Protein AF-P20796-F1 (afdb_monomer_lite)

Foldseek 3Di:
DDDDDDDDDDDDDDDDDDDDDDDDDDDDDDDDDDDDDPDPPCPDDPPPDPPDDDDDPQWADDPQWFFFAQQFQLDAWDFADDDFTFIWGKIKHPDPPDQLVVQDDDPPDALVNSVVSSLVVCLVPMWIWIFTAGQLLHTQTTGQLLRDPFAFAFDADPLRAFDADLAQGTHTPSDHAPPSVLQNSWHFNDKDAAPPRPQKIKTKTAGPCLQCVVVHDCLLFHFQDDFDPDLPFDALCPLFLFDFWAFQPVQLVLFFDFDPFFDPPVFFWAFPATHWTKQFWAQPDDDQFTPGGSLLRFRIAADPPVHGSFDDLVPSPVSGDAFSAFLVRCLVSLSRFMKMWMKGANRLYNCGIHTAHIGTQRQVLAVLFDFPLLQQQQEELLFNLQLSLLRSLRFRHHAAALLQALQQWRGRSSRLHSPQRQWAHDDPDSRSGRFGHHHPTGGGQGDQLRQQQADFWDHFDQKIKGQGALSVSRDDLNAARFRQWMKMWGADSNRNDTDIHIYGVLLLALFDFQVQELAAAQALSAAFLQSSWRKTFNWQHWDAQQNFIKTWAFIWGFAQQQLFGFQSNCRLQFVQSSCVRSSNFQDRFHFQAQFGTWQASSQGNSPSCPCVLCPSVQQLTHRADQQLFFDPDPSLCSHFPVRDDADLGMDTSTSGRHHFASLVSCVVAGNTHHRGGNPRPHRPYIHSYRQFTKMFGFDSCLVNVDDRHFFFDCSNDHDSGVSSSVPDDRDDDGDPVGDSNSSNPRTSHMYGAWSYYALLLLLVQQLAAFQLQRFGLQQFDAPPDDDDPQGFGHWFHLFVAADWEQQCLAFQSPPPAPPQAPDAGNTDRFHFQWFAPDPVGRHFDFSVLLFDDRPNHTDDQPPSNQWMAGNVGPIDGRGTGTHHGFQALQGGDPPCSRSRNDGSNNSRSSVLCSQLNWAWAKWQALLPPVRFADCVPQDGRPPRNFQSPVQPLGRHRGNTGRQSSCVSLQCADPSQHVDGLRIHGGLFQPWKGKIWIFTSLFQFGSSLWAHKERLHSQKIWTDRQQKIKMQRADRPHDPQFRRIFIAGEDASLLRNAQQNSQQWSHWYQFLVSWIKTWGFSVRRDDADPDDDPDRLTAGRTSSQTSIRMRIFGRADRHSRSSYRTHTDRCSPVSVVCSSVVNSSHSLSSCVSSVNNDPPDDDDPDATWMWTFQDDDPQARRRNQLCDSPHHHSSNSVSVVSSVCSVPCVSNNYYHTDTDHDPDGFRHWGDYPVGIHTSSPDSDQDPVLPQKAWDDQVQAPCVVQQVDFVPVQADPVQQWGPLVCVVRTMGDPPPDDSVQKTWHFSDADRVQSKTKTFIWGQDPSPRDTDTSQVRDPSGRIDIHGPDPDDPPVVVVVVVVVVVVVVVVCVVCCVVVVPPDPDDPDPVVVVVVPPVVPVVVVVVPVVPVVVVVVVVDDDDDDDDDDDDDDDDDDDDDDDDDDDDDD

InterPro domains:
  IPR004940 Adhesin P1, C-terminal domain [PF03257] (1157-1262)
  IPR022116 Adhesin P1, N-terminal [PF12378] (72-541)
  IPR022400 Adhesin P1 [TIGR03839] (16-1419)

Structure (mmCIF, N/CA/C/O backbone):
data_AF-P20796-F1
#
_entry.id   AF-P20796-F1
#
loop_
_atom_site.group_PDB
_atom_site.id
_atom_site.type_symbol
_atom_site.label_atom_id
_atom_site.label_alt_id
_atom_site.label_comp_id
_atom_site.label_asym_id
_atom_site.label_entity_id
_atom_site.label_seq_id
_atom_site.pdbx_PDB_ins_code
_atom_site.Cartn_x
_atom_site.Cartn_y
_atom_site.Cartn_z
_atom_site.occupancy
_atom_site.B_iso_or_equiv
_atom_site.auth_seq_id
_atom_site.auth_comp_id
_atom_site.auth_asym_id
_atom_site.auth_atom_id
_atom_site.pdbx_PDB_model_num
ATOM 1 N N . MET A 1 1 ? -48.457 -40.250 18.198 1.00 36.84 1 MET A N 1
ATOM 2 C CA . MET A 1 1 ? -49.070 -41.141 19.216 1.00 36.84 1 MET A CA 1
ATOM 3 C C . MET A 1 1 ? -48.870 -40.547 20.614 1.00 36.84 1 MET A C 1
ATOM 5 O O . MET A 1 1 ? -48.178 -39.550 20.732 1.00 36.84 1 MET A O 1
ATOM 9 N N . HIS A 1 2 ? -49.569 -41.077 21.618 1.00 36.22 2 HIS A N 1
ATOM 10 C CA . HIS A 1 2 ? -49.937 -40.462 22.905 1.00 36.22 2 HIS A CA 1
ATOM 11 C C . HIS A 1 2 ? -48.891 -39.654 23.724 1.00 36.22 2 HIS A C 1
ATOM 13 O O . HIS A 1 2 ? -47.850 -40.146 24.142 1.00 36.22 2 HIS A O 1
ATOM 19 N N . GLN A 1 3 ? -49.311 -38.425 24.053 1.00 28.95 3 GLN A N 1
ATOM 20 C CA . GLN A 1 3 ? -49.059 -37.640 25.280 1.00 28.95 3 GLN A CA 1
ATOM 21 C C . GLN A 1 3 ? -49.528 -38.371 26.585 1.00 28.95 3 GLN A C 1
ATOM 23 O O . GLN A 1 3 ? -50.272 -39.341 26.456 1.00 28.95 3 GLN A O 1
ATOM 28 N N . PRO A 1 4 ? -49.384 -37.818 27.824 1.00 44.59 4 PRO A N 1
ATOM 29 C CA . PRO A 1 4 ? -48.260 -37.063 28.429 1.00 44.59 4 PRO A CA 1
ATOM 30 C C . PRO A 1 4 ? -48.070 -37.271 29.981 1.00 44.59 4 PRO A C 1
ATOM 32 O O . PRO A 1 4 ? -48.894 -37.880 30.648 1.00 44.59 4 PRO A O 1
ATOM 35 N N . LYS A 1 5 ? -47.097 -36.545 30.577 1.00 33.44 5 LYS A N 1
ATOM 36 C CA . LYS A 1 5 ? -47.108 -35.895 31.932 1.00 33.44 5 LYS A CA 1
ATOM 37 C C . LYS A 1 5 ? -47.132 -36.711 33.261 1.00 33.44 5 LYS A C 1
ATOM 39 O O . LYS A 1 5 ? -48.111 -37.366 33.581 1.00 33.44 5 LYS A O 1
ATOM 44 N N . LYS A 1 6 ? -46.210 -36.275 34.158 1.00 34.31 6 LYS A N 1
ATOM 45 C CA . LYS A 1 6 ? -46.299 -36.136 35.652 1.00 34.31 6 LYS A CA 1
ATOM 46 C C . LYS A 1 6 ? -46.285 -37.446 36.483 1.00 34.31 6 LYS A C 1
ATOM 48 O O . LYS A 1 6 ? -47.126 -38.293 36.266 1.00 34.31 6 LYS A O 1
ATOM 53 N N . ARG A 1 7 ? -45.475 -37.652 37.542 1.00 34.88 7 ARG A N 1
ATOM 54 C CA . ARG A 1 7 ? -44.992 -36.749 38.622 1.00 34.88 7 ARG A CA 1
ATOM 55 C C . ARG A 1 7 ? -43.980 -37.479 39.560 1.00 34.88 7 ARG A C 1
ATOM 57 O O . ARG A 1 7 ? -44.174 -38.649 39.841 1.00 34.88 7 ARG A O 1
ATOM 64 N N . LEU A 1 8 ? -43.040 -36.717 40.141 1.00 32.25 8 LEU A N 1
ATOM 65 C CA . LEU A 1 8 ? -42.461 -36.816 41.510 1.00 32.25 8 LEU A CA 1
ATOM 66 C C . LEU A 1 8 ? -41.880 -38.148 42.088 1.00 32.25 8 LEU A C 1
ATOM 68 O O . LEU A 1 8 ? -42.613 -38.971 42.617 1.00 32.25 8 LEU A O 1
ATOM 72 N N . ALA A 1 9 ? -40.547 -38.127 42.285 1.00 35.44 9 ALA A N 1
ATOM 73 C CA . ALA A 1 9 ? -39.865 -38.075 43.605 1.00 35.44 9 ALA A CA 1
ATOM 74 C C . ALA A 1 9 ? -39.160 -39.310 44.246 1.00 35.44 9 ALA A C 1
ATOM 76 O O . ALA A 1 9 ? -39.772 -40.317 44.566 1.00 35.44 9 ALA A O 1
ATOM 77 N N . LYS A 1 10 ? -37.911 -39.018 44.676 1.00 34.09 10 LYS A N 1
ATOM 78 C CA . LYS A 1 10 ? -37.124 -39.517 45.839 1.00 34.09 10 LYS A CA 1
ATOM 79 C C . LYS A 1 10 ? -36.328 -40.848 45.777 1.00 34.09 10 LYS A C 1
ATOM 81 O O . LYS A 1 10 ? -36.879 -41.932 45.842 1.00 34.09 10 LYS A O 1
ATOM 86 N N . LYS A 1 11 ? -35.009 -40.652 45.978 1.00 35.62 11 LYS A N 1
ATOM 87 C CA . LYS A 1 11 ? -34.066 -41.389 46.859 1.00 35.62 11 LYS A CA 1
ATOM 88 C C . LYS A 1 11 ? -33.468 -42.753 46.432 1.00 35.62 11 LYS A C 1
ATOM 90 O O . LYS A 1 11 ? -33.973 -43.807 46.778 1.00 35.62 11 LYS A O 1
ATOM 95 N N . SER A 1 12 ? -32.253 -42.653 45.874 1.00 32.19 12 SER A N 1
ATOM 96 C CA . SER A 1 12 ? -30.978 -43.192 46.416 1.00 32.19 12 SER A CA 1
ATOM 97 C C . SER A 1 12 ? -30.829 -44.674 46.814 1.00 32.19 12 SER A C 1
ATOM 99 O O . SER A 1 12 ? -31.348 -45.066 47.854 1.00 32.19 12 SER A O 1
ATOM 101 N N . TRP A 1 13 ? -29.890 -45.376 46.159 1.00 30.27 13 TRP A N 1
ATOM 102 C CA . TRP A 1 13 ? -28.717 -46.040 46.779 1.00 30.27 13 TRP A CA 1
ATOM 103 C C . TRP A 1 13 ? -27.720 -46.519 45.697 1.00 30.27 13 TRP A C 1
ATOM 105 O O . TRP A 1 13 ? -28.053 -46.506 44.515 1.00 30.27 13 TRP A O 1
ATOM 115 N N . ALA A 1 14 ? -26.485 -46.862 46.084 1.00 35.25 14 ALA A N 1
ATOM 116 C CA . ALA A 1 14 ? -25.376 -47.221 45.184 1.00 35.25 14 ALA A CA 1
ATOM 117 C C . ALA A 1 14 ? -24.550 -48.387 45.756 1.00 35.25 14 ALA A C 1
ATOM 119 O O . ALA A 1 14 ? -24.444 -48.466 46.975 1.00 35.25 14 ALA A O 1
ATOM 120 N N . PHE A 1 15 ? -23.913 -49.218 44.913 1.00 33.97 15 PHE A N 1
ATOM 121 C CA . PHE A 1 15 ? -22.855 -50.161 45.331 1.00 33.97 15 PHE A CA 1
ATOM 122 C C . PHE A 1 15 ? -21.840 -50.505 44.204 1.00 33.97 15 PHE A C 1
ATOM 124 O O . PHE A 1 15 ? -22.149 -51.237 43.275 1.00 33.97 15 PHE A O 1
ATOM 131 N N . LEU A 1 16 ? -20.650 -49.896 44.319 1.00 33.75 16 LEU A N 1
ATOM 132 C CA . LEU A 1 16 ? -19.265 -50.430 44.276 1.00 33.75 16 LEU A CA 1
ATOM 133 C C . LEU A 1 16 ? -18.707 -51.493 43.272 1.00 33.75 16 LEU A C 1
ATOM 135 O O . LEU A 1 16 ? -19.287 -52.543 43.029 1.00 33.75 16 LEU A O 1
ATOM 139 N N . THR A 1 17 ? -17.401 -51.273 42.982 1.00 37.00 17 THR A N 1
ATOM 140 C CA . THR A 1 17 ? -16.238 -52.212 42.814 1.00 37.00 17 THR A CA 1
ATOM 141 C C . THR A 1 17 ? -16.002 -53.008 41.507 1.00 37.00 17 THR A C 1
ATOM 143 O O . THR A 1 17 ? -16.960 -53.478 40.915 1.00 37.00 17 THR A O 1
ATOM 146 N N . ALA A 1 18 ? -14.757 -53.291 41.045 1.00 35.66 18 ALA A N 1
ATOM 147 C CA . ALA A 1 18 ? -13.395 -52.709 41.255 1.00 35.66 18 ALA A CA 1
ATOM 148 C C . ALA A 1 18 ? -12.291 -53.429 40.402 1.00 35.66 18 ALA A C 1
ATOM 150 O O . ALA A 1 18 ? -12.564 -54.487 39.848 1.00 35.66 18 ALA A O 1
ATOM 151 N N . ALA A 1 19 ? -11.043 -52.900 40.451 1.00 36.72 19 ALA A N 1
ATOM 152 C CA . ALA A 1 19 ? -9.713 -53.539 40.217 1.00 36.72 19 ALA A CA 1
ATOM 153 C C . ALA A 1 19 ? -9.114 -53.622 38.778 1.00 36.72 19 ALA A C 1
ATOM 155 O O . ALA A 1 19 ? -9.866 -53.761 37.824 1.00 36.72 19 ALA A O 1
ATOM 156 N N . LEU A 1 20 ? -7.775 -53.630 38.541 1.00 33.31 20 LEU A N 1
ATOM 157 C CA . LEU A 1 20 ? -6.590 -52.967 39.175 1.00 33.31 20 LEU A CA 1
ATOM 158 C C . LEU A 1 20 ? -5.295 -53.172 38.304 1.00 33.31 20 LEU A C 1
ATOM 160 O O . LEU A 1 20 ? -5.307 -54.029 37.428 1.00 33.31 20 LEU A O 1
ATOM 164 N N . THR A 1 21 ? -4.171 -52.502 38.658 1.00 35.19 21 THR A N 1
ATOM 165 C CA . THR A 1 21 ? -2.713 -52.723 38.320 1.00 35.19 21 THR A CA 1
ATOM 166 C C . THR A 1 21 ? -2.026 -51.908 37.189 1.00 35.19 21 THR A C 1
ATOM 168 O O . THR A 1 21 ? -2.702 -51.496 36.257 1.00 35.19 21 THR A O 1
ATOM 171 N N . LEU A 1 22 ? -0.678 -51.723 37.157 1.00 32.84 22 LEU A N 1
ATOM 172 C CA . LEU A 1 22 ? 0.261 -51.009 38.086 1.00 32.84 22 LEU A CA 1
ATOM 173 C C . LEU A 1 22 ? 1.675 -50.761 37.438 1.00 32.84 22 LEU A C 1
ATOM 175 O O . LEU A 1 22 ? 2.063 -51.537 36.573 1.00 32.84 22 LEU A O 1
ATOM 179 N N . GLY A 1 23 ? 2.468 -49.766 37.908 1.00 36.38 23 GLY A N 1
ATOM 180 C CA . GLY A 1 23 ? 3.908 -49.503 37.563 1.00 36.38 23 GLY A CA 1
ATOM 181 C C . GLY A 1 23 ? 4.197 -48.015 37.216 1.00 36.38 23 GLY A C 1
ATOM 182 O O . GLY A 1 23 ? 3.682 -47.572 36.199 1.00 36.38 23 GLY A O 1
ATOM 183 N N . VAL A 1 24 ? 4.826 -47.098 37.993 1.00 34.38 24 VAL A N 1
ATOM 184 C CA . VAL A 1 24 ? 6.061 -47.013 38.851 1.00 34.38 24 VAL A CA 1
ATOM 185 C C . VAL A 1 24 ? 7.362 -46.977 37.998 1.00 34.38 24 VAL A C 1
ATOM 187 O O . VAL A 1 24 ? 7.542 -47.888 37.203 1.00 34.38 24 VAL A O 1
ATOM 190 N N . ILE A 1 25 ? 8.221 -45.926 37.961 1.00 36.22 25 ILE A N 1
ATOM 191 C CA . ILE A 1 25 ? 9.329 -45.471 38.878 1.00 36.22 25 ILE A CA 1
ATOM 192 C C . ILE A 1 25 ? 9.830 -44.076 38.346 1.00 36.22 25 ILE A C 1
ATOM 194 O O . ILE A 1 25 ? 10.172 -44.011 37.172 1.00 36.22 25 ILE A O 1
ATOM 198 N N . THR A 1 26 ? 9.638 -42.887 38.962 1.00 35.03 26 THR A N 1
ATOM 199 C CA . THR A 1 26 ? 10.316 -42.118 40.069 1.00 35.03 26 THR A CA 1
ATOM 200 C C . THR A 1 26 ? 11.606 -41.298 39.793 1.00 35.03 26 THR A C 1
ATOM 202 O O . THR A 1 26 ? 12.640 -41.872 39.469 1.00 35.03 26 THR A O 1
ATOM 205 N N . GLY A 1 27 ? 11.571 -40.003 40.183 1.00 36.06 27 GLY A N 1
ATOM 206 C CA . GLY A 1 27 ? 12.699 -39.188 40.712 1.00 36.06 27 GLY A CA 1
ATOM 207 C C . GLY A 1 27 ? 13.233 -38.052 39.809 1.00 36.06 27 GLY A C 1
ATOM 208 O O . GLY A 1 27 ? 13.180 -38.197 38.598 1.00 36.06 27 GLY A O 1
ATOM 209 N N . VAL A 1 28 ? 13.784 -36.905 40.253 1.00 35.56 28 VAL A N 1
ATOM 210 C CA . VAL A 1 28 ? 13.846 -36.106 41.518 1.00 35.56 28 VAL A CA 1
ATOM 211 C C . VAL A 1 28 ? 14.228 -34.663 41.063 1.00 35.56 28 VAL A C 1
ATOM 213 O O . VAL A 1 28 ? 14.957 -34.552 40.085 1.00 35.56 28 VAL A O 1
ATOM 216 N N . GLY A 1 29 ? 13.859 -33.510 41.646 1.00 32.22 29 GLY A N 1
ATOM 217 C CA . GLY A 1 29 ? 12.992 -33.123 42.777 1.00 32.22 29 GLY A CA 1
ATOM 218 C C . GLY A 1 29 ? 13.287 -31.658 43.211 1.00 32.22 29 GLY A C 1
ATOM 219 O O . GLY A 1 29 ? 14.388 -31.173 42.970 1.00 32.22 29 GLY A O 1
ATOM 220 N N . GLY A 1 30 ? 12.340 -30.936 43.834 1.00 34.69 30 GLY A N 1
ATOM 221 C CA . GLY A 1 30 ? 12.496 -29.517 44.231 1.00 34.69 30 GLY A CA 1
ATOM 222 C C . GLY A 1 30 ? 11.278 -28.973 44.998 1.00 34.69 30 GLY A C 1
ATOM 223 O O . GLY A 1 30 ? 10.150 -29.095 44.531 1.00 34.69 30 GLY A O 1
ATOM 224 N N . TYR A 1 31 ? 11.489 -28.439 46.205 1.00 31.78 31 TYR A N 1
ATOM 225 C CA . TYR A 1 31 ? 10.433 -28.119 47.182 1.00 31.78 31 TYR A CA 1
ATOM 226 C C . TYR A 1 31 ? 9.669 -26.817 46.884 1.00 31.78 31 TYR A C 1
ATOM 228 O O . TYR A 1 31 ? 10.302 -25.792 46.667 1.00 31.78 31 TYR A O 1
ATOM 236 N N . PHE A 1 32 ? 8.341 -26.825 47.068 1.00 35.47 32 PHE A N 1
ATOM 237 C CA . PHE A 1 32 ? 7.657 -25.970 48.060 1.00 35.47 32 PHE A CA 1
ATOM 238 C C . PHE A 1 32 ? 6.245 -26.509 48.366 1.00 35.47 32 PHE A C 1
ATOM 240 O O . PHE A 1 32 ? 5.527 -26.961 47.476 1.00 35.47 32 PHE A O 1
ATOM 247 N N . LEU A 1 33 ? 5.852 -26.498 49.645 1.00 28.03 33 LEU A N 1
ATOM 248 C CA . LEU A 1 33 ? 4.521 -26.924 50.095 1.00 28.03 33 LEU A CA 1
ATOM 249 C C . LEU A 1 33 ? 3.514 -25.766 49.979 1.00 28.03 33 LEU A C 1
ATOM 251 O O . LEU A 1 33 ? 3.863 -24.651 50.350 1.00 28.03 33 LEU A O 1
ATOM 255 N N . PHE A 1 34 ? 2.258 -26.034 49.595 1.00 28.58 34 PHE A N 1
ATOM 256 C CA . PHE A 1 34 ? 1.134 -26.089 50.554 1.00 28.58 34 PHE A CA 1
ATOM 257 C C . PHE A 1 34 ? -0.215 -26.479 49.899 1.00 28.58 34 PHE A C 1
ATOM 259 O O . PHE A 1 34 ? -0.772 -25.768 49.074 1.00 28.58 34 PHE A O 1
ATOM 266 N N . ASN A 1 35 ? -0.763 -27.601 50.378 1.00 29.97 35 ASN A N 1
ATOM 267 C CA . ASN A 1 35 ? -2.184 -27.838 50.677 1.00 29.97 35 ASN A CA 1
ATOM 268 C C . ASN A 1 35 ? -3.275 -27.591 49.597 1.00 29.97 35 ASN A C 1
ATOM 270 O O . ASN A 1 35 ? -3.845 -26.505 49.488 1.00 29.97 35 ASN A O 1
ATOM 274 N N . GLN A 1 36 ? -3.713 -28.668 48.923 1.00 27.98 36 GLN A N 1
ATOM 275 C CA . GLN A 1 36 ? -5.020 -28.692 48.250 1.00 27.98 36 GLN A CA 1
ATOM 276 C C . GLN A 1 36 ? -6.169 -28.716 49.271 1.00 27.98 36 GLN A C 1
ATOM 278 O O . GLN A 1 36 ? -6.597 -29.786 49.706 1.00 27.98 36 GLN A O 1
ATOM 283 N N . ASN A 1 37 ? -6.770 -27.559 49.545 1.00 30.38 37 ASN A N 1
ATOM 284 C CA . ASN A 1 37 ? -8.101 -27.515 50.145 1.00 30.38 37 ASN A CA 1
ATOM 285 C C . ASN A 1 37 ? -9.180 -27.510 49.051 1.00 30.38 37 ASN A C 1
ATOM 287 O O . ASN A 1 37 ? -9.618 -26.467 48.569 1.00 30.38 37 ASN A O 1
ATOM 291 N N . LYS A 1 38 ? -9.648 -28.710 48.682 1.00 26.58 38 LYS A N 1
ATOM 292 C CA . LYS A 1 38 ? -10.889 -28.914 47.915 1.00 26.58 38 LYS A CA 1
ATOM 293 C C . LYS A 1 38 ? -12.107 -28.530 48.772 1.00 26.58 38 LYS A C 1
ATOM 295 O O . LYS A 1 38 ? -12.856 -29.394 49.225 1.00 26.58 38 LYS A O 1
ATOM 300 N N . GLN A 1 39 ? -12.345 -27.235 48.969 1.00 29.20 39 GLN A N 1
ATOM 301 C CA . GLN A 1 39 ? -13.642 -26.765 49.450 1.00 29.20 39 GLN A CA 1
ATOM 302 C C . GLN A 1 39 ? -14.571 -26.457 48.277 1.00 29.20 39 GLN A C 1
ATOM 304 O O . GLN A 1 39 ? -14.434 -25.463 47.572 1.00 29.20 39 GLN A O 1
ATOM 309 N N . ARG A 1 40 ? -15.582 -27.318 48.119 1.00 24.17 40 ARG A N 1
ATOM 310 C CA . ARG A 1 40 ? -16.849 -26.938 47.491 1.00 24.17 40 ARG A CA 1
ATOM 311 C C . ARG A 1 40 ? -17.513 -25.868 48.368 1.00 24.17 40 ARG A C 1
ATOM 313 O O . ARG A 1 40 ? -18.250 -26.225 49.284 1.00 24.17 40 ARG A O 1
ATOM 320 N N . SER A 1 41 ? -17.316 -24.585 48.080 1.00 28.22 41 SER A N 1
ATOM 321 C CA . SER A 1 41 ? -18.220 -23.542 48.572 1.00 28.22 41 SER A CA 1
ATOM 322 C C . SER A 1 41 ? -19.423 -23.442 47.633 1.00 28.22 41 SER A C 1
ATOM 324 O O . SER A 1 41 ? -19.487 -22.640 46.707 1.00 28.22 41 SER A O 1
ATOM 326 N N . SER A 1 42 ? -20.420 -24.292 47.876 1.00 23.89 42 SER A N 1
ATOM 327 C CA . SER A 1 42 ? -21.757 -24.075 47.333 1.00 23.89 42 SER A CA 1
ATOM 328 C C . SER A 1 42 ? -22.382 -22.858 48.022 1.00 23.89 42 SER A C 1
ATOM 330 O O . SER A 1 42 ? -23.099 -23.016 49.011 1.00 23.89 42 SER A O 1
ATOM 332 N N . VAL A 1 43 ? -22.116 -21.650 47.519 1.00 30.00 43 VAL A N 1
ATOM 333 C CA . VAL A 1 43 ? -22.916 -20.473 47.877 1.00 30.00 43 VAL A CA 1
ATOM 334 C C . VAL A 1 43 ? -24.116 -20.440 46.942 1.00 30.00 43 VAL A C 1
ATOM 336 O O . VAL A 1 43 ? -24.018 -20.233 45.736 1.00 30.00 43 VAL A O 1
ATOM 339 N N . SER A 1 44 ? -25.254 -20.772 47.531 1.00 26.73 44 SER A N 1
ATOM 340 C CA . SER A 1 44 ? -26.544 -20.961 46.891 1.00 26.73 44 SER A CA 1
ATOM 341 C C . SER A 1 44 ? -27.055 -19.731 46.145 1.00 26.73 44 SER A C 1
ATOM 343 O O . SER A 1 44 ? -27.173 -18.659 46.732 1.00 26.73 44 SER A O 1
ATOM 345 N N . ASN A 1 45 ? -27.519 -19.967 44.916 1.00 25.28 45 ASN A N 1
ATOM 346 C CA . ASN A 1 45 ? -28.785 -19.475 44.366 1.00 25.28 45 ASN A CA 1
ATOM 347 C C . ASN A 1 45 ? -29.469 -18.332 45.144 1.00 25.28 45 ASN A C 1
ATOM 349 O O . ASN A 1 45 ? -30.248 -18.594 46.061 1.00 25.28 45 ASN A O 1
ATOM 353 N N . PHE A 1 46 ? -29.347 -17.107 44.638 1.00 28.34 46 PHE A N 1
ATOM 354 C CA . PHE A 1 46 ? -30.467 -16.167 44.646 1.00 28.34 46 PHE A CA 1
ATOM 355 C C . PHE A 1 46 ? -30.815 -15.782 43.209 1.00 28.34 46 PHE A C 1
ATOM 357 O O . PHE A 1 46 ? -30.520 -14.696 42.724 1.00 28.34 46 PHE A O 1
ATOM 364 N N . ALA A 1 47 ? -31.474 -16.718 42.520 1.00 25.36 47 ALA A N 1
ATOM 365 C CA . ALA A 1 47 ? -32.224 -16.396 41.317 1.00 25.36 47 ALA A CA 1
ATOM 366 C C . ALA A 1 47 ? -33.381 -15.472 41.721 1.00 25.36 47 ALA A C 1
ATOM 368 O O . ALA A 1 47 ? -34.367 -15.925 42.312 1.00 25.36 47 ALA A O 1
ATOM 369 N N . TYR A 1 48 ? -33.249 -14.178 41.437 1.00 32.59 48 TYR A N 1
ATOM 370 C CA . TYR A 1 48 ? -34.293 -13.204 41.721 1.00 32.59 48 TYR A CA 1
ATOM 371 C C . TYR A 1 48 ? -35.434 -13.388 40.713 1.00 32.59 48 TYR A C 1
ATOM 373 O O . TYR A 1 48 ? -35.423 -12.831 39.621 1.00 32.59 48 TYR A O 1
ATOM 381 N N . GLN A 1 49 ? -36.422 -14.218 41.058 1.00 24.47 49 GLN A N 1
ATOM 382 C CA . GLN A 1 49 ? -37.696 -14.237 40.340 1.00 24.47 49 GLN A CA 1
ATOM 383 C C . GLN A 1 49 ? -38.528 -13.021 40.775 1.00 24.47 49 GLN A C 1
ATOM 385 O O . GLN A 1 49 ? -38.980 -13.010 41.926 1.00 24.47 49 GLN A O 1
ATOM 390 N N . PRO A 1 50 ? -38.827 -12.048 39.891 1.00 31.64 50 PRO A N 1
ATOM 391 C CA . PRO A 1 50 ? -39.870 -11.069 40.160 1.00 31.64 50 PRO A CA 1
ATOM 392 C C . PRO A 1 50 ? -41.221 -11.791 40.162 1.00 31.64 50 PRO A C 1
ATOM 394 O O . PRO A 1 50 ? -41.844 -12.054 39.134 1.00 31.64 50 PRO A O 1
ATOM 397 N N . LYS A 1 51 ? -41.677 -12.160 41.357 1.00 24.95 51 LYS A N 1
ATOM 398 C CA . LYS A 1 51 ? -42.960 -12.825 41.580 1.00 24.95 51 LYS A CA 1
ATOM 399 C C . LYS A 1 51 ? -44.117 -11.816 41.591 1.00 24.95 51 LYS A C 1
ATOM 401 O O . LYS A 1 51 ? -44.856 -11.766 42.566 1.00 24.95 51 LYS A O 1
ATOM 406 N N . GLN A 1 52 ? -44.312 -11.053 40.513 1.00 27.28 52 GLN A N 1
ATOM 407 C CA . GLN A 1 52 ? -45.575 -10.352 40.231 1.00 27.28 52 GLN A CA 1
ATOM 408 C C . GLN A 1 52 ? -45.851 -10.286 38.721 1.00 27.28 52 GLN A C 1
ATOM 410 O O . GLN A 1 52 ? -45.122 -9.623 38.003 1.00 27.28 52 GLN A O 1
ATOM 415 N N . LEU A 1 53 ? -46.940 -10.951 38.301 1.00 25.92 53 LEU A N 1
ATOM 416 C CA . LEU A 1 53 ? -47.638 -10.870 37.000 1.00 25.92 53 LEU A CA 1
ATOM 417 C C . LEU A 1 53 ? -46.814 -11.133 35.714 1.00 25.92 53 LEU A C 1
ATOM 419 O O . LEU A 1 53 ? -45.710 -10.656 35.499 1.00 25.92 53 LEU A O 1
ATOM 423 N N . SER A 1 54 ? -47.372 -11.951 34.819 1.00 24.70 54 SER A N 1
ATOM 424 C CA . SER A 1 54 ? -46.654 -12.509 33.666 1.00 24.70 54 SER A CA 1
ATOM 425 C C . SER A 1 54 ? -46.475 -11.517 32.509 1.00 24.70 54 SER A C 1
ATOM 427 O O . SER A 1 54 ? -47.251 -11.544 31.553 1.00 24.70 54 SER A O 1
ATOM 429 N N . VAL A 1 55 ? -45.415 -10.710 32.558 1.00 37.38 55 VAL A N 1
ATOM 430 C CA . VAL A 1 55 ? -44.878 -9.988 31.394 1.00 37.38 55 VAL A CA 1
ATOM 431 C C . VAL A 1 55 ? -43.582 -10.671 30.950 1.00 37.38 55 VAL A C 1
ATOM 433 O O . VAL A 1 55 ? -42.676 -10.915 31.745 1.00 37.38 55 VAL A O 1
ATOM 436 N N . LYS A 1 56 ? -43.514 -11.054 29.674 1.00 53.47 56 LYS A N 1
ATOM 437 C CA . LYS A 1 56 ? -42.382 -11.771 29.075 1.00 53.47 56 LYS A CA 1
ATOM 438 C C . LYS A 1 56 ? -41.249 -10.769 28.821 1.00 53.47 56 LYS A C 1
ATOM 440 O O . LYS A 1 56 ? -41.352 -9.976 27.892 1.00 53.47 56 LYS A O 1
ATOM 445 N N . HIS A 1 57 ? -40.191 -10.788 29.636 1.00 68.50 57 HIS A N 1
ATOM 446 C CA . HIS A 1 57 ? -39.049 -9.882 29.463 1.00 68.50 57 HIS A CA 1
ATOM 447 C C . HIS A 1 57 ? -38.304 -10.218 28.158 1.00 68.50 57 HIS A C 1
ATOM 449 O O . HIS A 1 57 ? -37.574 -11.202 28.065 1.00 68.50 57 HIS A O 1
ATOM 455 N N . GLN A 1 58 ? -38.585 -9.429 27.121 1.00 76.12 58 GLN A N 1
ATOM 456 C CA . GLN A 1 58 ? -38.288 -9.729 25.717 1.00 76.12 58 GLN A CA 1
ATOM 457 C C . GLN A 1 58 ? -36.800 -9.602 25.351 1.00 76.12 58 GLN A C 1
ATOM 459 O O . GLN A 1 58 ? -36.372 -10.167 24.350 1.00 76.12 58 GLN A O 1
ATOM 464 N N . GLN A 1 59 ? -36.040 -8.852 26.150 1.00 84.50 59 GLN A N 1
ATOM 465 C CA . GLN A 1 59 ? -34.654 -8.447 25.891 1.00 84.50 59 GLN A CA 1
ATOM 466 C C . GLN A 1 59 ? -33.678 -9.012 26.941 1.00 84.50 59 GLN A C 1
ATOM 468 O O . GLN A 1 59 ? -32.592 -8.478 27.136 1.00 84.50 59 GLN A O 1
ATOM 473 N N . ALA A 1 60 ? -34.049 -10.096 27.632 1.00 89.94 60 ALA A N 1
ATOM 474 C CA . ALA A 1 60 ? -33.142 -10.786 28.548 1.00 89.94 60 ALA A CA 1
ATOM 475 C C . ALA A 1 60 ? -31.845 -11.218 27.833 1.00 89.94 60 ALA A C 1
ATOM 477 O O . ALA A 1 60 ? -31.889 -11.642 26.679 1.00 89.94 60 ALA A O 1
ATOM 478 N N . VAL A 1 61 ? -30.715 -11.153 28.542 1.00 93.06 61 VAL A N 1
ATOM 479 C CA . VAL A 1 61 ? -29.402 -11.615 28.062 1.00 93.06 61 VAL A CA 1
ATOM 480 C C . VAL A 1 61 ? -29.469 -13.091 27.644 1.00 93.06 61 VAL A C 1
ATOM 482 O O . VAL A 1 61 ? -29.739 -13.962 28.470 1.00 93.06 61 VAL A O 1
ATOM 485 N N . ASP A 1 62 ? -29.197 -13.380 26.372 1.00 92.38 62 ASP A N 1
ATOM 486 C CA . ASP A 1 62 ? -29.131 -14.738 25.828 1.00 92.38 62 ASP A CA 1
ATOM 487 C C . ASP A 1 62 ? -27.696 -15.281 25.931 1.00 92.38 62 ASP A C 1
ATOM 489 O O . ASP A 1 62 ? -26.819 -14.950 25.128 1.00 92.38 62 ASP A O 1
ATOM 493 N N . GLU A 1 63 ? -27.435 -16.133 26.925 1.00 91.12 63 GLU A N 1
ATOM 494 C CA . GLU A 1 63 ? -26.116 -16.749 27.149 1.00 91.12 63 GLU A CA 1
ATOM 495 C C . GLU A 1 63 ? -25.611 -17.594 25.960 1.00 91.12 63 GLU A C 1
ATOM 497 O O . GLU A 1 63 ? -24.420 -17.894 25.893 1.00 91.12 63 GLU A O 1
ATOM 502 N N . THR A 1 64 ? -26.467 -17.951 24.990 1.00 91.50 64 THR A N 1
ATOM 503 C CA . THR A 1 64 ? -26.035 -18.634 23.756 1.00 91.50 64 THR A CA 1
ATOM 504 C C . THR A 1 64 ? -25.373 -17.696 22.740 1.00 91.50 64 THR A C 1
ATOM 506 O O . THR A 1 64 ? -24.737 -18.168 21.793 1.00 91.50 64 THR A O 1
ATOM 509 N N . LEU A 1 65 ? -25.491 -16.376 22.935 1.00 95.50 65 LEU A N 1
ATOM 510 C CA . LEU A 1 65 ? -24.859 -15.353 22.106 1.00 95.50 65 LEU A CA 1
ATOM 511 C C . LEU A 1 65 ? -23.555 -14.860 22.751 1.00 95.50 65 LEU A C 1
ATOM 513 O O . LEU A 1 65 ? -23.554 -14.327 23.866 1.00 95.50 65 LEU A O 1
ATOM 517 N N . THR A 1 66 ? -22.445 -14.988 22.020 1.00 95.00 66 THR A N 1
ATOM 518 C CA . THR A 1 66 ? -21.109 -14.533 22.445 1.00 95.00 66 THR A CA 1
ATOM 519 C C . THR A 1 66 ? -20.635 -13.327 21.629 1.00 95.00 66 THR A C 1
ATOM 521 O O . THR A 1 66 ? -21.088 -13.162 20.490 1.00 95.00 66 THR A O 1
ATOM 524 N N . PRO A 1 67 ? -19.731 -12.478 22.163 1.00 96.94 67 PRO A N 1
ATOM 525 C CA . PRO A 1 67 ? -19.179 -11.348 21.419 1.00 96.94 67 PRO A CA 1
ATOM 526 C C . PRO A 1 67 ? -18.510 -11.749 20.103 1.00 96.94 67 PRO A C 1
ATOM 528 O O . PRO A 1 67 ? -17.956 -12.845 20.001 1.00 96.94 67 PRO A O 1
ATOM 531 N N . TRP A 1 68 ? -18.526 -10.868 19.103 1.00 97.69 68 TRP A N 1
ATOM 532 C CA . TRP A 1 68 ? -17.831 -11.094 17.832 1.00 97.69 68 TRP A CA 1
ATOM 533 C C . TRP A 1 68 ? -17.426 -9.795 17.125 1.00 97.69 68 TRP A C 1
ATOM 535 O O . TRP A 1 68 ? -18.061 -8.759 17.300 1.00 97.69 68 TRP A O 1
ATOM 545 N N . THR A 1 69 ? -16.402 -9.890 16.278 1.00 98.38 69 THR A N 1
ATOM 546 C CA . THR A 1 69 ? -15.909 -8.798 15.428 1.00 98.38 69 THR A CA 1
ATOM 547 C C . THR A 1 69 ? -16.356 -8.978 13.969 1.00 98.38 69 THR A C 1
ATOM 549 O O . THR A 1 69 ? -16.114 -10.040 13.386 1.00 98.38 69 THR A O 1
ATOM 552 N N . TRP A 1 70 ? -16.947 -7.954 13.335 1.00 98.44 70 TRP A N 1
ATOM 553 C CA . TRP A 1 70 ? -17.220 -7.981 11.884 1.00 98.44 70 TRP A CA 1
ATOM 554 C C . TRP A 1 70 ? -15.946 -7.684 11.078 1.00 98.44 70 TRP A C 1
ATOM 556 O O . TRP A 1 70 ? -15.150 -6.823 11.442 1.00 98.44 70 TRP A O 1
ATOM 566 N N . ASN A 1 71 ? -15.709 -8.399 9.976 1.00 97.69 71 ASN A N 1
ATOM 567 C CA . ASN A 1 71 ? -14.429 -8.342 9.257 1.00 97.69 71 ASN A CA 1
ATOM 568 C C . ASN A 1 71 ? -14.203 -7.043 8.459 1.00 97.69 71 ASN A C 1
ATOM 570 O O . ASN A 1 71 ? -13.050 -6.707 8.195 1.00 97.69 71 ASN A O 1
ATOM 574 N N . ASN A 1 72 ? -15.271 -6.333 8.081 1.00 98.44 72 ASN A N 1
ATOM 575 C CA . ASN A 1 72 ? -15.198 -5.182 7.175 1.00 98.44 72 ASN A CA 1
ATOM 576 C C . ASN A 1 72 ? -14.822 -3.858 7.866 1.00 98.44 72 ASN A C 1
ATOM 578 O O . ASN A 1 72 ? -14.177 -3.015 7.253 1.00 98.44 72 ASN A O 1
ATOM 582 N N . ASN A 1 73 ? -15.231 -3.669 9.125 1.00 98.06 73 ASN A N 1
ATOM 583 C CA . ASN A 1 73 ? -14.936 -2.481 9.946 1.00 98.06 73 ASN A CA 1
ATOM 584 C C . ASN A 1 73 ? -14.142 -2.813 11.229 1.00 98.06 73 ASN A C 1
ATOM 586 O O . ASN A 1 73 ? -13.738 -1.911 11.956 1.00 98.06 73 ASN A O 1
ATOM 590 N N . ASN A 1 74 ? -13.962 -4.103 11.537 1.00 98.56 74 ASN A N 1
ATOM 591 C CA . ASN A 1 74 ? -13.369 -4.610 12.776 1.00 98.56 74 ASN A CA 1
ATOM 592 C C . ASN A 1 74 ? -14.030 -4.088 14.069 1.00 98.56 74 ASN A C 1
ATOM 594 O O . ASN A 1 74 ? -13.414 -4.099 15.135 1.00 98.56 74 ASN A O 1
ATOM 598 N N . PHE A 1 75 ? -15.306 -3.696 14.002 1.00 98.50 75 PHE A N 1
ATOM 599 C CA . PHE A 1 75 ? -16.095 -3.342 15.177 1.00 98.50 75 PHE A CA 1
ATOM 600 C C . PHE A 1 75 ? -16.471 -4.603 15.966 1.00 98.50 75 PHE A C 1
ATOM 602 O O . PHE A 1 75 ? -16.949 -5.589 15.402 1.00 98.50 75 PHE A O 1
ATOM 609 N N . SER A 1 76 ? -16.281 -4.529 17.283 1.00 98.31 76 SER A N 1
ATOM 610 C CA . SER A 1 76 ? -16.707 -5.531 18.271 1.00 98.31 76 SER A CA 1
ATOM 611 C C . SER A 1 76 ? -17.590 -4.894 19.342 1.00 98.31 76 SER A C 1
ATOM 613 O O . SER A 1 76 ? -18.617 -5.453 19.726 1.00 98.31 76 SER A O 1
ATOM 615 N N . SER A 1 77 ? -17.218 -3.698 19.816 1.00 98.12 77 SER A N 1
ATOM 616 C CA . SER A 1 77 ? -18.027 -2.932 20.759 1.00 98.12 77 SER A CA 1
ATOM 617 C C . SER A 1 77 ? -17.775 -1.423 20.691 1.00 98.12 77 SER A C 1
ATOM 619 O O . SER A 1 77 ? -16.694 -0.969 20.311 1.00 98.12 77 SER A O 1
ATOM 621 N N . LEU A 1 78 ? -18.789 -0.647 21.081 1.00 98.00 78 LEU A N 1
ATOM 622 C CA . LEU A 1 78 ? -18.719 0.795 21.302 1.00 98.00 78 LEU A CA 1
ATOM 623 C C . LEU A 1 78 ? -18.410 1.068 22.777 1.00 98.00 78 LEU A C 1
ATOM 625 O O . LEU A 1 78 ? -19.165 0.629 23.642 1.00 98.00 78 LEU A O 1
ATOM 629 N N . LYS A 1 79 ? -17.373 1.864 23.057 1.00 96.88 79 LYS A N 1
ATOM 630 C CA . LYS A 1 79 ? -17.113 2.441 24.385 1.00 96.88 79 LYS A CA 1
ATOM 631 C C . LYS A 1 79 ? -18.095 3.594 24.633 1.00 96.88 79 LYS A C 1
ATOM 633 O O . LYS A 1 79 ? -17.944 4.650 24.025 1.00 96.88 79 LYS A O 1
ATOM 638 N N . ILE A 1 80 ? -19.101 3.380 25.486 1.00 96.88 80 ILE A N 1
ATOM 639 C CA . ILE A 1 80 ? -20.162 4.361 25.771 1.00 96.88 80 ILE A CA 1
ATOM 640 C C . ILE A 1 80 ? -19.702 5.329 26.861 1.00 96.88 80 ILE A C 1
ATOM 642 O O . ILE A 1 80 ? -19.307 4.898 27.946 1.00 96.88 80 ILE A O 1
ATOM 646 N N . THR A 1 81 ? -19.804 6.629 26.593 1.00 91.81 81 THR A N 1
ATOM 647 C CA . THR A 1 81 ? -19.440 7.715 27.521 1.00 91.81 81 THR A CA 1
ATOM 648 C C . THR A 1 81 ? -20.671 8.500 28.002 1.00 91.81 81 THR A C 1
ATOM 650 O O . THR A 1 81 ? -21.799 8.229 27.592 1.00 91.81 81 THR A O 1
ATOM 653 N N . GLY A 1 82 ? -20.472 9.489 28.880 1.00 89.44 82 GLY A N 1
ATOM 654 C CA . GLY A 1 82 ? -21.545 10.356 29.380 1.00 89.44 82 GLY A CA 1
ATOM 655 C C . GLY A 1 82 ? -22.212 9.823 30.651 1.00 89.44 82 GLY A C 1
ATOM 656 O O . GLY A 1 82 ? -21.560 9.208 31.487 1.00 89.44 82 GLY A O 1
ATOM 657 N N . GLU A 1 83 ? -23.507 10.099 30.828 1.00 88.75 83 GLU A N 1
ATOM 658 C CA . GLU A 1 83 ? -24.219 9.858 32.097 1.00 88.75 83 GLU A CA 1
ATOM 659 C C . GLU A 1 83 ? -24.443 8.378 32.437 1.00 88.75 83 GLU A C 1
ATOM 661 O O . GLU A 1 83 ? -24.418 7.988 33.606 1.00 88.75 83 GLU A O 1
ATOM 666 N N . ASN A 1 84 ? -24.659 7.558 31.410 1.00 93.12 84 ASN A N 1
ATOM 667 C CA . ASN A 1 84 ? -24.902 6.125 31.527 1.00 93.12 84 ASN A CA 1
ATOM 668 C C . ASN A 1 84 ? -23.798 5.367 30.761 1.00 93.12 84 ASN A C 1
ATOM 670 O O . ASN A 1 84 ? -24.077 4.804 29.700 1.00 93.12 84 ASN A O 1
ATOM 674 N N . PRO A 1 85 ? -22.540 5.371 31.244 1.00 95.31 85 PRO A N 1
ATOM 675 C CA . PRO A 1 85 ? -21.416 4.757 30.543 1.00 95.31 85 PRO A CA 1
ATOM 676 C C . PRO A 1 85 ? -21.534 3.225 30.469 1.00 95.31 85 PRO A C 1
ATOM 678 O O . PRO A 1 85 ? -22.453 2.612 31.024 1.00 95.31 85 PRO A O 1
ATOM 681 N N . GLY A 1 86 ? -20.609 2.598 29.745 1.00 96.25 86 GLY A N 1
ATOM 682 C CA . GLY A 1 86 ? -20.548 1.146 29.576 1.00 96.25 86 GLY A CA 1
ATOM 683 C C . GLY A 1 86 ? -20.168 0.755 28.159 1.00 96.25 86 GLY A C 1
ATOM 684 O O . GLY A 1 86 ? -19.295 1.385 27.561 1.00 96.25 86 GLY A O 1
ATOM 685 N N . SER A 1 87 ? -20.811 -0.276 27.613 1.00 98.19 87 SER A N 1
ATOM 686 C CA . SER A 1 87 ? -20.523 -0.743 26.254 1.00 98.19 87 SER A CA 1
ATOM 687 C C . SER A 1 87 ? -21.762 -1.219 25.496 1.00 98.19 87 SER A C 1
ATOM 689 O O . SER A 1 87 ? -22.695 -1.749 26.100 1.00 98.19 87 SER A O 1
ATOM 691 N N . PHE A 1 88 ? -21.746 -1.078 24.169 1.00 98.38 88 PHE A N 1
ATOM 692 C CA . PHE A 1 88 ? -22.642 -1.798 23.257 1.00 98.38 88 PHE A CA 1
ATOM 693 C C . PHE A 1 88 ? -21.803 -2.751 22.406 1.00 98.38 88 PHE A C 1
ATOM 695 O O . PHE A 1 88 ? -21.086 -2.302 21.513 1.00 98.38 88 PHE A O 1
ATOM 702 N N . GLY A 1 89 ? -21.867 -4.053 22.693 1.00 97.94 89 GLY A N 1
ATOM 703 C CA . GLY A 1 89 ? -21.108 -5.087 21.980 1.00 97.94 89 GLY A CA 1
ATOM 704 C C . GLY A 1 89 ? -21.969 -5.880 21.000 1.00 97.94 89 GLY A C 1
ATOM 705 O O . GLY A 1 89 ? -23.126 -6.177 21.298 1.00 97.94 89 GLY A O 1
ATOM 706 N N . LEU A 1 90 ? -21.411 -6.256 19.847 1.00 98.56 90 LEU A N 1
ATOM 707 C CA . LEU A 1 90 ? -22.069 -7.199 18.940 1.00 98.56 90 LEU A CA 1
ATOM 708 C C . LEU A 1 90 ? -22.030 -8.602 19.549 1.00 98.56 90 LEU A C 1
ATOM 710 O O . LEU A 1 90 ? -20.965 -9.047 19.971 1.00 98.56 90 LEU A O 1
ATOM 714 N N . VAL A 1 91 ? -23.144 -9.338 19.529 1.00 98.12 91 VAL A N 1
ATOM 715 C CA . VAL A 1 91 ? -23.192 -10.748 19.958 1.00 98.12 91 VAL A CA 1
ATOM 716 C C . VAL A 1 91 ? -23.857 -11.639 18.902 1.00 98.12 91 VAL A C 1
ATOM 718 O O . VAL A 1 91 ? -24.762 -11.196 18.190 1.00 98.12 91 VAL A O 1
ATOM 721 N N . ARG A 1 92 ? -23.398 -12.892 18.765 1.00 97.00 92 ARG A N 1
ATOM 722 C CA . ARG A 1 92 ? -23.896 -13.862 17.767 1.00 97.00 92 ARG A CA 1
ATOM 723 C C . ARG A 1 92 ? -23.975 -15.291 18.291 1.00 97.00 92 ARG A C 1
ATOM 725 O O . ARG A 1 92 ? -23.226 -15.667 19.190 1.00 97.00 92 ARG A O 1
ATOM 732 N N . SER A 1 93 ? -24.796 -16.111 17.639 1.00 94.62 93 SER A N 1
ATOM 733 C CA . SER A 1 93 ? -24.744 -17.566 17.775 1.00 94.62 93 SER A CA 1
ATOM 734 C C . SER A 1 93 ? -23.489 -18.143 17.101 1.00 94.62 93 SER A C 1
ATOM 736 O O . SER A 1 93 ? -23.065 -17.696 16.028 1.00 94.62 93 SER A O 1
ATOM 738 N N . GLN A 1 94 ? -22.901 -19.158 17.739 1.00 83.75 94 GLN A N 1
ATOM 739 C CA . GLN A 1 94 ? -21.723 -19.904 17.270 1.00 83.75 94 GLN A CA 1
ATOM 740 C C . GLN A 1 94 ? -22.128 -21.325 16.839 1.00 83.75 94 GLN A C 1
ATOM 742 O O . GLN A 1 94 ? -21.629 -22.322 17.351 1.00 83.75 94 GLN A O 1
ATOM 747 N N . ASN A 1 95 ? -23.132 -21.431 15.967 1.00 75.94 95 ASN A N 1
ATOM 748 C CA . ASN A 1 95 ? -23.655 -22.709 15.493 1.00 75.94 95 ASN A CA 1
ATOM 749 C C . ASN A 1 95 ? -22.911 -23.196 14.240 1.00 75.94 95 ASN A C 1
ATOM 751 O O . ASN A 1 95 ? -23.158 -22.706 13.142 1.00 75.94 95 ASN A O 1
ATOM 755 N N . ASP A 1 96 ? -22.055 -24.206 14.405 1.00 69.06 96 ASP A N 1
ATOM 756 C CA . ASP A 1 96 ? -21.159 -24.696 13.344 1.00 69.06 96 ASP A CA 1
ATOM 757 C C . ASP A 1 96 ? -21.858 -25.498 12.222 1.00 69.06 96 ASP A C 1
ATOM 759 O O . ASP A 1 96 ? -21.318 -25.630 11.127 1.00 69.06 96 ASP A O 1
ATOM 763 N N . ASN A 1 97 ? -23.076 -26.011 12.442 1.00 73.94 97 ASN A N 1
ATOM 764 C CA . ASN A 1 97 ? -23.816 -26.840 11.469 1.00 73.94 97 ASN A CA 1
ATOM 765 C C . ASN A 1 97 ? -24.533 -26.026 10.362 1.00 73.94 97 ASN A C 1
ATOM 767 O O . ASN A 1 97 ? -25.655 -26.345 9.964 1.00 73.94 97 ASN A O 1
ATOM 771 N N . LEU A 1 98 ? -23.897 -24.965 9.862 1.00 80.12 98 LEU A N 1
ATOM 772 C CA . LEU A 1 98 ? -24.394 -24.146 8.753 1.00 80.12 98 LEU A CA 1
ATOM 773 C C . LEU A 1 98 ? -23.985 -24.761 7.409 1.00 80.12 98 LEU A C 1
ATOM 775 O O . LEU A 1 98 ? -22.812 -24.758 7.050 1.00 80.12 98 LEU A O 1
ATOM 779 N N . ASN A 1 99 ? -24.958 -25.247 6.635 1.00 84.88 99 ASN A N 1
ATOM 780 C CA . ASN A 1 99 ? -24.720 -25.782 5.295 1.00 84.88 99 ASN A CA 1
ATOM 781 C C . ASN A 1 99 ? -25.521 -25.020 4.228 1.00 84.88 99 ASN A C 1
ATOM 783 O O . ASN A 1 99 ? -26.594 -25.455 3.801 1.00 84.88 99 ASN A O 1
ATOM 787 N N . ILE A 1 100 ? -24.962 -23.904 3.754 1.00 89.00 100 ILE A N 1
ATOM 788 C CA . ILE A 1 100 ? -25.561 -23.067 2.699 1.00 89.00 100 ILE A CA 1
ATOM 789 C C . ILE A 1 100 ? -25.720 -23.836 1.375 1.00 89.00 100 ILE A C 1
ATOM 791 O O . ILE A 1 100 ? -26.658 -23.556 0.634 1.00 89.00 100 ILE A O 1
ATOM 795 N N . SER A 1 101 ? -24.919 -24.882 1.113 1.00 85.56 101 SER A N 1
ATOM 796 C CA . SER A 1 101 ? -25.077 -25.723 -0.092 1.00 85.56 101 SER A CA 1
ATOM 797 C C . SER A 1 101 ? -26.415 -26.478 -0.166 1.00 85.56 101 SER A C 1
ATOM 799 O O . SER A 1 101 ? -26.777 -26.980 -1.228 1.00 85.56 101 SER A O 1
ATOM 801 N N . SER A 1 102 ? -27.183 -26.522 0.932 1.00 89.62 102 SER A N 1
ATOM 802 C CA . SER A 1 102 ? -28.570 -27.006 0.927 1.00 89.62 102 SER A CA 1
ATOM 803 C C . SER A 1 102 ? -29.538 -26.100 0.150 1.00 89.62 102 SER A C 1
ATOM 805 O O . SER A 1 102 ? -30.599 -26.565 -0.269 1.00 89.62 102 SER A O 1
ATOM 807 N N . VAL A 1 103 ? -29.178 -24.832 -0.085 1.00 91.12 103 VAL A N 1
ATOM 808 C CA . VAL A 1 103 ? -29.930 -23.900 -0.931 1.00 91.12 103 VAL A CA 1
ATOM 809 C C . VAL A 1 103 ? -29.430 -24.024 -2.369 1.00 91.12 103 VAL A C 1
ATOM 811 O O . VAL A 1 103 ? -28.332 -23.590 -2.716 1.00 91.12 103 VAL A O 1
ATOM 814 N N . THR A 1 104 ? -30.243 -24.632 -3.228 1.00 88.06 104 THR A N 1
ATOM 815 C CA . THR A 1 104 ? -29.918 -24.842 -4.642 1.00 88.06 104 THR A CA 1
ATOM 816 C C . THR A 1 104 ? -30.288 -23.625 -5.489 1.00 88.06 104 THR A C 1
ATOM 818 O O . THR A 1 104 ? -31.365 -23.049 -5.343 1.00 88.06 104 THR A O 1
ATOM 821 N N . LYS A 1 105 ? -29.404 -23.244 -6.418 1.00 86.12 105 LYS A N 1
ATOM 822 C CA . LYS A 1 105 ? -29.723 -22.315 -7.509 1.00 86.12 105 LYS A CA 1
ATOM 823 C C . LYS A 1 105 ? -30.175 -23.132 -8.714 1.00 86.12 105 LYS A C 1
ATOM 825 O O . LYS A 1 105 ? -29.361 -23.835 -9.310 1.00 86.12 105 LYS A O 1
ATOM 830 N N . ASN A 1 106 ? -31.451 -23.050 -9.080 1.00 84.25 106 ASN A N 1
ATOM 831 C CA . ASN A 1 106 ? -31.911 -23.633 -10.340 1.00 84.25 106 ASN A CA 1
ATOM 832 C C . ASN A 1 106 ? -31.451 -22.737 -11.499 1.00 84.25 106 ASN A C 1
ATOM 834 O O . ASN A 1 106 ? -31.281 -21.532 -11.323 1.00 84.25 106 ASN A O 1
ATOM 838 N N . SER A 1 107 ? -31.290 -23.286 -12.704 1.00 78.81 107 SER A N 1
ATOM 839 C CA . SER A 1 107 ? -30.849 -22.510 -13.879 1.00 78.81 107 SER A CA 1
ATOM 840 C C . SER A 1 107 ? -31.805 -21.369 -14.264 1.00 78.81 107 SER A C 1
ATOM 842 O O . SER A 1 107 ? -31.382 -20.401 -14.888 1.00 78.81 107 SER A O 1
ATOM 844 N N . SER A 1 108 ? -33.078 -21.462 -13.867 1.00 85.44 108 SER A N 1
ATOM 845 C CA . SER A 1 108 ? -34.096 -20.415 -14.012 1.00 85.44 108 SER A CA 1
ATOM 846 C C . SER A 1 108 ? -34.028 -19.306 -12.958 1.00 85.44 108 SER A C 1
ATOM 848 O O . SER A 1 108 ? -34.748 -18.316 -13.078 1.00 85.44 108 SER A O 1
ATOM 850 N N . ASP A 1 109 ? -33.265 -19.494 -11.882 1.00 84.75 109 ASP A N 1
ATOM 851 C CA . ASP A 1 109 ? -33.224 -18.556 -10.765 1.00 84.75 109 ASP A CA 1
ATOM 852 C C . ASP A 1 109 ? -32.147 -17.503 -11.020 1.00 84.75 109 ASP A C 1
ATOM 854 O O . ASP A 1 109 ? -30.962 -17.822 -11.169 1.00 84.75 109 ASP A O 1
ATOM 858 N N . ASP A 1 110 ? -32.537 -16.229 -11.020 1.00 91.06 110 ASP A N 1
ATOM 859 C CA . ASP A 1 110 ? -31.578 -15.130 -11.000 1.00 91.06 110 ASP A CA 1
ATOM 860 C C . ASP A 1 110 ? -30.816 -15.093 -9.658 1.00 91.06 110 ASP A C 1
ATOM 862 O O . ASP A 1 110 ? -31.014 -15.923 -8.760 1.00 91.06 110 ASP A O 1
ATOM 866 N N . ASN A 1 111 ? -29.852 -14.183 -9.525 1.00 93.12 111 ASN A N 1
ATOM 867 C CA . ASN A 1 111 ? -29.082 -14.095 -8.284 1.00 93.12 111 ASN A CA 1
ATOM 868 C C . ASN A 1 111 ? -29.963 -13.642 -7.112 1.00 93.12 111 ASN A C 1
ATOM 870 O O . ASN A 1 111 ? -29.866 -14.221 -6.035 1.00 93.12 111 ASN A O 1
ATOM 874 N N . LEU A 1 112 ? -30.881 -12.696 -7.333 1.00 95.25 112 LEU A N 1
ATOM 875 C CA . LEU A 1 112 ? -31.759 -12.162 -6.293 1.00 95.25 112 LEU A CA 1
ATOM 876 C C . LEU A 1 112 ? -32.677 -13.234 -5.686 1.00 95.25 112 LEU A C 1
ATOM 878 O O . LEU A 1 112 ? -32.776 -13.338 -4.465 1.00 95.25 112 LEU A O 1
ATOM 882 N N . LYS A 1 113 ? -33.301 -14.081 -6.510 1.00 95.25 113 LYS A N 1
ATOM 883 C CA . LYS A 1 113 ? -34.167 -15.172 -6.044 1.00 95.25 113 LYS A CA 1
ATOM 884 C C . LYS A 1 113 ? -33.393 -16.224 -5.246 1.00 95.25 113 LYS A C 1
ATOM 886 O O . LYS A 1 113 ? -33.893 -16.687 -4.220 1.00 95.25 113 LYS A O 1
ATOM 891 N N . TYR A 1 114 ? -32.178 -16.569 -5.679 1.00 96.00 114 TYR A N 1
ATOM 892 C CA . TYR A 1 114 ? -31.277 -17.438 -4.912 1.00 96.00 114 TYR A CA 1
ATOM 893 C C . TYR A 1 114 ? -30.915 -16.804 -3.558 1.00 96.00 114 TYR A C 1
ATOM 895 O O . TYR A 1 114 ? -31.040 -17.455 -2.524 1.00 96.00 114 TYR A O 1
ATOM 903 N N . LEU A 1 115 ? -30.553 -15.519 -3.532 1.00 96.00 115 LEU A N 1
ATOM 904 C CA . LEU A 1 115 ? -30.200 -14.822 -2.294 1.00 96.00 115 LEU A CA 1
ATOM 905 C C . LEU A 1 115 ? -31.362 -14.682 -1.315 1.00 96.00 115 LEU A C 1
ATOM 907 O O . LEU A 1 115 ? -31.169 -14.917 -0.128 1.00 96.00 115 LEU A O 1
ATOM 911 N N . ASN A 1 116 ? -32.570 -14.380 -1.790 1.00 95.06 116 ASN A N 1
ATOM 912 C CA . ASN A 1 116 ? -33.764 -14.346 -0.945 1.00 95.06 116 ASN A CA 1
ATOM 913 C C . ASN A 1 116 ? -34.070 -15.730 -0.327 1.00 95.06 116 ASN A C 1
ATOM 915 O O . ASN A 1 116 ? -34.603 -15.810 0.782 1.00 95.06 116 ASN A O 1
ATOM 919 N N . ALA A 1 117 ? -33.692 -16.831 -0.991 1.00 95.38 117 ALA A N 1
ATOM 920 C CA . ALA A 1 117 ? -33.755 -18.172 -0.407 1.00 95.38 117 ALA A CA 1
ATOM 921 C C . ALA A 1 117 ? -32.635 -18.430 0.623 1.00 95.38 117 ALA A C 1
ATOM 923 O O . ALA A 1 117 ? -32.904 -19.042 1.658 1.00 95.38 117 ALA A O 1
ATOM 924 N N . VAL A 1 118 ? -31.411 -17.936 0.383 1.00 96.25 118 VAL A N 1
ATOM 925 C CA . VAL A 1 118 ? -30.293 -18.022 1.343 1.00 96.25 118 VAL A CA 1
ATOM 926 C C . VAL A 1 118 ? -30.568 -17.196 2.601 1.00 96.25 118 VAL A C 1
ATOM 928 O O . VAL A 1 118 ? -30.442 -17.732 3.697 1.00 96.25 118 VAL A O 1
ATOM 931 N N . GLU A 1 119 ? -31.005 -15.942 2.479 1.00 95.44 119 GLU A N 1
ATOM 932 C CA . GLU A 1 119 ? -31.330 -15.074 3.622 1.00 95.44 119 GLU A CA 1
ATOM 933 C C . GLU A 1 119 ? -32.399 -15.732 4.509 1.00 95.44 119 GLU A C 1
ATOM 935 O O . GLU A 1 119 ? -32.213 -15.868 5.715 1.00 95.44 119 GLU A O 1
ATOM 940 N N . LYS A 1 120 ? -33.458 -16.283 3.898 1.00 95.25 120 LYS A N 1
ATOM 941 C CA . LYS A 1 120 ? -34.514 -17.028 4.601 1.00 95.25 120 LYS A CA 1
ATOM 942 C C . LYS A 1 120 ? -34.020 -18.323 5.265 1.00 95.25 120 LYS A C 1
ATOM 944 O O . LYS A 1 120 ? -34.565 -18.730 6.292 1.00 95.25 120 LYS A O 1
ATOM 949 N N . TYR A 1 121 ? -33.020 -18.995 4.693 1.00 95.50 121 TYR A N 1
ATOM 950 C CA . TYR A 1 121 ? -32.355 -20.128 5.343 1.00 95.50 121 TYR A CA 1
ATOM 951 C C . TYR A 1 121 ? -31.550 -19.655 6.563 1.00 95.50 121 TYR A C 1
ATOM 953 O O . TYR A 1 121 ? -31.697 -20.219 7.648 1.00 95.50 121 TYR A O 1
ATOM 961 N N . LEU A 1 122 ? -30.765 -18.584 6.415 1.00 95.50 122 LEU A N 1
ATOM 962 C CA . LEU A 1 122 ? -29.943 -18.012 7.482 1.00 95.50 122 LEU A CA 1
ATOM 963 C C . LEU A 1 122 ? -30.790 -17.412 8.621 1.00 95.50 122 LEU A C 1
ATOM 965 O O . LEU A 1 122 ? -30.413 -17.569 9.779 1.00 95.50 122 LEU A O 1
ATOM 969 N N . ASP A 1 123 ? -31.961 -16.831 8.341 1.00 93.31 123 ASP A N 1
ATOM 970 C CA . ASP A 1 123 ? -32.977 -16.425 9.334 1.00 93.31 123 ASP A CA 1
ATOM 971 C C . ASP A 1 123 ? -33.396 -17.570 10.267 1.00 93.31 123 ASP A C 1
ATOM 973 O O . ASP A 1 123 ? -33.627 -17.366 11.461 1.00 93.31 123 ASP A O 1
ATOM 977 N N . GLY A 1 124 ? -33.479 -18.792 9.735 1.00 91.44 124 GLY A N 1
ATOM 978 C CA . GLY A 1 124 ? -33.807 -19.988 10.507 1.00 91.44 124 GLY A CA 1
ATOM 979 C C . GLY A 1 124 ? -32.637 -20.564 11.309 1.00 91.44 124 GLY A C 1
ATOM 980 O O . GLY A 1 124 ? -32.870 -21.418 12.164 1.00 91.44 124 GLY A O 1
ATOM 981 N N . GLN A 1 125 ? -31.398 -20.133 11.043 1.00 92.69 125 GLN A N 1
ATOM 982 C CA . GLN A 1 125 ? -30.185 -20.729 11.614 1.00 92.69 125 GLN A CA 1
ATOM 983 C C . GLN A 1 125 ? -29.395 -19.776 12.518 1.00 92.69 125 GLN A C 1
ATOM 985 O O . GLN A 1 125 ? -28.943 -20.188 13.583 1.00 92.69 125 GLN A O 1
ATOM 990 N N . GLN A 1 126 ? -29.185 -18.521 12.120 1.00 94.19 126 GLN A N 1
ATOM 991 C CA . GLN A 1 126 ? -28.270 -17.598 12.796 1.00 94.19 126 GLN A CA 1
ATOM 992 C C . GLN A 1 126 ? -29.013 -16.538 13.618 1.00 94.19 126 GLN A C 1
ATOM 994 O O . GLN A 1 126 ? -29.933 -15.880 13.129 1.00 94.19 126 GLN A O 1
ATOM 999 N N . ASN A 1 127 ? -28.562 -16.308 14.854 1.00 95.50 127 ASN A N 1
ATOM 1000 C CA . ASN A 1 127 ? -29.086 -15.255 15.726 1.00 95.50 127 ASN A CA 1
ATOM 1001 C C . ASN A 1 127 ? -27.994 -14.236 16.056 1.00 95.50 127 ASN A C 1
ATOM 1003 O O . ASN A 1 127 ? -26.846 -14.599 16.303 1.00 95.50 127 ASN A O 1
ATOM 1007 N N . PHE A 1 128 ? -28.374 -12.959 16.068 1.00 97.56 128 PHE A N 1
ATOM 1008 C CA . PHE A 1 128 ? -27.489 -11.826 16.320 1.00 97.56 128 PHE A CA 1
ATOM 1009 C C . PHE A 1 128 ? -28.228 -10.772 17.147 1.00 97.56 128 PHE A C 1
ATOM 1011 O O . PHE A 1 128 ? -29.441 -10.614 17.006 1.00 97.56 128 PHE A O 1
ATOM 1018 N N . ALA A 1 129 ? -27.498 -10.041 17.982 1.00 97.75 129 ALA A N 1
ATOM 1019 C CA . ALA A 1 129 ? -28.019 -8.923 18.761 1.00 97.75 129 ALA A CA 1
ATOM 1020 C C . ALA A 1 129 ? -26.912 -7.896 19.035 1.00 97.75 129 ALA A C 1
ATOM 1022 O O . ALA A 1 129 ? -25.731 -8.165 18.801 1.00 97.75 129 ALA A O 1
ATOM 1023 N N . ILE A 1 130 ? -27.294 -6.742 19.584 1.00 98.00 130 ILE A N 1
ATOM 1024 C CA . ILE A 1 130 ? -26.369 -5.897 20.349 1.00 98.00 130 ILE A CA 1
ATOM 1025 C C . ILE A 1 130 ? -26.681 -6.042 21.836 1.00 98.00 130 ILE A C 1
ATOM 1027 O O . ILE A 1 130 ? -27.838 -5.947 22.247 1.00 98.00 130 ILE A O 1
ATOM 1031 N N . ARG A 1 131 ? -25.644 -6.300 22.631 1.00 98.06 131 ARG A N 1
ATOM 1032 C CA . ARG A 1 131 ? -25.719 -6.464 24.082 1.00 98.06 131 ARG A CA 1
ATOM 1033 C C . ARG A 1 131 ? -25.274 -5.179 24.757 1.00 98.06 131 ARG A C 1
ATOM 1035 O O . ARG A 1 131 ? -24.194 -4.664 24.450 1.00 98.06 131 ARG A O 1
ATOM 1042 N N . ARG A 1 132 ? -26.091 -4.673 25.678 1.00 98.06 132 ARG A N 1
ATOM 1043 C CA . ARG A 1 132 ? -25.723 -3.558 26.551 1.00 98.06 132 ARG A CA 1
ATOM 1044 C C . ARG A 1 132 ? -24.951 -4.091 27.750 1.00 98.06 132 ARG A C 1
ATOM 1046 O O . ARG A 1 132 ? -25.390 -5.043 28.393 1.00 98.06 132 ARG A O 1
ATOM 1053 N N . TYR A 1 133 ? -23.833 -3.451 28.062 1.00 97.19 133 TYR A N 1
ATOM 1054 C CA . TYR A 1 133 ? -23.026 -3.717 29.248 1.00 97.19 133 TYR A CA 1
ATOM 1055 C C . TYR A 1 133 ? -22.939 -2.465 30.127 1.00 97.19 133 TYR A C 1
ATOM 1057 O O . TYR A 1 133 ? -22.938 -1.347 29.597 1.00 97.19 133 TYR A O 1
ATOM 1065 N N . ASP A 1 134 ? -22.852 -2.643 31.447 1.00 95.19 134 ASP A N 1
ATOM 1066 C CA . ASP A 1 134 ? -22.578 -1.567 32.409 1.00 95.19 134 ASP A CA 1
ATOM 1067 C C . ASP A 1 134 ? -21.119 -1.068 32.332 1.00 95.19 134 ASP A C 1
ATOM 1069 O O . ASP A 1 134 ? -20.338 -1.499 31.478 1.00 95.19 134 ASP A O 1
ATOM 1073 N N . ASN A 1 135 ? -20.733 -0.134 33.210 1.00 94.75 135 ASN A N 1
ATOM 1074 C CA . ASN A 1 135 ? -19.376 0.427 33.214 1.00 94.75 135 ASN A CA 1
ATOM 1075 C C . ASN A 1 135 ? -18.291 -0.593 33.618 1.00 94.75 135 ASN A C 1
ATOM 1077 O O . ASN A 1 135 ? -17.140 -0.439 33.214 1.00 94.75 135 ASN A O 1
ATOM 1081 N N . ASN A 1 136 ? -18.662 -1.663 34.325 1.00 94.19 136 ASN A N 1
ATOM 1082 C CA . ASN A 1 136 ? -17.775 -2.760 34.724 1.00 94.19 136 ASN A CA 1
ATOM 1083 C C . ASN A 1 136 ? -17.730 -3.895 33.685 1.00 94.19 136 ASN A C 1
ATOM 1085 O O . ASN A 1 136 ? -17.053 -4.902 33.893 1.00 94.19 136 ASN A O 1
ATOM 1089 N N . GLY A 1 137 ? -18.456 -3.758 32.571 1.00 94.06 137 GLY A N 1
ATOM 1090 C CA . GLY A 1 137 ? -18.515 -4.752 31.504 1.00 94.06 137 GLY A CA 1
ATOM 1091 C C . GLY A 1 137 ? -19.460 -5.921 31.792 1.00 94.06 137 GLY A C 1
ATOM 1092 O O . GLY A 1 137 ? -19.357 -6.957 31.136 1.00 94.06 137 GLY A O 1
ATOM 1093 N N . ARG A 1 138 ? -20.393 -5.788 32.745 1.00 94.31 138 ARG A N 1
ATOM 1094 C CA . ARG A 1 138 ? -21.433 -6.797 33.011 1.00 94.31 138 ARG A CA 1
ATOM 1095 C C . ARG A 1 138 ? -22.604 -6.611 32.058 1.00 94.31 138 ARG A C 1
ATOM 1097 O O . ARG A 1 138 ? -23.058 -5.491 31.846 1.00 94.31 138 ARG A O 1
ATOM 1104 N N . ALA A 1 139 ? -23.103 -7.707 31.495 1.00 95.19 139 ALA A N 1
ATOM 1105 C CA . ALA A 1 139 ? -24.252 -7.689 30.594 1.00 95.19 139 ALA A CA 1
ATOM 1106 C C . ALA A 1 139 ? -25.541 -7.264 31.320 1.00 95.19 139 ALA A C 1
ATOM 1108 O O . ALA A 1 139 ? -25.819 -7.759 32.411 1.00 95.19 139 ALA A O 1
ATOM 1109 N N . LEU A 1 140 ? -26.332 -6.394 30.687 1.00 94.25 140 LEU A N 1
ATOM 1110 C CA . LEU A 1 140 ? -27.625 -5.919 31.190 1.00 94.25 140 LEU A CA 1
ATOM 1111 C C . LEU A 1 140 ? -28.797 -6.523 30.401 1.00 94.25 140 LEU A C 1
ATOM 1113 O O . LEU A 1 140 ? -29.670 -7.156 30.990 1.00 94.25 140 LEU A O 1
ATOM 1117 N N . TYR A 1 141 ? -28.807 -6.356 29.074 1.00 95.69 141 TYR A N 1
ATOM 1118 C CA . TYR A 1 141 ? -29.874 -6.828 28.177 1.00 95.69 141 TYR A CA 1
ATOM 1119 C C . TYR A 1 141 ? -29.408 -6.926 26.715 1.00 95.69 141 TYR A C 1
ATOM 1121 O O . TYR A 1 141 ? -28.406 -6.319 26.324 1.00 95.69 141 TYR A O 1
ATOM 1129 N N . ASP A 1 142 ? -30.173 -7.663 25.904 1.00 96.31 142 ASP A N 1
ATOM 1130 C CA . ASP A 1 142 ? -29.948 -7.893 24.474 1.00 96.31 142 ASP A CA 1
ATOM 1131 C C . ASP A 1 142 ? -31.039 -7.258 23.604 1.00 96.31 142 ASP A C 1
ATOM 1133 O O . ASP A 1 142 ? -32.222 -7.593 23.687 1.00 96.31 142 ASP A O 1
ATOM 1137 N N . ILE A 1 143 ? -30.629 -6.409 22.663 1.00 95.94 143 ILE A N 1
ATOM 1138 C CA . ILE A 1 143 ? -31.499 -5.877 21.612 1.00 95.94 143 ILE A CA 1
ATOM 1139 C C . ILE A 1 143 ? -31.375 -6.798 20.387 1.00 95.94 143 ILE A C 1
ATOM 1141 O O . ILE A 1 143 ? -30.555 -6.583 19.491 1.00 95.94 143 ILE A O 1
ATOM 1145 N N . ASN A 1 144 ? -32.176 -7.867 20.372 1.00 96.62 144 ASN A N 1
ATOM 1146 C CA . ASN A 1 144 ? -32.251 -8.838 19.275 1.00 96.62 144 ASN A CA 1
ATOM 1147 C C . ASN A 1 144 ? -33.490 -8.578 18.400 1.00 96.62 144 ASN A C 1
ATOM 1149 O O . ASN A 1 144 ? -34.593 -9.016 18.734 1.00 96.62 144 ASN A O 1
ATOM 1153 N N . LEU A 1 145 ? -33.313 -7.893 17.265 1.00 96.00 145 LEU A N 1
ATOM 1154 C CA . LEU A 1 145 ? -34.419 -7.472 16.388 1.00 96.00 145 LEU A CA 1
ATOM 1155 C C . LEU A 1 145 ? -35.301 -8.651 15.928 1.00 96.00 145 LEU A C 1
ATOM 1157 O O . LEU A 1 145 ? -36.523 -8.527 15.882 1.00 96.00 145 LEU A O 1
ATOM 1161 N N . ALA A 1 146 ? -34.707 -9.821 15.672 1.00 94.19 146 ALA A N 1
ATOM 1162 C CA . ALA A 1 146 ? -35.426 -11.017 15.230 1.00 94.19 146 ALA A CA 1
ATOM 1163 C C . ALA A 1 146 ? -36.270 -11.682 16.338 1.00 94.19 146 ALA A C 1
ATOM 1165 O O . ALA A 1 146 ? -37.154 -12.487 16.037 1.00 94.19 146 ALA A O 1
ATOM 1166 N N . LYS A 1 147 ? -36.004 -11.378 17.619 1.00 93.75 147 LYS A N 1
ATOM 1167 C CA . LYS A 1 147 ? -36.752 -11.895 18.784 1.00 93.75 147 LYS A CA 1
ATOM 1168 C C . LYS A 1 147 ? -37.692 -10.871 19.420 1.00 93.75 147 LYS A C 1
ATOM 1170 O O . LYS A 1 147 ? -38.481 -11.251 20.285 1.00 93.75 147 LYS A O 1
ATOM 1175 N N . MET A 1 148 ? -37.639 -9.604 19.008 1.00 92.62 148 MET A N 1
ATOM 1176 C CA . MET A 1 148 ? -38.545 -8.575 19.517 1.00 92.62 148 MET A CA 1
ATOM 1177 C C . MET A 1 148 ? -39.956 -8.753 18.938 1.00 92.62 148 MET A C 1
ATOM 1179 O O . MET A 1 148 ? -40.213 -8.466 17.771 1.00 92.62 148 MET A O 1
ATOM 1183 N N . GLU A 1 149 ? -40.870 -9.239 19.779 1.00 89.38 149 GLU A N 1
ATOM 1184 C CA . GLU A 1 149 ? -42.287 -9.481 19.475 1.00 89.38 149 GLU A CA 1
ATOM 1185 C C . GLU A 1 149 ? -43.088 -8.169 19.427 1.00 89.38 149 GLU A C 1
ATOM 1187 O O . GLU A 1 149 ? -43.911 -7.976 18.534 1.00 89.38 149 GLU A O 1
ATOM 1192 N N . ASN A 1 150 ? -42.786 -7.231 20.331 1.00 91.12 150 ASN A N 1
ATOM 1193 C CA . ASN A 1 150 ? -43.404 -5.907 20.417 1.00 91.12 150 ASN A CA 1
ATOM 1194 C C . ASN A 1 150 ? -42.343 -4.782 20.434 1.00 91.12 150 ASN A C 1
ATOM 1196 O O . ASN A 1 150 ? -42.089 -4.190 21.484 1.00 91.12 150 ASN A O 1
ATOM 1200 N N . PRO A 1 151 ? -41.671 -4.488 19.306 1.00 93.06 151 PRO A N 1
ATOM 1201 C CA . PRO A 1 151 ? -40.838 -3.293 19.170 1.00 93.06 151 PRO A CA 1
ATOM 1202 C C . PRO A 1 151 ? -41.718 -2.033 19.142 1.00 93.06 151 PRO A C 1
ATOM 1204 O O . PRO A 1 151 ? -42.793 -2.041 18.544 1.00 93.06 151 PRO A O 1
ATOM 1207 N N . SER A 1 152 ? -41.248 -0.936 19.740 1.00 95.69 152 SER A N 1
ATOM 1208 C CA . SER A 1 152 ? -41.952 0.351 19.719 1.00 95.69 152 SER A CA 1
ATOM 1209 C C . SER A 1 152 ? -41.026 1.495 19.330 1.00 95.69 152 SER A C 1
ATOM 1211 O O . SER A 1 152 ? -39.890 1.573 19.802 1.00 95.69 152 SER A O 1
ATOM 1213 N N . THR A 1 153 ? -41.536 2.430 18.532 1.00 96.62 153 THR A N 1
ATOM 1214 C CA . THR A 1 153 ? -40.932 3.756 18.394 1.00 96.62 153 THR A CA 1
ATOM 1215 C C . THR A 1 153 ? -41.171 4.609 19.642 1.00 96.62 153 THR A C 1
ATOM 1217 O O . THR A 1 153 ? -42.089 4.342 20.430 1.00 96.62 153 THR A O 1
ATOM 1220 N N . VAL A 1 154 ? -40.329 5.624 19.833 1.00 96.06 154 VAL A N 1
ATOM 1221 C CA . VAL A 1 154 ? -40.434 6.601 20.922 1.00 96.06 154 VAL A CA 1
ATOM 1222 C C . VAL A 1 154 ? -41.558 7.612 20.662 1.00 96.06 154 VAL A C 1
ATOM 1224 O O . VAL A 1 154 ? -41.747 8.080 19.537 1.00 96.06 154 VAL A O 1
ATOM 1227 N N . GLN A 1 155 ? -42.314 7.965 21.701 1.00 96.75 155 GLN A N 1
ATOM 1228 C CA . GLN A 1 155 ? -43.227 9.107 21.682 1.00 96.75 155 GLN A CA 1
ATOM 1229 C C . GLN A 1 155 ? -42.413 10.399 21.665 1.00 96.75 155 GLN A C 1
ATOM 1231 O O . GLN A 1 155 ? -41.405 10.505 22.359 1.00 96.75 155 GLN A O 1
ATOM 1236 N N . ARG A 1 156 ? -42.858 11.396 20.901 1.00 94.94 156 ARG A N 1
ATOM 1237 C CA . ARG A 1 156 ? -42.151 12.671 20.747 1.00 94.94 156 ARG A CA 1
ATOM 1238 C C . ARG A 1 156 ? -43.035 13.843 21.158 1.00 94.94 156 ARG A C 1
ATOM 1240 O O . ARG A 1 156 ? -44.242 13.819 20.921 1.00 94.94 156 ARG A O 1
ATOM 1247 N N . GLY A 1 157 ? -42.426 14.866 21.750 1.00 93.88 157 GLY A N 1
ATOM 1248 C CA . GLY A 1 157 ? -43.049 16.166 21.977 1.00 93.88 157 GLY A CA 1
ATOM 1249 C C . GLY A 1 157 ? -43.264 16.942 20.672 1.00 93.88 157 GLY A C 1
ATOM 1250 O O . GLY A 1 157 ? -42.839 16.527 19.594 1.00 93.88 157 GLY A O 1
ATOM 1251 N N . LEU A 1 158 ? -43.899 18.115 20.769 1.00 92.94 158 LEU A N 1
ATOM 1252 C CA . LEU A 1 158 ? -44.231 18.966 19.611 1.00 92.94 158 LEU A CA 1
ATOM 1253 C C . LEU A 1 158 ? -43.003 19.451 18.813 1.00 92.94 158 LEU A C 1
ATOM 1255 O O . LEU A 1 158 ? -43.133 19.802 17.645 1.00 92.94 158 LEU A O 1
ATOM 1259 N N . ASN A 1 159 ? -41.820 19.457 19.430 1.00 92.12 159 ASN A N 1
ATOM 1260 C CA . ASN A 1 159 ? -40.532 19.795 18.819 1.00 92.12 159 ASN A CA 1
ATOM 1261 C C . ASN A 1 159 ? -39.755 18.565 18.295 1.00 92.12 159 ASN A C 1
ATOM 1263 O O . ASN A 1 159 ? -38.600 18.707 17.902 1.00 92.12 159 ASN A O 1
ATOM 1267 N N . GLY A 1 160 ? -40.333 17.361 18.343 1.00 91.94 160 GLY A N 1
ATOM 1268 C CA . GLY A 1 160 ? -39.676 16.110 17.948 1.00 91.94 160 GLY A CA 1
ATOM 1269 C C . GLY A 1 160 ? -38.813 15.442 19.029 1.00 91.94 160 GLY A C 1
ATOM 1270 O O . GLY A 1 160 ? -38.373 14.313 18.812 1.00 91.94 160 GLY A O 1
ATOM 1271 N N . GLU A 1 161 ? -38.601 16.078 20.186 1.00 93.75 161 GLU A N 1
ATOM 1272 C CA . GLU A 1 161 ? -37.800 15.524 21.292 1.00 93.75 161 GLU A CA 1
ATOM 1273 C C . GLU A 1 161 ? -38.479 14.272 21.884 1.00 93.75 161 GLU A C 1
ATOM 1275 O O . GLU A 1 161 ? -39.699 14.301 22.077 1.00 93.75 161 GLU A O 1
ATOM 1280 N N . PRO A 1 162 ? -37.762 13.168 22.166 1.00 95.62 162 PRO A N 1
ATOM 1281 C CA . PRO A 1 162 ? -38.338 11.998 22.829 1.00 95.62 162 PRO A CA 1
ATOM 1282 C C . PRO A 1 162 ? -38.913 12.337 24.214 1.00 95.62 162 PRO A C 1
ATOM 1284 O O . PRO A 1 162 ? -38.291 13.031 25.014 1.00 95.62 162 PRO A O 1
ATOM 1287 N N . ILE A 1 163 ? -40.083 11.784 24.536 1.00 96.06 163 ILE A N 1
ATOM 1288 C CA . ILE A 1 163 ? -40.619 11.808 25.901 1.00 96.06 163 ILE A CA 1
ATOM 1289 C C . ILE A 1 163 ? -39.806 10.815 26.737 1.00 96.06 163 ILE A C 1
ATOM 1291 O O . ILE A 1 163 ? -39.808 9.617 26.447 1.00 96.06 163 ILE A O 1
ATOM 1295 N N . PHE A 1 164 ? -39.121 11.308 27.768 1.00 95.56 164 PHE A N 1
ATOM 1296 C CA . PHE A 1 164 ? -38.219 10.527 28.613 1.00 95.56 164 PHE A CA 1
ATOM 1297 C C . PHE A 1 164 ? -38.323 10.952 30.082 1.00 95.56 164 PHE A C 1
ATOM 1299 O O . PHE A 1 164 ? -38.346 12.141 30.394 1.00 95.56 164 PHE A O 1
ATOM 1306 N N . ASP A 1 165 ? -38.350 9.969 30.978 1.00 93.62 165 ASP A N 1
ATOM 1307 C CA . ASP A 1 165 ? -38.178 10.122 32.424 1.00 93.62 165 ASP A CA 1
ATOM 1308 C C . ASP A 1 165 ? -37.040 9.179 32.864 1.00 93.62 165 ASP A C 1
ATOM 1310 O O . ASP A 1 165 ? -37.055 8.014 32.460 1.00 93.62 165 ASP A O 1
ATOM 1314 N N . PRO A 1 166 ? -36.060 9.616 33.679 1.00 91.88 166 PRO A N 1
ATOM 1315 C CA . PRO A 1 166 ? -34.898 8.787 34.014 1.00 91.88 166 PRO A CA 1
ATOM 1316 C C . PRO A 1 166 ? -35.204 7.440 34.678 1.00 91.88 166 PRO A C 1
ATOM 1318 O O . PRO A 1 166 ? -34.380 6.537 34.582 1.00 91.88 166 PRO A O 1
ATOM 1321 N N . PHE A 1 167 ? -36.369 7.283 35.314 1.00 90.69 167 PHE A N 1
ATOM 1322 C CA . PHE A 1 167 ? -36.766 6.055 36.004 1.00 90.69 167 PHE A CA 1
ATOM 1323 C C . PHE A 1 167 ? -37.802 5.250 35.213 1.00 90.69 167 PHE A C 1
ATOM 1325 O O . PHE A 1 167 ? -37.675 4.034 35.106 1.00 90.69 167 PHE A O 1
ATOM 1332 N N . LYS A 1 168 ? -38.806 5.901 34.612 1.00 93.75 168 LYS A N 1
ATOM 1333 C CA . LYS A 1 168 ? -39.835 5.225 33.789 1.00 93.75 168 LYS A CA 1
ATOM 1334 C C . LYS A 1 168 ? -39.340 4.895 32.378 1.00 93.75 168 LYS A C 1
ATOM 1336 O O . LYS A 1 168 ? -39.922 4.049 31.701 1.00 93.75 168 LYS A O 1
ATOM 1341 N N . GLY A 1 169 ? -38.275 5.551 31.928 1.00 94.00 169 GLY A N 1
ATOM 1342 C CA . GLY A 1 169 ? -37.684 5.397 30.605 1.00 94.00 169 GLY A CA 1
ATOM 1343 C C . GLY A 1 169 ? -38.416 6.193 29.532 1.00 94.00 169 GLY A C 1
ATOM 1344 O O . GLY A 1 169 ? -38.986 7.257 29.788 1.00 94.00 169 GLY A O 1
ATOM 1345 N N . PHE A 1 170 ? -38.369 5.688 28.304 1.00 96.31 170 PHE A N 1
ATOM 1346 C CA . PHE A 1 170 ? -38.976 6.343 27.149 1.00 96.31 170 PHE A CA 1
ATOM 1347 C C . PHE A 1 170 ? -40.489 6.122 27.078 1.00 96.31 170 PHE A C 1
ATOM 1349 O O . PHE A 1 170 ? -40.983 5.013 27.279 1.00 96.31 170 PHE A O 1
ATOM 1356 N N . GLY A 1 171 ? -41.235 7.160 26.697 1.00 95.81 171 GLY A N 1
ATOM 1357 C CA . GLY A 1 171 ? -42.619 7.004 26.261 1.00 95.81 171 GLY A CA 1
ATOM 1358 C C . GLY A 1 171 ? -42.667 6.174 24.977 1.00 95.81 171 GLY A C 1
ATOM 1359 O O . GLY A 1 171 ? -41.967 6.484 24.016 1.00 95.81 171 GLY A O 1
ATOM 1360 N N . LEU A 1 172 ? -43.492 5.128 24.935 1.00 96.12 172 LEU A N 1
ATOM 1361 C CA . LEU A 1 172 ? -43.576 4.190 23.807 1.00 96.12 172 LEU A CA 1
ATOM 1362 C C . LEU A 1 172 ? -44.866 4.405 23.001 1.00 96.12 172 LEU A C 1
ATOM 1364 O O . LEU A 1 172 ? -45.951 4.504 23.572 1.00 96.12 172 LEU A O 1
ATOM 1368 N N . THR A 1 173 ? -44.779 4.499 21.671 1.00 95.12 173 THR A N 1
ATOM 1369 C CA . THR A 1 173 ? -45.964 4.677 20.803 1.00 95.12 173 THR A CA 1
ATOM 1370 C C . THR A 1 173 ? -46.832 3.420 20.692 1.00 95.12 173 THR A C 1
ATOM 1372 O O . THR A 1 173 ? -47.993 3.519 20.302 1.00 95.12 173 THR A O 1
ATOM 1375 N N . GLY A 1 174 ? -46.266 2.243 20.978 1.00 92.69 174 GLY A N 1
ATOM 1376 C CA . GLY A 1 174 ? -46.866 0.937 20.700 1.00 92.69 174 GLY A CA 1
ATOM 1377 C C . GLY A 1 174 ? -46.748 0.486 19.237 1.00 92.69 174 GLY A C 1
ATOM 1378 O O . GLY A 1 174 ? -47.189 -0.614 18.912 1.00 92.69 174 GLY A O 1
ATOM 1379 N N . ASN A 1 175 ? -46.150 1.300 18.357 1.00 95.75 175 ASN A N 1
ATOM 1380 C CA . ASN A 1 175 ? -46.003 1.005 16.932 1.00 95.75 175 ASN A CA 1
ATOM 1381 C C . ASN A 1 175 ? -44.577 0.561 16.598 1.00 95.75 175 ASN A C 1
ATOM 1383 O O . ASN A 1 175 ? -43.610 1.225 16.977 1.00 95.75 175 ASN A O 1
ATOM 1387 N N . ALA A 1 176 ? -44.449 -0.514 15.818 1.00 95.44 176 ALA A N 1
ATOM 1388 C CA . ALA A 1 176 ? -43.164 -0.939 15.272 1.00 95.44 176 ALA A CA 1
ATOM 1389 C C . ALA A 1 176 ? -42.553 0.144 14.349 1.00 95.44 176 ALA A C 1
ATOM 1391 O O . ALA A 1 176 ? -43.300 0.903 13.723 1.00 95.44 176 ALA A O 1
ATOM 1392 N N . PRO A 1 177 ? -41.214 0.208 14.221 1.00 95.50 177 PRO A N 1
ATOM 1393 C CA . PRO A 1 177 ? -40.546 1.072 13.246 1.00 95.50 177 PRO A CA 1
ATOM 1394 C C . PRO A 1 177 ? -40.977 0.805 11.798 1.00 95.50 177 PRO A C 1
ATOM 1396 O O . PRO A 1 177 ? -41.456 -0.281 11.459 1.00 95.50 177 PRO A O 1
ATOM 1399 N N . THR A 1 178 ? -40.757 1.787 10.923 1.00 94.12 178 THR A N 1
ATOM 1400 C CA . THR A 1 178 ? -40.965 1.626 9.478 1.00 94.12 178 THR A CA 1
ATOM 1401 C C . THR A 1 178 ? -40.125 0.477 8.921 1.00 94.12 178 THR A C 1
ATOM 1403 O O . THR A 1 178 ? -39.011 0.229 9.376 1.00 94.12 178 THR A O 1
ATOM 1406 N N . ASP A 1 179 ? -40.690 -0.258 7.960 1.00 94.94 179 ASP A N 1
ATOM 1407 C CA . ASP A 1 179 ? -40.052 -1.397 7.283 1.00 94.94 179 ASP A CA 1
ATOM 1408 C C . ASP A 1 179 ? -39.526 -2.515 8.218 1.00 94.94 179 ASP A C 1
ATOM 1410 O O . ASP A 1 179 ? -38.697 -3.336 7.823 1.00 94.94 179 ASP A O 1
ATOM 1414 N N . TRP A 1 180 ? -40.059 -2.623 9.450 1.00 95.69 180 TRP A N 1
ATOM 1415 C CA . TRP A 1 180 ? -39.613 -3.593 10.467 1.00 95.69 180 TRP A CA 1
ATOM 1416 C C . TRP A 1 180 ? -39.464 -5.033 9.950 1.00 95.69 180 TRP A C 1
ATOM 1418 O O . TRP A 1 180 ? -38.524 -5.737 10.316 1.00 95.69 180 TRP A O 1
ATOM 1428 N N . ASN A 1 181 ? -40.366 -5.485 9.074 1.00 93.00 181 ASN A N 1
ATOM 1429 C CA . ASN A 1 181 ? -40.318 -6.841 8.522 1.00 93.00 181 ASN A CA 1
ATOM 1430 C C . ASN A 1 181 ? -39.085 -7.124 7.652 1.00 93.00 181 ASN A C 1
ATOM 1432 O O . ASN A 1 181 ? -38.684 -8.283 7.583 1.00 93.00 181 ASN A O 1
ATOM 1436 N N . GLU A 1 182 ? -38.494 -6.101 7.036 1.00 90.81 182 GLU A N 1
ATOM 1437 C CA . GLU A 1 182 ? -37.306 -6.202 6.181 1.00 90.81 182 GLU A CA 1
ATOM 1438 C C . GLU A 1 182 ? -36.009 -6.000 6.977 1.00 90.81 182 GLU A C 1
ATOM 1440 O O . GLU A 1 182 ? -34.962 -6.517 6.596 1.00 90.81 182 GLU A O 1
ATOM 1445 N N . ILE A 1 183 ? -36.062 -5.260 8.093 1.00 95.88 183 ILE A N 1
ATOM 1446 C CA . ILE A 1 183 ? -34.884 -4.984 8.930 1.00 95.88 183 ILE A CA 1
ATOM 1447 C C . ILE A 1 183 ? -34.701 -5.966 10.094 1.00 95.88 183 ILE A C 1
ATOM 1449 O O . ILE A 1 183 ? -33.573 -6.156 10.537 1.00 95.88 183 ILE A O 1
ATOM 1453 N N . LYS A 1 184 ? -35.759 -6.637 10.573 1.00 94.38 184 LYS A N 1
ATOM 1454 C CA . LYS A 1 184 ? -35.685 -7.539 11.743 1.00 94.38 184 LYS A CA 1
ATOM 1455 C C . LYS A 1 184 ? -34.772 -8.759 11.560 1.00 94.38 184 LYS A C 1
ATOM 1457 O O . LYS A 1 184 ? -34.274 -9.283 12.550 1.00 94.38 184 LYS A O 1
ATOM 1462 N N . GLY A 1 185 ? -34.585 -9.224 10.321 1.00 93.50 185 GLY A N 1
ATOM 1463 C CA . GLY A 1 185 ? -33.679 -10.334 9.989 1.00 93.50 185 GLY A CA 1
ATOM 1464 C C . GLY A 1 185 ? -32.212 -9.903 9.893 1.00 93.50 185 GLY A C 1
ATOM 1465 O O . GLY A 1 185 ? -31.311 -10.724 10.081 1.00 93.50 185 GLY A O 1
ATOM 1466 N N . LYS A 1 186 ? -31.955 -8.608 9.667 1.00 97.88 186 LYS A N 1
ATOM 1467 C CA . LYS A 1 186 ? -30.609 -8.068 9.454 1.00 97.88 186 LYS A CA 1
ATOM 1468 C C . LYS A 1 186 ? -29.738 -8.168 10.704 1.00 97.88 186 LYS A C 1
ATOM 1470 O O . LYS A 1 186 ? -30.208 -8.222 11.840 1.00 97.88 186 LYS A O 1
ATOM 1475 N N . VAL A 1 187 ? -28.435 -8.183 10.469 1.00 98.06 187 VAL A N 1
ATOM 1476 C CA . VAL A 1 187 ? -27.393 -8.317 11.479 1.00 98.06 187 VAL A CA 1
ATOM 1477 C C . VAL A 1 187 ? -26.867 -6.939 11.870 1.00 98.06 187 VAL A C 1
ATOM 1479 O O . VAL A 1 187 ? -26.438 -6.203 10.979 1.00 98.06 187 VAL A O 1
ATOM 1482 N N . PRO A 1 188 ? -26.848 -6.579 13.166 1.00 98.44 188 PRO A N 1
ATOM 1483 C CA . PRO A 1 188 ? -26.124 -5.404 13.619 1.00 98.44 188 PRO A CA 1
ATOM 1484 C C . PRO A 1 188 ? -24.613 -5.634 13.531 1.00 98.44 188 PRO A C 1
ATOM 1486 O O . PRO A 1 188 ? -24.105 -6.652 14.003 1.00 98.44 188 PRO A O 1
ATOM 1489 N N . VAL A 1 189 ? -23.902 -4.680 12.929 1.00 98.62 189 VAL A N 1
ATOM 1490 C CA . VAL A 1 189 ? -22.448 -4.754 12.683 1.00 98.62 189 VAL A CA 1
ATOM 1491 C C . VAL A 1 189 ? -21.666 -3.522 13.143 1.00 98.62 189 VAL A C 1
ATOM 1493 O O . VAL A 1 189 ? -20.437 -3.519 13.101 1.00 98.62 189 VAL A O 1
ATOM 1496 N N . GLU A 1 190 ? -22.355 -2.477 13.601 1.00 98.75 190 GLU A N 1
ATOM 1497 C CA . GLU A 1 190 ? -21.732 -1.295 14.199 1.00 98.75 190 GLU A CA 1
ATOM 1498 C C . GLU A 1 190 ? -22.736 -0.524 15.061 1.00 98.75 190 GLU A C 1
ATOM 1500 O O . GLU A 1 190 ? -23.924 -0.492 14.736 1.00 98.75 190 GLU A O 1
ATOM 1505 N N . VAL A 1 191 ? -22.266 0.122 16.132 1.00 98.56 191 VAL A N 1
ATOM 1506 C CA . VAL A 1 191 ? -23.058 1.055 16.950 1.00 98.56 191 VAL A CA 1
ATOM 1507 C C . VAL A 1 191 ? -22.248 2.327 17.183 1.00 98.56 191 VAL A C 1
ATOM 1509 O O . VAL A 1 191 ? -21.077 2.252 17.551 1.00 98.56 191 VAL A O 1
ATOM 1512 N N . VAL A 1 192 ? -22.872 3.495 17.020 1.00 98.25 192 VAL A N 1
ATOM 1513 C CA . VAL A 1 192 ? -22.286 4.802 17.361 1.00 98.25 192 VAL A CA 1
ATOM 1514 C C . VAL A 1 192 ? -23.265 5.613 18.213 1.00 98.25 192 VAL A C 1
ATOM 1516 O O . VAL A 1 192 ? -24.471 5.583 17.969 1.00 98.25 192 VAL A O 1
ATOM 1519 N N . GLN A 1 193 ? -22.765 6.322 19.227 1.00 97.19 193 GLN A N 1
ATOM 1520 C CA . GLN A 1 193 ? -23.570 7.238 20.045 1.00 97.19 193 GLN A CA 1
ATOM 1521 C C . GLN A 1 193 ? -23.634 8.637 19.419 1.00 97.19 193 GLN A C 1
ATOM 1523 O O . GLN A 1 193 ? -22.694 9.068 18.749 1.00 97.19 193 GLN A O 1
ATOM 1528 N N . SER A 1 194 ? -24.713 9.374 19.678 1.00 96.56 194 SER A N 1
ATOM 1529 C CA . SER A 1 194 ? -24.754 10.815 19.427 1.00 96.56 194 SER A CA 1
ATOM 1530 C C . SER A 1 194 ? -23.774 11.544 20.363 1.00 96.56 194 SER A C 1
ATOM 1532 O O . SER A 1 194 ? -23.683 11.186 21.540 1.00 96.56 194 SER A O 1
ATOM 1534 N N . PRO A 1 195 ? -23.028 12.561 19.890 1.00 90.69 195 PRO A N 1
ATOM 1535 C CA . PRO A 1 195 ? -22.092 13.298 20.737 1.00 90.69 195 PRO A CA 1
ATOM 1536 C C . PRO A 1 195 ? -22.767 14.377 21.601 1.00 90.69 195 PRO A C 1
ATOM 1538 O O . PRO A 1 195 ? -22.132 14.879 22.523 1.00 90.69 195 PRO A O 1
ATOM 1541 N N . HIS A 1 196 ? -24.021 14.759 21.311 1.00 91.06 196 HIS A N 1
ATOM 1542 C CA . HIS A 1 196 ? -24.716 15.864 22.002 1.00 91.06 196 HIS A CA 1
ATOM 1543 C C . HIS A 1 196 ? -26.134 15.537 22.489 1.00 91.06 196 HIS A C 1
ATOM 1545 O O . HIS A 1 196 ? -26.546 16.068 23.515 1.00 91.06 196 HIS A O 1
ATOM 1551 N N . SER A 1 197 ? -26.867 14.651 21.806 1.00 92.94 197 SER A N 1
ATOM 1552 C CA . SER A 1 197 ? -28.208 14.233 22.235 1.00 92.94 197 SER A CA 1
ATOM 1553 C C . SER A 1 197 ? -28.076 13.020 23.167 1.00 92.94 197 SER A C 1
ATOM 1555 O O . SER A 1 197 ? -27.611 11.967 22.715 1.00 92.94 197 SER A O 1
ATOM 1557 N N . PRO A 1 198 ? -28.411 13.142 24.466 1.00 90.81 198 PRO A N 1
ATOM 1558 C CA . PRO A 1 198 ? -28.207 12.069 25.429 1.00 90.81 198 PRO A CA 1
ATOM 1559 C C . PRO A 1 198 ? -29.098 10.870 25.107 1.00 90.81 198 PRO A C 1
ATOM 1561 O O . PRO A 1 198 ? -30.191 11.004 24.561 1.00 90.81 198 PRO A O 1
ATOM 1564 N N . ASN A 1 199 ? -28.625 9.681 25.478 1.00 96.00 199 ASN A N 1
ATOM 1565 C CA . ASN A 1 199 ? -29.305 8.405 25.257 1.00 96.00 199 ASN A CA 1
ATOM 1566 C C . ASN A 1 199 ? -29.590 8.047 23.780 1.00 96.00 199 ASN A C 1
ATOM 1568 O O . ASN A 1 199 ? -30.206 7.013 23.552 1.00 96.00 199 ASN A O 1
ATOM 1572 N N . LEU A 1 200 ? -29.165 8.839 22.785 1.00 97.81 200 LEU A N 1
ATOM 1573 C CA . LEU A 1 200 ? -29.383 8.558 21.362 1.00 97.81 200 LEU A CA 1
ATOM 1574 C C . LEU A 1 200 ? -28.197 7.803 20.741 1.00 97.81 200 LEU A C 1
ATOM 1576 O O . LEU A 1 200 ? -27.045 8.230 20.835 1.00 97.81 200 LEU A O 1
ATOM 1580 N N . TYR A 1 201 ? -28.502 6.722 20.029 1.00 98.38 201 TYR A N 1
ATOM 1581 C CA . TYR A 1 201 ? -27.551 5.836 19.363 1.00 98.38 201 TYR A CA 1
ATOM 1582 C C . TYR A 1 201 ? -28.030 5.489 17.949 1.00 98.38 201 TYR A C 1
ATOM 1584 O O . TYR A 1 201 ? -29.204 5.641 17.606 1.00 98.38 201 TYR A O 1
ATOM 1592 N N . PHE A 1 202 ? -27.116 4.988 17.123 1.00 98.69 202 PHE A N 1
ATOM 1593 C CA . PHE A 1 202 ? -27.392 4.528 15.766 1.00 98.69 202 PHE A CA 1
ATOM 1594 C C . PHE A 1 202 ? -26.745 3.162 15.556 1.00 98.69 202 PHE A C 1
ATOM 1596 O O . PHE A 1 202 ? -25.557 2.997 15.837 1.00 98.69 202 PHE A O 1
ATOM 1603 N N . VAL A 1 203 ? -27.513 2.190 15.062 1.00 98.50 203 VAL A N 1
ATOM 1604 C CA . VAL A 1 203 ? -27.030 0.841 14.730 1.00 98.50 203 VAL A CA 1
ATOM 1605 C C . VAL A 1 203 ? -27.000 0.637 13.218 1.00 98.50 203 VAL A C 1
ATOM 1607 O O . VAL A 1 203 ? -27.962 0.968 12.527 1.00 98.50 203 VAL A O 1
ATOM 1610 N N . LEU A 1 204 ? -25.898 0.083 12.708 1.00 98.81 204 LEU A N 1
ATOM 1611 C CA . LEU A 1 204 ? -25.737 -0.312 11.309 1.00 98.81 204 LEU A CA 1
ATOM 1612 C C . LEU A 1 204 ? -26.168 -1.766 11.126 1.00 98.81 204 LEU A C 1
ATOM 1614 O O . LEU A 1 204 ? -25.624 -2.659 11.776 1.00 98.81 204 LEU A O 1
ATOM 1618 N N . LEU A 1 205 ? -27.121 -1.995 10.227 1.00 98.75 205 LEU A N 1
ATOM 1619 C CA . LEU A 1 205 ? -27.700 -3.294 9.902 1.00 98.75 205 LEU A CA 1
ATOM 1620 C C . LEU A 1 205 ? -27.330 -3.721 8.475 1.00 98.75 205 LEU A C 1
ATOM 1622 O O . LEU A 1 205 ? -27.476 -2.933 7.537 1.00 98.75 205 LEU A O 1
ATOM 1626 N N . VAL A 1 206 ? -26.934 -4.983 8.297 1.00 98.69 206 VAL A N 1
ATOM 1627 C CA . VAL A 1 206 ? -26.656 -5.608 6.986 1.00 98.69 206 VAL A CA 1
ATOM 1628 C C . VAL A 1 206 ? -27.378 -6.961 6.844 1.00 98.69 206 VAL A C 1
ATOM 1630 O O . VAL A 1 206 ? -27.681 -7.582 7.863 1.00 98.69 206 VAL A O 1
ATOM 1633 N N . PRO A 1 207 ? -27.670 -7.451 5.625 1.00 98.12 207 PRO A N 1
ATOM 1634 C CA . PRO A 1 207 ? -28.254 -8.783 5.425 1.00 98.12 207 PRO A CA 1
ATOM 1635 C C . PRO A 1 207 ? -27.304 -9.890 5.905 1.00 98.12 207 PRO A C 1
ATOM 1637 O O . PRO A 1 207 ? -26.082 -9.727 5.846 1.00 98.12 207 PRO A O 1
ATOM 1640 N N . LYS A 1 208 ? -27.829 -11.049 6.317 1.00 97.56 208 LYS A N 1
ATOM 1641 C CA . LYS A 1 208 ? -27.010 -12.219 6.695 1.00 97.56 208 LYS A CA 1
ATOM 1642 C C . LYS A 1 208 ? -26.170 -12.721 5.515 1.00 97.56 208 LYS A C 1
ATOM 1644 O O . LYS A 1 208 ? -25.008 -13.078 5.694 1.00 97.56 208 LYS A O 1
ATOM 1649 N N . VAL A 1 209 ? -26.711 -12.643 4.299 1.00 96.75 209 VAL A N 1
ATOM 1650 C CA . VAL A 1 209 ? -26.009 -12.879 3.025 1.00 96.75 209 VAL A CA 1
ATOM 1651 C C . VAL A 1 209 ? -24.694 -12.093 2.916 1.00 96.75 209 VAL A C 1
ATOM 1653 O O . VAL A 1 209 ? -23.731 -12.620 2.366 1.00 96.75 209 VAL A O 1
ATOM 1656 N N . ALA A 1 210 ? -24.602 -10.875 3.464 1.00 97.44 210 ALA A N 1
ATOM 1657 C CA . ALA A 1 210 ? -23.376 -10.071 3.405 1.00 97.44 210 ALA A CA 1
ATOM 1658 C C . ALA A 1 210 ? -22.265 -10.569 4.355 1.00 97.44 210 ALA A C 1
ATOM 1660 O O . ALA A 1 210 ? -21.095 -10.261 4.138 1.00 97.44 210 ALA A O 1
ATOM 1661 N N . LEU A 1 211 ? -22.604 -11.348 5.391 1.00 96.56 211 LEU A N 1
ATOM 1662 C CA . LEU A 1 211 ? -21.627 -12.024 6.258 1.00 96.56 211 LEU A CA 1
ATOM 1663 C C . LEU A 1 211 ? -21.150 -13.347 5.647 1.00 96.56 211 LEU A C 1
ATOM 1665 O O . LEU A 1 211 ? -19.991 -13.722 5.807 1.00 96.56 211 LEU A O 1
ATOM 1669 N N . GLU A 1 212 ? -22.050 -14.050 4.963 1.00 95.88 212 GLU A N 1
ATOM 1670 C CA . GLU A 1 212 ? -21.822 -15.390 4.415 1.00 95.88 212 GLU A CA 1
ATOM 1671 C C . GLU A 1 212 ? -21.455 -15.380 2.916 1.00 95.88 212 GLU A C 1
ATOM 1673 O O . GLU A 1 212 ? -21.471 -16.424 2.267 1.00 95.88 212 GLU A O 1
ATOM 1678 N N . TYR A 1 213 ? -21.099 -14.215 2.359 1.00 97.19 213 TYR A N 1
ATOM 1679 C CA . TYR A 1 213 ? -20.815 -13.994 0.933 1.00 97.19 213 TYR A CA 1
ATOM 1680 C C . TYR A 1 213 ? -19.839 -15.026 0.332 1.00 97.19 213 TYR A C 1
ATOM 1682 O O . TYR A 1 213 ? -20.136 -15.634 -0.695 1.00 97.19 213 TYR A O 1
ATOM 1690 N N . HIS A 1 214 ? -18.709 -15.300 0.998 1.00 94.56 214 HIS A N 1
ATOM 1691 C CA . HIS A 1 214 ? -17.710 -16.284 0.537 1.00 94.56 214 HIS A CA 1
ATOM 1692 C C . HIS A 1 214 ? -18.167 -17.746 0.619 1.00 94.56 214 HIS A C 1
ATOM 1694 O O . HIS A 1 214 ? -17.488 -18.619 0.087 1.00 94.56 214 HIS A O 1
ATOM 1700 N N . ASN A 1 215 ? -19.276 -18.016 1.310 1.00 92.69 215 ASN A N 1
ATOM 1701 C CA . ASN A 1 215 ? -19.856 -19.346 1.504 1.00 92.69 215 ASN A CA 1
ATOM 1702 C C . ASN A 1 215 ? -21.051 -19.602 0.556 1.00 92.69 215 ASN A C 1
ATOM 1704 O O . ASN A 1 215 ? -21.697 -20.650 0.636 1.00 92.69 215 ASN A O 1
ATOM 1708 N N . LEU A 1 216 ? -21.367 -18.648 -0.330 1.00 93.62 216 LEU A N 1
ATOM 1709 C CA . LEU A 1 216 ? -22.346 -18.807 -1.406 1.00 93.62 216 LEU A CA 1
ATOM 1710 C C . LEU A 1 216 ? -21.810 -19.735 -2.513 1.00 93.62 216 LEU A C 1
ATOM 1712 O O . LEU A 1 216 ? -20.615 -19.996 -2.616 1.00 93.62 216 LEU A O 1
ATOM 1716 N N . ASN A 1 217 ? -22.706 -20.235 -3.368 1.00 89.00 217 ASN A N 1
ATOM 1717 C CA . ASN A 1 217 ? -22.352 -21.137 -4.462 1.00 89.00 217 ASN A CA 1
ATOM 1718 C C . ASN A 1 217 ? -21.312 -20.526 -5.432 1.00 89.00 217 ASN A C 1
ATOM 1720 O O . ASN A 1 217 ? -21.497 -19.414 -5.928 1.00 89.00 217 ASN A O 1
ATOM 1724 N N . ASN A 1 218 ? -20.278 -21.304 -5.770 1.00 85.31 218 ASN A N 1
ATOM 1725 C CA . ASN A 1 218 ? -19.137 -20.915 -6.612 1.00 85.31 218 ASN A CA 1
ATOM 1726 C C . ASN A 1 218 ? -19.505 -20.486 -8.052 1.00 85.31 218 ASN A C 1
ATOM 1728 O O . ASN A 1 218 ? -18.683 -19.899 -8.747 1.00 85.31 218 ASN A O 1
ATOM 1732 N N . GLN A 1 219 ? -20.712 -20.798 -8.537 1.00 84.62 219 GLN A N 1
ATOM 1733 C CA . GLN A 1 219 ? -21.228 -20.318 -9.831 1.00 84.62 219 GLN A CA 1
ATOM 1734 C C . GLN A 1 219 ? -21.824 -18.903 -9.737 1.00 84.62 219 GLN A C 1
ATOM 1736 O O . GLN A 1 219 ? -22.032 -18.248 -10.758 1.00 84.62 219 GLN A O 1
ATOM 1741 N N . VAL A 1 220 ? -22.124 -18.445 -8.518 1.00 89.31 220 VAL A N 1
ATOM 1742 C CA . VAL A 1 220 ? -22.709 -17.136 -8.202 1.00 89.31 220 VAL A CA 1
ATOM 1743 C C . VAL A 1 220 ? -21.623 -16.173 -7.736 1.00 89.31 220 VAL A C 1
ATOM 1745 O O . VAL A 1 220 ? -21.485 -15.095 -8.303 1.00 89.31 220 VAL A O 1
ATOM 1748 N N . VAL A 1 221 ? -20.836 -16.583 -6.737 1.00 91.00 221 VAL A N 1
ATOM 1749 C CA . VAL A 1 221 ? -19.668 -15.845 -6.245 1.00 91.00 221 VAL A CA 1
ATOM 1750 C C . VAL A 1 221 ? -18.418 -16.543 -6.761 1.00 91.00 221 VAL A C 1
ATOM 1752 O O . VAL A 1 221 ? -18.131 -17.679 -6.388 1.00 91.00 221 VAL A O 1
ATOM 1755 N N . LYS A 1 222 ? -17.684 -15.864 -7.644 1.00 90.38 222 LYS A N 1
ATOM 1756 C CA . LYS A 1 222 ? -16.491 -16.394 -8.313 1.00 90.38 222 LYS A CA 1
ATOM 1757 C C . LYS A 1 222 ? -15.381 -15.354 -8.407 1.00 90.38 222 LYS A C 1
ATOM 1759 O O . LYS A 1 222 ? -15.596 -14.164 -8.180 1.00 90.38 222 LYS A O 1
ATOM 1764 N N . GLU A 1 223 ? -14.191 -15.827 -8.746 1.00 92.50 223 GLU A N 1
ATOM 1765 C CA . GLU A 1 223 ? -13.021 -14.999 -9.042 1.00 92.50 223 GLU A CA 1
ATOM 1766 C C . GLU A 1 223 ? -13.173 -14.278 -10.395 1.00 92.50 223 GLU A C 1
ATOM 1768 O O . GLU A 1 223 ? -13.923 -14.722 -11.266 1.00 92.50 223 GLU A O 1
ATOM 1773 N N . SER A 1 224 ? -12.462 -13.161 -10.582 1.00 92.62 224 SER A N 1
ATOM 1774 C CA . SER A 1 224 ? -12.419 -12.440 -11.864 1.00 92.62 224 SER A CA 1
ATOM 1775 C C . SER A 1 224 ? -11.467 -13.096 -12.874 1.00 92.62 224 SER A C 1
ATOM 1777 O O . SER A 1 224 ? -11.612 -12.906 -14.083 1.00 92.62 224 SER A O 1
ATOM 1779 N N . LEU A 1 225 ? -10.509 -13.899 -12.397 1.00 90.44 225 LEU A N 1
ATOM 1780 C CA . LEU A 1 225 ? -9.581 -14.658 -13.231 1.00 90.44 225 LEU A CA 1
ATOM 1781 C C . LEU A 1 225 ? -10.075 -16.097 -13.456 1.00 90.44 225 LEU A C 1
ATOM 1783 O O . LEU A 1 225 ? -10.125 -16.903 -12.530 1.00 90.44 225 LEU A O 1
ATOM 1787 N N . GLU A 1 226 ? -10.379 -16.442 -14.708 1.00 80.06 226 GLU A N 1
ATOM 1788 C CA . GLU A 1 226 ? -10.829 -17.787 -15.086 1.00 80.06 226 GLU A CA 1
ATOM 1789 C C . GLU A 1 226 ? -9.649 -18.778 -15.182 1.00 80.06 226 GLU A C 1
ATOM 1791 O O . GLU A 1 226 ? -8.879 -18.769 -16.153 1.00 80.06 226 GLU A O 1
ATOM 1796 N N . VAL A 1 227 ? -9.526 -19.678 -14.200 1.00 70.75 227 VAL A N 1
ATOM 1797 C CA . VAL A 1 227 ? -8.597 -20.820 -14.257 1.00 70.75 227 VAL A CA 1
ATOM 1798 C C . VAL A 1 227 ? -9.280 -21.998 -14.944 1.00 70.75 227 VAL A C 1
ATOM 1800 O O . VAL A 1 227 ? -10.138 -22.662 -14.366 1.00 70.75 227 VAL A O 1
ATOM 1803 N N . LYS A 1 228 ? -8.879 -22.288 -16.185 1.00 68.50 228 LYS A N 1
ATOM 1804 C CA . LYS A 1 228 ? -9.375 -23.460 -16.919 1.00 68.50 228 LYS A CA 1
ATOM 1805 C C . LYS A 1 228 ? -8.955 -24.751 -16.212 1.00 68.50 228 LYS A C 1
ATOM 1807 O O . LYS A 1 228 ? -7.767 -24.967 -15.989 1.00 68.50 228 LYS A O 1
ATOM 1812 N N . ALA A 1 229 ? -9.905 -25.656 -15.978 1.00 60.78 229 ALA A N 1
ATOM 1813 C CA . ALA A 1 229 ? -9.676 -26.988 -15.409 1.00 60.78 229 ALA A CA 1
ATOM 1814 C C . ALA A 1 229 ? -9.028 -27.978 -16.411 1.00 60.78 229 ALA A C 1
ATOM 1816 O O . ALA A 1 229 ? -9.520 -29.079 -16.637 1.00 60.78 229 ALA A O 1
ATOM 1817 N N . THR A 1 230 ? -7.923 -27.577 -17.046 1.00 64.81 230 THR A N 1
ATOM 1818 C CA . THR A 1 230 ? -7.134 -28.404 -17.972 1.00 64.81 230 THR A CA 1
ATOM 1819 C C . THR A 1 230 ? -5.808 -28.791 -17.329 1.00 64.81 230 THR A C 1
ATOM 1821 O O . THR A 1 230 ? -5.115 -27.928 -16.808 1.00 64.81 230 THR A O 1
ATOM 1824 N N . GLN A 1 231 ? -5.415 -30.066 -17.378 1.00 64.50 231 GLN A N 1
ATOM 1825 C CA . GLN A 1 231 ? -4.109 -30.517 -16.860 1.00 64.50 231 GLN A CA 1
ATOM 1826 C C . GLN A 1 231 ? -2.930 -30.205 -17.807 1.00 64.50 231 GLN A C 1
ATOM 1828 O O . GLN A 1 231 ? -1.784 -30.537 -17.500 1.00 64.50 231 GLN A O 1
ATOM 1833 N N . SER A 1 232 ? -3.198 -29.575 -18.958 1.00 70.75 232 SER A N 1
ATOM 1834 C CA . SER A 1 232 ? -2.185 -29.118 -19.918 1.00 70.75 232 SER A CA 1
ATOM 1835 C C . SER A 1 232 ? -1.164 -28.157 -19.297 1.00 70.75 232 SER A C 1
ATOM 1837 O O . SER A 1 232 ? -1.456 -27.493 -18.308 1.00 70.75 232 SER A O 1
ATOM 1839 N N . SER A 1 233 ? 0.001 -28.009 -19.939 1.00 77.50 233 SER A N 1
ATOM 1840 C CA . SER A 1 233 ? 1.037 -27.045 -19.538 1.00 77.50 233 SER A CA 1
ATOM 1841 C C . SER A 1 233 ? 0.458 -25.653 -19.263 1.00 77.50 233 SER A C 1
ATOM 1843 O O . SER A 1 233 ? -0.127 -25.032 -20.153 1.00 77.50 233 SER A O 1
ATOM 1845 N N . PHE A 1 234 ? 0.658 -25.146 -18.047 1.00 87.62 234 PHE A N 1
ATOM 1846 C CA . PHE A 1 234 ? 0.233 -23.804 -17.670 1.00 87.62 234 PHE A CA 1
ATOM 1847 C C . PHE A 1 234 ? 1.037 -22.741 -18.434 1.00 87.62 234 PHE A C 1
ATOM 1849 O O . PHE A 1 234 ? 2.267 -22.732 -18.405 1.00 87.62 234 PHE A O 1
ATOM 1856 N N . ASN A 1 235 ? 0.335 -21.826 -19.107 1.00 91.19 235 ASN A N 1
ATOM 1857 C CA . ASN A 1 235 ? 0.921 -20.663 -19.767 1.00 91.19 235 ASN A CA 1
ATOM 1858 C C . ASN A 1 235 ? 0.145 -19.396 -19.350 1.00 91.19 235 ASN A C 1
ATOM 1860 O O . ASN A 1 235 ? -1.009 -19.241 -19.763 1.00 91.19 235 ASN A O 1
ATOM 1864 N N . PRO A 1 236 ? 0.741 -18.465 -18.581 1.00 92.50 236 PRO A N 1
ATOM 1865 C CA . PRO A 1 236 ? 0.047 -17.263 -18.107 1.00 92.50 236 PRO A CA 1
ATOM 1866 C C . PRO A 1 236 ? -0.274 -16.260 -19.237 1.00 92.50 236 PRO A C 1
ATOM 1868 O O . PRO A 1 236 ? -1.156 -15.412 -19.085 1.00 92.50 236 PRO A O 1
ATOM 1871 N N . THR A 1 237 ? 0.349 -16.402 -20.415 1.00 94.25 237 THR A N 1
ATOM 1872 C CA . THR A 1 237 ? 0.078 -15.564 -21.600 1.00 94.25 237 THR A CA 1
ATOM 1873 C C . THR A 1 237 ? -1.159 -16.006 -22.396 1.00 94.25 237 THR A C 1
ATOM 1875 O O . THR A 1 237 ? -1.544 -15.333 -23.350 1.00 94.25 237 THR A O 1
ATOM 1878 N N . GLN A 1 238 ? -1.814 -17.118 -22.029 1.00 91.94 238 GLN A N 1
ATOM 1879 C CA . GLN A 1 238 ? -2.910 -17.705 -22.822 1.00 91.94 238 GLN A CA 1
ATOM 1880 C C . GLN A 1 238 ? -4.167 -16.819 -22.935 1.00 91.94 238 GLN A C 1
ATOM 1882 O O . GLN A 1 238 ? -4.916 -16.951 -23.898 1.00 91.94 238 GLN A O 1
ATOM 1887 N N . ARG A 1 239 ? -4.407 -15.933 -21.955 1.00 92.69 239 ARG A N 1
ATOM 1888 C CA . ARG A 1 239 ? -5.495 -14.928 -21.955 1.00 92.69 239 ARG A CA 1
ATOM 1889 C C . ARG A 1 239 ? -5.029 -13.545 -22.423 1.00 92.69 239 ARG A C 1
ATOM 1891 O O . ARG A 1 239 ? -5.837 -12.627 -22.480 1.00 92.69 239 ARG A O 1
ATOM 1898 N N . LEU A 1 240 ? -3.737 -13.378 -22.706 1.00 95.56 240 LEU A N 1
ATOM 1899 C CA . LEU A 1 240 ? -3.144 -12.095 -23.061 1.00 95.56 240 LEU A CA 1
ATOM 1900 C C . LEU A 1 240 ? -3.218 -11.881 -24.577 1.00 95.56 240 LEU A C 1
ATOM 1902 O O . LEU A 1 240 ? -2.624 -12.648 -25.347 1.00 95.56 240 LEU A O 1
ATOM 1906 N N . GLN A 1 241 ? -3.878 -10.800 -24.998 1.00 97.38 241 GLN A N 1
ATOM 1907 C CA . GLN A 1 241 ? -3.758 -10.309 -26.371 1.00 97.38 241 GLN A CA 1
ATOM 1908 C C . GLN A 1 241 ? -2.383 -9.644 -26.501 1.00 97.38 241 GLN A C 1
ATOM 1910 O O . GLN A 1 241 ? -2.050 -8.773 -25.702 1.00 97.38 241 GLN A O 1
ATOM 1915 N N . LYS A 1 242 ? -1.542 -10.083 -27.437 1.00 96.69 242 LYS A N 1
ATOM 1916 C CA . LYS A 1 242 ? -0.104 -9.731 -27.429 1.00 96.69 242 LYS A CA 1
ATOM 1917 C C . LYS A 1 242 ? 0.497 -9.397 -28.790 1.00 96.69 242 LYS A C 1
ATOM 1919 O O . LYS A 1 242 ? 1.572 -8.810 -28.822 1.00 96.69 242 LYS A O 1
ATOM 1924 N N . ASP A 1 243 ? -0.190 -9.736 -29.878 1.00 97.69 243 ASP A N 1
ATOM 1925 C CA . ASP A 1 243 ? 0.267 -9.457 -31.236 1.00 97.69 243 ASP A CA 1
ATOM 1926 C C . ASP A 1 243 ? 0.215 -7.943 -31.509 1.00 97.69 243 ASP A C 1
ATOM 1928 O O . ASP A 1 243 ? -0.830 -7.306 -31.363 1.00 97.69 243 ASP A O 1
ATOM 1932 N N . SER A 1 244 ? 1.339 -7.371 -31.931 1.00 97.69 244 SER A N 1
ATOM 1933 C CA . SER A 1 244 ? 1.478 -5.946 -32.236 1.00 97.69 244 SER A CA 1
ATOM 1934 C C . SER A 1 244 ? 0.542 -5.475 -33.363 1.00 97.69 244 SER A C 1
ATOM 1936 O O . SER A 1 244 ? 0.329 -6.191 -34.353 1.00 97.69 244 SER A O 1
ATOM 1938 N N . PRO A 1 245 ? -0.015 -4.250 -33.271 1.00 98.12 245 PRO A N 1
ATOM 1939 C CA . PRO A 1 245 ? -0.755 -3.645 -34.370 1.00 98.12 245 PRO A CA 1
ATOM 1940 C C . PRO A 1 245 ? 0.156 -3.435 -35.586 1.00 98.12 245 PRO A C 1
ATOM 1942 O O . PRO A 1 245 ? 1.348 -3.151 -35.476 1.00 98.12 245 PRO A O 1
ATOM 1945 N N . VAL A 1 246 ? -0.435 -3.527 -36.772 1.00 97.94 246 VAL A N 1
ATOM 1946 C CA . VAL A 1 246 ? 0.265 -3.417 -38.053 1.00 97.94 246 VAL A CA 1
ATOM 1947 C C . VAL A 1 246 ? -0.157 -2.162 -38.807 1.00 97.94 246 VAL A C 1
ATOM 1949 O O . VAL A 1 246 ? -1.257 -1.635 -38.633 1.00 97.94 246 VAL A O 1
ATOM 1952 N N . LYS A 1 247 ? 0.713 -1.699 -39.702 1.00 97.12 247 LYS A N 1
ATOM 1953 C CA . LYS A 1 247 ? 0.415 -0.649 -40.679 1.00 97.12 247 LYS A CA 1
ATOM 1954 C C . LYS A 1 247 ? -0.863 -0.961 -41.459 1.00 97.12 247 LYS A C 1
ATOM 1956 O O . LYS A 1 247 ? -0.999 -2.038 -42.041 1.00 97.12 247 LYS A O 1
ATOM 1961 N N . ASP A 1 248 ? -1.782 -0.001 -41.527 1.00 96.81 248 ASP A N 1
ATOM 1962 C CA . ASP A 1 248 ? -2.950 -0.122 -42.390 1.00 96.81 248 ASP A CA 1
ATOM 1963 C C . ASP A 1 248 ? -2.671 0.499 -43.759 1.00 96.81 248 ASP A C 1
ATOM 1965 O O . ASP A 1 248 ? -2.820 1.707 -43.969 1.00 96.81 248 ASP A O 1
ATOM 1969 N N . SER A 1 249 ? -2.279 -0.340 -44.719 1.00 94.44 249 SER A N 1
ATOM 1970 C CA . SER A 1 249 ? -2.043 0.076 -46.105 1.00 94.44 249 SER A CA 1
ATOM 1971 C C . SER A 1 249 ? -3.256 0.754 -46.759 1.00 94.44 249 SER A C 1
ATOM 1973 O O . SER A 1 249 ? -3.066 1.527 -47.692 1.00 94.44 249 SER A O 1
ATOM 1975 N N . SER A 1 250 ? -4.482 0.527 -46.264 1.00 94.00 250 SER A N 1
ATOM 1976 C CA . SER A 1 250 ? -5.690 1.191 -46.783 1.00 94.00 250 SER A CA 1
ATOM 1977 C C . SER A 1 250 ? -5.854 2.642 -46.305 1.00 94.00 250 SER A C 1
ATOM 1979 O O . SER A 1 250 ? -6.501 3.441 -46.976 1.00 94.00 250 SER A O 1
ATOM 1981 N N . LYS A 1 251 ? -5.227 3.008 -45.178 1.00 94.25 251 LYS A N 1
ATOM 1982 C CA . LYS A 1 251 ? -5.374 4.306 -44.494 1.00 94.25 251 LYS A CA 1
ATOM 1983 C C . LYS A 1 251 ? -4.065 5.103 -44.431 1.00 94.25 251 LYS A C 1
ATOM 1985 O O . LYS A 1 251 ? -3.855 5.900 -43.525 1.00 94.25 251 LYS A O 1
ATOM 1990 N N . GLN A 1 252 ? -3.171 4.955 -45.412 1.00 94.69 252 GLN A N 1
ATOM 1991 C CA . GLN A 1 252 ? -1.902 5.710 -45.433 1.00 94.69 252 GLN A CA 1
ATOM 1992 C C . GLN A 1 252 ? -2.076 7.233 -45.578 1.00 94.69 252 GLN A C 1
ATOM 1994 O O . GLN A 1 252 ? -1.225 7.983 -45.106 1.00 94.69 252 GLN A O 1
ATOM 1999 N N . GLY A 1 253 ? -3.204 7.700 -46.129 1.00 93.50 253 GLY A N 1
ATOM 2000 C CA . GLY A 1 253 ? -3.600 9.117 -46.091 1.00 93.50 253 GLY A CA 1
ATOM 2001 C C . GLY A 1 253 ? -3.928 9.647 -44.684 1.00 93.50 253 GLY A C 1
ATOM 2002 O O . GLY A 1 253 ? -4.055 10.854 -44.495 1.00 93.50 253 GLY A O 1
ATOM 2003 N N . GLU A 1 254 ? -4.031 8.765 -43.684 1.00 97.44 254 GLU A N 1
ATOM 2004 C CA . GLU A 1 254 ? -4.153 9.115 -42.266 1.00 97.44 254 GLU A CA 1
ATOM 2005 C C . GLU A 1 254 ? -2.782 9.221 -41.564 1.00 97.44 254 GLU A C 1
ATOM 2007 O O . GLU A 1 254 ? -2.715 9.396 -40.352 1.00 97.44 254 GLU A O 1
ATOM 2012 N N . LYS A 1 255 ? -1.654 9.181 -42.284 1.00 97.25 255 LYS A N 1
ATOM 2013 C CA . LYS A 1 255 ? -0.393 9.693 -41.723 1.00 97.25 255 LYS A CA 1
ATOM 2014 C C . LYS A 1 255 ? -0.478 11.216 -41.551 1.00 97.25 255 LYS A C 1
ATOM 2016 O O . LYS A 1 255 ? -1.031 11.917 -42.400 1.00 97.25 255 LYS A O 1
ATOM 2021 N N . LEU A 1 256 ? 0.090 11.744 -40.465 1.00 97.69 256 LEU A N 1
ATOM 2022 C CA . LEU A 1 256 ? 0.255 13.193 -40.307 1.00 97.69 256 LEU A CA 1
ATOM 2023 C C . LEU A 1 256 ? 1.241 13.733 -41.350 1.00 97.69 256 LEU A C 1
ATOM 2025 O O . LEU A 1 256 ? 2.150 13.028 -41.793 1.00 97.69 256 LEU A O 1
ATOM 2029 N N . SER A 1 257 ? 1.059 14.992 -41.737 1.00 95.38 257 SER A N 1
ATOM 2030 C CA . SER A 1 257 ? 1.922 15.677 -42.702 1.00 95.38 257 SER A CA 1
ATOM 2031 C C . SER A 1 257 ? 2.949 16.550 -41.981 1.00 95.38 257 SER A C 1
ATOM 2033 O O . SER A 1 257 ? 2.641 17.117 -40.933 1.00 95.38 257 SER A O 1
ATOM 2035 N N . GLU A 1 258 ? 4.140 16.713 -42.559 1.00 93.81 258 GLU A N 1
ATOM 2036 C CA . GLU A 1 258 ? 5.081 17.760 -42.137 1.00 93.81 258 GLU A CA 1
ATOM 2037 C C . GLU A 1 258 ? 4.508 19.167 -42.401 1.00 93.81 258 GLU A C 1
ATOM 2039 O O . GLU A 1 258 ? 3.642 19.365 -43.264 1.00 93.81 258 GLU A O 1
ATOM 2044 N N . THR A 1 259 ? 5.009 20.165 -41.674 1.00 90.81 259 THR A N 1
ATOM 2045 C CA . THR A 1 259 ? 4.830 21.577 -42.025 1.00 90.81 259 THR A CA 1
ATOM 2046 C C . THR A 1 259 ? 5.637 21.948 -43.271 1.00 90.81 259 THR A C 1
ATOM 2048 O O . THR A 1 259 ? 6.701 21.396 -43.549 1.00 90.81 259 THR A O 1
ATOM 2051 N N . THR A 1 260 ? 5.130 22.909 -44.046 1.00 84.69 260 THR A N 1
ATOM 2052 C CA . THR A 1 260 ? 5.783 23.376 -45.280 1.00 84.69 260 THR A CA 1
ATOM 2053 C C . THR A 1 260 ? 7.052 24.184 -45.002 1.00 84.69 260 THR A C 1
ATOM 2055 O O . THR A 1 260 ? 8.035 24.035 -45.724 1.00 84.69 260 THR A O 1
ATOM 2058 N N . ALA A 1 261 ? 7.044 25.007 -43.951 1.00 80.12 261 ALA A N 1
ATOM 2059 C CA . ALA A 1 261 ? 8.174 25.811 -43.490 1.00 80.12 261 ALA A CA 1
ATOM 2060 C C . ALA A 1 261 ? 8.079 26.086 -41.977 1.00 80.12 261 ALA A C 1
ATOM 2062 O O . ALA A 1 261 ? 7.004 25.973 -41.380 1.00 80.12 261 ALA A O 1
ATOM 2063 N N . SER A 1 262 ? 9.199 26.475 -41.366 1.00 75.38 262 SER A N 1
ATOM 2064 C CA . SER A 1 262 ? 9.247 27.037 -40.013 1.00 75.38 262 SER A CA 1
ATOM 2065 C C . SER A 1 262 ? 8.858 28.522 -39.996 1.00 75.38 262 SER A C 1
ATOM 2067 O O . SER A 1 262 ? 9.008 29.254 -40.975 1.00 75.38 262 SER A O 1
ATOM 2069 N N . SER A 1 263 ? 8.361 28.989 -38.852 1.00 71.69 263 SER A N 1
ATOM 2070 C CA . SER A 1 263 ? 8.037 30.394 -38.599 1.00 71.69 263 SER A CA 1
ATOM 2071 C C . SER A 1 263 ? 9.304 31.192 -38.279 1.00 71.69 263 SER A C 1
ATOM 2073 O O . SER A 1 263 ? 9.691 31.293 -37.118 1.00 71.69 263 SER A O 1
ATOM 2075 N N . MET A 1 264 ? 9.918 31.820 -39.286 1.00 65.50 264 MET A N 1
ATOM 2076 C CA . MET A 1 264 ? 11.127 32.662 -39.151 1.00 65.50 264 MET A CA 1
ATOM 2077 C C . MET A 1 264 ? 10.934 33.979 -38.363 1.00 65.50 264 MET A C 1
ATOM 2079 O O . MET A 1 264 ? 11.726 34.906 -38.506 1.00 65.50 264 MET A O 1
ATOM 2083 N N . SER A 1 265 ? 9.893 34.121 -37.537 1.00 58.09 265 SER A N 1
ATOM 2084 C CA . SER A 1 265 ? 9.627 35.353 -36.780 1.00 58.09 265 SER A CA 1
ATOM 2085 C C . SER A 1 265 ? 10.764 35.635 -35.784 1.00 58.09 265 SER A C 1
ATOM 2087 O O . SER A 1 265 ? 10.771 35.045 -34.705 1.00 58.09 265 SER A O 1
ATOM 2089 N N . SER A 1 266 ? 11.709 36.486 -36.203 1.00 66.12 266 SER A N 1
ATOM 2090 C CA . SER A 1 266 ? 13.006 36.803 -35.575 1.00 66.12 266 SER A CA 1
ATOM 2091 C C . SER A 1 266 ? 13.948 35.620 -35.285 1.00 66.12 266 SER A C 1
ATOM 2093 O O . SER A 1 266 ? 14.861 35.781 -34.481 1.00 66.12 266 SER A O 1
ATOM 2095 N N . GLY A 1 267 ? 13.742 34.454 -35.907 1.00 67.75 267 GLY A N 1
ATOM 2096 C CA . GLY A 1 267 ? 14.515 33.241 -35.607 1.00 67.75 267 GLY A CA 1
ATOM 2097 C C . GLY A 1 267 ? 15.928 33.252 -36.201 1.00 67.75 267 GLY A C 1
ATOM 2098 O O . GLY A 1 267 ? 16.072 33.520 -37.394 1.00 67.75 267 GLY A O 1
ATOM 2099 N N . MET A 1 268 ? 16.957 32.938 -35.403 1.00 82.50 268 MET A N 1
ATOM 2100 C CA . MET A 1 268 ? 18.365 32.938 -35.844 1.00 82.50 268 MET A CA 1
ATOM 2101 C C . MET A 1 268 ? 18.956 31.543 -36.098 1.00 82.50 268 MET A C 1
ATOM 2103 O O . MET A 1 268 ? 19.900 31.420 -36.882 1.00 82.50 268 MET A O 1
ATOM 2107 N N . ALA A 1 269 ? 18.452 30.499 -35.441 1.00 89.38 269 ALA A N 1
ATOM 2108 C CA . ALA A 1 269 ? 18.932 29.127 -35.575 1.00 89.38 269 ALA A CA 1
ATOM 2109 C C . ALA A 1 269 ? 18.131 28.286 -36.581 1.00 89.38 269 ALA A C 1
ATOM 2111 O O . ALA A 1 269 ? 16.913 28.397 -36.712 1.00 89.38 269 ALA A O 1
ATOM 2112 N N . THR A 1 270 ? 18.835 27.393 -37.282 1.00 90.38 270 THR A N 1
ATOM 2113 C CA . THR A 1 270 ? 18.282 26.497 -38.310 1.00 90.38 270 THR A CA 1
ATOM 2114 C C . THR A 1 270 ? 18.813 25.070 -38.150 1.00 90.38 270 THR A C 1
ATOM 2116 O O . THR A 1 270 ? 19.889 24.855 -37.597 1.00 90.38 270 THR A O 1
ATOM 2119 N N . SER A 1 271 ? 18.071 24.071 -38.629 1.00 92.31 271 SER A N 1
ATOM 2120 C CA . SER A 1 271 ? 18.494 22.663 -38.660 1.00 92.31 271 SER A CA 1
ATOM 2121 C C . SER A 1 271 ? 17.946 21.983 -39.915 1.00 92.31 271 SER A C 1
ATOM 2123 O O . SER A 1 271 ? 16.912 22.397 -40.439 1.00 92.31 271 SER A O 1
ATOM 2125 N N . THR A 1 272 ? 18.630 20.941 -40.393 1.00 93.31 272 THR A N 1
ATOM 2126 C CA . THR A 1 272 ? 18.198 20.146 -41.559 1.00 93.31 272 THR A CA 1
ATOM 2127 C C . THR A 1 272 ? 17.252 18.997 -41.193 1.00 93.31 272 THR A C 1
ATOM 2129 O O . THR A 1 272 ? 16.731 18.317 -42.080 1.00 93.31 272 THR A O 1
ATOM 2132 N N . ARG A 1 273 ? 17.012 18.780 -39.891 1.00 94.50 273 ARG A N 1
ATOM 2133 C CA . ARG A 1 273 ? 16.109 17.749 -39.370 1.00 94.50 273 ARG A CA 1
ATOM 2134 C C . ARG A 1 273 ? 14.706 17.859 -39.987 1.00 94.50 273 ARG A C 1
ATOM 2136 O O . ARG A 1 273 ? 14.247 18.951 -40.321 1.00 94.50 273 ARG A O 1
ATOM 2143 N N . ALA A 1 274 ? 14.014 16.720 -40.094 1.00 92.38 274 ALA A N 1
ATOM 2144 C CA . ALA A 1 274 ? 12.598 16.652 -40.474 1.00 92.38 274 ALA A CA 1
ATOM 2145 C C . ALA A 1 274 ? 11.763 17.709 -39.723 1.00 92.38 274 ALA A C 1
ATOM 2147 O O . ALA A 1 274 ? 12.004 17.958 -38.540 1.00 92.38 274 ALA A O 1
ATOM 2148 N N . LYS A 1 275 ? 10.803 18.350 -40.404 1.00 94.50 275 LYS A N 1
ATOM 2149 C CA . LYS A 1 275 ? 10.015 19.437 -39.795 1.00 94.50 275 LYS A CA 1
ATOM 2150 C C . LYS A 1 275 ? 8.968 18.880 -38.835 1.00 94.50 275 LYS A C 1
ATOM 2152 O O . LYS A 1 275 ? 8.655 17.694 -38.856 1.00 94.50 275 LYS A O 1
ATOM 2157 N N . ALA A 1 276 ? 8.385 19.743 -38.005 1.00 95.44 276 ALA A N 1
ATOM 2158 C CA . ALA A 1 276 ? 7.263 19.353 -37.155 1.00 95.44 276 ALA A CA 1
ATOM 2159 C C . ALA A 1 276 ? 6.097 18.767 -37.970 1.00 95.44 276 ALA A C 1
ATOM 2161 O O . ALA A 1 276 ? 5.777 19.254 -39.056 1.00 95.44 276 ALA A O 1
ATOM 2162 N N . LEU A 1 277 ? 5.413 17.765 -37.417 1.00 97.50 277 LEU A N 1
ATOM 2163 C CA . LEU A 1 277 ? 4.152 17.282 -37.980 1.00 97.50 277 LEU A CA 1
ATOM 2164 C C . LEU A 1 277 ? 3.025 18.214 -37.541 1.00 97.50 277 LEU A C 1
ATOM 2166 O O . LEU A 1 277 ? 2.941 18.554 -36.360 1.00 97.50 277 LEU A O 1
ATOM 2170 N N . LYS A 1 278 ? 2.136 18.588 -38.458 1.00 97.00 278 LYS A N 1
ATOM 2171 C CA . LYS A 1 278 ? 0.925 19.352 -38.132 1.00 97.00 278 LYS A CA 1
ATOM 2172 C C . LYS A 1 278 ? -0.240 18.424 -37.780 1.00 97.00 278 LYS A C 1
ATOM 2174 O O . LYS A 1 278 ? -0.419 17.380 -38.403 1.00 97.00 278 LYS A O 1
ATOM 2179 N N . VAL A 1 279 ? -1.028 18.840 -36.793 1.00 98.31 279 VAL A N 1
ATOM 2180 C CA . VAL A 1 279 ? -2.303 18.242 -36.382 1.00 98.31 279 VAL A CA 1
ATOM 2181 C C . VAL A 1 279 ? -3.368 19.325 -36.508 1.00 98.31 279 VAL A C 1
ATOM 2183 O O . VAL A 1 279 ? -3.461 20.209 -35.653 1.00 98.31 279 VAL A O 1
ATOM 2186 N N . GLU A 1 280 ? -4.131 19.283 -37.597 1.00 98.06 280 GLU A N 1
ATOM 2187 C CA . GLU A 1 280 ? -5.200 20.236 -37.897 1.00 98.06 280 GLU A CA 1
ATOM 2188 C C . GLU A 1 280 ? -6.575 19.716 -37.440 1.00 98.06 280 GLU A C 1
ATOM 2190 O O . GLU A 1 280 ? -6.981 18.598 -37.773 1.00 98.06 280 GLU A O 1
ATOM 2195 N N . VAL A 1 281 ? -7.330 20.542 -36.711 1.00 98.31 281 VAL A N 1
ATOM 2196 C CA . VAL A 1 281 ? -8.719 20.249 -36.324 1.00 98.31 281 VAL A CA 1
ATOM 2197 C C . VAL A 1 281 ? -9.590 21.466 -36.610 1.00 98.31 281 VAL A C 1
ATOM 2199 O O . VAL A 1 281 ? -9.314 22.571 -36.153 1.00 98.31 281 VAL A O 1
ATOM 2202 N N . GLU A 1 282 ? -10.652 21.270 -37.391 1.00 97.62 282 GLU A N 1
ATOM 2203 C CA . GLU A 1 282 ? -11.536 22.349 -37.837 1.00 97.62 282 GLU A CA 1
ATOM 2204 C C . GLU A 1 282 ? -12.997 21.909 -37.807 1.00 97.62 282 GLU A C 1
ATOM 2206 O O . GLU A 1 282 ? -13.358 20.910 -38.430 1.00 97.62 282 GLU A O 1
ATOM 2211 N N . ARG A 1 283 ? -13.862 22.676 -37.126 1.00 96.06 283 ARG A N 1
ATOM 2212 C CA . ARG A 1 283 ? -15.258 22.283 -36.870 1.00 96.06 283 ARG A CA 1
ATOM 2213 C C . ARG A 1 283 ? -16.087 22.049 -38.136 1.00 96.06 283 ARG A C 1
ATOM 2215 O O . ARG A 1 283 ? -16.868 21.101 -38.162 1.00 96.06 283 ARG A O 1
ATOM 2222 N N . GLY A 1 284 ? -15.925 22.882 -39.166 1.00 94.12 284 GLY A N 1
ATOM 2223 C CA . GLY A 1 284 ? -16.787 22.864 -40.355 1.00 94.12 284 GLY A CA 1
ATOM 2224 C C . GLY A 1 284 ? -18.256 23.198 -40.056 1.00 94.12 284 GLY A C 1
ATOM 2225 O O . GLY A 1 284 ? -18.595 23.637 -38.961 1.00 94.12 284 GLY A O 1
ATOM 2226 N N . SER A 1 285 ? -19.131 22.967 -41.040 1.00 93.94 285 SER A N 1
ATOM 2227 C CA . SER A 1 285 ? -20.587 23.162 -40.926 1.00 93.94 285 SER A CA 1
ATOM 2228 C C . SER A 1 285 ? -21.331 21.854 -41.230 1.00 93.94 285 SER A C 1
ATOM 2230 O O . SER A 1 285 ? -21.995 21.704 -42.253 1.00 93.94 285 SER A O 1
ATOM 2232 N N . GLN A 1 286 ? -21.123 20.851 -40.373 1.00 93.75 286 GLN A N 1
ATOM 2233 C CA . GLN A 1 286 ? -21.749 19.523 -40.436 1.00 93.75 286 GLN A CA 1
ATOM 2234 C C . GLN A 1 286 ? -22.124 19.055 -39.024 1.00 93.75 286 GLN A C 1
ATOM 2236 O O . GLN A 1 286 ? -21.433 19.378 -38.054 1.00 93.75 286 GLN A O 1
ATOM 2241 N N . SER A 1 287 ? -23.213 18.296 -38.884 1.00 92.25 287 SER A N 1
ATOM 2242 C CA . SER A 1 287 ? -23.708 17.876 -37.564 1.00 92.25 287 SER A CA 1
ATOM 2243 C C . SER A 1 287 ? -22.899 16.723 -36.957 1.00 92.25 287 SER A C 1
ATOM 2245 O O . SER A 1 287 ? -22.660 16.746 -35.754 1.00 92.25 287 SER A O 1
ATOM 2247 N N . ASP A 1 288 ? -22.440 15.773 -37.778 1.00 94.31 288 ASP A N 1
ATOM 2248 C CA . ASP A 1 288 ? -21.815 14.504 -37.366 1.00 94.31 288 ASP A CA 1
ATOM 2249 C C . ASP A 1 288 ? -20.374 14.312 -37.889 1.00 94.31 288 ASP A C 1
ATOM 2251 O O . ASP A 1 288 ? -19.823 13.214 -37.817 1.00 94.31 288 ASP A O 1
ATOM 2255 N N . SER A 1 289 ? -19.784 15.365 -38.461 1.00 96.81 289 SER A N 1
ATOM 2256 C CA . SER A 1 289 ? -18.434 15.374 -39.031 1.00 96.81 289 SER A CA 1
ATOM 2257 C C . SER A 1 289 ? -17.740 16.702 -38.756 1.00 96.81 289 SER A C 1
ATOM 2259 O O . SER A 1 289 ? -18.376 17.758 -38.732 1.00 96.81 289 SER A O 1
ATOM 2261 N N . LEU A 1 290 ? -16.418 16.653 -38.616 1.00 97.69 290 LEU A N 1
ATOM 2262 C CA . LEU A 1 290 ? -15.544 17.824 -38.678 1.00 97.69 290 LEU A CA 1
ATOM 2263 C C . LEU A 1 290 ? -15.060 18.064 -40.121 1.00 97.69 290 LEU A C 1
ATOM 2265 O O . LEU A 1 290 ? -15.171 17.182 -40.978 1.00 97.69 290 LEU A O 1
ATOM 2269 N N . LEU A 1 291 ? -14.525 19.257 -40.400 1.00 97.44 291 LEU A N 1
ATOM 2270 C CA . LEU A 1 291 ? -13.844 19.573 -41.665 1.00 97.44 291 LEU A CA 1
ATOM 2271 C C . LEU A 1 291 ? -12.444 18.940 -41.698 1.00 97.44 291 LEU A C 1
ATOM 2273 O O . LEU A 1 291 ? -12.051 18.360 -42.709 1.00 97.44 291 LEU A O 1
ATOM 2277 N N . LYS A 1 292 ? -11.727 19.010 -40.570 1.00 97.62 292 LYS A N 1
ATOM 2278 C CA . LYS A 1 292 ? -10.462 18.305 -40.305 1.00 97.62 292 LYS A CA 1
ATOM 2279 C C . LYS A 1 292 ? -10.506 17.715 -38.897 1.00 97.62 292 LYS A C 1
ATOM 2281 O O . LYS A 1 292 ? -11.043 18.357 -37.994 1.00 97.62 292 LYS A O 1
ATOM 2286 N N . ASN A 1 293 ? -9.949 16.519 -38.715 1.00 98.00 293 ASN A N 1
ATOM 2287 C CA . ASN A 1 293 ? -9.817 15.863 -37.412 1.00 98.00 293 ASN A CA 1
ATOM 2288 C C . ASN A 1 293 ? -8.534 15.020 -37.363 1.00 98.00 293 ASN A C 1
ATOM 2290 O O . ASN A 1 293 ? -8.573 13.789 -37.340 1.00 98.00 293 ASN A O 1
ATOM 2294 N N . ASP A 1 294 ? -7.377 15.677 -37.382 1.00 98.38 294 ASP A N 1
ATOM 2295 C CA . ASP A 1 294 ? -6.091 14.978 -37.450 1.00 98.38 294 ASP A CA 1
ATOM 2296 C C . ASP A 1 294 ? -5.756 14.155 -36.194 1.00 98.38 294 ASP A C 1
ATOM 2298 O O . ASP A 1 294 ? -4.878 13.298 -36.250 1.00 98.38 294 ASP A O 1
ATOM 2302 N N . PHE A 1 295 ? -6.468 14.348 -35.078 1.00 98.38 295 PHE A N 1
ATOM 2303 C CA . PHE A 1 295 ? -6.354 13.473 -33.906 1.00 98.38 295 PHE A CA 1
ATOM 2304 C C . PHE A 1 295 ? -7.033 12.107 -34.101 1.00 98.38 295 PHE A C 1
ATOM 2306 O O . PHE A 1 295 ? -6.598 11.126 -33.497 1.00 98.38 295 PHE A O 1
ATOM 2313 N N . ALA A 1 296 ? -8.062 12.010 -34.951 1.00 98.25 296 ALA A N 1
ATOM 2314 C CA . ALA A 1 296 ? -8.738 10.745 -35.250 1.00 98.25 296 ALA A CA 1
ATOM 2315 C C . ALA A 1 296 ? -7.993 9.873 -36.276 1.00 98.25 296 ALA A C 1
ATOM 2317 O O . ALA A 1 296 ? -8.260 8.675 -36.370 1.00 98.25 296 ALA A O 1
ATOM 2318 N N . LYS A 1 297 ? -7.050 10.457 -37.024 1.00 98.44 297 LYS A N 1
ATOM 2319 C CA . LYS A 1 297 ? -6.226 9.769 -38.024 1.00 98.44 297 LYS A CA 1
ATOM 2320 C C . LYS A 1 297 ? -5.468 8.573 -37.426 1.00 98.44 297 LYS A C 1
ATOM 2322 O O . LYS A 1 297 ? -4.661 8.724 -36.505 1.00 98.44 297 LYS A O 1
ATOM 2327 N N . LYS A 1 298 ? -5.697 7.383 -37.989 1.00 97.75 298 LYS A N 1
ATOM 2328 C CA . LYS A 1 298 ? -5.217 6.099 -37.467 1.00 97.75 298 LYS A CA 1
ATOM 2329 C C . LYS A 1 298 ? -4.683 5.197 -38.601 1.00 97.75 298 LYS A C 1
ATOM 2331 O O . LYS A 1 298 ? -5.358 4.256 -39.014 1.00 97.75 298 LYS A O 1
ATOM 2336 N N . PRO A 1 299 ? -3.440 5.414 -39.078 1.00 98.12 299 PRO A N 1
ATOM 2337 C CA . PRO A 1 299 ? -2.827 4.642 -40.169 1.00 98.12 299 PRO A CA 1
ATOM 2338 C C . PRO A 1 299 ? -2.294 3.254 -39.739 1.00 98.12 299 PRO A C 1
ATOM 2340 O O . PRO A 1 299 ? -1.473 2.655 -40.438 1.00 98.12 299 PRO A O 1
ATOM 2343 N N . LEU A 1 300 ? -2.745 2.740 -38.589 1.00 98.12 300 LEU A N 1
ATOM 2344 C CA . LEU A 1 300 ? -2.479 1.398 -38.061 1.00 98.12 300 LEU A CA 1
ATOM 2345 C C . LEU A 1 300 ? -3.802 0.689 -37.733 1.00 98.12 300 LEU A C 1
ATOM 2347 O O . LEU A 1 300 ? -4.809 1.327 -37.416 1.00 98.12 300 LEU A O 1
ATOM 2351 N N . LYS A 1 301 ? -3.772 -0.642 -37.738 1.00 97.69 301 LYS A N 1
ATOM 2352 C CA . LYS A 1 301 ? -4.879 -1.518 -37.340 1.00 97.69 301 LYS A CA 1
ATOM 2353 C C . LYS A 1 301 ? -4.389 -2.695 -36.502 1.00 97.69 301 LYS A C 1
ATOM 2355 O O . LYS A 1 301 ? -3.198 -2.997 -36.476 1.00 97.69 301 LYS A O 1
ATOM 2360 N N . HIS A 1 302 ? -5.322 -3.368 -35.839 1.00 97.94 302 HIS A N 1
ATOM 2361 C CA . HIS A 1 302 ? -5.056 -4.599 -35.094 1.00 97.94 302 HIS A CA 1
ATOM 2362 C C . HIS A 1 302 ? -4.468 -5.684 -36.002 1.00 97.94 302 HIS A C 1
ATOM 2364 O O . HIS A 1 302 ? -4.763 -5.735 -37.202 1.00 97.94 302 HIS A O 1
ATOM 2370 N N . LYS A 1 303 ? -3.642 -6.570 -35.438 1.00 97.44 303 LYS A N 1
ATOM 2371 C CA . LYS A 1 303 ? -3.181 -7.766 -36.150 1.00 97.44 303 LYS A CA 1
ATOM 2372 C C . LYS A 1 303 ? -4.387 -8.635 -36.506 1.00 97.44 303 LYS A C 1
ATOM 2374 O O . LYS A 1 303 ? -5.265 -8.831 -35.673 1.00 97.44 303 LYS A O 1
ATOM 2379 N N . ASN A 1 304 ? -4.419 -9.190 -37.716 1.00 95.12 304 ASN A N 1
ATOM 2380 C CA . ASN A 1 304 ? -5.366 -10.245 -38.070 1.00 95.12 304 ASN A CA 1
ATOM 2381 C C . ASN A 1 304 ? -4.648 -11.604 -38.042 1.00 95.12 304 ASN A C 1
ATOM 2383 O O . ASN A 1 304 ? -3.844 -11.891 -38.929 1.00 95.12 304 ASN A O 1
ATOM 2387 N N . SER A 1 305 ? -4.951 -12.412 -37.027 1.00 91.75 305 SER A N 1
ATOM 2388 C CA . SER A 1 305 ? -4.374 -13.736 -36.759 1.00 91.75 305 SER A CA 1
ATOM 2389 C C . SER A 1 305 ? -5.495 -14.792 -36.779 1.00 91.75 305 SER A C 1
ATOM 2391 O O . SER A 1 305 ? -5.758 -15.462 -35.786 1.00 91.75 305 SER A O 1
ATOM 2393 N N . SER A 1 306 ? -6.187 -14.921 -37.922 1.00 86.38 306 SER A N 1
ATOM 2394 C CA . SER A 1 306 ? -7.473 -15.648 -38.080 1.00 86.38 306 SER A CA 1
ATOM 2395 C C . SER A 1 306 ? -8.645 -15.012 -37.310 1.00 86.38 306 SER A C 1
ATOM 2397 O O . SER A 1 306 ? -9.530 -15.690 -36.794 1.00 86.38 306 SER A O 1
ATOM 2399 N N . GLY A 1 307 ? -8.634 -13.684 -37.240 1.00 89.94 307 GLY A N 1
ATOM 2400 C CA . GLY A 1 307 ? -9.461 -12.844 -36.381 1.00 89.94 307 GLY A CA 1
ATOM 2401 C C . GLY A 1 307 ? -8.637 -11.638 -35.926 1.00 89.94 307 GLY A C 1
ATOM 2402 O O . GLY A 1 307 ? -7.417 -11.739 -35.793 1.00 89.94 307 GLY A O 1
ATOM 2403 N N . GLU A 1 308 ? -9.268 -10.482 -35.716 1.00 93.62 308 GLU A N 1
ATOM 2404 C CA . GLU A 1 308 ? -8.552 -9.328 -35.161 1.00 93.62 308 GLU A CA 1
ATOM 2405 C C . GLU A 1 308 ? -8.135 -9.604 -33.712 1.00 93.62 308 GLU A C 1
ATOM 2407 O O . GLU A 1 308 ? -8.984 -9.869 -32.862 1.00 93.62 308 GLU A O 1
ATOM 2412 N N . VAL A 1 309 ? -6.839 -9.493 -33.423 1.00 96.19 309 VAL A N 1
ATOM 2413 C CA . VAL A 1 309 ? -6.301 -9.521 -32.062 1.00 96.19 309 VAL A CA 1
ATOM 2414 C C . VAL A 1 309 ? -6.588 -8.166 -31.430 1.00 96.19 309 VAL A C 1
ATOM 2416 O O . VAL A 1 309 ? -5.863 -7.198 -31.643 1.00 96.19 309 VAL A O 1
ATOM 2419 N N . LYS A 1 310 ? -7.703 -8.083 -30.706 1.00 96.31 310 LYS A N 1
ATOM 2420 C CA . LYS A 1 310 ? -8.173 -6.890 -29.994 1.00 96.31 310 LYS A CA 1
ATOM 2421 C C . LYS A 1 310 ? -8.936 -7.312 -28.736 1.00 96.31 310 LYS A C 1
ATOM 2423 O O . LYS A 1 310 ? -9.276 -8.480 -28.579 1.00 96.31 310 LYS A O 1
ATOM 2428 N N . LEU A 1 311 ? -9.206 -6.359 -27.847 1.00 97.69 311 LEU A N 1
ATOM 2429 C CA . LEU A 1 311 ? -9.974 -6.614 -26.625 1.00 97.69 311 LEU A CA 1
ATOM 2430 C C . LEU A 1 311 ? -11.473 -6.728 -26.970 1.00 97.69 311 LEU A C 1
ATOM 2432 O O . LEU A 1 311 ? -12.059 -5.748 -27.436 1.00 97.69 311 LEU A O 1
ATOM 2436 N N . GLU A 1 312 ? -12.078 -7.898 -26.753 1.00 95.50 312 GLU A N 1
ATOM 2437 C CA . GLU A 1 312 ? -13.489 -8.209 -27.051 1.00 95.50 312 GLU A CA 1
ATOM 2438 C C . GLU A 1 312 ? -14.110 -8.999 -25.893 1.00 95.50 312 GLU A C 1
ATOM 2440 O O . GLU A 1 312 ? -13.865 -10.201 -25.744 1.00 95.50 312 GLU A O 1
ATOM 2445 N N . ALA A 1 313 ? -14.952 -8.344 -25.084 1.00 96.19 313 ALA A N 1
ATOM 2446 C CA . ALA A 1 313 ? -15.456 -8.938 -23.847 1.00 96.19 313 ALA A CA 1
ATOM 2447 C C . ALA A 1 313 ? -16.243 -10.242 -24.086 1.00 96.19 313 ALA A C 1
ATOM 2449 O O . ALA A 1 313 ? -16.063 -11.215 -23.356 1.00 96.19 313 ALA A O 1
ATOM 2450 N N . GLU A 1 314 ? -17.048 -10.284 -25.153 1.00 94.62 314 GLU A N 1
ATOM 2451 C CA . GLU A 1 314 ? -17.877 -11.438 -25.532 1.00 94.62 314 GLU A CA 1
ATOM 2452 C C . GLU A 1 314 ? -17.068 -12.705 -25.861 1.00 94.62 314 GLU A C 1
ATOM 2454 O O . GLU A 1 314 ? -17.556 -13.813 -25.647 1.00 94.62 314 GLU A O 1
ATOM 2459 N N . LYS A 1 315 ? -15.835 -12.562 -26.372 1.00 93.75 315 LYS A N 1
ATOM 2460 C CA . LYS A 1 315 ? -14.970 -13.702 -26.732 1.00 93.75 315 LYS A CA 1
ATOM 2461 C C . LYS A 1 315 ? -14.015 -14.093 -25.612 1.00 93.75 315 LYS A C 1
ATOM 2463 O O . LYS A 1 315 ? -13.701 -15.270 -25.459 1.00 93.75 315 LYS A O 1
ATOM 2468 N N . GLU A 1 316 ? -13.515 -13.115 -24.861 1.00 93.75 316 GLU A N 1
ATOM 2469 C CA . GLU A 1 316 ? -12.482 -13.340 -23.845 1.00 93.75 316 GLU A CA 1
ATOM 2470 C C . GLU A 1 316 ? -13.044 -13.825 -22.502 1.00 93.75 316 GLU A C 1
ATOM 2472 O O . GLU A 1 316 ? -12.358 -14.568 -21.792 1.00 93.75 316 GLU A O 1
ATOM 2477 N N . PHE A 1 317 ? -14.283 -13.441 -22.171 1.00 94.69 317 PHE A N 1
ATOM 2478 C CA . PHE A 1 317 ? -14.942 -13.727 -20.894 1.00 94.69 317 PHE A CA 1
ATOM 2479 C C . PHE A 1 317 ? -16.218 -14.562 -21.089 1.00 94.69 317 PHE A C 1
ATOM 2481 O O . PHE A 1 317 ? -17.319 -14.147 -20.726 1.00 94.69 317 PHE A O 1
ATOM 2488 N N . THR A 1 318 ? -16.076 -15.772 -21.639 1.00 90.50 318 THR A N 1
ATOM 2489 C CA . THR A 1 318 ? -17.195 -16.718 -21.833 1.00 90.50 318 THR A CA 1
ATOM 2490 C C . THR A 1 318 ? -17.938 -17.033 -20.533 1.00 90.50 318 THR A C 1
ATOM 2492 O O . THR A 1 318 ? -19.158 -17.162 -20.533 1.00 90.50 318 THR A O 1
ATOM 2495 N N . GLU A 1 319 ? -17.216 -17.086 -19.410 1.00 88.75 319 GLU A N 1
ATOM 2496 C CA . GLU A 1 319 ? -17.782 -17.182 -18.062 1.00 88.75 319 GLU A CA 1
ATOM 2497 C C . GLU A 1 319 ? -17.573 -15.878 -17.272 1.00 88.75 319 GLU A C 1
ATOM 2499 O O . GLU A 1 319 ? -17.136 -15.907 -16.123 1.00 88.75 319 GLU A O 1
ATOM 2504 N N . ALA A 1 320 ? -17.893 -14.726 -17.873 1.00 93.75 320 ALA A N 1
ATOM 2505 C CA . ALA A 1 320 ? -17.709 -13.394 -17.287 1.00 93.75 320 ALA A CA 1
ATOM 2506 C C . ALA A 1 320 ? -18.104 -13.289 -15.803 1.00 93.75 320 ALA A C 1
ATOM 2508 O O . ALA A 1 320 ? -19.199 -13.695 -15.391 1.00 93.75 320 ALA A O 1
ATOM 2509 N N . TRP A 1 321 ? -17.214 -12.696 -15.006 1.00 96.88 321 TRP A N 1
ATOM 2510 C CA . TRP A 1 321 ? -17.513 -12.209 -13.664 1.00 96.88 321 TRP A CA 1
ATOM 2511 C C . TRP A 1 321 ? -18.557 -11.092 -13.722 1.00 96.88 321 TRP A C 1
ATOM 2513 O O . TRP A 1 321 ? -18.455 -10.174 -14.540 1.00 96.88 321 TRP A O 1
ATOM 2523 N N . LYS A 1 322 ? -19.558 -11.165 -12.845 1.00 96.81 322 LYS A N 1
ATOM 2524 C CA . LYS A 1 322 ? -20.593 -10.144 -12.668 1.00 96.81 322 LYS A CA 1
ATOM 2525 C C . LYS A 1 322 ? -20.844 -9.940 -11.175 1.00 96.81 322 LYS A C 1
ATOM 2527 O O . LYS A 1 322 ? -20.731 -10.924 -10.443 1.00 96.81 322 LYS A O 1
ATOM 2532 N N . PRO A 1 323 ? -21.240 -8.728 -10.755 1.00 97.69 323 PRO A N 1
ATOM 2533 C CA . PRO A 1 323 ? -21.712 -8.485 -9.404 1.00 97.69 323 PRO A CA 1
ATOM 2534 C C . PRO A 1 323 ? -22.827 -9.428 -8.967 1.00 97.69 323 PRO A C 1
ATOM 2536 O O . PRO A 1 323 ? -23.675 -9.841 -9.765 1.00 97.69 323 PRO A O 1
ATOM 2539 N N . LEU A 1 324 ? -22.870 -9.701 -7.669 1.00 97.25 324 LEU A N 1
ATOM 2540 C CA . LEU A 1 324 ? -23.890 -10.524 -7.045 1.00 97.25 324 LEU A CA 1
ATOM 2541 C C . LEU A 1 324 ? -25.297 -9.917 -7.217 1.00 97.25 324 LEU A C 1
ATOM 2543 O O . LEU A 1 324 ? -26.232 -10.638 -7.574 1.00 97.25 324 LEU A O 1
ATOM 2547 N N . LEU A 1 325 ? -25.418 -8.598 -7.021 1.00 98.38 325 LEU A N 1
ATOM 2548 C CA . LEU A 1 325 ? -26.588 -7.768 -7.335 1.00 98.38 325 LEU A CA 1
ATOM 2549 C C . LEU A 1 325 ? -26.137 -6.427 -7.932 1.00 98.38 325 LEU A C 1
ATOM 2551 O O . LEU A 1 325 ? -25.118 -5.867 -7.520 1.00 98.38 325 LEU A O 1
ATOM 2555 N N . THR A 1 326 ? -26.931 -5.884 -8.854 1.00 98.56 326 THR A N 1
ATOM 2556 C CA . THR A 1 326 ? -26.733 -4.538 -9.413 1.00 98.56 326 THR A CA 1
ATOM 2557 C C . THR A 1 326 ? -27.151 -3.436 -8.435 1.00 98.56 326 THR A C 1
ATOM 2559 O O . THR A 1 326 ? -27.976 -3.661 -7.543 1.00 98.56 326 THR A O 1
ATOM 2562 N N . THR A 1 327 ? -26.661 -2.208 -8.638 1.00 98.56 327 THR A N 1
ATOM 2563 C CA . THR A 1 327 ? -27.112 -1.002 -7.915 1.00 98.56 327 THR A CA 1
ATOM 2564 C C . THR A 1 327 ? -28.638 -0.880 -7.916 1.00 98.56 327 THR A C 1
ATOM 2566 O O . THR A 1 327 ? -29.255 -0.638 -6.878 1.00 98.56 327 THR A O 1
ATOM 2569 N N . ASP A 1 328 ? -29.262 -1.110 -9.073 1.00 98.25 328 ASP A N 1
ATOM 2570 C CA . ASP A 1 328 ? -30.714 -1.049 -9.258 1.00 98.25 328 ASP A CA 1
ATOM 2571 C C . ASP A 1 328 ? -31.485 -2.171 -8.549 1.00 98.25 328 ASP A C 1
ATOM 2573 O O . ASP A 1 328 ? -32.672 -2.003 -8.262 1.00 98.25 328 ASP A O 1
ATOM 2577 N N . GLN A 1 329 ? -30.861 -3.321 -8.282 1.00 98.06 329 GLN A N 1
ATOM 2578 C CA . GLN A 1 329 ? -31.459 -4.382 -7.469 1.00 98.06 329 GLN A CA 1
ATOM 2579 C C . GLN A 1 329 ? -31.384 -4.038 -5.980 1.00 98.06 329 GLN A C 1
ATOM 2581 O O . GLN A 1 329 ? -32.406 -4.117 -5.308 1.00 98.06 329 GLN A O 1
ATOM 2586 N N . ILE A 1 330 ? -30.231 -3.579 -5.484 1.00 98.25 330 ILE A N 1
ATOM 2587 C CA . ILE A 1 330 ? -30.028 -3.224 -4.065 1.00 98.25 330 ILE A CA 1
ATOM 2588 C C . ILE A 1 330 ? -30.923 -2.046 -3.652 1.00 98.25 330 ILE A C 1
ATOM 2590 O O . ILE A 1 330 ? -31.535 -2.075 -2.590 1.00 98.25 330 ILE A O 1
ATOM 2594 N N . ALA A 1 331 ? -31.048 -1.029 -4.510 1.00 97.75 331 ALA A N 1
ATOM 2595 C CA . ALA A 1 331 ? -31.892 0.140 -4.252 1.00 97.75 331 ALA A CA 1
ATOM 2596 C C . ALA A 1 331 ? -33.399 -0.183 -4.192 1.00 97.75 331 ALA A C 1
ATOM 2598 O O . ALA A 1 331 ? -34.159 0.534 -3.544 1.00 97.75 331 ALA A O 1
ATOM 2599 N N . ARG A 1 332 ? -33.849 -1.243 -4.883 1.00 97.50 332 ARG A N 1
ATOM 2600 C CA . ARG A 1 332 ? -35.251 -1.699 -4.851 1.00 97.50 332 ARG A CA 1
ATOM 2601 C C . ARG A 1 332 ? -35.502 -2.700 -3.731 1.00 97.50 332 ARG A C 1
ATOM 2603 O O . ARG A 1 332 ? -36.506 -2.593 -3.035 1.00 97.50 332 ARG A O 1
ATOM 2610 N N . GLU A 1 333 ? -34.601 -3.660 -3.558 1.00 95.44 333 GLU A N 1
ATOM 2611 C CA . GLU A 1 333 ? -34.712 -4.701 -2.544 1.00 95.44 333 GLU A CA 1
ATOM 2612 C C . GLU A 1 333 ? -34.132 -4.198 -1.215 1.00 95.44 333 GLU A C 1
ATOM 2614 O O . GLU A 1 333 ? -33.021 -4.552 -0.819 1.00 95.44 333 GLU A O 1
ATOM 2619 N N . LYS A 1 334 ? -34.906 -3.372 -0.502 1.00 92.50 334 LYS A N 1
ATOM 2620 C CA . LYS A 1 334 ? -34.553 -2.811 0.816 1.00 92.50 334 LYS A CA 1
ATOM 2621 C C . LYS A 1 334 ? -33.969 -3.843 1.791 1.00 92.50 334 LYS A C 1
ATOM 2623 O O . LYS A 1 334 ? -33.057 -3.517 2.553 1.00 92.50 334 LYS A O 1
ATOM 2628 N N . GLY A 1 335 ? -34.458 -5.087 1.761 1.00 92.94 335 GLY A N 1
ATOM 2629 C CA . GLY A 1 335 ? -33.948 -6.208 2.559 1.00 92.94 335 GLY A CA 1
ATOM 2630 C C . GLY A 1 335 ? -32.487 -6.582 2.268 1.00 92.94 335 GLY A C 1
ATOM 2631 O O . GLY A 1 335 ? -31.779 -6.959 3.194 1.00 92.94 335 GLY A O 1
ATOM 2632 N N . MET A 1 336 ? -32.012 -6.394 1.032 1.00 97.31 336 MET A N 1
ATOM 2633 C CA . MET A 1 336 ? -30.639 -6.688 0.583 1.00 97.31 336 MET A CA 1
ATOM 2634 C C . MET A 1 336 ? -29.672 -5.496 0.699 1.00 97.31 336 MET A C 1
ATOM 2636 O O . MET A 1 336 ? -28.469 -5.668 0.513 1.00 97.31 336 MET A O 1
ATOM 2640 N N . GLY A 1 337 ? -30.161 -4.293 1.016 1.00 97.56 337 GLY A N 1
ATOM 2641 C CA . GLY A 1 337 ? -29.325 -3.125 1.317 1.00 97.56 337 GLY A CA 1
ATOM 2642 C C . GLY A 1 337 ? -28.884 -3.046 2.785 1.00 97.56 337 GLY A C 1
ATOM 2643 O O . GLY A 1 337 ? -29.455 -3.693 3.667 1.00 97.56 337 GLY A O 1
ATOM 2644 N N . ALA A 1 338 ? -27.903 -2.196 3.080 1.00 98.62 338 ALA A N 1
ATOM 2645 C CA . ALA A 1 338 ? -27.592 -1.775 4.444 1.00 98.62 338 ALA A CA 1
ATOM 2646 C C . ALA A 1 338 ? -28.636 -0.771 4.967 1.00 98.62 338 ALA A C 1
ATOM 2648 O O . ALA A 1 338 ? -29.378 -0.135 4.211 1.00 98.62 338 ALA A O 1
ATOM 2649 N N . THR A 1 339 ? -28.761 -0.643 6.284 1.00 98.75 339 THR A N 1
ATOM 2650 C CA . THR A 1 339 ? -29.752 0.241 6.917 1.00 98.75 339 THR A CA 1
ATOM 2651 C C . THR A 1 339 ? -29.217 0.749 8.245 1.00 98.75 339 THR A C 1
ATOM 2653 O O . THR A 1 339 ? -28.662 -0.031 9.010 1.00 98.75 339 THR A O 1
ATOM 2656 N N . VAL A 1 340 ? -29.389 2.035 8.531 1.00 98.62 340 VAL A N 1
ATOM 2657 C CA . VAL A 1 340 ? -29.092 2.610 9.845 1.00 98.62 340 VAL A CA 1
ATOM 2658 C C . VAL A 1 340 ? -30.401 2.824 10.586 1.00 98.62 340 VAL A C 1
ATOM 2660 O O . VAL A 1 340 ? -31.359 3.347 10.024 1.00 98.62 340 VAL A O 1
ATOM 2663 N N . VAL A 1 341 ? -30.450 2.409 11.847 1.00 98.44 341 VAL A N 1
ATOM 2664 C CA . VAL A 1 341 ? -31.606 2.630 12.719 1.00 98.44 341 VAL A CA 1
ATOM 2665 C C . VAL A 1 341 ? -31.170 3.504 13.881 1.00 98.44 341 VAL A C 1
ATOM 2667 O O . VAL A 1 341 ? -30.252 3.133 14.616 1.00 98.44 341 VAL A O 1
ATOM 2670 N N . SER A 1 342 ? -31.814 4.658 14.056 1.00 98.12 342 SER A N 1
ATOM 2671 C CA . SER A 1 342 ? -31.642 5.452 15.271 1.00 98.12 342 SER A CA 1
ATOM 2672 C C . SER A 1 342 ? -32.482 4.850 16.397 1.00 98.12 342 SER A C 1
ATOM 2674 O O . SER A 1 342 ? -33.603 4.386 16.180 1.00 98.12 342 SER A O 1
ATOM 2676 N N . PHE A 1 343 ? -31.931 4.793 17.605 1.00 97.94 343 PHE A N 1
ATOM 2677 C CA . PHE A 1 343 ? -32.594 4.232 18.777 1.00 97.94 343 PHE A CA 1
ATOM 2678 C C . PHE A 1 343 ? -32.140 4.940 20.053 1.00 97.94 343 PHE A C 1
ATOM 2680 O O . PHE A 1 343 ? -31.091 5.579 20.093 1.00 97.94 343 PHE A O 1
ATOM 2687 N N . TYR A 1 344 ? -32.957 4.831 21.089 1.00 97.88 344 TYR A N 1
ATOM 2688 C CA . TYR A 1 344 ? -32.772 5.468 22.379 1.00 97.88 344 TYR A CA 1
ATOM 2689 C C . TYR A 1 344 ? -32.526 4.398 23.449 1.00 97.88 344 TYR A C 1
ATOM 2691 O O . TYR A 1 344 ? -33.223 3.381 23.456 1.00 97.88 344 TYR A O 1
ATOM 2699 N N . ASP A 1 345 ? -31.537 4.612 24.322 1.00 97.69 345 ASP A N 1
ATOM 2700 C CA . ASP A 1 345 ? -31.088 3.653 25.342 1.00 97.69 345 ASP A CA 1
ATOM 2701 C C . ASP A 1 345 ? -30.766 4.328 26.689 1.00 97.69 345 ASP A C 1
ATOM 2703 O O . ASP A 1 345 ? -29.886 5.187 26.774 1.00 97.69 345 ASP A O 1
ATOM 2707 N N . ALA A 1 346 ? -31.470 3.920 27.747 1.00 95.94 346 ALA A N 1
ATOM 2708 C CA . ALA A 1 346 ? -31.339 4.421 29.115 1.00 95.94 346 ALA A CA 1
ATOM 2709 C C . ALA A 1 346 ? -31.378 3.236 30.111 1.00 95.94 346 ALA A C 1
ATOM 2711 O O . ALA A 1 346 ? -32.452 2.876 30.602 1.00 95.94 346 ALA A O 1
ATOM 2712 N N . PRO A 1 347 ? -30.225 2.611 30.423 1.00 94.44 347 PRO A N 1
ATOM 2713 C CA . PRO A 1 347 ? -30.152 1.239 30.949 1.00 94.44 347 PRO A CA 1
ATOM 2714 C C . PRO A 1 347 ? -30.698 1.014 32.363 1.00 94.44 347 PRO A C 1
ATOM 2716 O O . PRO A 1 347 ? -30.954 -0.129 32.726 1.00 94.44 347 PRO A O 1
ATOM 2719 N N . TYR A 1 348 ? -30.859 2.072 33.161 1.00 93.81 348 TYR A N 1
ATOM 2720 C CA . TYR A 1 348 ? -31.356 1.995 34.544 1.00 93.81 348 TYR A CA 1
ATOM 2721 C C . TYR A 1 348 ? -32.830 2.411 34.676 1.00 93.81 348 TYR A C 1
ATOM 2723 O O . TYR A 1 348 ? -33.330 2.567 35.787 1.00 93.81 348 TYR A O 1
ATOM 2731 N N . SER A 1 349 ? -33.515 2.592 33.543 1.00 92.62 349 SER A N 1
ATOM 2732 C CA . SER A 1 349 ? -34.927 2.970 33.470 1.00 92.62 349 SER A CA 1
ATOM 2733 C C . SER A 1 349 ? -35.815 1.782 33.074 1.00 92.62 349 SER A C 1
ATOM 2735 O O . SER A 1 349 ? -35.336 0.814 32.489 1.00 92.62 349 SER A O 1
ATOM 2737 N N . GLU A 1 350 ? -37.113 1.838 33.383 1.00 90.75 350 GLU A N 1
ATOM 2738 C CA . GLU A 1 350 ? -38.060 0.747 33.103 1.00 90.75 350 GLU A CA 1
ATOM 2739 C C . GLU A 1 350 ? -38.211 0.490 31.592 1.00 90.75 350 GLU A C 1
ATOM 2741 O O . GLU A 1 350 ? -37.917 -0.603 31.108 1.00 90.75 350 GLU A O 1
ATOM 2746 N N . ASN A 1 351 ? -38.597 1.511 30.819 1.00 92.81 351 ASN A N 1
ATOM 2747 C CA . ASN A 1 351 ? -38.631 1.451 29.355 1.00 92.81 351 ASN A CA 1
ATOM 2748 C C . ASN A 1 351 ? -37.260 1.841 28.780 1.00 92.81 351 ASN A C 1
ATOM 2750 O O . ASN A 1 351 ? -37.115 2.891 28.151 1.00 92.81 351 ASN A O 1
ATOM 2754 N N . HIS A 1 352 ? -36.250 1.001 29.031 1.00 93.94 352 HIS A N 1
ATOM 2755 C CA . HIS A 1 352 ? -34.842 1.292 28.734 1.00 93.94 352 HIS A CA 1
ATOM 2756 C C . HIS A 1 352 ? -34.500 1.451 27.248 1.00 93.94 352 HIS A C 1
ATOM 2758 O O . HIS A 1 352 ? -33.510 2.109 26.944 1.00 93.94 352 HIS A O 1
ATOM 2764 N N . THR A 1 353 ? -35.276 0.884 26.318 1.00 95.31 353 THR A N 1
ATOM 2765 C CA . THR A 1 353 ? -34.977 0.936 24.876 1.00 95.31 353 THR A CA 1
ATOM 2766 C C . THR A 1 353 ? -36.204 1.330 24.053 1.00 95.31 353 THR A C 1
ATOM 2768 O O . THR A 1 353 ? -37.261 0.713 24.176 1.00 95.31 353 THR A O 1
ATOM 2771 N N . ALA A 1 354 ? -36.050 2.304 23.151 1.00 96.69 354 ALA A N 1
ATOM 2772 C CA . ALA A 1 354 ? -37.079 2.712 22.187 1.00 96.69 354 ALA A CA 1
ATOM 2773 C C . ALA A 1 354 ? -36.470 3.019 20.809 1.00 96.69 354 ALA A C 1
ATOM 2775 O O . ALA A 1 354 ? -35.343 3.493 20.717 1.00 96.69 354 ALA A O 1
ATOM 2776 N N . PHE A 1 355 ? -37.200 2.786 19.718 1.00 97.56 355 PHE A N 1
ATOM 2777 C CA . PHE A 1 355 ? -36.693 3.052 18.364 1.00 97.56 355 PHE A CA 1
ATOM 2778 C C . PHE A 1 355 ? -37.022 4.470 17.862 1.00 97.56 355 PHE A C 1
ATOM 2780 O O . PHE A 1 355 ? -38.029 5.071 18.239 1.00 97.56 355 PHE A O 1
ATOM 2787 N N . GLY A 1 356 ? -36.174 5.001 16.984 1.00 96.50 356 GLY A N 1
ATOM 2788 C CA . GLY A 1 356 ? -36.332 6.282 16.302 1.00 96.50 356 GLY A CA 1
ATOM 2789 C C . GLY A 1 356 ? -36.739 6.105 14.837 1.00 96.50 356 GLY A C 1
ATOM 2790 O O . GLY A 1 356 ? -37.884 5.763 14.547 1.00 96.50 356 GLY A O 1
ATOM 2791 N N . LEU A 1 357 ? -35.806 6.387 13.927 1.00 97.25 357 LEU A N 1
ATOM 2792 C CA . LEU A 1 357 ? -35.959 6.311 12.471 1.00 97.25 357 LEU A CA 1
ATOM 2793 C C . LEU A 1 357 ? -35.213 5.109 11.884 1.00 97.25 357 LEU A C 1
ATOM 2795 O O . LEU A 1 357 ? -34.276 4.592 12.490 1.00 97.25 357 LEU A O 1
ATOM 2799 N N . VAL A 1 358 ? -35.632 4.691 10.689 1.00 98.06 358 VAL A N 1
ATOM 2800 C CA . VAL A 1 358 ? -35.031 3.609 9.900 1.00 98.06 358 VAL A CA 1
ATOM 2801 C C . VAL A 1 358 ? -34.666 4.175 8.530 1.00 98.06 358 VAL A C 1
ATOM 2803 O O . VAL A 1 358 ? -35.552 4.504 7.745 1.00 98.06 358 VAL A O 1
ATOM 2806 N N . ASP A 1 359 ? -33.370 4.281 8.248 1.00 98.38 359 ASP A N 1
ATOM 2807 C CA . ASP A 1 359 ? -32.821 4.908 7.047 1.00 98.38 359 ASP A CA 1
ATOM 2808 C C . ASP A 1 359 ? -32.038 3.885 6.211 1.00 98.38 359 ASP A C 1
ATOM 2810 O O . ASP A 1 359 ? -30.963 3.415 6.597 1.00 98.38 359 ASP A O 1
ATOM 2814 N N . HIS A 1 360 ? -32.572 3.512 5.045 1.00 98.44 360 HIS A N 1
ATOM 2815 C CA . HIS A 1 360 ? -31.874 2.625 4.112 1.00 98.44 360 HIS A CA 1
ATOM 2816 C C . HIS A 1 360 ? -30.757 3.375 3.377 1.00 98.44 360 HIS A C 1
ATOM 2818 O O . HIS A 1 360 ? -30.959 4.480 2.871 1.00 98.44 360 HIS A O 1
ATOM 2824 N N . ILE A 1 361 ? -29.582 2.752 3.267 1.00 98.56 361 ILE A N 1
ATOM 2825 C CA . ILE A 1 361 ? -28.421 3.351 2.599 1.00 98.56 361 ILE A CA 1
ATOM 2826 C C . ILE A 1 361 ? -28.512 3.058 1.100 1.00 98.56 361 ILE A C 1
ATOM 2828 O O . ILE A 1 361 ? -27.855 2.153 0.593 1.00 98.56 361 ILE A O 1
ATOM 2832 N N . ASP A 1 362 ? -29.388 3.772 0.395 1.00 98.25 362 ASP A N 1
ATOM 2833 C CA . ASP A 1 362 ? -29.621 3.577 -1.040 1.00 98.25 362 ASP A CA 1
ATOM 2834 C C . ASP A 1 362 ? -28.342 3.880 -1.858 1.00 98.25 362 ASP A C 1
ATOM 2836 O O . ASP A 1 362 ? -27.887 5.031 -1.871 1.00 98.25 362 ASP A O 1
ATOM 2840 N N . PRO A 1 363 ? -27.755 2.899 -2.580 1.00 98.69 363 PRO A N 1
ATOM 2841 C CA . PRO A 1 363 ? -26.555 3.125 -3.383 1.00 98.69 363 PRO A CA 1
ATOM 2842 C C . PRO A 1 363 ? -26.759 4.172 -4.487 1.00 98.69 363 PRO A C 1
ATOM 2844 O O . PRO A 1 363 ? -25.797 4.843 -4.869 1.00 98.69 363 PRO A O 1
ATOM 2847 N N . LYS A 1 364 ? -27.994 4.402 -4.959 1.00 98.56 364 LYS A N 1
ATOM 2848 C CA . LYS A 1 364 ? -28.277 5.473 -5.924 1.00 98.56 364 LYS A CA 1
ATOM 2849 C C . LYS A 1 364 ? -27.974 6.851 -5.361 1.00 98.56 364 LYS A C 1
ATOM 2851 O O . LYS A 1 364 ? -27.561 7.712 -6.125 1.00 98.56 364 LYS A O 1
ATOM 2856 N N . LYS A 1 365 ? -28.082 7.071 -4.047 1.00 98.56 365 LYS A N 1
ATOM 2857 C CA . LYS A 1 365 ? -27.766 8.371 -3.426 1.00 98.56 365 LYS A CA 1
ATOM 2858 C C . LYS A 1 365 ? -26.282 8.733 -3.491 1.00 98.56 365 LYS A C 1
ATOM 2860 O O . LYS A 1 365 ? -25.948 9.911 -3.423 1.00 98.56 365 LYS A O 1
ATOM 2865 N N . MET A 1 366 ? -25.414 7.739 -3.682 1.00 98.81 366 MET A N 1
ATOM 2866 C CA . MET A 1 366 ? -24.005 7.929 -4.024 1.00 98.81 366 MET A CA 1
ATOM 2867 C C . MET A 1 366 ? -23.832 8.170 -5.535 1.00 98.81 366 MET A C 1
ATOM 2869 O O . MET A 1 366 ? -23.230 9.162 -5.940 1.00 98.81 366 MET A O 1
ATOM 2873 N N . VAL A 1 367 ? -24.419 7.306 -6.375 1.00 98.75 367 VAL A N 1
ATOM 2874 C CA . VAL A 1 367 ? -24.284 7.364 -7.848 1.00 98.75 367 VAL A CA 1
ATOM 2875 C C . VAL A 1 367 ? -24.907 8.636 -8.457 1.00 98.75 367 VAL A C 1
ATOM 2877 O O . VAL A 1 367 ? -24.374 9.189 -9.416 1.00 98.75 367 VAL A O 1
ATOM 2880 N N . GLU A 1 368 ? -25.989 9.165 -7.877 1.00 98.44 368 GLU A N 1
ATOM 2881 C CA . GLU A 1 368 ? -26.624 10.444 -8.249 1.00 98.44 368 GLU A CA 1
ATOM 2882 C C . GLU A 1 368 ? -25.673 11.650 -8.129 1.00 98.44 368 GLU A C 1
ATOM 2884 O O . GLU A 1 368 ? -25.877 12.653 -8.817 1.00 98.44 368 GLU A O 1
ATOM 2889 N N . ASN A 1 369 ? -24.645 11.544 -7.281 1.00 98.75 369 ASN A N 1
ATOM 2890 C CA . ASN A 1 369 ? -23.639 12.572 -7.016 1.00 98.75 369 ASN A CA 1
ATOM 2891 C C . ASN A 1 369 ? -22.274 12.265 -7.664 1.00 98.75 369 ASN A C 1
ATOM 2893 O O . ASN A 1 369 ? -21.307 12.994 -7.420 1.00 98.75 369 ASN A O 1
ATOM 2897 N N . TYR A 1 370 ? -22.164 11.227 -8.500 1.00 98.81 370 TYR A N 1
ATOM 2898 C CA . TYR A 1 370 ? -20.945 10.968 -9.270 1.00 98.81 370 TYR A CA 1
ATOM 2899 C C . TYR A 1 370 ? -20.705 12.046 -10.349 1.00 98.81 370 TYR A C 1
ATOM 2901 O O . TYR A 1 370 ? -21.664 12.521 -10.969 1.00 98.81 370 TYR A O 1
ATOM 2909 N N . PRO A 1 371 ? -19.437 12.429 -10.607 1.00 98.69 371 PRO A N 1
ATOM 2910 C CA . PRO A 1 371 ? -19.069 13.324 -11.700 1.00 98.69 371 PRO A CA 1
ATOM 2911 C C . PRO A 1 371 ? -19.654 12.886 -13.058 1.00 98.69 371 PRO A C 1
ATOM 2913 O O . PRO A 1 371 ? -19.666 11.691 -13.361 1.00 98.69 371 PRO A O 1
ATOM 2916 N N . PRO A 1 372 ? -20.105 13.812 -13.930 1.00 98.31 372 PRO A N 1
ATOM 2917 C CA . PRO A 1 372 ? -20.735 13.461 -15.209 1.00 98.31 372 PRO A CA 1
ATOM 2918 C C . PRO A 1 372 ? -19.872 12.590 -16.137 1.00 98.31 372 PRO A C 1
ATOM 2920 O O . PRO A 1 372 ? -20.404 11.743 -16.856 1.00 98.31 372 PRO A O 1
ATOM 2923 N N . SER A 1 373 ? -18.550 12.764 -16.085 1.00 98.25 373 SER A N 1
ATOM 2924 C CA . SER A 1 373 ? -17.528 11.953 -16.763 1.00 98.25 373 SER A CA 1
ATOM 2925 C C . SER A 1 373 ? -17.611 10.454 -16.447 1.00 98.25 373 SER A C 1
ATOM 2927 O O . SER A 1 373 ? -17.328 9.626 -17.314 1.00 98.25 373 SER A O 1
ATOM 2929 N N . TRP A 1 374 ? -18.061 10.077 -15.246 1.00 98.62 374 TRP A N 1
ATOM 2930 C CA . TRP A 1 374 ? -18.174 8.683 -14.799 1.00 98.62 374 TRP A CA 1
ATOM 2931 C C . TRP A 1 374 ? -19.305 7.917 -15.507 1.00 98.62 374 TRP A C 1
ATOM 2933 O O . TRP A 1 374 ? -19.412 6.700 -15.374 1.00 98.62 374 TRP A O 1
ATOM 2943 N N . LYS A 1 375 ? -20.116 8.591 -16.336 1.00 98.38 375 LYS A N 1
ATOM 2944 C CA . LYS A 1 375 ? -21.057 7.950 -17.274 1.00 98.38 375 LYS A CA 1
ATOM 2945 C C . LYS A 1 375 ? -20.363 7.394 -18.531 1.00 98.38 375 LYS A C 1
ATOM 2947 O O . LYS A 1 375 ? -20.941 6.567 -19.241 1.00 98.38 375 LYS A O 1
ATOM 2952 N N . THR A 1 376 ? -19.133 7.831 -18.808 1.00 98.19 376 THR A N 1
ATOM 2953 C CA . THR A 1 376 ? -18.310 7.430 -19.964 1.00 98.19 376 THR A CA 1
ATOM 2954 C C . THR A 1 376 ? -16.859 7.103 -19.549 1.00 98.19 376 THR A C 1
ATOM 2956 O O . THR A 1 376 ? -15.927 7.709 -20.073 1.00 98.19 376 THR A O 1
ATOM 2959 N N . PRO A 1 377 ? -16.620 6.162 -18.613 1.00 98.56 377 PRO A N 1
ATOM 2960 C CA . PRO A 1 377 ? -15.302 5.930 -18.005 1.00 98.56 377 PRO A CA 1
ATOM 2961 C C . PRO A 1 377 ? -14.292 5.199 -18.907 1.00 98.56 377 PRO A C 1
ATOM 2963 O O . PRO A 1 377 ? -13.099 5.185 -18.607 1.00 98.56 377 PRO A O 1
ATOM 2966 N N . LYS A 1 378 ? -14.756 4.636 -20.036 1.00 98.75 378 LYS A N 1
ATOM 2967 C CA . LYS A 1 378 ? -13.919 4.137 -21.148 1.00 98.75 378 LYS A CA 1
ATOM 2968 C C . LYS A 1 378 ? -13.336 5.268 -22.024 1.00 98.75 378 LYS A C 1
ATOM 2970 O O . LYS A 1 378 ? -12.666 5.008 -23.019 1.00 98.75 378 LYS A O 1
ATOM 2975 N N . TRP A 1 379 ? -13.615 6.524 -21.680 1.00 98.62 379 TRP A N 1
ATOM 2976 C CA . TRP A 1 379 ? -13.164 7.734 -22.365 1.00 98.62 379 TRP A CA 1
ATOM 2977 C C . TRP A 1 379 ? -12.548 8.705 -21.355 1.00 98.62 379 TRP A C 1
ATOM 2979 O O . TRP A 1 379 ? -12.841 8.621 -20.167 1.00 98.62 379 TRP A O 1
ATOM 2989 N N . ASN A 1 380 ? -11.695 9.616 -21.813 1.00 98.50 380 ASN A N 1
ATOM 2990 C CA . ASN A 1 380 ? -11.071 10.661 -20.998 1.00 98.50 380 ASN A CA 1
ATOM 2991 C C . ASN A 1 380 ? -11.014 11.979 -21.794 1.00 98.50 380 ASN A C 1
ATOM 2993 O O . ASN A 1 380 ? -11.343 12.020 -22.983 1.00 98.50 380 ASN A O 1
ATOM 2997 N N . HIS A 1 381 ? -10.593 13.076 -21.169 1.00 98.50 381 HIS A N 1
ATOM 2998 C CA . HIS A 1 381 ? -10.565 14.393 -21.812 1.00 98.50 381 HIS A CA 1
ATOM 2999 C C . HIS A 1 381 ? -9.514 14.513 -22.934 1.00 98.50 381 HIS A C 1
ATOM 3001 O O . HIS A 1 381 ? -9.522 15.482 -23.701 1.00 98.50 381 HIS A O 1
ATOM 3007 N N . HIS A 1 382 ? -8.607 13.539 -23.067 1.00 98.31 382 HIS A N 1
ATOM 3008 C CA . HIS A 1 382 ? -7.686 13.476 -24.196 1.00 98.31 382 HIS A CA 1
ATOM 3009 C C . HIS A 1 382 ? -8.382 13.081 -25.500 1.00 98.31 382 HIS A C 1
ATOM 3011 O O . HIS A 1 382 ? -7.939 13.521 -26.561 1.00 98.31 382 HIS A O 1
ATOM 3017 N N . GLY A 1 383 ? -9.486 12.340 -25.428 1.00 98.00 383 GLY A N 1
ATOM 3018 C CA . GLY A 1 383 ? -10.342 12.067 -26.574 1.00 98.00 383 GLY A CA 1
ATOM 3019 C C . GLY A 1 383 ? -9.787 11.030 -27.554 1.00 98.00 383 GLY A C 1
ATOM 3020 O O . GLY A 1 383 ? -9.095 10.079 -27.179 1.00 98.00 383 GLY A O 1
ATOM 3021 N N . ILE A 1 384 ? -10.113 11.201 -28.836 1.00 98.56 384 ILE A N 1
ATOM 3022 C CA . ILE A 1 384 ? -9.981 10.150 -29.854 1.00 98.56 384 ILE A CA 1
ATOM 3023 C C . ILE A 1 384 ? -8.545 9.668 -30.086 1.00 98.56 384 ILE A C 1
ATOM 3025 O O . ILE A 1 384 ? -8.337 8.480 -30.340 1.00 98.56 384 ILE A O 1
ATOM 3029 N N . TRP A 1 385 ? -7.545 10.551 -29.982 1.00 98.50 385 TRP A N 1
ATOM 3030 C CA . TRP A 1 385 ? -6.150 10.160 -30.214 1.00 98.50 385 TRP A CA 1
ATOM 3031 C C . TRP A 1 385 ? -5.656 9.201 -29.130 1.00 98.50 385 TRP A C 1
ATOM 3033 O O . TRP A 1 385 ? -4.929 8.257 -29.438 1.00 98.50 385 TRP A O 1
ATOM 3043 N N . ASP A 1 386 ? -6.090 9.412 -27.883 1.00 98.75 386 ASP A N 1
ATOM 3044 C CA . ASP A 1 386 ? -5.717 8.581 -26.744 1.00 98.75 386 ASP A CA 1
ATOM 3045 C C . ASP A 1 386 ? -6.440 7.237 -26.793 1.00 98.75 386 ASP A C 1
ATOM 3047 O O . ASP A 1 386 ? -5.813 6.188 -26.640 1.00 98.75 386 ASP A O 1
ATOM 3051 N N . TYR A 1 387 ? -7.741 7.265 -27.110 1.00 98.75 387 TYR A N 1
ATOM 3052 C CA . TYR A 1 387 ? -8.530 6.062 -27.355 1.00 98.75 387 TYR A CA 1
ATOM 3053 C C . TYR A 1 387 ? -7.884 5.182 -28.437 1.00 98.75 387 TYR A C 1
ATOM 3055 O O . TYR A 1 387 ? -7.641 3.996 -28.211 1.00 98.75 387 TYR A O 1
ATOM 3063 N N . ASN A 1 388 ? -7.551 5.764 -29.595 1.00 98.44 388 ASN A N 1
ATOM 3064 C CA . ASN A 1 388 ? -6.935 5.041 -30.708 1.00 98.44 388 ASN A CA 1
ATOM 3065 C C . ASN A 1 388 ? -5.540 4.504 -30.350 1.00 98.44 388 ASN A C 1
ATOM 3067 O O . ASN A 1 388 ? -5.234 3.356 -30.679 1.00 98.44 388 ASN A O 1
ATOM 3071 N N . ALA A 1 389 ? -4.714 5.298 -29.659 1.00 98.56 389 ALA A N 1
ATOM 3072 C CA . ALA A 1 389 ? -3.377 4.892 -29.232 1.00 98.56 389 ALA A CA 1
ATOM 3073 C C . ALA A 1 389 ? -3.421 3.716 -28.246 1.00 98.56 389 ALA A C 1
ATOM 3075 O O . ALA A 1 389 ? -2.810 2.678 -28.503 1.00 98.56 389 ALA A O 1
ATOM 3076 N N . ARG A 1 390 ? -4.189 3.836 -27.154 1.00 98.75 390 ARG A N 1
ATOM 3077 C CA . ARG A 1 390 ? -4.363 2.758 -26.169 1.00 98.75 390 ARG A CA 1
ATOM 3078 C C . ARG A 1 390 ? -4.966 1.513 -26.797 1.00 98.75 390 ARG A C 1
ATOM 3080 O O . ARG A 1 390 ? -4.470 0.418 -26.558 1.00 98.75 390 ARG A O 1
ATOM 3087 N N . ASN A 1 391 ? -6.012 1.664 -27.615 1.00 98.56 391 ASN A N 1
ATOM 3088 C CA . ASN A 1 391 ? -6.690 0.512 -28.192 1.00 98.56 391 ASN A CA 1
ATOM 3089 C C . ASN A 1 391 ? -5.756 -0.305 -29.090 1.00 98.56 391 ASN A C 1
ATOM 3091 O O . ASN A 1 391 ? -5.738 -1.523 -28.938 1.00 98.56 391 ASN A O 1
ATOM 3095 N N . LEU A 1 392 ? -4.981 0.338 -29.973 1.00 98.44 392 LEU A N 1
ATOM 3096 C CA . LEU A 1 392 ? -4.000 -0.342 -30.831 1.00 98.44 392 LEU A CA 1
ATOM 3097 C C . LEU A 1 392 ? -2.847 -0.969 -30.041 1.00 98.44 392 LEU A C 1
ATOM 3099 O O . LEU A 1 392 ? -2.398 -2.049 -30.397 1.00 98.44 392 LEU A O 1
ATOM 3103 N N . LEU A 1 393 ? -2.402 -0.340 -28.950 1.00 98.56 393 LEU A N 1
ATOM 3104 C CA . LEU A 1 393 ? -1.417 -0.919 -28.024 1.00 98.56 393 LEU A CA 1
ATOM 3105 C C . LEU A 1 393 ? -2.011 -2.015 -27.117 1.00 98.56 393 LEU A C 1
ATOM 3107 O O . LEU A 1 393 ? -1.370 -2.429 -26.152 1.00 98.56 393 LEU A O 1
ATOM 3111 N N . LEU A 1 394 ? -3.233 -2.472 -27.413 1.00 98.62 394 LEU A N 1
ATOM 3112 C CA . LEU A 1 394 ? -3.988 -3.466 -26.656 1.00 98.62 394 LEU A CA 1
ATOM 3113 C C . LEU A 1 394 ? -4.111 -3.114 -25.164 1.00 98.62 394 LEU A C 1
ATOM 3115 O O . LEU A 1 394 ? -4.091 -4.000 -24.322 1.00 98.62 394 LEU A O 1
ATOM 3119 N N . GLN A 1 395 ? -4.245 -1.828 -24.832 1.00 98.19 395 GLN A N 1
ATOM 3120 C CA . GLN A 1 395 ? -4.460 -1.324 -23.472 1.00 98.19 395 GLN A CA 1
ATOM 3121 C C . GLN A 1 395 ? -5.935 -0.971 -23.224 1.00 98.19 395 GLN A C 1
ATOM 3123 O O . GLN A 1 395 ? -6.711 -0.720 -24.156 1.00 98.19 395 GLN A O 1
ATOM 3128 N N . THR A 1 396 ? -6.321 -0.899 -21.950 1.00 98.56 396 THR A N 1
ATOM 3129 C CA . THR A 1 396 ? -7.620 -0.361 -21.535 1.00 98.56 396 THR A CA 1
ATOM 3130 C C . THR A 1 396 ? -7.710 1.145 -21.782 1.00 98.56 396 THR A C 1
ATOM 3132 O O . THR A 1 396 ? -6.780 1.898 -21.491 1.00 98.56 396 THR A O 1
ATOM 3135 N N . THR A 1 397 ? -8.839 1.584 -22.338 1.00 98.62 397 THR A N 1
ATOM 3136 C CA . THR A 1 397 ? -9.137 2.992 -22.664 1.00 98.62 397 THR A CA 1
ATOM 3137 C C . THR A 1 397 ? -9.901 3.698 -21.550 1.00 98.62 397 THR A C 1
ATOM 3139 O O . THR A 1 397 ? -10.674 3.060 -20.832 1.00 98.62 397 THR A O 1
ATOM 3142 N N . GLY A 1 398 ? -9.715 5.018 -21.455 1.00 98.38 398 GLY A N 1
ATOM 3143 C CA . GLY A 1 398 ? -10.384 5.880 -20.483 1.00 98.38 398 GLY A CA 1
ATOM 3144 C C . GLY A 1 398 ? -9.554 6.138 -19.230 1.00 98.38 398 GLY A C 1
ATOM 3145 O O . GLY A 1 398 ? -8.333 6.262 -19.320 1.00 98.38 398 GLY A O 1
ATOM 3146 N N . PHE A 1 399 ? -10.238 6.263 -18.092 1.00 98.75 399 PHE A N 1
ATOM 3147 C CA . PHE A 1 399 ? -9.633 6.493 -16.772 1.00 98.75 399 PHE A CA 1
ATOM 3148 C C . PHE A 1 399 ? -10.092 5.487 -15.704 1.00 98.75 399 PHE A C 1
ATOM 3150 O O . PHE A 1 399 ? -9.553 5.500 -14.601 1.00 98.75 399 PHE A O 1
ATOM 3157 N N . PHE A 1 400 ? -11.106 4.664 -15.993 1.00 98.81 400 PHE A N 1
ATOM 3158 C CA . PHE A 1 400 ? -11.618 3.652 -15.067 1.00 98.81 400 PHE A CA 1
ATOM 3159 C C . PHE A 1 400 ? -12.290 2.509 -15.844 1.00 98.81 400 PHE A C 1
ATOM 3161 O O . PHE A 1 400 ? -13.512 2.352 -15.843 1.00 98.81 400 PHE A O 1
ATOM 3168 N N . ASN A 1 401 ? -11.519 1.751 -16.623 1.00 98.75 401 ASN A N 1
ATOM 3169 C CA . ASN A 1 401 ? -12.101 0.780 -17.549 1.00 98.75 401 ASN A CA 1
ATOM 3170 C C . ASN A 1 401 ? -12.703 -0.457 -16.828 1.00 98.75 401 ASN A C 1
ATOM 3172 O O . ASN A 1 401 ? -12.048 -1.011 -15.937 1.00 98.75 401 ASN A O 1
ATOM 3176 N N . PRO A 1 402 ? -13.873 -0.994 -17.254 1.00 98.44 402 PRO A N 1
ATOM 3177 C CA . PRO A 1 402 ? -14.463 -2.204 -16.661 1.00 98.44 402 PRO A CA 1
ATOM 3178 C C . PRO A 1 402 ? -13.567 -3.444 -16.709 1.00 98.44 402 PRO A C 1
ATOM 3180 O O . PRO A 1 402 ? -13.767 -4.374 -15.936 1.00 98.44 402 PRO A O 1
ATOM 3183 N N . ARG A 1 403 ? -12.573 -3.483 -17.604 1.00 98.38 403 ARG A N 1
ATOM 3184 C CA . ARG A 1 403 ? -11.590 -4.570 -17.660 1.00 98.38 403 ARG A CA 1
ATOM 3185 C C . ARG A 1 403 ? -10.573 -4.521 -16.517 1.00 98.38 403 ARG A C 1
ATOM 3187 O O . ARG A 1 403 ? -10.092 -5.574 -16.112 1.00 98.38 403 ARG A O 1
ATOM 3194 N N . ARG A 1 404 ? -10.263 -3.335 -15.974 1.00 98.56 404 ARG A N 1
ATOM 3195 C CA . ARG A 1 404 ? -9.416 -3.194 -14.775 1.00 98.56 404 ARG A CA 1
ATOM 3196 C C . ARG A 1 404 ? -10.222 -3.300 -13.485 1.00 98.56 404 ARG A C 1
ATOM 3198 O O . ARG A 1 404 ? -9.776 -3.949 -12.538 1.00 98.56 404 ARG A O 1
ATOM 3205 N N . HIS A 1 405 ? -11.390 -2.663 -13.451 1.00 98.56 405 HIS A N 1
ATOM 3206 C CA . HIS A 1 405 ? -12.170 -2.465 -12.227 1.00 98.56 405 HIS A CA 1
ATOM 3207 C C . HIS A 1 405 ? -13.637 -2.913 -12.391 1.00 98.56 405 HIS A C 1
ATOM 3209 O O . HIS A 1 405 ? -14.543 -2.090 -12.228 1.00 98.56 405 HIS A O 1
ATOM 3215 N N . PRO A 1 406 ? -13.909 -4.186 -12.753 1.00 98.56 406 PRO A N 1
ATOM 3216 C CA . PRO A 1 406 ? -15.270 -4.673 -12.992 1.00 98.56 406 PRO A CA 1
ATOM 3217 C C . PRO A 1 406 ? -16.190 -4.544 -11.766 1.00 98.56 406 PRO A C 1
ATOM 3219 O O . PRO A 1 406 ? -17.406 -4.537 -11.929 1.00 98.56 406 PRO A O 1
ATOM 3222 N N . GLU A 1 407 ? -15.633 -4.406 -10.558 1.00 98.56 407 GLU A N 1
ATOM 3223 C CA . GLU A 1 407 ? -16.354 -4.355 -9.281 1.00 98.56 407 GLU A CA 1
ATOM 3224 C C . GLU A 1 407 ? -17.324 -3.161 -9.153 1.00 98.56 407 GLU A C 1
ATOM 3226 O O . GLU A 1 407 ? -18.240 -3.212 -8.335 1.00 98.56 407 GLU A O 1
ATOM 3231 N N . TRP A 1 408 ? -17.163 -2.110 -9.970 1.00 98.81 408 TRP A N 1
ATOM 3232 C CA . TRP A 1 408 ? -18.055 -0.938 -10.018 1.00 98.81 408 TRP A CA 1
ATOM 3233 C C . TRP A 1 408 ? -18.945 -0.884 -11.270 1.00 98.81 408 TRP A C 1
ATOM 3235 O O . TRP A 1 408 ? -19.514 0.161 -11.571 1.00 98.81 408 TRP A O 1
ATOM 3245 N N . PHE A 1 409 ? -19.091 -1.983 -12.013 1.00 98.75 409 PHE A N 1
ATOM 3246 C CA . PHE A 1 409 ? -19.957 -2.041 -13.192 1.00 98.75 409 PHE A CA 1
ATOM 3247 C C . PHE A 1 409 ? -21.038 -3.100 -13.003 1.00 98.75 409 PHE A C 1
ATOM 3249 O O . PHE A 1 409 ? -20.724 -4.269 -12.811 1.00 98.75 409 PHE A O 1
ATOM 3256 N N . ASP A 1 410 ? -22.312 -2.717 -13.129 1.00 98.50 410 ASP A N 1
ATOM 3257 C CA . ASP A 1 410 ? -23.463 -3.617 -12.928 1.00 98.50 410 ASP A CA 1
ATOM 3258 C C . ASP A 1 410 ? -23.441 -4.868 -13.834 1.00 98.50 410 ASP A C 1
ATOM 3260 O O . ASP A 1 410 ? -23.960 -5.920 -13.468 1.00 98.50 410 ASP A O 1
ATOM 3264 N N . GLU A 1 411 ? -22.811 -4.786 -15.010 1.00 97.62 411 GLU A N 1
ATOM 3265 C CA . GLU A 1 411 ? -22.616 -5.922 -15.923 1.00 97.62 411 GLU A CA 1
ATOM 3266 C C . GLU A 1 411 ? -21.219 -6.576 -15.831 1.00 97.62 411 GLU A C 1
ATOM 3268 O O . GLU A 1 411 ? -20.943 -7.539 -16.554 1.00 97.62 411 GLU A O 1
ATOM 3273 N N . GLY A 1 412 ? -20.345 -6.084 -14.946 1.00 97.44 412 GLY A N 1
ATOM 3274 C CA . GLY A 1 412 ? -19.002 -6.606 -14.687 1.00 97.44 412 GLY A CA 1
ATOM 3275 C C . GLY A 1 412 ? -18.158 -6.793 -15.950 1.00 97.44 412 GLY A C 1
ATOM 3276 O O . GLY A 1 412 ? -18.063 -5.915 -16.814 1.00 97.44 412 GLY A O 1
ATOM 3277 N N . GLN A 1 413 ? -17.567 -7.981 -16.089 1.00 98.19 413 GLN A N 1
ATOM 3278 C CA . GLN A 1 413 ? -16.716 -8.337 -17.224 1.00 98.19 413 GLN A CA 1
ATOM 3279 C C . GLN A 1 413 ? -17.453 -8.428 -18.566 1.00 98.19 413 GLN A C 1
ATOM 3281 O O . GLN A 1 413 ? -16.797 -8.407 -19.603 1.00 98.19 413 GLN A O 1
ATOM 3286 N N . ALA A 1 414 ? -18.791 -8.425 -18.606 1.00 97.31 414 ALA A N 1
ATOM 3287 C CA . ALA A 1 414 ? -19.508 -8.349 -19.883 1.00 97.31 414 ALA A CA 1
ATOM 3288 C C . ALA A 1 414 ? -19.295 -7.004 -20.615 1.00 97.31 414 ALA A C 1
ATOM 3290 O O . ALA A 1 414 ? -19.660 -6.888 -21.781 1.00 97.31 414 ALA A O 1
ATOM 3291 N N . LYS A 1 415 ? -18.694 -5.996 -19.958 1.00 97.81 415 LYS A N 1
ATOM 3292 C CA . LYS A 1 415 ? -18.238 -4.737 -20.577 1.00 97.81 415 LYS A CA 1
ATOM 3293 C C . LYS A 1 415 ? -16.710 -4.553 -20.557 1.00 97.81 415 LYS A C 1
ATOM 3295 O O . LYS A 1 415 ? -16.253 -3.442 -20.828 1.00 97.81 415 LYS A O 1
ATOM 3300 N N . ALA A 1 416 ? -15.926 -5.593 -20.246 1.00 98.00 416 ALA A N 1
ATOM 3301 C CA . ALA A 1 416 ? -14.463 -5.550 -20.068 1.00 98.00 416 ALA A CA 1
ATOM 3302 C C . ALA A 1 416 ? -13.657 -5.457 -21.384 1.00 98.00 416 ALA A C 1
ATOM 3304 O O . ALA A 1 416 ? -12.749 -6.245 -21.670 1.00 98.00 416 ALA A O 1
ATOM 3305 N N . ASP A 1 417 ? -13.977 -4.437 -22.171 1.00 98.25 417 ASP A N 1
ATOM 3306 C CA . ASP A 1 417 ? -13.322 -4.058 -23.417 1.00 98.25 417 ASP A CA 1
ATOM 3307 C C . ASP A 1 417 ? -13.352 -2.528 -23.612 1.00 98.25 417 ASP A C 1
ATOM 3309 O O . ASP A 1 417 ? -13.828 -1.772 -22.763 1.00 98.25 417 ASP A O 1
ATOM 3313 N N . ASN A 1 418 ? -12.879 -2.058 -24.766 1.00 98.31 418 ASN A N 1
ATOM 3314 C CA . ASN A 1 418 ? -12.902 -0.638 -25.131 1.00 98.31 418 ASN A CA 1
ATOM 3315 C C . ASN A 1 418 ? -14.160 -0.223 -25.924 1.00 98.31 418 ASN A C 1
ATOM 3317 O O . ASN A 1 418 ? -14.310 0.945 -26.269 1.00 98.31 418 ASN A O 1
ATOM 3321 N N . THR A 1 419 ? -15.076 -1.147 -26.230 1.00 97.12 419 THR A N 1
ATOM 3322 C CA . THR A 1 419 ? -16.216 -0.876 -27.116 1.00 97.12 419 THR A CA 1
ATOM 3323 C C . THR A 1 419 ? -17.253 0.050 -26.469 1.00 97.12 419 THR A C 1
ATOM 3325 O O . THR A 1 419 ? -17.416 0.091 -25.245 1.00 97.12 419 THR A O 1
ATOM 3328 N N . SER A 1 420 ? -17.974 0.794 -27.316 1.00 96.75 420 SER A N 1
ATOM 3329 C CA . SER A 1 420 ? -19.046 1.729 -26.935 1.00 96.75 420 SER A CA 1
ATOM 3330 C C . SER A 1 420 ? -18.678 2.717 -25.807 1.00 96.75 420 SER A C 1
ATOM 3332 O O . SER A 1 420 ? -19.383 2.781 -24.797 1.00 96.75 420 SER A O 1
ATOM 3334 N N . PRO A 1 421 ? -17.618 3.539 -25.958 1.00 97.94 421 PRO A N 1
ATOM 3335 C CA . PRO A 1 421 ? -17.104 4.398 -24.883 1.00 97.94 421 PRO A CA 1
ATOM 3336 C C . PRO A 1 421 ? -17.968 5.638 -24.563 1.00 97.94 421 PRO A C 1
ATOM 3338 O O . PRO A 1 421 ? -17.529 6.515 -23.825 1.00 97.94 421 PRO A O 1
ATOM 3341 N N . GLY A 1 422 ? -19.177 5.757 -25.125 1.00 97.75 422 GLY A N 1
ATOM 3342 C CA . GLY A 1 422 ? -19.978 6.993 -25.108 1.00 97.75 422 GLY A CA 1
ATOM 3343 C C . GLY A 1 422 ? -19.579 8.016 -26.178 1.00 97.75 422 GLY A C 1
ATOM 3344 O O . GLY A 1 422 ? -20.118 9.117 -26.223 1.00 97.75 422 GLY A O 1
ATOM 3345 N N . PHE A 1 423 ? -18.659 7.645 -27.067 1.00 98.44 423 PHE A N 1
ATOM 3346 C CA . PHE A 1 423 ? -18.206 8.446 -28.199 1.00 98.44 423 PHE A CA 1
ATOM 3347 C C . PHE A 1 423 ? -18.096 7.561 -29.441 1.00 98.44 423 PHE A C 1
ATOM 3349 O O . PHE A 1 423 ? -17.931 6.341 -29.346 1.00 98.44 423 PHE A O 1
ATOM 3356 N N . LYS A 1 424 ? -18.246 8.164 -30.619 1.00 98.12 424 LYS A N 1
ATOM 3357 C CA . LYS A 1 424 ? -18.098 7.488 -31.906 1.00 98.12 424 LYS A CA 1
ATOM 3358 C C . LYS A 1 424 ? -16.614 7.234 -32.183 1.00 98.12 424 LYS A C 1
ATOM 3360 O O . LYS A 1 424 ? -15.802 8.142 -32.036 1.00 98.12 424 LYS A O 1
ATOM 3365 N N . VAL A 1 425 ? -16.270 5.997 -32.529 1.00 97.56 425 VAL A N 1
ATOM 3366 C CA . VAL A 1 425 ? -14.887 5.533 -32.698 1.00 97.56 425 VAL A CA 1
ATOM 3367 C C . VAL A 1 425 ? -14.810 4.519 -33.837 1.00 97.56 425 VAL A C 1
ATOM 3369 O O . VAL A 1 425 ? -15.664 3.636 -33.928 1.00 97.56 425 VAL A O 1
ATOM 3372 N N . GLY A 1 426 ? -13.771 4.602 -34.667 1.00 94.25 426 GLY A N 1
ATOM 3373 C CA . GLY A 1 426 ? -13.515 3.646 -35.740 1.00 94.25 426 GLY A CA 1
ATOM 3374 C C . GLY A 1 426 ? -14.476 3.736 -36.927 1.00 94.25 426 GLY A C 1
ATOM 3375 O O . GLY A 1 426 ? -14.701 2.714 -37.573 1.00 94.25 426 GLY A O 1
ATOM 3376 N N . ASP A 1 427 ? -15.046 4.908 -37.224 1.00 96.62 427 ASP A N 1
ATOM 3377 C CA . ASP A 1 427 ? -15.834 5.099 -38.445 1.00 96.62 427 ASP A CA 1
ATOM 3378 C C . ASP A 1 427 ? -14.982 4.907 -39.719 1.00 96.62 427 ASP A C 1
ATOM 3380 O O . ASP A 1 427 ? -13.754 5.047 -39.740 1.00 96.62 427 ASP A O 1
ATOM 3384 N N . THR A 1 428 ? -15.670 4.605 -40.818 1.00 93.62 428 THR A N 1
ATOM 3385 C CA . THR A 1 428 ? -15.130 4.659 -42.177 1.00 93.62 428 THR A CA 1
ATOM 3386 C C . THR A 1 428 ? -14.437 5.992 -42.496 1.00 93.62 428 THR A C 1
ATOM 3388 O O . THR A 1 428 ? -13.319 5.972 -43.016 1.00 93.62 428 THR A O 1
ATOM 3391 N N . ASP A 1 429 ? -15.037 7.129 -42.124 1.00 96.00 429 ASP A N 1
ATOM 3392 C CA . ASP A 1 429 ? -14.435 8.465 -42.177 1.00 96.00 429 ASP A CA 1
ATOM 3393 C C . ASP A 1 429 ? -14.029 8.924 -40.765 1.00 96.00 429 ASP A C 1
ATOM 3395 O O . ASP A 1 429 ? -14.875 9.281 -39.942 1.00 96.00 429 ASP A O 1
ATOM 3399 N N . HIS A 1 430 ? -12.718 8.992 -40.504 1.00 96.44 430 HIS A N 1
ATOM 3400 C CA . HIS A 1 430 ? -12.158 9.417 -39.215 1.00 96.44 430 HIS A CA 1
ATOM 3401 C C . HIS A 1 430 ? -12.624 10.820 -38.776 1.00 96.44 430 HIS A C 1
ATOM 3403 O O . HIS A 1 430 ? -12.641 11.117 -37.584 1.00 96.44 430 HIS A O 1
ATOM 3409 N N . LYS A 1 431 ? -13.064 11.698 -39.693 1.00 97.75 431 LYS A N 1
ATOM 3410 C CA . LYS A 1 431 ? -13.609 13.020 -39.320 1.00 97.75 431 LYS A CA 1
ATOM 3411 C C . LYS A 1 431 ? -14.949 12.943 -38.578 1.00 97.75 431 LYS A C 1
ATOM 3413 O O . LYS A 1 431 ? -15.372 13.960 -38.026 1.00 97.75 431 LYS A O 1
ATOM 3418 N N . LYS A 1 432 ? -15.592 11.770 -38.549 1.00 98.12 432 LYS A N 1
ATOM 3419 C CA . LYS A 1 432 ? -16.806 11.481 -37.770 1.00 98.12 432 LYS A CA 1
ATOM 3420 C C . LYS A 1 432 ? -16.529 10.857 -36.398 1.00 98.12 432 LYS A C 1
ATOM 3422 O O . LYS A 1 432 ? -17.465 10.688 -35.617 1.00 98.12 432 LYS A O 1
ATOM 3427 N N . ASP A 1 433 ? -15.282 10.511 -36.089 1.00 98.00 433 ASP A N 1
ATOM 3428 C CA . ASP A 1 433 ? -14.912 9.999 -34.770 1.00 98.00 433 ASP A CA 1
ATOM 3429 C C . ASP A 1 433 ? -14.799 11.129 -33.730 1.00 98.00 433 ASP A C 1
ATOM 3431 O O . ASP A 1 433 ? -14.567 12.295 -34.054 1.00 98.00 433 ASP A O 1
ATOM 3435 N N . GLY A 1 434 ? -14.980 10.771 -32.457 1.00 97.62 434 GLY A N 1
ATOM 3436 C CA . GLY A 1 434 ? -14.934 11.676 -31.308 1.00 97.62 434 GLY A CA 1
ATOM 3437 C C . GLY A 1 434 ? -16.225 12.457 -31.033 1.00 97.62 434 GLY A C 1
ATOM 3438 O O . GLY A 1 434 ? -16.261 13.250 -30.098 1.00 97.62 434 GLY A O 1
ATOM 3439 N N . PHE A 1 435 ? -17.303 12.232 -31.792 1.00 98.19 435 PHE A N 1
ATOM 3440 C CA . PHE A 1 435 ? -18.634 12.775 -31.481 1.00 98.19 435 PHE A CA 1
ATOM 3441 C C . PHE A 1 435 ? -19.329 11.976 -30.365 1.00 98.19 435 PHE A C 1
ATOM 3443 O O . PHE A 1 435 ? -19.311 10.742 -30.379 1.00 98.19 435 PHE A O 1
ATOM 3450 N N . LYS A 1 436 ? -19.974 12.667 -29.418 1.00 97.62 436 LYS A N 1
ATOM 3451 C CA . LYS A 1 436 ? -20.724 12.074 -28.291 1.00 97.62 436 LYS A CA 1
ATOM 3452 C C . LYS A 1 436 ? -21.850 11.149 -28.779 1.00 97.62 436 LYS A C 1
ATOM 3454 O O . LYS A 1 436 ? -22.578 11.468 -29.716 1.00 97.62 436 LYS A O 1
ATOM 3459 N N . LYS A 1 437 ? -22.000 9.995 -28.127 1.00 95.56 437 LYS A N 1
ATOM 3460 C CA . LYS A 1 437 ? -22.989 8.942 -28.415 1.00 95.56 437 LYS A CA 1
ATOM 3461 C C . LYS A 1 437 ? -23.484 8.330 -27.094 1.00 95.56 437 LYS A C 1
ATOM 3463 O O . LYS A 1 437 ? -22.917 8.567 -26.032 1.00 95.56 437 LYS A O 1
ATOM 3468 N N . ASN A 1 438 ? -24.534 7.516 -27.138 1.00 92.19 438 ASN A N 1
ATOM 3469 C CA . ASN A 1 438 ? -24.984 6.757 -25.969 1.00 92.19 438 ASN A CA 1
ATOM 3470 C C . ASN A 1 438 ? -23.870 5.828 -25.439 1.00 92.19 438 ASN A C 1
ATOM 3472 O O . ASN A 1 438 ? -23.233 5.110 -26.212 1.00 92.19 438 ASN A O 1
ATOM 3476 N N . SER A 1 439 ? -23.678 5.835 -24.119 1.00 93.12 439 SER A N 1
ATOM 3477 C CA . SER A 1 439 ? -22.861 4.882 -23.354 1.00 93.12 439 SER A CA 1
ATOM 3478 C C . SER A 1 439 ? -23.776 3.876 -22.658 1.00 93.12 439 SER A C 1
ATOM 3480 O O . SER A 1 439 ? -24.883 4.227 -22.250 1.00 93.12 439 SER A O 1
ATOM 3482 N N . SER A 1 440 ? -23.301 2.644 -22.489 1.00 92.75 440 SER A N 1
ATOM 3483 C CA . SER A 1 440 ? -23.956 1.593 -21.695 1.00 92.75 440 SER A CA 1
ATOM 3484 C C . SER A 1 440 ? -22.991 0.982 -20.669 1.00 92.75 440 SER A C 1
ATOM 3486 O O . SER A 1 440 ? -23.028 -0.219 -20.412 1.00 92.75 440 SER A O 1
ATOM 3488 N N . SER A 1 441 ? -22.044 1.783 -20.171 1.00 97.12 441 SER A N 1
ATOM 3489 C CA . SER A 1 441 ? -20.988 1.332 -19.255 1.00 97.12 441 SER A CA 1
ATOM 3490 C C . SER A 1 441 ? -20.608 2.411 -18.219 1.00 97.12 441 SER A C 1
ATOM 3492 O O . SER A 1 441 ? -19.431 2.763 -18.145 1.00 97.12 441 SER A O 1
ATOM 3494 N N . PRO A 1 442 ? -21.561 2.989 -17.458 1.00 98.38 442 PRO A N 1
ATOM 3495 C CA . PRO A 1 442 ? -21.259 3.955 -16.398 1.00 98.38 442 PRO A CA 1
ATOM 3496 C C . PRO A 1 442 ? -20.616 3.279 -15.176 1.00 98.38 442 PRO A C 1
ATOM 3498 O O . PRO A 1 442 ? -20.860 2.099 -14.931 1.00 98.38 442 PRO A O 1
ATOM 3501 N N . ILE A 1 443 ? -19.862 4.040 -14.376 1.00 98.81 443 ILE A N 1
ATOM 3502 C CA . ILE A 1 443 ? -19.489 3.629 -13.014 1.00 98.81 443 ILE A CA 1
ATOM 3503 C C . ILE A 1 443 ? -20.759 3.631 -12.149 1.00 98.81 443 ILE A C 1
ATOM 3505 O O . ILE A 1 443 ? -21.512 4.608 -12.133 1.00 98.81 443 ILE A O 1
ATOM 3509 N N . ALA A 1 444 ? -20.979 2.534 -11.437 1.00 98.62 444 ALA A N 1
ATOM 3510 C CA . ALA A 1 444 ? -22.102 2.271 -10.548 1.00 98.62 444 ALA A CA 1
ATOM 3511 C C . ALA A 1 444 ? -21.591 1.889 -9.142 1.00 98.62 444 ALA A C 1
ATOM 3513 O O . ALA A 1 444 ? -20.416 2.071 -8.817 1.00 98.62 444 ALA A O 1
ATOM 3514 N N . LEU A 1 445 ? -22.472 1.349 -8.299 1.00 98.81 445 LEU A N 1
ATOM 3515 C CA . LEU A 1 445 ? -22.132 0.814 -6.978 1.00 98.81 445 LEU A CA 1
ATOM 3516 C C . LEU A 1 445 ? -22.835 -0.547 -6.758 1.00 98.81 445 LEU A C 1
ATOM 3518 O O . LEU A 1 445 ? -23.872 -0.595 -6.085 1.00 98.81 445 LEU A O 1
ATOM 3522 N N . PRO A 1 446 ? -22.363 -1.633 -7.406 1.00 98.69 446 PRO A N 1
ATOM 3523 C CA . PRO A 1 446 ? -22.930 -2.981 -7.277 1.00 98.69 446 PRO A CA 1
ATOM 3524 C C . PRO A 1 446 ? -22.622 -3.607 -5.908 1.00 98.69 446 PRO A C 1
ATOM 3526 O O . PRO A 1 446 ? -21.880 -3.024 -5.122 1.00 98.69 446 PRO A O 1
ATOM 3529 N N . PHE A 1 447 ? -23.161 -4.797 -5.617 1.00 98.62 447 PHE A N 1
ATOM 3530 C CA . PHE A 1 447 ? -23.123 -5.434 -4.286 1.00 98.62 447 PHE A CA 1
ATOM 3531 C C . PHE A 1 447 ? -21.741 -5.442 -3.621 1.00 98.62 447 PHE A C 1
ATOM 3533 O O . PHE A 1 447 ? -21.615 -5.077 -2.451 1.00 98.62 447 PHE A O 1
ATOM 3540 N N . GLU A 1 448 ? -20.702 -5.832 -4.357 1.00 98.62 448 GLU A N 1
ATOM 3541 C CA . GLU A 1 448 ? -19.353 -5.994 -3.826 1.00 98.62 448 GLU A CA 1
ATOM 3542 C C . GLU A 1 448 ? -18.770 -4.653 -3.382 1.00 98.62 448 GLU A C 1
ATOM 3544 O O . GLU A 1 448 ? -18.350 -4.515 -2.231 1.00 98.62 448 GLU A O 1
ATOM 3549 N N . ALA A 1 449 ? -18.793 -3.657 -4.270 1.00 98.75 449 ALA A N 1
ATOM 3550 C CA . ALA A 1 449 ? -18.329 -2.304 -3.985 1.00 98.75 449 ALA A CA 1
ATOM 3551 C C . ALA A 1 449 ? -19.230 -1.574 -2.973 1.00 98.75 449 ALA A C 1
ATOM 3553 O O . ALA A 1 449 ? -18.738 -0.810 -2.144 1.00 98.75 449 ALA A O 1
ATOM 3554 N N . TYR A 1 450 ? -20.539 -1.839 -3.000 1.00 98.88 450 TYR A N 1
ATOM 3555 C CA . TYR A 1 450 ? -21.506 -1.293 -2.056 1.00 98.88 450 TYR A CA 1
ATOM 3556 C C . TYR A 1 450 ? -21.181 -1.721 -0.628 1.00 98.88 450 TYR A C 1
ATOM 3558 O O . TYR A 1 450 ? -20.921 -0.856 0.203 1.00 98.88 450 TYR A O 1
ATOM 3566 N N . PHE A 1 451 ? -21.122 -3.027 -0.342 1.00 98.81 451 PHE A N 1
ATOM 3567 C CA . PHE A 1 451 ? -20.842 -3.515 1.013 1.00 98.81 451 PHE A CA 1
ATOM 3568 C C . PHE A 1 451 ? -19.404 -3.246 1.469 1.00 98.81 451 PHE A C 1
ATOM 3570 O O . PHE A 1 451 ? -19.185 -3.067 2.667 1.00 98.81 451 PHE A O 1
ATOM 3577 N N . ALA A 1 452 ? -18.440 -3.098 0.554 1.00 98.75 452 ALA A N 1
ATOM 3578 C CA . ALA A 1 452 ? -17.138 -2.542 0.914 1.00 98.75 452 ALA A CA 1
ATOM 3579 C C . ALA A 1 452 ? -17.263 -1.112 1.478 1.00 98.75 452 ALA A C 1
ATOM 3581 O O . ALA A 1 452 ? -16.621 -0.805 2.478 1.00 98.75 452 ALA A O 1
ATOM 3582 N N . ASN A 1 453 ? -18.164 -0.285 0.931 1.00 98.88 453 ASN A N 1
ATOM 3583 C CA . ASN A 1 453 ? -18.478 1.066 1.415 1.00 98.88 453 ASN A CA 1
ATOM 3584 C C . ASN A 1 453 ? -19.412 1.106 2.656 1.00 98.88 453 ASN A C 1
ATOM 3586 O O . ASN A 1 453 ? -19.870 2.185 3.036 1.00 98.88 453 ASN A O 1
ATOM 3590 N N . ILE A 1 454 ? -19.696 -0.021 3.322 1.00 98.81 454 ILE A N 1
ATOM 3591 C CA . ILE A 1 454 ? -20.534 -0.069 4.534 1.00 98.81 454 ILE A CA 1
ATOM 3592 C C . ILE A 1 454 ? -19.675 -0.337 5.781 1.00 98.81 454 ILE A C 1
ATOM 3594 O O . ILE A 1 454 ? -19.056 -1.392 5.911 1.00 98.81 454 ILE A O 1
ATOM 3598 N N . GLY A 1 455 ? -19.651 0.625 6.708 1.00 98.50 455 GLY A N 1
ATOM 3599 C CA . GLY A 1 455 ? -18.898 0.570 7.968 1.00 98.50 455 GLY A CA 1
ATOM 3600 C C . GLY A 1 455 ? -18.281 1.918 8.358 1.00 98.50 455 GLY A C 1
ATOM 3601 O O . GLY A 1 455 ? -18.385 2.891 7.609 1.00 98.50 455 GLY A O 1
ATOM 3602 N N . ASN A 1 456 ? -17.636 1.963 9.524 1.00 98.69 456 ASN A N 1
ATOM 3603 C CA . ASN A 1 456 ? -16.974 3.133 10.106 1.00 98.69 456 ASN A CA 1
ATOM 3604 C C . ASN A 1 456 ? -17.900 4.357 10.160 1.00 98.69 456 ASN A C 1
ATOM 3606 O O . ASN A 1 456 ? -17.727 5.348 9.439 1.00 98.69 456 ASN A O 1
ATOM 3610 N N . MET A 1 457 ? -18.912 4.251 11.019 1.00 98.62 457 MET A N 1
ATOM 3611 C CA . MET A 1 457 ? -19.870 5.304 11.301 1.00 98.62 457 MET A CA 1
ATOM 3612 C C . MET A 1 457 ? -19.321 6.333 12.293 1.00 98.62 457 MET A C 1
ATOM 3614 O O . MET A 1 457 ? -18.729 5.985 13.314 1.00 98.62 457 MET A O 1
ATOM 3618 N N . VAL A 1 458 ? -19.600 7.613 12.051 1.00 98.19 458 VAL A N 1
ATOM 3619 C CA . VAL A 1 458 ? -19.317 8.694 13.008 1.00 98.19 458 VAL A CA 1
ATOM 3620 C C . VAL A 1 458 ? -20.470 9.694 13.050 1.00 98.19 458 VAL A C 1
ATOM 3622 O O . VAL A 1 458 ? -20.983 10.113 12.013 1.00 98.19 458 VAL A O 1
ATOM 3625 N N . ALA A 1 459 ? -20.892 10.071 14.256 1.00 98.00 459 ALA A N 1
ATOM 3626 C CA . ALA A 1 459 ? -21.904 11.096 14.483 1.00 98.00 459 ALA A CA 1
ATOM 3627 C C . ALA A 1 459 ? -21.225 12.448 14.767 1.00 98.00 459 ALA A C 1
ATOM 3629 O O . ALA A 1 459 ? -20.389 12.550 15.664 1.00 98.00 459 ALA A O 1
ATOM 3630 N N . ILE A 1 460 ? -21.571 13.479 13.992 1.00 97.25 460 ILE A N 1
ATOM 3631 C CA . ILE A 1 460 ? -21.017 14.838 14.089 1.00 97.25 460 ILE A CA 1
ATOM 3632 C C . ILE A 1 460 ? -22.171 15.828 13.929 1.00 97.25 460 ILE A C 1
ATOM 3634 O O . ILE A 1 460 ? -22.847 15.848 12.896 1.00 97.25 460 ILE A O 1
ATOM 3638 N N . GLY A 1 461 ? -22.424 16.638 14.961 1.00 94.69 461 GLY A N 1
ATOM 3639 C CA . GLY A 1 461 ? -23.622 17.479 15.018 1.00 94.69 461 GLY A CA 1
ATOM 3640 C C . GLY A 1 461 ? -24.883 16.643 14.773 1.00 94.69 461 GLY A C 1
ATOM 3641 O O . GLY A 1 461 ? -25.038 15.557 15.330 1.00 94.69 461 GLY A O 1
ATOM 3642 N N . ASN A 1 462 ? -25.782 17.113 13.910 1.00 96.81 462 ASN A N 1
ATOM 3643 C CA . ASN A 1 462 ? -27.010 16.388 13.561 1.00 96.81 462 ASN A CA 1
ATOM 3644 C C . ASN A 1 462 ? -26.830 15.452 12.350 1.00 96.81 462 ASN A C 1
ATOM 3646 O O . ASN A 1 462 ? -27.773 15.218 11.600 1.00 96.81 462 ASN A O 1
ATOM 3650 N N . SER A 1 463 ? -25.621 14.962 12.072 1.00 98.12 463 SER A N 1
ATOM 3651 C CA . SER A 1 463 ? -25.357 14.075 10.933 1.00 98.12 463 SER A CA 1
ATOM 3652 C C . SER A 1 463 ? -24.602 12.818 11.350 1.00 98.12 463 SER A C 1
ATOM 3654 O O . SER A 1 463 ? -23.664 12.884 12.139 1.00 98.12 463 SER A O 1
ATOM 3656 N N . VAL A 1 464 ? -24.996 11.676 10.787 1.00 98.56 464 VAL A N 1
ATOM 3657 C CA . VAL A 1 464 ? -24.268 10.406 10.896 1.00 98.56 464 VAL A CA 1
ATOM 3658 C C . VAL A 1 464 ? -23.657 10.096 9.540 1.00 98.56 464 VAL A C 1
ATOM 3660 O O . VAL A 1 464 ? -24.360 10.062 8.532 1.00 98.56 464 VAL A O 1
ATOM 3663 N N . PHE A 1 465 ? -22.347 9.902 9.508 1.00 98.81 465 PHE A N 1
ATOM 3664 C CA . PHE A 1 465 ? -21.575 9.622 8.302 1.00 98.81 465 PHE A CA 1
ATOM 3665 C C . PHE A 1 465 ? -21.148 8.159 8.290 1.00 98.81 465 PHE A C 1
ATOM 3667 O O . PHE A 1 465 ? -20.856 7.618 9.350 1.00 98.81 465 PHE A O 1
ATOM 3674 N N . ILE A 1 466 ? -21.075 7.542 7.111 1.00 98.88 466 ILE A N 1
ATOM 3675 C CA . ILE A 1 466 ? -20.578 6.177 6.889 1.00 98.88 466 ILE A CA 1
ATOM 3676 C C . ILE A 1 466 ? -19.450 6.283 5.864 1.00 98.88 466 ILE A C 1
ATOM 3678 O O . ILE A 1 466 ? -19.701 6.598 4.699 1.00 98.88 466 ILE A O 1
ATOM 3682 N N . PHE A 1 467 ? -18.210 6.066 6.298 1.00 98.75 467 PHE A N 1
ATOM 3683 C CA . PHE A 1 467 ? -17.032 6.175 5.426 1.00 98.75 467 PHE A CA 1
ATOM 3684 C C . PHE A 1 467 ? -16.722 4.866 4.685 1.00 98.75 467 PHE A C 1
ATOM 3686 O O . PHE A 1 467 ? -16.010 4.875 3.688 1.00 98.75 467 PHE A O 1
ATOM 3693 N N . GLY A 1 468 ? -17.295 3.752 5.138 1.00 98.56 468 GLY A N 1
ATOM 3694 C CA . GLY A 1 468 ? -17.064 2.422 4.595 1.00 98.56 468 GLY A CA 1
ATOM 3695 C C . GLY A 1 468 ? -15.952 1.667 5.309 1.00 98.56 468 GLY A C 1
ATOM 3696 O O . GLY A 1 468 ? -15.405 2.133 6.306 1.00 98.56 468 GLY A O 1
ATOM 3697 N N . GLY A 1 469 ? -15.670 0.453 4.849 1.00 98.56 469 GLY A N 1
ATOM 3698 C CA . GLY A 1 469 ? -14.749 -0.482 5.485 1.00 98.56 469 GLY A CA 1
ATOM 3699 C C . GLY A 1 469 ? -13.491 -0.765 4.667 1.00 98.56 469 GLY A C 1
ATOM 3700 O O . GLY A 1 469 ? -13.134 -0.048 3.726 1.00 98.56 469 GLY A O 1
ATOM 3701 N N . ASN A 1 470 ? -12.824 -1.856 5.035 1.00 98.25 470 ASN A N 1
ATOM 3702 C CA . ASN A 1 470 ? -11.630 -2.378 4.375 1.00 98.25 470 ASN A CA 1
ATOM 3703 C C . ASN A 1 470 ? -11.937 -3.226 3.111 1.00 98.25 470 ASN A C 1
ATOM 3705 O O . ASN A 1 470 ? -11.053 -3.468 2.286 1.00 98.25 470 ASN A O 1
ATOM 3709 N N . GLY A 1 471 ? -13.199 -3.631 2.920 1.00 98.44 471 GLY A N 1
ATOM 3710 C CA . GLY A 1 471 ? -13.682 -4.407 1.772 1.00 98.44 471 GLY A CA 1
ATOM 3711 C C . GLY A 1 471 ? -13.651 -5.929 1.958 1.00 98.44 471 GLY A C 1
ATOM 3712 O O . GLY A 1 471 ? -14.103 -6.660 1.075 1.00 98.44 471 GLY A O 1
ATOM 3713 N N . HIS A 1 472 ? -13.171 -6.446 3.096 1.00 98.62 472 HIS A N 1
ATOM 3714 C CA . HIS A 1 472 ? -13.071 -7.891 3.327 1.00 98.62 472 HIS A CA 1
ATOM 3715 C C . HIS A 1 472 ? -14.418 -8.628 3.396 1.00 98.62 472 HIS A C 1
ATOM 3717 O O . HIS A 1 472 ? -14.410 -9.854 3.306 1.00 98.62 472 HIS A O 1
ATOM 3723 N N . ALA A 1 473 ? -15.564 -7.944 3.518 1.00 98.06 473 ALA A N 1
ATOM 3724 C CA . ALA A 1 473 ? -16.879 -8.592 3.405 1.00 98.06 473 ALA A CA 1
ATOM 3725 C C . ALA A 1 473 ? -17.107 -9.236 2.023 1.00 98.06 473 ALA A C 1
ATOM 3727 O O . ALA A 1 473 ? -17.689 -10.312 1.938 1.00 98.06 473 ALA A O 1
ATOM 3728 N N . THR A 1 474 ? -16.619 -8.605 0.951 1.00 98.50 474 THR A N 1
ATOM 3729 C CA . THR A 1 474 ? -16.922 -8.977 -0.447 1.00 98.50 474 THR A CA 1
ATOM 3730 C C . THR A 1 474 ? -15.678 -9.237 -1.302 1.00 98.50 474 THR A C 1
ATOM 3732 O O . THR A 1 474 ? -15.778 -9.690 -2.445 1.00 98.50 474 THR A O 1
ATOM 3735 N N . LYS A 1 475 ? -14.481 -8.990 -0.755 1.00 98.31 475 LYS A N 1
ATOM 3736 C CA . LYS A 1 475 ? -13.196 -9.270 -1.403 1.00 98.31 475 LYS A CA 1
ATOM 3737 C C . LYS A 1 475 ? -13.018 -10.756 -1.736 1.00 98.31 475 LYS A C 1
ATOM 3739 O O . LYS A 1 475 ? -13.085 -11.597 -0.842 1.00 98.31 475 LYS A O 1
ATOM 3744 N N . MET A 1 476 ? -12.683 -11.042 -2.993 1.00 96.69 476 MET A N 1
ATOM 3745 C CA . MET A 1 476 ? -12.127 -12.317 -3.469 1.00 96.69 476 MET A CA 1
ATOM 3746 C C . MET A 1 476 ? -10.606 -12.172 -3.688 1.00 96.69 476 MET A C 1
ATOM 3748 O O . MET A 1 476 ? -10.055 -11.081 -3.504 1.00 96.69 476 MET A O 1
ATOM 3752 N N . PHE A 1 477 ? -9.889 -13.231 -4.079 1.00 95.81 477 PHE A N 1
ATOM 3753 C CA . PHE A 1 477 ? -8.436 -13.136 -4.293 1.00 95.81 477 PHE A CA 1
ATOM 3754 C C . PHE A 1 477 ? -8.078 -12.216 -5.471 1.00 95.81 477 PHE A C 1
ATOM 3756 O O . PHE A 1 477 ? -7.089 -11.491 -5.414 1.00 95.81 477 PHE A O 1
ATOM 3763 N N . THR A 1 478 ? -8.916 -12.189 -6.507 1.00 96.19 478 THR A N 1
ATOM 3764 C CA . THR A 1 478 ? -8.714 -11.427 -7.753 1.00 96.19 478 THR A CA 1
ATOM 3765 C C . THR A 1 478 ? -9.691 -10.258 -7.924 1.00 96.19 478 THR A C 1
ATOM 3767 O O . THR A 1 478 ? -9.804 -9.701 -9.017 1.00 96.19 478 THR A O 1
ATOM 3770 N N . THR A 1 479 ? -10.386 -9.858 -6.853 1.00 97.62 479 THR A N 1
ATOM 3771 C CA . THR A 1 479 ? -11.206 -8.635 -6.813 1.00 97.62 479 THR A CA 1
ATOM 3772 C C . THR A 1 479 ? -10.745 -7.697 -5.700 1.00 97.62 479 THR A C 1
ATOM 3774 O O . THR A 1 479 ? -10.174 -8.110 -4.685 1.00 97.62 479 THR A O 1
ATOM 3777 N N . ASN A 1 480 ? -10.985 -6.403 -5.895 1.00 98.50 480 ASN A N 1
ATOM 3778 C CA . ASN A 1 480 ? -10.619 -5.344 -4.961 1.00 98.50 480 ASN A CA 1
ATOM 3779 C C . ASN A 1 480 ? -11.798 -4.388 -4.712 1.00 98.50 480 ASN A C 1
ATOM 3781 O O . ASN A 1 480 ? -11.688 -3.209 -5.034 1.00 98.50 480 ASN A O 1
ATOM 3785 N N . PRO A 1 481 ? -12.933 -4.853 -4.156 1.00 98.56 481 PRO A N 1
ATOM 3786 C CA . PRO A 1 481 ? -14.012 -3.955 -3.758 1.00 98.56 481 PRO A CA 1
ATOM 3787 C C . PRO A 1 481 ? -13.550 -3.065 -2.593 1.00 98.56 481 PRO A C 1
ATOM 3789 O O . PRO A 1 481 ? -12.907 -3.541 -1.654 1.00 98.56 481 PRO A O 1
ATOM 3792 N N . LEU A 1 482 ? -13.843 -1.766 -2.682 1.00 98.88 482 LEU A N 1
ATOM 3793 C CA . LEU A 1 482 ? -13.327 -0.711 -1.799 1.00 98.88 482 LEU A CA 1
ATOM 3794 C C . LEU A 1 482 ? -14.363 0.403 -1.605 1.00 98.88 482 LEU A C 1
ATOM 3796 O O . LEU A 1 482 ? -15.246 0.592 -2.444 1.00 98.88 482 LEU A O 1
ATOM 3800 N N . SER A 1 483 ? -14.190 1.198 -0.550 1.00 98.81 483 SER A N 1
ATOM 3801 C CA . SER A 1 483 ? -15.011 2.381 -0.274 1.00 98.81 483 SER A CA 1
ATOM 3802 C C . SER A 1 483 ? -14.685 3.503 -1.268 1.00 98.81 483 SER A C 1
ATOM 3804 O O . SER A 1 483 ? -13.554 3.978 -1.312 1.00 98.81 483 SER A O 1
ATOM 3806 N N . ILE A 1 484 ? -15.657 3.930 -2.077 1.00 98.81 484 ILE A N 1
ATOM 3807 C CA . ILE A 1 484 ? -15.521 4.967 -3.119 1.00 98.81 484 ILE A CA 1
ATOM 3808 C C . ILE A 1 484 ? -15.990 6.357 -2.655 1.00 98.81 484 ILE A C 1
ATOM 3810 O O . ILE A 1 484 ? -15.729 7.357 -3.326 1.00 98.81 484 ILE A O 1
ATOM 3814 N N . GLY A 1 485 ? -16.660 6.456 -1.505 1.00 98.69 485 GLY A N 1
ATOM 3815 C CA . GLY A 1 485 ? -17.107 7.729 -0.949 1.00 98.69 485 GLY A CA 1
ATOM 3816 C C . GLY A 1 485 ? -17.668 7.636 0.465 1.00 98.69 485 GLY A C 1
ATOM 3817 O O . GLY A 1 485 ? -17.565 6.609 1.129 1.00 98.69 485 GLY A O 1
ATOM 3818 N N . VAL A 1 486 ? -18.299 8.721 0.908 1.00 98.88 486 VAL A N 1
ATOM 3819 C CA . VAL A 1 486 ? -18.916 8.850 2.234 1.00 98.88 486 VAL A CA 1
ATOM 3820 C C . VAL A 1 486 ? -20.428 8.990 2.080 1.00 98.88 486 VAL A C 1
ATOM 3822 O O . VAL A 1 486 ? -20.885 9.881 1.364 1.00 98.88 486 VAL A O 1
ATOM 3825 N N . PHE A 1 487 ? -21.210 8.146 2.755 1.00 98.88 487 PHE A N 1
ATOM 3826 C CA . PHE A 1 487 ? -22.646 8.387 2.937 1.00 98.88 487 PHE A CA 1
ATOM 3827 C C . PHE A 1 487 ? -22.885 9.300 4.142 1.00 98.88 487 PHE A C 1
ATOM 3829 O O . PHE A 1 487 ? -22.147 9.243 5.124 1.00 98.88 487 PHE A O 1
ATOM 3836 N N . ARG A 1 488 ? -23.940 10.116 4.100 1.00 98.75 488 ARG A N 1
ATOM 3837 C CA . ARG A 1 488 ? -24.402 10.944 5.220 1.00 98.75 488 ARG A CA 1
ATOM 3838 C C . ARG A 1 488 ? -25.909 10.807 5.390 1.00 98.75 488 ARG A C 1
ATOM 3840 O O . ARG A 1 488 ? -26.654 10.981 4.431 1.00 98.75 488 ARG A O 1
ATOM 3847 N N . ILE A 1 489 ? -26.339 10.603 6.629 1.00 98.69 489 ILE A N 1
ATOM 3848 C CA . ILE A 1 489 ? -27.717 10.775 7.082 1.00 98.69 489 ILE A CA 1
ATOM 3849 C C . ILE A 1 489 ? -27.768 12.079 7.875 1.00 98.69 489 ILE A C 1
ATOM 3851 O O . ILE A 1 489 ? -27.197 12.169 8.964 1.00 98.69 489 ILE A O 1
ATOM 3855 N N . LYS A 1 490 ? -28.404 13.112 7.322 1.00 98.44 490 LYS A N 1
ATOM 3856 C CA . LYS A 1 490 ? -28.639 14.386 8.008 1.00 98.44 490 LYS A CA 1
ATOM 3857 C C . LYS A 1 490 ? -29.989 14.329 8.711 1.00 98.44 490 LYS A C 1
ATOM 3859 O O . LYS A 1 490 ? -31.015 14.199 8.054 1.00 98.44 490 LYS A O 1
ATOM 3864 N N . TYR A 1 491 ? -29.981 14.454 10.029 1.00 97.88 491 TYR A N 1
ATOM 3865 C CA . TYR A 1 491 ? -31.176 14.459 10.859 1.00 97.88 491 TYR A CA 1
ATOM 3866 C C . TYR A 1 491 ? -31.628 15.888 11.185 1.00 97.88 491 TYR A C 1
ATOM 3868 O O . TYR A 1 491 ? -30.808 16.793 11.354 1.00 97.88 491 TYR A O 1
ATOM 3876 N N . THR A 1 492 ? -32.937 16.100 11.314 1.00 95.81 492 THR A N 1
ATOM 3877 C CA . THR A 1 492 ? -33.525 17.381 11.744 1.00 95.81 492 THR A CA 1
ATOM 3878 C C . THR A 1 492 ? -34.612 17.162 12.796 1.00 95.81 492 THR A C 1
ATOM 3880 O O . THR A 1 492 ? -34.981 16.022 13.090 1.00 95.81 492 THR A O 1
ATOM 3883 N N . ASP A 1 493 ? -35.098 18.257 13.390 1.00 94.81 493 ASP A N 1
ATOM 3884 C CA . ASP A 1 493 ? -36.218 18.282 14.341 1.00 94.81 493 ASP A CA 1
ATOM 3885 C C . ASP A 1 493 ? -36.055 17.247 15.469 1.00 94.81 493 ASP A C 1
ATOM 3887 O O . ASP A 1 493 ? -36.850 16.316 15.604 1.00 94.81 493 ASP A O 1
ATOM 3891 N N . ASN A 1 494 ? -34.949 17.356 16.216 1.00 93.88 494 ASN A N 1
ATOM 3892 C CA . ASN A 1 494 ? -34.558 16.438 17.297 1.00 93.88 494 ASN A CA 1
ATOM 3893 C C . ASN A 1 494 ? -34.555 14.952 16.880 1.00 93.88 494 ASN A C 1
ATOM 3895 O O . ASN A 1 494 ? -35.054 14.060 17.570 1.00 93.88 494 ASN A O 1
ATOM 3899 N N . PHE A 1 495 ? -33.960 14.691 15.710 1.00 96.19 495 PHE A N 1
ATOM 3900 C CA . PHE A 1 495 ? -33.820 13.361 15.108 1.00 96.19 495 PHE A CA 1
ATOM 3901 C C . PHE A 1 495 ? -35.167 12.669 14.826 1.00 96.19 495 PHE A C 1
ATOM 3903 O O . PHE A 1 495 ? -35.267 11.441 14.862 1.00 96.19 495 PHE A O 1
ATOM 3910 N N . SER A 1 496 ? -36.210 13.458 14.534 1.00 95.38 496 SER A N 1
ATOM 3911 C CA . SER A 1 496 ? -37.524 12.969 14.087 1.00 95.38 496 SER A CA 1
ATOM 3912 C C . SER A 1 496 ? -37.697 12.951 12.562 1.00 95.38 496 SER A C 1
ATOM 3914 O O . SER A 1 496 ? -38.640 12.333 12.070 1.00 95.38 496 SER A O 1
ATOM 3916 N N . LYS A 1 497 ? -36.769 13.562 11.809 1.00 96.94 497 LYS A N 1
ATOM 3917 C CA . LYS A 1 497 ? -36.659 13.465 10.341 1.00 96.94 497 LYS A CA 1
ATOM 3918 C C . LYS A 1 497 ? -35.212 13.202 9.914 1.00 96.94 497 LYS A C 1
ATOM 3920 O O . LYS A 1 497 ? -34.287 13.538 10.656 1.00 96.94 497 LYS A O 1
ATOM 3925 N N . SER A 1 498 ? -35.032 12.658 8.713 1.00 97.56 498 SER A N 1
ATOM 3926 C CA . SER A 1 498 ? -33.745 12.279 8.114 1.00 97.56 498 SER A CA 1
ATOM 3927 C C . SER A 1 498 ? -33.681 12.618 6.613 1.00 97.56 498 SER A C 1
ATOM 3929 O O . SER A 1 498 ? -34.705 12.764 5.945 1.00 97.56 498 SER A O 1
ATOM 3931 N N . SER A 1 499 ? -32.463 12.743 6.079 1.00 98.25 499 SER A N 1
ATOM 3932 C CA . SER A 1 499 ? -32.150 12.816 4.645 1.00 98.25 499 SER A CA 1
ATOM 3933 C C . SER A 1 499 ? -30.857 12.049 4.369 1.00 98.25 499 SER A C 1
ATOM 3935 O O . SER A 1 499 ? -29.845 12.306 5.024 1.00 98.25 499 SER A O 1
ATOM 3937 N N . VAL A 1 500 ? -30.883 11.108 3.420 1.00 98.44 500 VAL A N 1
ATOM 3938 C CA . VAL A 1 500 ? -29.740 10.247 3.069 1.00 98.44 500 VAL A CA 1
ATOM 3939 C C . VAL A 1 500 ? -29.098 10.720 1.764 1.00 98.44 500 VAL A C 1
ATOM 3941 O O . VAL A 1 500 ? -29.775 10.878 0.748 1.00 98.44 500 VAL A O 1
ATOM 3944 N N . THR A 1 501 ? -27.778 10.896 1.773 1.00 98.75 501 THR A N 1
ATOM 3945 C CA . THR A 1 501 ? -26.963 11.215 0.591 1.00 98.75 501 THR A CA 1
ATOM 3946 C C . THR A 1 501 ? -25.649 10.426 0.581 1.00 98.75 501 THR A C 1
ATOM 3948 O O . THR A 1 501 ? -25.256 9.871 1.608 1.00 98.75 501 THR A O 1
ATOM 3951 N N . GLY A 1 502 ? -24.940 10.392 -0.549 1.00 98.69 502 GLY A N 1
ATOM 3952 C CA . GLY A 1 502 ? -23.547 9.951 -0.625 1.00 98.69 502 GLY A CA 1
ATOM 3953 C C . GLY A 1 502 ? -22.710 10.825 -1.556 1.00 98.69 502 GLY A C 1
ATOM 3954 O O . GLY A 1 502 ? -23.219 11.318 -2.560 1.00 98.69 502 GLY A O 1
ATOM 3955 N N . TRP A 1 503 ? -21.428 11.019 -1.241 1.00 98.81 503 TRP A N 1
ATOM 3956 C CA . TRP A 1 503 ? -20.492 11.776 -2.081 1.00 98.81 503 TRP A CA 1
ATOM 3957 C C . TRP A 1 503 ? -19.194 10.994 -2.321 1.00 98.81 503 TRP A C 1
ATOM 3959 O O . TRP A 1 503 ? -18.613 10.486 -1.357 1.00 98.81 503 TRP A O 1
ATOM 3969 N N . PRO A 1 504 ? -18.693 10.917 -3.567 1.00 98.88 504 PRO A N 1
ATOM 3970 C CA . PRO A 1 504 ? -17.463 10.193 -3.875 1.00 98.88 504 PRO A CA 1
ATOM 3971 C C . PRO A 1 504 ? -16.222 10.910 -3.328 1.00 98.88 504 PRO A C 1
ATOM 3973 O O . PRO A 1 504 ? -16.104 12.137 -3.416 1.00 98.88 504 PRO A O 1
ATOM 3976 N N . TYR A 1 505 ? -15.240 10.136 -2.858 1.00 98.88 505 TYR A N 1
ATOM 3977 C CA . TYR A 1 505 ? -13.952 10.659 -2.389 1.00 98.88 505 TYR A CA 1
ATOM 3978 C C . TYR A 1 505 ? -13.238 11.496 -3.455 1.00 98.88 505 TYR A C 1
ATOM 3980 O O . TYR A 1 505 ? -12.568 12.462 -3.113 1.00 98.88 505 TYR A O 1
ATOM 3988 N N . ALA A 1 506 ? -13.435 11.190 -4.743 1.00 98.75 506 ALA A N 1
ATOM 3989 C CA . ALA A 1 506 ? -12.861 11.939 -5.864 1.00 98.75 506 ALA A CA 1
ATOM 3990 C C . ALA A 1 506 ? -13.150 13.445 -5.804 1.00 98.75 506 ALA A C 1
ATOM 3992 O O . ALA A 1 506 ? -12.311 14.258 -6.189 1.00 98.75 506 ALA A O 1
ATOM 3993 N N . VAL A 1 507 ? -14.325 13.815 -5.291 1.00 98.75 507 VAL A N 1
ATOM 3994 C CA . VAL A 1 507 ? -14.742 15.211 -5.154 1.00 98.75 507 VAL A CA 1
ATOM 3995 C C . VAL A 1 507 ? -14.294 15.764 -3.807 1.00 98.75 507 VAL A C 1
ATOM 3997 O O . VAL A 1 507 ? -13.729 16.851 -3.770 1.00 98.75 507 VAL A O 1
ATOM 4000 N N . LEU A 1 508 ? -14.468 14.999 -2.722 1.00 98.69 508 LEU A N 1
ATOM 4001 C CA . LEU A 1 508 ? -14.053 15.386 -1.363 1.00 98.69 508 LEU A CA 1
ATOM 4002 C C . LEU A 1 508 ? -12.533 15.627 -1.245 1.00 98.69 508 LEU A C 1
ATOM 4004 O O . LEU A 1 508 ? -12.087 16.378 -0.379 1.00 98.69 508 LEU A O 1
ATOM 4008 N N . PHE A 1 509 ? -11.745 14.974 -2.106 1.00 98.69 509 PHE A N 1
ATOM 4009 C CA . PHE A 1 509 ? -10.284 15.059 -2.188 1.00 98.69 509 PHE A CA 1
ATOM 4010 C C . PHE A 1 509 ? -9.803 15.877 -3.406 1.00 98.69 509 PHE A C 1
ATOM 4012 O O . PHE A 1 509 ? -8.607 15.927 -3.688 1.00 98.69 509 PHE A O 1
ATOM 4019 N N . GLY A 1 510 ? -10.698 16.543 -4.147 1.00 98.25 510 GLY A N 1
ATOM 4020 C CA . GLY A 1 510 ? -10.314 17.313 -5.338 1.00 98.25 510 GLY A CA 1
ATOM 4021 C C . GLY A 1 510 ? -9.418 18.531 -5.044 1.00 98.25 510 GLY A C 1
ATOM 4022 O O . GLY A 1 510 ? -8.770 19.053 -5.951 1.00 98.25 510 GLY A O 1
ATOM 4023 N N . GLY A 1 511 ? -9.362 18.964 -3.780 1.00 98.31 511 GLY A N 1
ATOM 4024 C CA . GLY A 1 511 ? -8.506 20.030 -3.256 1.00 98.31 511 GLY A CA 1
ATOM 4025 C C . GLY A 1 511 ? -7.092 19.605 -2.832 1.00 98.31 511 GLY A C 1
ATOM 4026 O O . GLY A 1 511 ? -6.386 20.422 -2.242 1.00 98.31 511 GLY A O 1
ATOM 4027 N N . LEU A 1 512 ? -6.673 18.355 -3.079 1.00 98.75 512 LEU A N 1
ATOM 4028 C CA . LEU A 1 512 ? -5.352 17.872 -2.656 1.00 98.75 512 LEU A CA 1
ATOM 4029 C C . LEU A 1 512 ? -4.189 18.602 -3.359 1.00 98.75 512 LEU A C 1
ATOM 4031 O O . LEU A 1 512 ? -4.187 18.755 -4.582 1.00 98.75 512 LEU A O 1
ATOM 4035 N N . ILE A 1 513 ? -3.172 18.996 -2.581 1.00 98.69 513 ILE A N 1
ATOM 4036 C CA . ILE A 1 513 ? -1.948 19.686 -3.032 1.00 98.69 513 ILE A CA 1
ATOM 4037 C C . ILE A 1 513 ? -0.696 19.271 -2.229 1.00 98.69 513 ILE A C 1
ATOM 4039 O O . ILE A 1 513 ? -0.775 18.894 -1.061 1.00 98.69 513 ILE A O 1
ATOM 4043 N N . ASN A 1 514 ? 0.494 19.400 -2.825 1.00 98.44 514 ASN A N 1
ATOM 4044 C CA . ASN A 1 514 ? 1.793 19.052 -2.216 1.00 98.44 514 ASN A CA 1
ATOM 4045 C C . ASN A 1 514 ? 2.079 19.683 -0.827 1.00 98.44 514 ASN A C 1
ATOM 4047 O O . ASN A 1 514 ? 2.713 19.012 -0.004 1.00 98.44 514 ASN A O 1
ATOM 4051 N N . PRO A 1 515 ? 1.668 20.932 -0.514 1.00 98.44 515 PRO A N 1
ATOM 4052 C CA . PRO A 1 515 ? 1.884 21.531 0.810 1.00 98.44 515 PRO A CA 1
ATOM 4053 C C . PRO A 1 515 ? 1.094 20.892 1.966 1.00 98.44 515 PRO A C 1
ATOM 4055 O O . PRO A 1 515 ? 1.388 21.177 3.121 1.00 98.44 515 PRO A O 1
ATOM 4058 N N . GLN A 1 516 ? 0.100 20.041 1.690 1.00 98.56 516 GLN A N 1
ATOM 4059 C CA . GLN A 1 516 ? -0.744 19.419 2.722 1.00 98.56 516 GLN A CA 1
ATOM 4060 C C . GLN A 1 516 ? -0.126 18.177 3.387 1.00 98.56 516 GLN A C 1
ATOM 4062 O O . GLN A 1 516 ? -0.663 17.719 4.396 1.00 98.56 516 GLN A O 1
ATOM 4067 N N . THR A 1 517 ? 0.976 17.644 2.846 1.00 98.25 517 THR A N 1
ATOM 4068 C CA . THR A 1 517 ? 1.738 16.508 3.401 1.00 98.25 517 THR A CA 1
ATOM 4069 C C . THR A 1 517 ? 3.145 16.921 3.819 1.00 98.25 517 THR A C 1
ATOM 4071 O O . THR A 1 517 ? 3.732 17.819 3.219 1.00 98.25 517 THR A O 1
ATOM 4074 N N . ASN A 1 518 ? 3.709 16.238 4.815 1.00 97.19 518 ASN A N 1
ATOM 4075 C CA . ASN A 1 518 ? 5.090 16.424 5.280 1.00 97.19 518 ASN A CA 1
ATOM 4076 C C . ASN A 1 518 ? 6.048 15.306 4.817 1.00 97.19 518 ASN A C 1
ATOM 4078 O O . ASN A 1 518 ? 7.244 15.399 5.074 1.00 97.19 518 ASN A O 1
ATOM 4082 N N . GLY A 1 519 ? 5.535 14.261 4.157 1.00 97.81 519 GLY A N 1
ATOM 4083 C CA . GLY A 1 519 ? 6.333 13.186 3.560 1.00 97.81 519 GLY A CA 1
ATOM 4084 C C . GLY A 1 519 ? 6.534 13.374 2.053 1.00 97.81 519 GLY A C 1
ATOM 4085 O O . GLY A 1 519 ? 6.641 14.503 1.566 1.00 97.81 519 GLY A O 1
ATOM 4086 N N . LEU A 1 520 ? 6.530 12.250 1.328 1.00 98.38 520 LEU A N 1
ATOM 4087 C CA . LEU A 1 520 ? 6.740 12.167 -0.121 1.00 98.38 520 LEU A CA 1
ATOM 4088 C C . LEU A 1 520 ? 5.895 13.174 -0.923 1.00 98.38 520 LEU A C 1
ATOM 4090 O O . LEU A 1 520 ? 4.679 13.288 -0.736 1.00 98.38 520 LEU A O 1
ATOM 4094 N N . LYS A 1 521 ? 6.548 13.867 -1.863 1.00 98.31 521 LYS A N 1
ATOM 4095 C CA . LYS A 1 521 ? 5.926 14.840 -2.782 1.00 98.31 521 LYS A CA 1
ATOM 4096 C C . LYS A 1 521 ? 5.605 14.239 -4.150 1.00 98.31 521 LYS A C 1
ATOM 4098 O O . LYS A 1 521 ? 6.089 13.159 -4.485 1.00 98.31 521 LYS A O 1
ATOM 4103 N N . ASP A 1 522 ? 4.803 14.952 -4.943 1.00 98.31 522 ASP A N 1
ATOM 4104 C CA . ASP A 1 522 ? 4.446 14.608 -6.330 1.00 98.31 522 ASP A CA 1
ATOM 4105 C C . ASP A 1 522 ? 3.783 13.222 -6.485 1.00 98.31 522 ASP A C 1
ATOM 4107 O O . ASP A 1 522 ? 3.858 12.581 -7.535 1.00 98.31 522 ASP A O 1
ATOM 4111 N N . LEU A 1 523 ? 3.096 12.751 -5.437 1.00 98.62 523 LEU A N 1
ATOM 4112 C CA . LEU A 1 523 ? 2.323 11.508 -5.479 1.00 98.62 523 LEU A CA 1
ATOM 4113 C C . LEU A 1 523 ? 1.141 11.619 -6.465 1.00 98.62 523 LEU A C 1
ATOM 4115 O O . LEU A 1 523 ? 0.619 12.721 -6.656 1.00 98.62 523 LEU A O 1
ATOM 4119 N N . PRO A 1 524 ? 0.661 10.510 -7.063 1.00 98.56 524 PRO A N 1
ATOM 4120 C CA . PRO A 1 524 ? -0.388 10.500 -8.083 1.00 98.56 524 PRO A CA 1
ATOM 4121 C C . PRO A 1 524 ? -1.783 10.594 -7.441 1.00 98.56 524 PRO A C 1
ATOM 4123 O O . PRO A 1 524 ? -2.622 9.701 -7.560 1.00 98.56 524 PRO A O 1
ATOM 4126 N N . LEU A 1 525 ? -2.012 11.676 -6.698 1.00 98.81 525 LEU A N 1
ATOM 4127 C CA . LEU A 1 525 ? -3.263 11.984 -5.995 1.00 98.81 525 LEU A CA 1
ATOM 4128 C C . LEU A 1 525 ? -3.974 13.213 -6.592 1.00 98.81 525 LEU A C 1
ATOM 4130 O O . LEU A 1 525 ? -5.031 13.614 -6.110 1.00 98.81 525 LEU A O 1
ATOM 4134 N N . GLY A 1 526 ? -3.390 13.830 -7.623 1.00 98.25 526 GLY A N 1
ATOM 4135 C CA . GLY A 1 526 ? -3.997 14.933 -8.353 1.00 98.25 526 GLY A CA 1
ATOM 4136 C C . GLY A 1 526 ? -5.185 14.466 -9.192 1.00 98.25 526 GLY A C 1
ATOM 4137 O O . GLY A 1 526 ? -5.271 13.314 -9.616 1.00 98.25 526 GLY A O 1
ATOM 4138 N N . THR A 1 527 ? -6.104 15.383 -9.461 1.00 98.62 527 THR A N 1
ATOM 4139 C CA . THR A 1 527 ? -7.240 15.167 -10.364 1.00 98.62 527 THR A CA 1
ATOM 4140 C C . THR A 1 527 ? -7.448 16.413 -11.224 1.00 98.62 527 THR A C 1
ATOM 4142 O O . THR A 1 527 ? -6.596 17.304 -11.236 1.00 98.62 527 THR A O 1
ATOM 4145 N N . ASN A 1 528 ? -8.545 16.486 -11.965 1.00 98.50 528 ASN A N 1
ATOM 4146 C CA . ASN A 1 528 ? -8.907 17.622 -12.809 1.00 98.50 528 ASN A CA 1
ATOM 4147 C C . ASN A 1 528 ? -10.423 17.863 -12.773 1.00 98.50 528 ASN A C 1
ATOM 4149 O O . ASN A 1 528 ? -11.156 17.164 -12.075 1.00 98.50 528 ASN A O 1
ATOM 4153 N N . ARG A 1 529 ? -10.914 18.852 -13.530 1.00 97.75 529 ARG A N 1
ATOM 4154 C CA . ARG A 1 529 ? -12.345 19.212 -13.579 1.00 97.75 529 ARG A CA 1
ATOM 4155 C C . ARG A 1 529 ? -13.284 18.064 -14.000 1.00 97.75 529 ARG A C 1
ATOM 4157 O O . ARG A 1 529 ? -14.481 18.141 -13.727 1.00 97.75 529 ARG A O 1
ATOM 4164 N N . TRP A 1 530 ? -12.757 17.014 -14.636 1.00 98.62 530 TRP A N 1
ATOM 4165 C CA . TRP A 1 530 ? -13.492 15.805 -15.021 1.00 98.62 530 TRP A CA 1
ATOM 4166 C C . TRP A 1 530 ? -13.370 14.665 -14.005 1.00 98.62 530 TRP A C 1
ATOM 4168 O O . TRP A 1 530 ? -13.955 13.611 -14.230 1.00 98.62 530 TRP A O 1
ATOM 4178 N N . PHE A 1 531 ? -12.650 14.841 -12.895 1.00 98.69 531 PHE A N 1
ATOM 4179 C CA . PHE A 1 531 ? -12.514 13.841 -11.830 1.00 98.69 531 PHE A CA 1
ATOM 4180 C C . PHE A 1 531 ? -12.091 12.447 -12.337 1.00 98.69 531 PHE A C 1
ATOM 4182 O O . PHE A 1 531 ? -12.671 11.430 -11.960 1.00 98.69 531 PHE A O 1
ATOM 4189 N N . GLU A 1 532 ? -11.091 12.409 -13.222 1.00 98.81 532 GLU A N 1
ATOM 4190 C CA . GLU A 1 532 ? -10.563 11.168 -13.815 1.00 98.81 532 GLU A CA 1
ATOM 4191 C C . GLU A 1 532 ? -9.796 10.303 -12.792 1.00 98.81 532 GLU A C 1
ATOM 4193 O O . GLU A 1 532 ? -9.698 9.085 -12.939 1.00 98.81 532 GLU A O 1
ATOM 4198 N N . TYR A 1 533 ? -9.276 10.909 -11.719 1.00 98.88 533 TYR A N 1
ATOM 4199 C CA . TYR A 1 533 ? -8.750 10.169 -10.571 1.00 98.88 533 TYR A CA 1
ATOM 4200 C C . TYR A 1 533 ? -9.903 9.763 -9.640 1.00 98.88 533 TYR A C 1
ATOM 4202 O O . TYR A 1 533 ? -10.684 10.610 -9.197 1.00 98.88 533 TYR A O 1
ATOM 4210 N N . VAL A 1 534 ? -9.991 8.461 -9.353 1.00 98.88 534 VAL A N 1
ATOM 4211 C CA . VAL A 1 534 ? -11.060 7.777 -8.609 1.00 98.88 534 VAL A CA 1
ATOM 4212 C C . VAL A 1 534 ? -10.468 7.153 -7.327 1.00 98.88 534 VAL A C 1
ATOM 4214 O O . VAL A 1 534 ? -10.286 5.929 -7.249 1.00 98.88 534 VAL A O 1
ATOM 4217 N N . PRO A 1 535 ? -10.136 7.977 -6.309 1.00 98.81 535 PRO A N 1
ATOM 4218 C CA . PRO A 1 535 ? -9.672 7.499 -5.011 1.00 98.81 535 PRO A CA 1
ATOM 4219 C C . PRO A 1 535 ? -10.710 6.583 -4.361 1.00 98.81 535 PRO A C 1
ATOM 4221 O O . PRO A 1 535 ? -11.877 6.945 -4.205 1.00 98.81 535 PRO A O 1
ATOM 4224 N N . ARG A 1 536 ? -10.255 5.404 -3.945 1.00 98.88 536 ARG A N 1
ATOM 4225 C CA . ARG A 1 536 ? -11.010 4.404 -3.194 1.00 98.88 536 ARG A CA 1
ATOM 4226 C C . ARG A 1 536 ? -10.160 3.921 -2.025 1.00 98.88 536 ARG A C 1
ATOM 4228 O O . ARG A 1 536 ? -8.939 3.819 -2.148 1.00 98.88 536 ARG A O 1
ATOM 4235 N N . MET A 1 537 ? -10.789 3.628 -0.894 1.00 98.88 537 MET A N 1
ATOM 4236 C CA . MET A 1 537 ? -10.099 3.317 0.356 1.00 98.88 537 MET A CA 1
ATOM 4237 C C . MET A 1 537 ? -10.463 1.942 0.911 1.00 98.88 537 MET A C 1
ATOM 4239 O O . MET A 1 537 ? -11.623 1.527 0.862 1.00 98.88 537 MET A O 1
ATOM 4243 N N . ALA A 1 538 ? -9.473 1.285 1.516 1.00 98.88 538 ALA A N 1
ATOM 4244 C CA . ALA A 1 538 ? -9.717 0.326 2.584 1.00 98.88 538 ALA A CA 1
ATOM 4245 C C . ALA A 1 538 ? -9.604 1.103 3.904 1.00 98.88 538 ALA A C 1
ATOM 4247 O O . ALA A 1 538 ? -8.513 1.475 4.342 1.00 98.88 538 ALA A O 1
ATOM 4248 N N . VAL A 1 539 ? -10.757 1.454 4.469 1.00 98.88 539 VAL A N 1
ATOM 4249 C CA . VAL A 1 539 ? -10.875 2.408 5.575 1.00 98.88 539 VAL A CA 1
ATOM 4250 C C . VAL A 1 539 ? -10.601 1.706 6.904 1.00 98.88 539 VAL A C 1
ATOM 4252 O O . VAL A 1 539 ? -11.300 0.765 7.271 1.00 98.88 539 VAL A O 1
ATOM 4255 N N . SER A 1 540 ? -9.609 2.207 7.643 1.00 98.81 540 SER A N 1
ATOM 4256 C CA . SER A 1 540 ? -9.334 1.811 9.030 1.00 98.81 540 SER A CA 1
ATOM 4257 C C . SER A 1 540 ? -10.362 2.408 9.992 1.00 98.81 540 SER A C 1
ATOM 4259 O O . SER A 1 540 ? -10.795 1.768 10.946 1.00 98.81 540 SER A O 1
ATOM 4261 N N . GLY A 1 541 ? -10.770 3.650 9.742 1.00 98.31 541 GLY A N 1
ATOM 4262 C CA . GLY A 1 541 ? -11.851 4.297 10.470 1.00 98.31 541 GLY A CA 1
ATOM 4263 C C . GLY A 1 541 ? -11.782 5.811 10.418 1.00 98.31 541 GLY A C 1
ATOM 4264 O O . GLY A 1 541 ? -10.860 6.391 9.837 1.00 98.31 541 GLY A O 1
ATOM 4265 N N . VAL A 1 542 ? -12.770 6.436 11.060 1.00 98.69 542 VAL A N 1
ATOM 4266 C CA . VAL A 1 542 ? -12.807 7.880 11.301 1.00 98.69 542 VAL A CA 1
ATOM 4267 C C . VAL A 1 542 ? -13.004 8.139 12.785 1.00 98.69 542 VAL A C 1
ATOM 4269 O O . VAL A 1 542 ? -13.967 7.649 13.378 1.00 98.69 542 VAL A O 1
ATOM 4272 N N . LYS A 1 543 ? -12.073 8.867 13.406 1.00 98.12 543 LYS A N 1
ATOM 4273 C CA . LYS A 1 543 ? -12.092 9.171 14.845 1.00 98.12 543 LYS A CA 1
ATOM 4274 C C . LYS A 1 543 ? -11.541 10.565 15.130 1.00 98.12 543 LYS A C 1
ATOM 4276 O O . LYS A 1 543 ? -10.720 11.087 14.381 1.00 98.12 543 LYS A O 1
ATOM 4281 N N . TRP A 1 544 ? -11.979 11.140 16.244 1.00 97.88 544 TRP A N 1
ATOM 4282 C CA . TRP A 1 544 ? -11.398 12.354 16.808 1.00 97.88 544 TRP A CA 1
ATOM 4283 C C . TRP A 1 544 ? -10.058 12.034 17.476 1.00 97.88 544 TRP A C 1
ATOM 4285 O O . TRP A 1 544 ? -9.996 11.158 18.337 1.00 97.88 544 TRP A O 1
ATOM 4295 N N . VAL A 1 545 ? -8.998 12.738 17.082 1.00 97.62 545 VAL A N 1
ATOM 4296 C CA . VAL A 1 545 ? -7.675 12.698 17.718 1.00 97.62 545 VAL A CA 1
ATOM 4297 C C . VAL A 1 545 ? -7.430 14.080 18.314 1.00 97.62 545 VAL A C 1
ATOM 4299 O O . VAL A 1 545 ? -7.190 15.047 17.587 1.00 97.62 545 VAL A O 1
ATOM 4302 N N . GLY A 1 546 ? -7.618 14.196 19.630 1.00 96.00 546 GLY A N 1
ATOM 4303 C CA . GLY A 1 546 ? -7.803 15.491 20.277 1.00 96.00 546 GLY A CA 1
ATOM 4304 C C . GLY A 1 546 ? -9.007 16.217 19.665 1.00 96.00 546 GLY A C 1
ATOM 4305 O O . GLY A 1 546 ? -10.127 15.713 19.698 1.00 96.00 546 GLY A O 1
ATOM 4306 N N . ASN A 1 547 ? -8.766 17.379 19.054 1.00 95.38 547 ASN A N 1
ATOM 4307 C CA . ASN A 1 547 ? -9.781 18.179 18.362 1.00 95.38 547 ASN A CA 1
ATOM 4308 C C . ASN A 1 547 ? -9.766 18.037 16.826 1.00 95.38 547 ASN A C 1
ATOM 4310 O O . ASN A 1 547 ? -10.363 18.866 16.151 1.00 95.38 547 ASN A O 1
ATOM 4314 N N . GLN A 1 548 ? -9.050 17.060 16.259 1.00 98.06 548 GLN A N 1
ATOM 4315 C CA . GLN A 1 548 ? -8.959 16.863 14.806 1.00 98.06 548 GLN A CA 1
ATOM 4316 C C . GLN A 1 548 ? -9.735 15.614 14.379 1.00 98.06 548 GLN A C 1
ATOM 4318 O O . GLN A 1 548 ? -9.523 14.536 14.936 1.00 98.06 548 GLN A O 1
ATOM 4323 N N . LEU A 1 549 ? -10.595 15.726 13.364 1.00 98.44 549 LEU A N 1
ATOM 4324 C CA . LEU A 1 549 ? -11.288 14.577 12.781 1.00 98.44 549 LEU A CA 1
ATOM 4325 C C . LEU A 1 549 ? -10.365 13.859 11.786 1.00 98.44 549 LEU A C 1
ATOM 4327 O O . LEU A 1 549 ? -10.065 14.393 10.720 1.00 98.44 549 LEU A O 1
ATOM 4331 N N . VAL A 1 550 ? -9.916 12.647 12.114 1.00 98.75 550 VAL A N 1
ATOM 4332 C CA . VAL A 1 550 ? -8.965 11.881 11.294 1.00 98.75 550 VAL A CA 1
ATOM 4333 C C . VAL A 1 550 ? -9.657 10.715 10.601 1.00 98.75 550 VAL A C 1
ATOM 4335 O O . VAL A 1 550 ? -10.217 9.849 11.269 1.00 98.75 550 VAL A O 1
ATOM 4338 N N . LEU A 1 551 ? -9.546 10.659 9.273 1.00 98.81 551 LEU A N 1
ATOM 4339 C CA . LEU A 1 551 ? -9.820 9.480 8.443 1.00 98.81 551 LEU A CA 1
ATOM 4340 C C . LEU A 1 551 ? -8.499 8.779 8.124 1.00 98.81 551 LEU A C 1
ATOM 4342 O O . LEU A 1 551 ? -7.564 9.436 7.673 1.00 98.81 551 LEU A O 1
ATOM 4346 N N . ALA A 1 552 ? -8.418 7.462 8.314 1.00 98.81 552 ALA A N 1
ATOM 4347 C CA . ALA A 1 552 ? -7.202 6.689 8.053 1.00 98.81 552 ALA A CA 1
ATOM 4348 C C . ALA A 1 552 ? -7.470 5.340 7.362 1.00 98.81 552 ALA A C 1
ATOM 4350 O O . ALA A 1 552 ? -8.592 4.827 7.381 1.00 98.81 552 ALA A O 1
ATOM 4351 N N . GLY A 1 553 ? -6.427 4.758 6.765 1.00 98.75 553 GLY A N 1
ATOM 4352 C CA . GLY A 1 553 ? -6.431 3.437 6.132 1.00 98.75 553 GLY A CA 1
ATOM 4353 C C . GLY A 1 553 ? -5.393 3.328 5.013 1.00 98.75 553 GLY A C 1
ATOM 4354 O O . GLY A 1 553 ? -4.293 3.880 5.110 1.00 98.75 553 GLY A O 1
ATOM 4355 N N . THR A 1 554 ? -5.754 2.644 3.928 1.00 98.94 554 THR A N 1
ATOM 4356 C CA . THR A 1 554 ? -4.995 2.638 2.665 1.00 98.94 554 THR A CA 1
ATOM 4357 C C . THR A 1 554 ? -5.847 3.174 1.509 1.00 98.94 554 THR A C 1
ATOM 4359 O O . THR A 1 554 ? -7.076 3.088 1.529 1.00 98.94 554 THR A O 1
ATOM 4362 N N . LEU A 1 555 ? -5.193 3.762 0.504 1.00 98.88 555 LEU A N 1
ATOM 4363 C CA . LEU A 1 555 ? -5.802 4.502 -0.607 1.00 98.88 555 LEU A CA 1
ATOM 4364 C C . LEU A 1 555 ? -5.285 3.993 -1.965 1.00 98.88 555 LEU A C 1
ATOM 4366 O O . LEU A 1 555 ? -4.098 3.688 -2.102 1.00 98.88 555 LEU A O 1
ATOM 4370 N N . THR A 1 556 ? -6.158 3.924 -2.974 1.00 98.88 556 THR A N 1
ATOM 4371 C CA . THR A 1 556 ? -5.779 3.732 -4.387 1.00 98.88 556 THR A CA 1
ATOM 4372 C C . THR A 1 556 ? -5.281 5.050 -4.977 1.00 98.88 556 THR A C 1
ATOM 4374 O O . THR A 1 556 ? -6.078 5.976 -5.123 1.00 98.88 556 THR A O 1
ATOM 4377 N N . MET A 1 557 ? -4.004 5.143 -5.338 1.00 98.81 557 MET A N 1
ATOM 4378 C CA . MET A 1 557 ? -3.467 6.257 -6.127 1.00 98.81 557 MET A CA 1
ATOM 4379 C C . MET A 1 557 ? -3.867 6.121 -7.609 1.00 98.81 557 MET A C 1
ATOM 4381 O O . MET A 1 557 ? -4.393 5.093 -8.045 1.00 98.81 557 MET A O 1
ATOM 4385 N N . GLY A 1 558 ? -3.587 7.152 -8.406 1.00 98.31 558 GLY A N 1
ATOM 4386 C CA . GLY A 1 558 ? -3.591 7.032 -9.863 1.00 98.31 558 GLY A CA 1
ATOM 4387 C C . GLY A 1 558 ? -2.534 6.032 -10.350 1.00 98.31 558 GLY A C 1
ATOM 4388 O O . GLY A 1 558 ? -1.508 5.812 -9.698 1.00 98.31 558 GLY A O 1
ATOM 4389 N N . ASP A 1 559 ? -2.792 5.409 -11.499 1.00 98.62 559 ASP A N 1
ATOM 4390 C CA . ASP A 1 559 ? -1.880 4.441 -12.111 1.00 98.62 559 ASP A CA 1
ATOM 4391 C C . ASP A 1 559 ? -0.546 5.097 -12.503 1.00 98.62 559 ASP A C 1
ATOM 4393 O O . ASP A 1 559 ? -0.511 6.129 -13.177 1.00 98.62 559 ASP A O 1
ATOM 4397 N N . THR A 1 560 ? 0.557 4.451 -12.116 1.00 98.62 560 THR A N 1
ATOM 4398 C CA . THR A 1 560 ? 1.923 4.821 -12.519 1.00 98.62 560 THR A CA 1
ATOM 4399 C C . THR A 1 560 ? 2.666 3.721 -13.269 1.00 98.62 560 THR A C 1
ATOM 4401 O O . THR A 1 560 ? 3.665 4.004 -13.929 1.00 98.62 560 THR A O 1
ATOM 4404 N N . ALA A 1 561 ? 2.191 2.475 -13.220 1.00 98.31 561 ALA A N 1
ATOM 4405 C CA . ALA A 1 561 ? 2.850 1.358 -13.881 1.00 98.31 561 ALA A CA 1
ATOM 4406 C C . ALA A 1 561 ? 2.681 1.429 -15.404 1.00 98.31 561 ALA A C 1
ATOM 4408 O O . ALA A 1 561 ? 3.636 1.147 -16.128 1.00 98.31 561 ALA A O 1
ATOM 4409 N N . THR A 1 562 ? 1.510 1.872 -15.888 1.00 98.50 562 THR A N 1
ATOM 4410 C CA . THR A 1 562 ? 1.195 1.930 -17.333 1.00 98.50 562 THR A CA 1
ATOM 4411 C C . THR A 1 562 ? 1.213 3.341 -17.938 1.00 98.50 562 THR A C 1
ATOM 4413 O O . THR A 1 562 ? 0.699 3.550 -19.036 1.00 98.50 562 THR A O 1
ATOM 4416 N N . VAL A 1 563 ? 1.827 4.314 -17.247 1.00 98.62 563 VAL A N 1
ATOM 4417 C CA . VAL A 1 563 ? 2.056 5.675 -17.781 1.00 98.62 563 VAL A CA 1
ATOM 4418 C C . VAL A 1 563 ? 2.988 5.664 -19.005 1.00 98.62 563 VAL A C 1
ATOM 4420 O O . VAL A 1 563 ? 2.628 6.277 -20.015 1.00 98.62 563 VAL A O 1
ATOM 4423 N N . PRO A 1 564 ? 4.149 4.971 -18.996 1.00 98.38 564 PRO A N 1
ATOM 4424 C CA . PRO A 1 564 ? 4.928 4.789 -20.214 1.00 98.38 564 PRO A CA 1
ATOM 4425 C C . PRO A 1 564 ? 4.168 3.893 -21.196 1.00 98.38 564 PRO A C 1
ATOM 4427 O O . PRO A 1 564 ? 3.640 2.842 -20.826 1.00 98.38 564 PRO A O 1
ATOM 4430 N N . ARG A 1 565 ? 4.152 4.277 -22.473 1.00 98.69 565 ARG A N 1
ATOM 4431 C CA . ARG A 1 565 ? 3.544 3.472 -23.541 1.00 98.69 565 ARG A CA 1
ATOM 4432 C C . ARG A 1 565 ? 4.598 2.803 -24.381 1.00 98.69 565 ARG A C 1
ATOM 4434 O O . ARG A 1 565 ? 5.658 3.370 -24.606 1.00 98.69 565 ARG A O 1
ATOM 4441 N N . LEU A 1 566 ? 4.286 1.612 -24.875 1.00 98.56 566 LEU A N 1
ATOM 4442 C CA . LEU A 1 566 ? 5.152 0.896 -25.799 1.00 98.56 566 LEU A CA 1
ATOM 4443 C C . LEU A 1 566 ? 5.145 1.553 -27.182 1.00 98.56 566 LEU A C 1
ATOM 4445 O O . LEU A 1 566 ? 4.132 2.091 -27.636 1.00 98.56 566 LEU A O 1
ATOM 4449 N N . LYS A 1 567 ? 6.281 1.459 -27.871 1.00 97.88 567 LYS A N 1
ATOM 4450 C CA . LYS A 1 567 ? 6.337 1.599 -29.320 1.00 97.88 567 LYS A CA 1
ATOM 4451 C C . LYS A 1 567 ? 5.559 0.426 -29.933 1.00 97.88 567 LYS A C 1
ATOM 4453 O O . LYS A 1 567 ? 5.629 -0.696 -29.426 1.00 97.88 567 LYS A O 1
ATOM 4458 N N . TYR A 1 568 ? 4.786 0.690 -30.983 1.00 97.44 568 TYR A N 1
ATOM 4459 C CA . TYR A 1 568 ? 3.751 -0.232 -31.471 1.00 97.44 568 TYR A CA 1
ATOM 4460 C C . TYR A 1 568 ? 4.251 -1.637 -31.866 1.00 97.44 568 TYR A C 1
ATOM 4462 O O . TYR A 1 568 ? 3.472 -2.577 -31.847 1.00 97.44 568 TYR A O 1
ATOM 4470 N N . ASP A 1 569 ? 5.534 -1.792 -32.186 1.00 95.88 569 ASP A N 1
ATOM 4471 C CA . ASP A 1 569 ? 6.214 -3.017 -32.631 1.00 95.88 569 ASP A CA 1
ATOM 4472 C C . ASP A 1 569 ? 6.921 -3.799 -31.499 1.00 95.88 569 ASP A C 1
ATOM 4474 O O . ASP A 1 569 ? 7.834 -4.585 -31.758 1.00 95.88 569 ASP A O 1
ATOM 4478 N N . GLN A 1 570 ? 6.584 -3.534 -30.230 1.00 97.81 570 GLN A N 1
ATOM 4479 C CA . GLN A 1 570 ? 7.326 -4.067 -29.073 1.00 97.81 570 GLN A CA 1
ATOM 4480 C C . GLN A 1 570 ? 6.480 -4.887 -28.078 1.00 97.81 570 GLN A C 1
ATOM 4482 O O . GLN A 1 570 ? 7.032 -5.356 -27.080 1.00 97.81 570 GLN A O 1
ATOM 4487 N N . LEU A 1 571 ? 5.177 -5.084 -28.317 1.00 98.31 571 LEU A N 1
ATOM 4488 C CA . LEU A 1 571 ? 4.244 -5.708 -27.361 1.00 98.31 571 LEU A CA 1
ATOM 4489 C C . LEU A 1 571 ? 4.673 -7.130 -26.954 1.00 98.31 571 LEU A C 1
ATOM 4491 O O . LEU A 1 571 ? 4.745 -7.439 -25.765 1.00 98.31 571 LEU A O 1
ATOM 4495 N N . GLU A 1 572 ? 5.058 -7.953 -27.927 1.00 98.25 572 GLU A N 1
ATOM 4496 C CA . GLU A 1 572 ? 5.453 -9.364 -27.793 1.00 98.25 572 GLU A CA 1
ATOM 4497 C C . GLU A 1 572 ? 6.680 -9.582 -26.886 1.00 98.25 572 GLU A C 1
ATOM 4499 O O . GLU A 1 572 ? 6.929 -10.690 -26.402 1.00 98.25 572 GLU A O 1
ATOM 4504 N N . LYS A 1 573 ? 7.455 -8.516 -26.650 1.00 98.06 573 LYS A N 1
ATOM 4505 C CA . LYS A 1 573 ? 8.688 -8.517 -25.847 1.00 98.06 573 LYS A CA 1
ATOM 4506 C C . LYS A 1 573 ? 8.495 -7.926 -24.442 1.00 98.06 573 LYS A C 1
ATOM 4508 O O . LYS A 1 573 ? 9.385 -8.035 -23.606 1.00 98.06 573 LYS A O 1
ATOM 4513 N N . HIS A 1 574 ? 7.350 -7.289 -24.183 1.00 98.50 574 HIS A N 1
ATOM 4514 C CA . HIS A 1 574 ? 7.063 -6.508 -22.969 1.00 98.50 574 HIS A CA 1
ATOM 4515 C C . HIS A 1 574 ? 5.786 -7.007 -22.273 1.00 98.50 574 HIS A C 1
ATOM 4517 O O . HIS A 1 574 ? 4.978 -6.224 -21.772 1.00 98.50 574 HIS A O 1
ATOM 4523 N N . LEU A 1 575 ? 5.594 -8.331 -22.252 1.00 98.62 575 LEU A N 1
ATOM 4524 C CA . LEU A 1 575 ? 4.331 -8.983 -21.886 1.00 98.62 575 LEU A CA 1
ATOM 4525 C C . LEU A 1 575 ? 3.793 -8.584 -20.504 1.00 98.62 575 LEU A C 1
ATOM 4527 O O . LEU A 1 575 ? 2.580 -8.481 -20.345 1.00 98.62 575 LEU A O 1
ATOM 4531 N N . ASN A 1 576 ? 4.662 -8.314 -19.522 1.00 98.56 576 ASN A N 1
ATOM 4532 C CA . ASN A 1 576 ? 4.243 -7.820 -18.204 1.00 98.56 576 ASN A CA 1
ATOM 4533 C C . ASN A 1 576 ? 3.570 -6.438 -18.285 1.00 98.56 576 ASN A C 1
ATOM 4535 O O . ASN A 1 576 ? 2.473 -6.268 -17.760 1.00 98.56 576 ASN A O 1
ATOM 4539 N N . LEU A 1 577 ? 4.164 -5.481 -19.007 1.00 98.50 577 LEU A N 1
ATOM 4540 C CA . LEU A 1 577 ? 3.591 -4.142 -19.185 1.00 98.50 577 LEU A CA 1
ATOM 4541 C C . LEU A 1 577 ? 2.307 -4.177 -20.031 1.00 98.50 577 LEU A C 1
ATOM 4543 O O . LEU A 1 577 ? 1.357 -3.453 -19.738 1.00 98.50 577 LEU A O 1
ATOM 4547 N N . VAL A 1 578 ? 2.230 -5.060 -21.035 1.00 98.56 578 VAL A N 1
ATOM 4548 C CA . VAL A 1 578 ? 0.982 -5.301 -21.788 1.00 98.56 578 VAL A CA 1
ATOM 4549 C C . VAL A 1 578 ? -0.100 -5.886 -20.870 1.00 98.56 578 VAL A C 1
ATOM 4551 O O . VAL A 1 578 ? -1.239 -5.426 -20.898 1.00 98.56 578 VAL A O 1
ATOM 4554 N N . ALA A 1 579 ? 0.243 -6.837 -19.995 1.00 98.50 579 ALA A N 1
ATOM 4555 C CA . ALA A 1 579 ? -0.697 -7.439 -19.048 1.00 98.50 579 ALA A CA 1
ATOM 4556 C C . ALA A 1 579 ? -1.200 -6.449 -17.982 1.00 98.50 579 ALA A C 1
ATOM 4558 O O . ALA A 1 579 ? -2.394 -6.471 -17.669 1.00 98.50 579 ALA A O 1
ATOM 4559 N N . GLN A 1 580 ? -0.332 -5.561 -17.478 1.00 98.56 580 GLN A N 1
ATOM 4560 C CA . GLN A 1 580 ? -0.727 -4.430 -16.625 1.00 98.56 580 GLN A CA 1
ATOM 4561 C C . GLN A 1 580 ? -1.618 -3.448 -17.397 1.00 98.56 580 GLN A C 1
ATOM 4563 O O . GLN A 1 580 ? -2.612 -2.964 -16.863 1.00 98.56 580 GLN A O 1
ATOM 4568 N N . GLY A 1 581 ? -1.317 -3.192 -18.675 1.00 97.44 581 GLY A N 1
ATOM 4569 C CA . GLY A 1 581 ? -2.141 -2.369 -19.563 1.00 97.44 581 GLY A CA 1
ATOM 4570 C C . GLY A 1 581 ? -3.535 -2.947 -19.839 1.00 97.44 581 GLY A C 1
ATOM 4571 O O . GLY A 1 581 ? -4.461 -2.179 -20.102 1.00 97.44 581 GLY A O 1
ATOM 4572 N N . GLN A 1 582 ? -3.690 -4.274 -19.756 1.00 98.44 582 GLN A N 1
ATOM 4573 C CA . GLN A 1 582 ? -4.912 -5.021 -20.082 1.00 98.44 582 GLN A CA 1
ATOM 4574 C C . GLN A 1 582 ? -5.835 -5.350 -18.912 1.00 98.44 582 GLN A C 1
ATOM 4576 O O . GLN A 1 582 ? -6.883 -5.937 -19.164 1.00 98.44 582 GLN A O 1
ATOM 4581 N N . GLY A 1 583 ? -5.488 -5.063 -17.658 1.00 97.06 583 GLY A N 1
ATOM 4582 C CA . GLY A 1 583 ? -6.278 -5.567 -16.524 1.00 97.06 583 GLY A CA 1
ATOM 4583 C C . GLY A 1 583 ? -6.072 -7.050 -16.200 1.00 97.06 583 GLY A C 1
ATOM 4584 O O . GLY A 1 583 ? -6.780 -7.576 -15.347 1.00 97.06 583 GLY A O 1
ATOM 4585 N N . LEU A 1 584 ? -5.118 -7.729 -16.854 1.00 97.06 584 LEU A N 1
ATOM 4586 C CA . LEU A 1 584 ? -4.840 -9.153 -16.623 1.00 97.06 584 LEU A CA 1
ATOM 4587 C C . LEU A 1 584 ? -3.823 -9.367 -15.490 1.00 97.06 584 LEU A C 1
ATOM 4589 O O . LEU A 1 584 ? -4.009 -10.249 -14.655 1.00 97.06 584 LEU A O 1
ATOM 4593 N N . LEU A 1 585 ? -2.761 -8.558 -15.454 1.00 98.00 585 LEU A N 1
ATOM 4594 C CA . LEU A 1 585 ? -1.808 -8.519 -14.344 1.00 98.00 585 LEU A CA 1
ATOM 4595 C C . LEU A 1 585 ? -2.188 -7.348 -13.432 1.00 98.00 585 LEU A C 1
ATOM 4597 O O . LEU A 1 585 ? -1.913 -6.194 -13.754 1.00 98.00 585 LEU A O 1
ATOM 4601 N N . ARG A 1 586 ? -2.834 -7.656 -12.302 1.00 98.31 586 ARG A N 1
ATOM 4602 C CA . ARG A 1 586 ? -3.357 -6.682 -11.326 1.00 98.31 586 ARG A CA 1
ATOM 4603 C C . ARG A 1 586 ? -2.264 -6.189 -10.368 1.00 98.31 586 ARG A C 1
ATOM 4605 O O . ARG A 1 586 ? -2.469 -6.133 -9.158 1.00 98.31 586 ARG A O 1
ATOM 4612 N N . GLU A 1 587 ? -1.083 -5.896 -10.906 1.00 98.44 587 GLU A N 1
ATOM 4613 C CA . GLU A 1 587 ? 0.069 -5.390 -10.159 1.00 98.44 587 GLU A CA 1
ATOM 4614 C C . GLU A 1 587 ? 0.188 -3.875 -10.364 1.00 98.44 587 GLU A C 1
ATOM 4616 O O . GLU A 1 587 ? 0.217 -3.402 -11.500 1.00 98.44 587 GLU A O 1
ATOM 4621 N N . ASP A 1 588 ? 0.264 -3.131 -9.262 1.00 98.75 588 ASP A N 1
ATOM 4622 C CA . ASP A 1 588 ? 0.324 -1.663 -9.235 1.00 98.75 588 ASP A CA 1
ATOM 4623 C C . ASP A 1 588 ? 1.771 -1.133 -9.196 1.00 98.75 588 ASP A C 1
ATOM 4625 O O . ASP A 1 588 ? 2.040 0.022 -9.546 1.00 98.75 588 ASP A O 1
ATOM 4629 N N . LEU A 1 589 ? 2.729 -1.984 -8.805 1.00 98.81 589 LEU A N 1
ATOM 4630 C CA . LEU A 1 589 ? 4.155 -1.668 -8.860 1.00 98.81 589 LEU A CA 1
ATOM 4631 C C . LEU A 1 589 ? 4.626 -1.471 -10.307 1.00 98.81 589 LEU A C 1
ATOM 4633 O O . LEU A 1 589 ? 4.282 -2.221 -11.222 1.00 98.81 589 LEU A O 1
ATOM 4637 N N . GLN A 1 590 ? 5.493 -0.481 -10.502 1.00 98.81 590 GLN A N 1
ATOM 4638 C CA . GLN A 1 590 ? 6.160 -0.239 -11.779 1.00 98.81 590 GLN A CA 1
ATOM 4639 C C . GLN A 1 590 ? 7.141 -1.385 -12.087 1.00 98.81 590 GLN A C 1
ATOM 4641 O O . GLN A 1 590 ? 8.051 -1.642 -11.294 1.00 98.81 590 GLN A O 1
A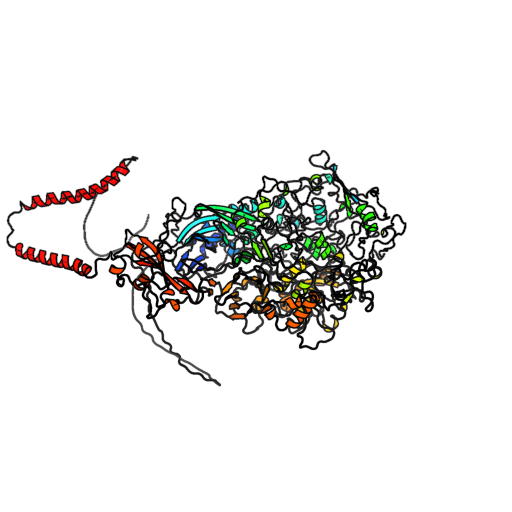TOM 4646 N N . ILE A 1 591 ? 6.979 -2.060 -13.230 1.00 98.75 591 ILE A N 1
ATOM 4647 C CA . ILE A 1 591 ? 7.862 -3.150 -13.679 1.00 98.75 591 ILE A CA 1
ATOM 4648 C C . ILE A 1 591 ? 8.870 -2.598 -14.695 1.00 98.75 591 ILE A C 1
ATOM 4650 O O . ILE A 1 591 ? 8.503 -2.081 -15.751 1.00 98.75 591 ILE A O 1
ATOM 4654 N N . PHE A 1 592 ? 10.162 -2.724 -14.398 1.00 98.69 592 PHE A N 1
ATOM 4655 C CA . PHE A 1 592 ? 11.249 -2.127 -15.165 1.00 98.69 592 PHE A CA 1
ATOM 4656 C C . PHE A 1 592 ? 11.462 -2.820 -16.516 1.00 98.69 592 PHE A C 1
ATOM 4658 O O . PHE A 1 592 ? 12.261 -3.740 -16.652 1.00 98.69 592 PHE A O 1
ATOM 4665 N N . THR A 1 593 ? 10.735 -2.373 -17.539 1.00 98.31 593 THR A N 1
ATOM 4666 C CA . THR A 1 593 ? 10.824 -2.890 -18.918 1.00 98.31 593 THR A CA 1
ATOM 4667 C C . THR A 1 593 ? 10.965 -1.746 -19.944 1.00 98.31 593 THR A C 1
ATOM 4669 O O . THR A 1 593 ? 10.127 -1.596 -20.830 1.00 98.31 593 THR A O 1
ATOM 4672 N N . PRO A 1 594 ? 11.999 -0.884 -19.828 1.00 98.12 594 PRO A N 1
ATOM 4673 C CA . PRO A 1 594 ? 12.030 0.427 -20.491 1.00 98.12 594 PRO A CA 1
ATOM 4674 C C . PRO A 1 594 ? 12.359 0.423 -21.987 1.00 98.12 594 PRO A C 1
ATOM 4676 O O . PRO A 1 594 ? 12.040 1.393 -22.671 1.00 98.12 594 PRO A O 1
ATOM 4679 N N . TYR A 1 595 ? 13.017 -0.624 -22.497 1.00 97.25 595 TYR A N 1
ATOM 4680 C CA . TYR A 1 595 ? 13.590 -0.637 -23.850 1.00 97.25 595 TYR A CA 1
ATOM 4681 C C . TYR A 1 595 ? 12.556 -0.315 -24.938 1.00 97.25 595 TYR A C 1
ATOM 4683 O O . TYR A 1 595 ? 12.815 0.476 -25.841 1.00 97.25 595 TYR A O 1
ATOM 4691 N N . GLY A 1 596 ? 11.381 -0.943 -24.860 1.00 96.88 596 GLY A N 1
ATOM 4692 C CA . GLY A 1 596 ? 10.336 -0.840 -25.871 1.00 96.88 596 GLY A CA 1
ATOM 4693 C C . GLY A 1 596 ? 9.415 0.358 -25.725 1.00 96.88 596 GLY A C 1
ATOM 4694 O O . GLY A 1 596 ? 8.445 0.427 -26.475 1.00 96.88 596 GLY A O 1
ATOM 4695 N N . TRP A 1 597 ? 9.636 1.267 -24.771 1.00 98.50 597 TRP A N 1
ATOM 4696 C CA . TRP A 1 597 ? 8.772 2.438 -24.623 1.00 98.50 597 TRP A CA 1
ATOM 4697 C C . TRP A 1 597 ? 8.901 3.376 -25.827 1.00 98.50 597 TRP A C 1
ATOM 4699 O O . TRP A 1 597 ? 9.982 3.553 -26.387 1.00 98.50 597 TRP A O 1
ATOM 4709 N N . ALA A 1 598 ? 7.802 4.016 -26.209 1.00 98.06 598 ALA A N 1
ATOM 4710 C CA . ALA A 1 598 ? 7.831 5.206 -27.036 1.00 98.06 598 ALA A CA 1
ATOM 4711 C C . ALA A 1 598 ? 8.456 6.356 -26.233 1.00 98.06 598 ALA A C 1
ATOM 4713 O O . ALA A 1 598 ? 8.238 6.488 -25.028 1.00 98.06 598 ALA A O 1
ATOM 4714 N N . ASN A 1 599 ? 9.220 7.208 -26.908 1.00 97.56 599 ASN A N 1
ATOM 4715 C CA . ASN A 1 599 ? 9.919 8.340 -26.304 1.00 97.56 599 ASN A CA 1
ATOM 4716 C C . ASN A 1 599 ? 8.989 9.327 -25.563 1.00 97.56 599 ASN A C 1
ATOM 4718 O O . ASN A 1 599 ? 9.425 9.976 -24.614 1.00 97.56 599 ASN A O 1
ATOM 4722 N N . ARG A 1 600 ? 7.705 9.399 -25.948 1.00 98.44 600 ARG A N 1
ATOM 4723 C CA . ARG A 1 600 ? 6.615 10.023 -25.178 1.00 98.44 600 ARG A CA 1
ATOM 4724 C C . ARG A 1 600 ? 5.319 9.201 -25.323 1.00 98.44 600 ARG A C 1
ATOM 4726 O O . ARG A 1 600 ? 5.060 8.689 -26.414 1.00 98.44 600 ARG A O 1
ATOM 4733 N N . PRO A 1 601 ? 4.462 9.111 -24.290 1.00 98.00 601 PRO A N 1
ATOM 4734 C CA . PRO A 1 601 ? 3.180 8.404 -24.358 1.00 98.00 601 PRO A CA 1
ATOM 4735 C C . PRO A 1 601 ? 2.052 9.218 -25.024 1.00 98.00 601 PRO A C 1
ATOM 4737 O O . PRO A 1 601 ? 1.016 8.650 -25.369 1.00 98.00 601 PRO A O 1
ATOM 4740 N N . ASP A 1 602 ? 2.239 10.527 -25.227 1.00 98.19 602 ASP A N 1
ATOM 4741 C CA . ASP A 1 602 ? 1.223 11.465 -25.732 1.00 98.19 602 ASP A CA 1
ATOM 4742 C C . ASP A 1 602 ? 1.271 11.719 -27.254 1.00 98.19 602 ASP A C 1
ATOM 4744 O O . ASP A 1 602 ? 0.667 12.665 -27.763 1.00 98.19 602 ASP A O 1
ATOM 4748 N N . ILE A 1 603 ? 1.983 10.870 -27.999 1.00 98.25 603 ILE A N 1
ATOM 4749 C CA . ILE A 1 603 ? 2.136 11.000 -29.452 1.00 98.25 603 ILE A CA 1
ATOM 4750 C C . ILE A 1 603 ? 0.956 10.316 -30.173 1.00 98.25 603 ILE A C 1
ATOM 4752 O O . ILE A 1 603 ? 0.783 9.101 -30.028 1.00 98.25 603 ILE A O 1
ATOM 4756 N N . PRO A 1 604 ? 0.171 11.035 -31.004 1.00 98.44 604 PRO A N 1
ATOM 4757 C CA . PRO A 1 604 ? -0.976 10.466 -31.713 1.00 98.44 604 PRO A CA 1
ATOM 4758 C C . PRO A 1 604 ? -0.556 9.470 -32.806 1.00 98.44 604 PRO A C 1
ATOM 4760 O O . PRO A 1 604 ? 0.490 9.621 -33.441 1.00 98.44 604 PRO A O 1
ATOM 4763 N N . VAL A 1 605 ? -1.420 8.484 -33.078 1.00 98.38 605 VAL A N 1
ATOM 4764 C CA . VAL A 1 605 ? -1.148 7.341 -33.978 1.00 98.38 605 VAL A CA 1
ATOM 4765 C C . VAL A 1 605 ? -0.684 7.764 -35.378 1.00 98.38 605 VAL A C 1
ATOM 4767 O O . VAL A 1 605 ? 0.205 7.140 -35.957 1.00 98.38 605 VAL A O 1
ATOM 4770 N N . GLY A 1 606 ? -1.217 8.866 -35.915 1.00 97.56 606 GLY A N 1
ATOM 4771 C CA . GLY A 1 606 ? -0.807 9.416 -37.212 1.00 97.56 606 GLY A CA 1
ATOM 4772 C C . GLY A 1 606 ? 0.680 9.808 -37.328 1.00 97.56 606 GLY A C 1
ATOM 4773 O O . GLY A 1 606 ? 1.176 9.962 -38.446 1.00 97.56 606 GLY A O 1
ATOM 4774 N N . ALA A 1 607 ? 1.413 9.944 -36.215 1.00 97.94 607 ALA A N 1
ATOM 4775 C CA . ALA A 1 607 ? 2.858 10.199 -36.199 1.00 97.94 607 ALA A CA 1
ATOM 4776 C C . ALA A 1 607 ? 3.726 8.922 -36.193 1.00 97.94 607 ALA A C 1
ATOM 4778 O O . ALA A 1 607 ? 4.918 8.999 -36.489 1.00 97.94 607 ALA A O 1
ATOM 4779 N N . TRP A 1 608 ? 3.170 7.748 -35.874 1.00 98.06 608 TRP A N 1
ATOM 4780 C CA . TRP A 1 608 ? 3.969 6.557 -35.534 1.00 98.06 608 TRP A CA 1
ATOM 4781 C C . TRP A 1 608 ? 4.727 5.932 -36.718 1.00 98.06 608 TRP A C 1
ATOM 4783 O O . TRP A 1 608 ? 5.673 5.174 -36.516 1.00 98.06 608 TRP A O 1
ATOM 4793 N N . LEU A 1 609 ? 4.334 6.250 -37.958 1.00 96.62 609 LEU A N 1
ATOM 4794 C CA . LEU A 1 609 ? 4.896 5.675 -39.190 1.00 96.62 609 LEU A CA 1
ATOM 4795 C C . LEU A 1 609 ? 5.795 6.643 -39.981 1.00 96.62 609 LEU A C 1
ATOM 4797 O O . LEU A 1 609 ? 5.970 6.454 -41.187 1.00 96.62 609 LEU A O 1
ATOM 4801 N N . GLN A 1 610 ? 6.324 7.713 -39.374 1.00 93.69 610 GLN A N 1
ATOM 4802 C CA . GLN A 1 610 ? 7.206 8.644 -40.103 1.00 93.69 610 GLN A CA 1
ATOM 4803 C C . GLN A 1 610 ? 8.595 8.060 -40.395 1.00 93.69 610 GLN A C 1
ATOM 4805 O O . GLN A 1 610 ? 9.106 8.241 -41.496 1.00 93.69 610 GLN A O 1
ATOM 4810 N N . ASP A 1 611 ? 9.164 7.301 -39.456 1.00 90.75 611 ASP A N 1
ATOM 4811 C CA . ASP A 1 611 ? 10.410 6.543 -39.634 1.00 90.75 611 ASP A CA 1
ATOM 4812 C C . ASP A 1 611 ? 10.163 5.065 -39.305 1.00 90.75 611 ASP A C 1
ATOM 4814 O O . ASP A 1 611 ? 10.585 4.541 -38.278 1.00 90.75 611 ASP A O 1
ATOM 4818 N N . GLU A 1 612 ? 9.411 4.395 -40.179 1.00 88.50 612 GLU A N 1
ATOM 4819 C CA . GLU A 1 612 ? 9.005 2.990 -40.015 1.00 88.50 612 GLU A CA 1
ATOM 4820 C C . GLU A 1 612 ? 10.208 2.033 -39.914 1.00 88.50 612 GLU A C 1
ATOM 4822 O O . GLU A 1 612 ? 10.149 1.052 -39.179 1.00 88.50 612 GLU A O 1
ATOM 4827 N N . MET A 1 613 ? 11.326 2.356 -40.578 1.00 83.75 613 MET A N 1
ATOM 4828 C CA . MET A 1 613 ? 12.576 1.588 -40.488 1.00 83.75 613 MET A CA 1
ATOM 4829 C C . MET A 1 613 ? 13.424 1.926 -39.248 1.00 83.75 613 MET A C 1
ATOM 4831 O O . MET A 1 613 ? 14.390 1.218 -38.972 1.00 83.75 613 MET A O 1
ATOM 4835 N N . GLY A 1 614 ? 13.134 3.018 -38.530 1.00 82.94 614 GLY A N 1
ATOM 4836 C CA . GLY A 1 614 ? 13.945 3.531 -37.412 1.00 82.94 614 GLY A CA 1
ATOM 4837 C C . GLY A 1 614 ? 15.314 4.113 -37.807 1.00 82.94 614 GLY A C 1
ATOM 4838 O O . GLY A 1 614 ? 16.095 4.511 -36.944 1.00 82.94 614 GLY A O 1
ATOM 4839 N N . SER A 1 615 ? 15.635 4.140 -39.103 1.00 80.69 615 SER A N 1
ATOM 4840 C CA . SER A 1 615 ? 16.945 4.524 -39.653 1.00 80.69 615 SER A CA 1
ATOM 4841 C C . SER A 1 615 ? 17.333 5.986 -39.417 1.00 80.69 615 SER A C 1
ATOM 4843 O O . SER A 1 615 ? 18.517 6.303 -39.391 1.00 80.69 615 SER A O 1
ATOM 4845 N N . LYS A 1 616 ? 16.352 6.875 -39.231 1.00 84.31 616 LYS A N 1
ATOM 4846 C CA . LYS A 1 616 ? 16.557 8.309 -38.974 1.00 84.31 616 LYS A CA 1
ATOM 4847 C C . LYS A 1 616 ? 16.474 8.644 -37.481 1.00 84.31 616 LYS A C 1
ATOM 4849 O O . LYS A 1 616 ? 16.493 9.819 -37.111 1.00 84.31 616 LYS A O 1
ATOM 4854 N N . PHE A 1 617 ? 16.306 7.627 -36.625 1.00 88.31 617 PHE A N 1
ATOM 4855 C CA . PHE A 1 617 ? 15.923 7.787 -35.222 1.00 88.31 617 PHE A CA 1
ATOM 4856 C C . PHE A 1 617 ? 14.759 8.786 -35.104 1.00 88.31 617 PHE A C 1
ATOM 4858 O O . PHE A 1 617 ? 14.877 9.824 -34.445 1.00 88.31 617 PHE A O 1
ATOM 4865 N N . GLY A 1 618 ? 13.688 8.484 -35.857 1.00 86.38 618 GLY A N 1
ATOM 4866 C CA . GLY A 1 618 ? 12.565 9.359 -36.194 1.00 86.38 618 GLY A CA 1
ATOM 4867 C C . GLY A 1 618 ? 12.185 10.337 -35.084 1.00 86.38 618 GLY A C 1
ATOM 4868 O O . GLY A 1 618 ? 11.583 9.914 -34.099 1.00 86.38 618 GLY A O 1
ATOM 4869 N N . PRO A 1 619 ? 12.487 11.641 -35.226 1.00 93.94 619 PRO A N 1
ATOM 4870 C CA . PRO A 1 619 ? 12.589 12.545 -34.081 1.00 93.94 619 PRO A CA 1
ATOM 4871 C C . PRO A 1 619 ? 11.275 12.760 -33.321 1.00 93.94 619 PRO A C 1
ATOM 4873 O O . PRO A 1 619 ? 11.295 13.126 -32.150 1.00 93.94 619 PRO A O 1
ATOM 4876 N N . HIS A 1 620 ? 10.140 12.509 -33.976 1.00 96.56 620 HIS A N 1
ATOM 4877 C CA . HIS A 1 620 ? 8.812 12.599 -33.375 1.00 96.56 620 HIS A CA 1
ATOM 4878 C C . HIS A 1 620 ? 8.467 11.387 -32.504 1.00 96.56 620 HIS A C 1
ATOM 4880 O O . HIS A 1 620 ? 7.899 11.573 -31.434 1.00 96.56 620 HIS A O 1
ATOM 4886 N N . TYR A 1 621 ? 8.763 10.168 -32.977 1.00 97.12 621 TYR A N 1
ATOM 4887 C CA . TYR A 1 621 ? 8.321 8.897 -32.393 1.00 97.12 621 TYR A CA 1
ATOM 4888 C C . TYR A 1 621 ? 9.402 7.826 -32.574 1.00 97.12 621 TYR A C 1
ATOM 4890 O O . TYR A 1 621 ? 9.595 7.296 -33.671 1.00 97.12 621 TYR A O 1
ATOM 4898 N N . PHE A 1 622 ? 10.104 7.511 -31.490 1.00 95.19 622 PHE A N 1
ATOM 4899 C CA . PHE A 1 622 ? 11.239 6.586 -31.463 1.00 95.19 622 PHE A CA 1
ATOM 4900 C C . PHE A 1 622 ? 11.263 5.772 -30.157 1.00 95.19 622 PHE A C 1
ATOM 4902 O O . PHE A 1 622 ? 10.466 6.016 -29.250 1.00 95.19 622 PHE A O 1
ATOM 4909 N N . LEU A 1 623 ? 12.156 4.777 -30.065 1.00 96.06 623 LEU A N 1
ATOM 4910 C CA . LEU A 1 623 ? 12.373 4.021 -28.824 1.00 96.06 623 LEU A CA 1
ATOM 4911 C C . LEU A 1 623 ? 13.001 4.927 -27.759 1.00 96.06 623 LEU A C 1
ATOM 4913 O O . LEU A 1 623 ? 14.032 5.550 -28.001 1.00 96.06 623 LEU A O 1
ATOM 4917 N N . ASN A 1 624 ? 12.387 4.990 -26.582 1.00 96.75 624 ASN A N 1
ATOM 4918 C CA . ASN A 1 624 ? 12.789 5.861 -25.489 1.00 96.75 624 ASN A CA 1
ATOM 4919 C C . ASN A 1 624 ? 14.225 5.577 -25.026 1.00 96.75 624 ASN A C 1
ATOM 4921 O O . ASN A 1 624 ? 14.489 4.577 -24.359 1.00 96.75 624 ASN A O 1
ATOM 4925 N N . ASN A 1 625 ? 15.146 6.492 -25.323 1.00 96.69 625 ASN A N 1
ATOM 4926 C CA . ASN A 1 625 ? 16.507 6.434 -24.813 1.00 96.69 625 ASN A CA 1
ATOM 4927 C C . ASN A 1 625 ? 17.001 7.853 -24.466 1.00 96.69 625 ASN A C 1
ATOM 4929 O O . ASN A 1 625 ? 17.236 8.636 -25.387 1.00 96.69 625 ASN A O 1
ATOM 4933 N N . PRO A 1 626 ? 17.199 8.188 -23.173 1.00 96.81 626 PRO A N 1
ATOM 4934 C CA . PRO A 1 626 ? 17.640 9.520 -22.760 1.00 96.81 626 PRO A CA 1
ATOM 4935 C C . PRO A 1 626 ? 19.049 9.884 -23.250 1.00 96.81 626 PRO A C 1
ATOM 4937 O O . PRO A 1 626 ? 19.385 11.065 -23.262 1.00 96.81 626 PRO A O 1
ATOM 4940 N N . ASP A 1 627 ? 19.876 8.927 -23.677 1.00 96.00 627 ASP A N 1
ATOM 4941 C CA . ASP A 1 627 ? 21.219 9.216 -24.192 1.00 96.00 627 ASP A CA 1
ATOM 4942 C C . ASP A 1 627 ? 21.168 10.097 -25.456 1.00 96.00 627 ASP A C 1
ATOM 4944 O O . ASP A 1 627 ? 22.020 10.965 -25.625 1.00 96.00 627 ASP A O 1
ATOM 4948 N N . ILE A 1 628 ? 20.145 9.921 -26.309 1.00 95.56 628 ILE A N 1
ATOM 4949 C CA . ILE A 1 628 ? 19.939 10.675 -27.565 1.00 95.56 628 ILE A CA 1
ATOM 4950 C C . ILE A 1 628 ? 18.952 11.847 -27.434 1.00 95.56 628 ILE A C 1
ATOM 4952 O O . ILE A 1 628 ? 18.458 12.346 -28.448 1.00 95.56 628 ILE A O 1
ATOM 4956 N N . GLN A 1 629 ? 18.647 12.284 -26.207 1.00 96.44 629 GLN A N 1
ATOM 4957 C CA . GLN A 1 629 ? 17.827 13.479 -26.001 1.00 96.44 629 GLN A CA 1
ATOM 4958 C C . GLN A 1 629 ? 18.563 14.729 -26.513 1.00 96.44 629 GLN A C 1
ATOM 4960 O O . GLN A 1 629 ? 19.787 14.842 -26.382 1.00 96.44 629 GLN A O 1
ATOM 4965 N N . ASP A 1 630 ? 17.819 15.676 -27.081 1.00 96.88 630 ASP A N 1
ATOM 4966 C CA . ASP A 1 630 ? 18.385 16.975 -27.444 1.00 96.88 630 ASP A CA 1
ATOM 4967 C C . ASP A 1 630 ? 18.699 17.811 -26.188 1.00 96.88 630 ASP A C 1
ATOM 4969 O O . ASP A 1 630 ? 18.083 17.660 -25.133 1.00 96.88 630 ASP A O 1
ATOM 4973 N N . ASN A 1 631 ? 19.655 18.729 -26.307 1.00 95.19 631 ASN A N 1
ATOM 4974 C CA . ASN A 1 631 ? 20.008 19.679 -25.263 1.00 95.19 631 ASN A CA 1
ATOM 4975 C C . ASN A 1 631 ? 19.015 20.854 -25.183 1.00 95.19 631 ASN A C 1
ATOM 4977 O O . ASN A 1 631 ? 18.147 21.043 -26.038 1.00 95.19 631 ASN A O 1
ATOM 4981 N N . VAL A 1 632 ? 19.149 21.656 -24.127 1.00 94.75 632 VAL A N 1
ATOM 4982 C CA . VAL A 1 632 ? 18.308 22.837 -23.855 1.00 94.75 632 VAL A CA 1
ATOM 4983 C C . VAL A 1 632 ? 18.985 24.161 -24.242 1.00 94.75 632 VAL A C 1
ATOM 4985 O O . VAL A 1 632 ? 18.602 25.219 -23.748 1.00 94.75 632 VAL A O 1
ATOM 4988 N N . ASN A 1 633 ? 19.997 24.126 -25.118 1.00 92.38 633 ASN A N 1
ATOM 4989 C CA . ASN A 1 633 ? 20.644 25.346 -25.604 1.00 92.38 633 ASN A CA 1
ATOM 4990 C C . ASN A 1 633 ? 19.649 26.178 -26.427 1.00 92.38 633 ASN A C 1
ATOM 4992 O O . ASN A 1 633 ? 18.815 25.620 -27.144 1.00 92.38 633 ASN A O 1
ATOM 4996 N N . ASN A 1 634 ? 19.778 27.508 -26.370 1.00 91.38 634 ASN A N 1
ATOM 4997 C CA . ASN A 1 634 ? 18.868 28.431 -27.055 1.00 91.38 634 ASN A CA 1
ATOM 4998 C C . ASN A 1 634 ? 18.719 28.103 -28.550 1.00 91.38 634 ASN A C 1
ATOM 5000 O O . ASN A 1 634 ? 17.595 27.962 -29.022 1.00 91.38 634 ASN A O 1
ATOM 5004 N N . ASP A 1 635 ? 19.837 27.894 -29.255 1.00 93.12 635 ASP A N 1
ATOM 5005 C CA . ASP A 1 635 ? 19.857 27.539 -30.681 1.00 93.12 635 ASP A CA 1
ATOM 5006 C C . ASP A 1 635 ? 18.992 26.290 -30.967 1.00 93.12 635 ASP A C 1
ATOM 5008 O O . ASP A 1 635 ? 18.170 26.275 -31.884 1.00 93.12 635 ASP A O 1
ATOM 5012 N N . THR A 1 636 ? 19.136 25.244 -30.142 1.00 94.75 636 THR A N 1
ATOM 5013 C CA . THR A 1 636 ? 18.413 23.968 -30.271 1.00 94.75 636 THR A CA 1
ATOM 5014 C C . THR A 1 636 ? 16.910 24.139 -30.068 1.00 94.75 636 THR A C 1
ATOM 5016 O O . THR A 1 636 ? 16.111 23.636 -30.859 1.00 94.75 636 THR A O 1
ATOM 5019 N N . VAL A 1 637 ? 16.514 24.874 -29.026 1.00 94.88 637 VAL A N 1
ATOM 5020 C CA . VAL A 1 637 ? 15.103 25.155 -28.718 1.00 94.88 637 VAL A CA 1
ATOM 5021 C C . VAL A 1 637 ? 14.480 26.059 -29.785 1.00 94.88 637 VAL A C 1
ATOM 5023 O O . VAL A 1 637 ? 13.344 25.829 -30.203 1.00 94.88 637 VAL A O 1
ATOM 5026 N N . GLU A 1 638 ? 15.217 27.051 -30.281 1.00 93.19 638 GLU A N 1
ATOM 5027 C CA . GLU A 1 638 ? 14.756 27.965 -31.324 1.00 93.19 638 GLU A CA 1
ATOM 5028 C C . GLU A 1 638 ? 14.484 27.230 -32.648 1.00 93.19 638 GLU A C 1
ATOM 5030 O O . GLU A 1 638 ? 13.378 27.326 -33.195 1.00 93.19 638 GLU A O 1
ATOM 5035 N N . ALA A 1 639 ? 15.450 26.439 -33.125 1.00 93.31 639 ALA A N 1
ATOM 5036 C CA . ALA A 1 639 ? 15.352 25.712 -34.390 1.00 93.31 639 ALA A CA 1
ATOM 5037 C C . ALA A 1 639 ? 14.316 24.569 -34.363 1.00 93.31 639 ALA A C 1
ATOM 5039 O O . ALA A 1 639 ? 13.648 24.313 -35.367 1.00 93.31 639 ALA A O 1
ATOM 5040 N N . LEU A 1 640 ? 14.173 23.866 -33.231 1.00 95.31 640 LEU A N 1
ATOM 5041 C CA . LEU A 1 640 ? 13.372 22.636 -33.149 1.00 95.31 640 LEU A CA 1
ATOM 5042 C C . LEU A 1 640 ? 12.014 22.800 -32.447 1.00 95.31 640 LEU A C 1
ATOM 5044 O O . LEU A 1 640 ? 11.155 21.935 -32.611 1.00 95.31 640 LEU A O 1
ATOM 5048 N N . ILE A 1 641 ? 11.789 23.885 -31.694 1.00 95.06 641 ILE A N 1
ATOM 5049 C CA . ILE A 1 641 ? 10.531 24.133 -30.966 1.00 95.06 641 ILE A CA 1
ATOM 5050 C C . ILE A 1 641 ? 9.935 25.494 -31.340 1.00 95.06 641 ILE A C 1
ATOM 5052 O O . ILE A 1 641 ? 8.868 25.537 -31.953 1.00 95.06 641 ILE A O 1
ATOM 5056 N N . SER A 1 642 ? 10.603 26.609 -31.022 1.00 93.00 642 SER A N 1
ATOM 5057 C CA . SER A 1 642 ? 10.040 27.968 -31.182 1.00 93.00 642 SER A CA 1
ATOM 5058 C C . SER A 1 642 ? 9.708 28.327 -32.636 1.00 93.00 642 SER A C 1
ATOM 5060 O O . SER A 1 642 ? 8.792 29.110 -32.896 1.00 93.00 642 SER A O 1
ATOM 5062 N N . SER A 1 643 ? 10.407 27.687 -33.576 1.00 92.06 643 SER A N 1
ATOM 5063 C CA . SER A 1 643 ? 10.141 27.680 -35.017 1.00 92.06 643 SER A CA 1
ATOM 5064 C C . SER A 1 643 ? 8.746 27.171 -35.425 1.00 92.06 643 SER A C 1
ATOM 5066 O O . SER A 1 643 ? 8.337 27.398 -36.564 1.00 92.06 643 SER A O 1
ATOM 5068 N N . TYR A 1 644 ? 7.992 26.498 -34.548 1.00 92.81 644 TYR A N 1
ATOM 5069 C CA . TYR A 1 644 ? 6.690 25.897 -34.870 1.00 92.81 644 TYR A CA 1
ATOM 5070 C C . TYR A 1 644 ? 5.602 26.355 -33.883 1.00 92.81 644 TYR A C 1
ATOM 5072 O O . TYR A 1 644 ? 5.407 25.796 -32.799 1.00 92.81 644 TYR A O 1
ATOM 5080 N N . LYS A 1 645 ? 4.875 27.413 -34.261 1.00 92.25 645 LYS A N 1
ATOM 5081 C CA . LYS A 1 645 ? 3.879 28.075 -33.406 1.00 92.25 645 LYS A CA 1
ATOM 5082 C C . LYS A 1 645 ? 2.490 27.460 -33.575 1.00 92.25 645 LYS A C 1
ATOM 5084 O O . LYS A 1 645 ? 1.921 27.490 -34.661 1.00 92.25 645 LYS A O 1
ATOM 5089 N N . ASN A 1 646 ? 1.947 26.907 -32.492 1.00 93.00 646 ASN A N 1
ATOM 5090 C CA . ASN A 1 646 ? 0.575 26.390 -32.457 1.00 93.00 646 ASN A CA 1
ATOM 5091 C C . ASN A 1 646 ? -0.449 27.529 -32.616 1.00 93.00 646 ASN A C 1
ATOM 5093 O O . ASN A 1 646 ? -0.170 28.680 -32.282 1.00 93.00 646 ASN A O 1
ATOM 5097 N N . THR A 1 647 ? -1.644 27.195 -33.097 1.00 93.31 647 THR A N 1
ATOM 5098 C CA . THR A 1 647 ? -2.779 28.113 -33.281 1.00 93.31 647 THR A CA 1
ATOM 5099 C C . THR A 1 647 ? -4.071 27.471 -32.768 1.00 93.31 647 THR A C 1
ATOM 5101 O O . THR A 1 647 ? -4.087 26.284 -32.447 1.00 93.31 647 THR A O 1
ATOM 5104 N N . ASP A 1 648 ? -5.170 28.229 -32.770 1.00 91.31 648 ASP A N 1
ATOM 5105 C CA . ASP A 1 648 ? -6.532 27.765 -32.446 1.00 91.31 648 ASP A CA 1
ATOM 5106 C C . ASP A 1 648 ? -6.981 26.504 -33.220 1.00 91.31 648 ASP A C 1
ATOM 5108 O O . ASP A 1 648 ? -7.844 25.768 -32.757 1.00 91.31 648 ASP A O 1
ATOM 5112 N N . LYS A 1 649 ? -6.388 26.214 -34.387 1.00 95.94 649 LYS A N 1
ATOM 5113 C CA . LYS A 1 649 ? -6.791 25.094 -35.263 1.00 95.94 649 LYS A CA 1
ATOM 5114 C C . LYS A 1 649 ? -5.667 24.117 -35.605 1.00 95.94 649 LYS A C 1
ATOM 5116 O O . LYS A 1 649 ? -5.894 23.153 -36.336 1.00 95.94 649 LYS A O 1
ATOM 5121 N N . LEU A 1 650 ? -4.445 24.370 -35.127 1.00 96.06 650 LEU A N 1
ATOM 5122 C CA . LEU A 1 650 ? -3.252 23.608 -35.503 1.00 96.06 650 LEU A CA 1
ATOM 5123 C C . LEU A 1 650 ? -2.298 23.451 -34.318 1.00 96.06 650 LEU A C 1
ATOM 5125 O O . LEU A 1 650 ? -1.849 24.437 -33.733 1.00 96.06 650 LEU A O 1
ATOM 5129 N N . LYS A 1 651 ? -1.932 22.204 -34.014 1.00 97.62 651 LYS A 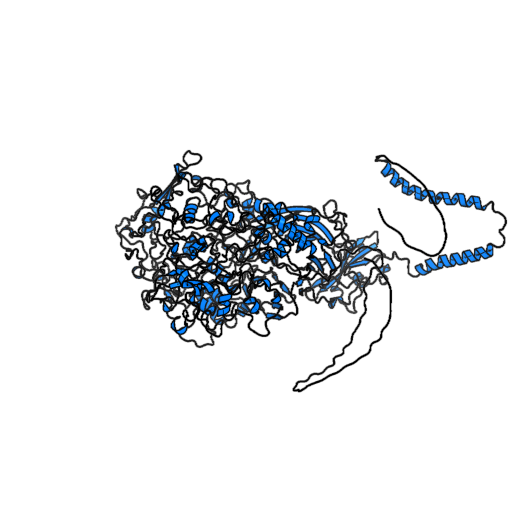N 1
ATOM 5130 C CA . LYS A 1 651 ? -0.881 21.844 -33.049 1.00 97.62 651 LYS A CA 1
ATOM 5131 C C . LYS A 1 651 ? 0.254 21.106 -33.751 1.00 97.62 651 LYS A C 1
ATOM 5133 O O . LYS A 1 651 ? 0.040 20.490 -34.792 1.00 97.62 651 LYS A O 1
ATOM 5138 N N . HIS A 1 652 ? 1.447 21.158 -33.171 1.00 97.62 652 HIS A N 1
ATOM 5139 C CA . HIS A 1 652 ? 2.642 20.516 -33.711 1.00 97.62 652 HIS A CA 1
ATOM 5140 C C . HIS A 1 652 ? 3.081 19.298 -32.891 1.00 97.62 652 HIS A C 1
ATOM 5142 O O . HIS A 1 652 ? 3.129 19.353 -31.662 1.00 97.62 652 HIS A O 1
ATOM 5148 N N . VAL A 1 653 ? 3.498 18.233 -33.580 1.00 97.88 653 VAL A N 1
ATOM 5149 C CA . VAL A 1 653 ? 4.412 17.226 -33.023 1.00 97.88 653 VAL A CA 1
ATOM 5150 C C . VAL A 1 653 ? 5.826 17.645 -33.421 1.00 97.88 653 VAL A C 1
ATOM 5152 O O . VAL A 1 653 ? 6.238 17.486 -34.572 1.00 97.88 653 VAL A O 1
ATOM 5155 N N . TYR A 1 654 ? 6.539 18.261 -32.482 1.00 97.19 654 TYR A N 1
ATOM 5156 C CA . TYR A 1 654 ? 7.859 18.852 -32.709 1.00 97.19 654 TYR A CA 1
ATOM 5157 C C . TYR A 1 654 ? 8.915 17.813 -33.149 1.00 97.19 654 TYR A C 1
ATOM 5159 O O . TYR A 1 654 ? 8.796 16.635 -32.806 1.00 97.19 654 TYR A O 1
ATOM 5167 N N . PRO A 1 655 ? 9.963 18.225 -33.886 1.00 96.69 655 PRO A N 1
ATOM 5168 C CA . PRO A 1 655 ? 11.124 17.393 -34.216 1.00 96.69 655 PRO A CA 1
ATOM 5169 C C . PRO A 1 655 ? 12.218 17.397 -33.131 1.00 96.69 655 PRO A C 1
ATOM 5171 O O . PRO A 1 655 ? 13.336 16.948 -33.379 1.00 96.69 655 PRO A O 1
ATOM 5174 N N . TYR A 1 656 ? 11.931 17.924 -31.941 1.00 97.38 656 TYR A N 1
ATOM 5175 C CA . TYR A 1 656 ? 12.815 17.837 -30.779 1.00 97.38 656 TYR A CA 1
ATOM 5176 C C . TYR A 1 656 ? 12.732 16.431 -30.157 1.00 97.38 656 TYR A C 1
ATOM 5178 O O . TYR A 1 656 ? 11.640 15.951 -29.843 1.00 97.38 656 TYR A O 1
ATOM 5186 N N . ARG A 1 657 ? 13.877 15.769 -29.960 1.00 97.31 657 ARG A N 1
ATOM 5187 C CA . ARG A 1 657 ? 13.984 14.426 -29.375 1.00 97.31 657 ARG A CA 1
ATOM 5188 C C . ARG A 1 657 ? 13.845 14.494 -27.854 1.00 97.31 657 ARG A C 1
ATOM 5190 O O . ARG A 1 657 ? 14.823 14.524 -27.112 1.00 97.31 657 ARG A O 1
ATOM 5197 N N . TYR A 1 658 ? 12.596 14.501 -27.395 1.00 97.94 658 TYR A N 1
ATOM 5198 C CA . TYR A 1 658 ? 12.237 14.260 -25.995 1.00 97.94 658 TYR A CA 1
ATOM 5199 C C . TYR A 1 658 ? 12.342 12.770 -25.662 1.00 97.94 658 TYR A C 1
ATOM 5201 O O . TYR A 1 658 ? 11.783 11.961 -26.401 1.00 97.94 658 TYR A O 1
ATOM 5209 N N . SER A 1 659 ? 12.961 12.421 -24.535 1.00 97.31 659 SER A N 1
ATOM 5210 C CA . SER A 1 659 ? 12.999 11.055 -23.988 1.00 97.31 659 SER A CA 1
ATOM 5211 C C . SER A 1 659 ? 13.476 11.060 -22.534 1.00 97.31 659 SER A C 1
ATOM 5213 O O . SER A 1 659 ? 14.251 11.933 -22.143 1.00 97.31 659 SER A O 1
ATOM 5215 N N . GLY A 1 660 ? 13.078 10.058 -21.752 1.00 97.31 660 GLY A N 1
ATOM 5216 C CA . GLY A 1 660 ? 13.448 9.936 -20.344 1.00 97.31 660 GLY A CA 1
ATOM 5217 C C . GLY A 1 660 ? 12.876 8.689 -19.674 1.00 97.31 660 GLY A C 1
ATOM 5218 O O . GLY A 1 660 ? 11.919 8.083 -20.158 1.00 97.31 660 GLY A O 1
ATOM 5219 N N . LEU A 1 661 ? 13.496 8.282 -18.569 1.00 98.56 661 LEU A N 1
ATOM 5220 C CA . LEU A 1 661 ? 13.158 7.072 -17.811 1.00 98.56 661 LEU A CA 1
ATOM 5221 C C . LEU A 1 661 ? 12.011 7.318 -16.804 1.00 98.56 661 LEU A C 1
ATOM 5223 O O . LEU A 1 661 ? 11.332 8.344 -16.891 1.00 98.56 661 LEU A O 1
ATOM 5227 N N . TYR A 1 662 ? 11.732 6.369 -15.896 1.00 98.50 662 TYR A N 1
ATOM 5228 C CA . TYR A 1 662 ? 10.474 6.337 -15.125 1.00 98.50 662 TYR A CA 1
ATOM 5229 C C . TYR A 1 662 ? 10.123 7.659 -14.430 1.00 98.50 662 TYR A C 1
ATOM 5231 O O . TYR A 1 662 ? 8.982 8.109 -14.537 1.00 98.50 662 TYR A O 1
ATOM 5239 N N . ALA A 1 663 ? 11.075 8.318 -13.760 1.00 98.12 663 ALA A N 1
ATOM 5240 C CA . ALA A 1 663 ? 10.780 9.555 -13.039 1.00 98.12 663 ALA A CA 1
ATOM 5241 C C . ALA A 1 663 ? 10.342 10.689 -13.983 1.00 98.12 663 ALA A C 1
ATOM 5243 O O . ALA A 1 663 ? 9.403 11.417 -13.673 1.00 98.12 663 ALA A O 1
ATOM 5244 N N . TRP A 1 664 ? 10.950 10.798 -15.168 1.00 98.56 664 TRP A N 1
ATOM 5245 C CA . TRP A 1 664 ? 10.556 11.775 -16.186 1.00 98.56 664 TRP A CA 1
ATOM 5246 C C . TRP A 1 664 ? 9.226 11.429 -16.866 1.00 98.56 664 TRP A C 1
ATOM 5248 O O . TRP A 1 664 ? 8.409 12.323 -17.087 1.00 98.56 664 TRP A O 1
ATOM 5258 N N . GLN A 1 665 ? 8.966 10.149 -17.155 1.00 98.56 665 GLN A N 1
ATOM 5259 C CA . GLN A 1 665 ? 7.672 9.707 -17.699 1.00 98.56 665 GLN A CA 1
ATOM 5260 C C . GLN A 1 665 ? 6.528 10.098 -16.745 1.00 98.56 665 GLN A C 1
ATOM 5262 O O . GLN A 1 665 ? 5.544 10.722 -17.142 1.00 98.56 665 GLN A O 1
ATOM 5267 N N . LEU A 1 666 ? 6.696 9.814 -15.452 1.00 98.44 666 LEU A N 1
ATOM 5268 C CA . LEU A 1 666 ? 5.708 10.139 -14.425 1.00 98.44 666 LEU A CA 1
ATOM 5269 C C . LEU A 1 666 ? 5.589 11.643 -14.179 1.00 98.44 666 LEU A C 1
ATOM 5271 O O . LEU A 1 666 ? 4.475 12.148 -14.046 1.00 98.44 666 LEU A O 1
ATOM 5275 N N . PHE A 1 667 ? 6.700 12.382 -14.173 1.00 97.94 667 PHE A N 1
ATOM 5276 C CA . PHE A 1 667 ? 6.681 13.828 -13.955 1.00 97.94 667 PHE A CA 1
ATOM 5277 C C . PHE A 1 667 ? 5.843 14.586 -14.998 1.00 97.94 667 PHE A C 1
ATOM 5279 O O . PHE A 1 667 ? 5.291 15.637 -14.670 1.00 97.94 667 PHE A O 1
ATOM 5286 N N . ASN A 1 668 ? 5.740 14.075 -16.229 1.00 97.94 668 ASN A N 1
ATOM 5287 C CA . ASN A 1 668 ? 5.003 14.727 -17.315 1.00 97.94 668 ASN A CA 1
ATOM 5288 C C . ASN A 1 668 ? 3.589 14.156 -17.538 1.00 97.94 668 ASN A C 1
ATOM 5290 O O . ASN A 1 668 ? 2.686 14.926 -17.862 1.00 97.94 668 ASN A O 1
ATOM 5294 N N . TRP A 1 669 ? 3.387 12.841 -17.361 1.00 98.75 669 TRP A N 1
ATOM 5295 C CA . TRP A 1 669 ? 2.148 12.148 -17.767 1.00 98.75 669 TRP A CA 1
ATOM 5296 C C . TRP A 1 669 ? 1.448 11.335 -16.661 1.00 98.75 669 TRP A C 1
ATOM 5298 O O . TRP A 1 669 ? 0.496 10.612 -16.950 1.00 98.75 669 TRP A O 1
ATOM 5308 N N . SER A 1 670 ? 1.870 11.457 -15.398 1.00 98.62 670 SER A N 1
ATOM 5309 C CA . SER A 1 670 ? 1.066 11.006 -14.248 1.00 98.62 670 SER A CA 1
ATOM 5310 C C . SER A 1 670 ? 0.258 12.154 -13.636 1.00 98.62 670 SER A C 1
ATOM 5312 O O . SER A 1 670 ? 0.570 13.333 -13.827 1.00 98.62 670 SER A O 1
ATOM 5314 N N . ASN A 1 671 ? -0.741 11.811 -12.825 1.00 98.50 671 ASN A N 1
ATOM 5315 C CA . ASN A 1 671 ? -1.576 12.759 -12.089 1.00 98.50 671 ASN A CA 1
ATOM 5316 C C . ASN A 1 671 ? -0.904 13.256 -10.798 1.00 98.50 671 ASN A C 1
ATOM 5318 O O . ASN A 1 671 ? -1.519 13.268 -9.729 1.00 98.50 671 ASN A O 1
ATOM 5322 N N . LYS A 1 672 ? 0.376 13.636 -10.883 1.00 98.56 672 LYS A N 1
ATOM 5323 C CA . LYS A 1 672 ? 1.144 14.131 -9.736 1.00 98.56 672 LYS A CA 1
ATOM 5324 C C . LYS A 1 672 ? 0.437 15.307 -9.055 1.00 98.56 672 LYS A C 1
ATOM 5326 O O . LYS A 1 672 ? -0.150 16.169 -9.716 1.00 98.56 672 LYS A O 1
ATOM 5331 N N . LEU A 1 673 ? 0.531 15.363 -7.731 1.00 98.44 673 LEU A N 1
ATOM 5332 C CA . LEU A 1 673 ? 0.170 16.555 -6.976 1.00 98.44 673 LEU A CA 1
ATOM 5333 C C . LEU A 1 673 ? 1.037 17.747 -7.390 1.00 98.44 673 LEU A C 1
ATOM 5335 O O . LEU A 1 673 ? 2.176 17.602 -7.823 1.00 98.44 673 LEU A O 1
ATOM 5339 N N . THR A 1 674 ? 0.476 18.943 -7.242 1.00 97.88 674 THR A N 1
ATOM 5340 C CA . THR A 1 674 ? 1.192 20.208 -7.429 1.00 97.88 674 THR A CA 1
ATOM 5341 C C . THR A 1 674 ? 0.828 21.164 -6.289 1.00 97.88 674 THR A C 1
ATOM 5343 O O . THR A 1 674 ? 0.199 20.761 -5.311 1.00 97.88 674 THR A O 1
ATOM 5346 N N . ASN A 1 675 ? 1.198 22.441 -6.394 1.00 98.19 675 ASN A N 1
ATOM 5347 C CA . ASN A 1 675 ? 0.757 23.478 -5.456 1.00 98.19 675 ASN A CA 1
ATOM 5348 C C . ASN A 1 675 ? -0.644 24.039 -5.786 1.00 98.19 675 ASN A C 1
ATOM 5350 O O . ASN A 1 675 ? -1.100 24.961 -5.119 1.00 98.19 675 ASN A O 1
ATOM 5354 N N . THR A 1 676 ? -1.318 23.532 -6.825 1.00 97.69 676 THR A N 1
ATOM 5355 C CA . THR A 1 676 ? -2.662 23.953 -7.259 1.00 97.69 676 THR A CA 1
ATOM 5356 C C . THR A 1 676 ? -3.583 22.728 -7.354 1.00 97.69 676 THR A C 1
ATOM 5358 O O . THR A 1 676 ? -3.164 21.718 -7.919 1.00 97.69 676 THR A O 1
ATOM 5361 N N . PRO A 1 677 ? -4.821 22.773 -6.829 1.00 97.44 677 PRO A N 1
ATOM 5362 C CA . PRO A 1 677 ? -5.767 21.668 -6.964 1.00 97.44 677 PRO A CA 1
ATOM 5363 C C . PRO A 1 677 ? -6.291 21.551 -8.404 1.00 97.44 677 PRO A C 1
ATOM 5365 O O . PRO A 1 677 ? -6.190 22.488 -9.195 1.00 97.44 677 PRO A O 1
ATOM 5368 N N . LEU A 1 678 ? -6.880 20.400 -8.744 1.00 98.06 678 LEU A N 1
ATOM 5369 C CA . LEU A 1 678 ? -7.441 20.105 -10.077 1.00 98.06 678 LEU A CA 1
ATOM 5370 C C . LEU A 1 678 ? -6.457 20.287 -11.264 1.00 98.06 678 LEU A C 1
ATOM 5372 O O . LEU A 1 678 ? -6.881 20.502 -12.400 1.00 98.06 678 LEU A O 1
ATOM 5376 N N . SER A 1 679 ? -5.145 20.203 -11.016 1.00 98.00 679 SER A N 1
ATOM 5377 C CA . SER A 1 679 ? -4.089 20.523 -11.988 1.00 98.00 679 SER A CA 1
ATOM 5378 C C . SER A 1 679 ? -3.563 19.335 -12.809 1.00 98.00 679 SER A C 1
ATOM 5380 O O . SER A 1 679 ? -2.584 19.496 -13.541 1.00 98.00 679 SER A O 1
ATOM 5382 N N . ALA A 1 680 ? -4.127 18.132 -12.675 1.00 98.19 680 ALA A N 1
ATOM 5383 C CA . ALA A 1 680 ? -3.625 16.948 -13.372 1.00 98.19 680 ALA A CA 1
ATOM 5384 C C . ALA A 1 680 ? -4.087 16.931 -14.840 1.00 98.19 680 ALA A C 1
ATOM 5386 O O . ALA A 1 680 ? -5.164 16.430 -15.164 1.00 98.19 680 ALA A O 1
ATOM 5387 N N . ASN A 1 681 ? -3.254 17.458 -15.745 1.00 97.94 681 ASN A N 1
ATOM 5388 C CA . ASN A 1 681 ? -3.523 17.398 -17.188 1.00 97.94 681 ASN A CA 1
ATOM 5389 C C . ASN A 1 681 ? -3.473 15.973 -17.753 1.00 97.94 681 ASN A C 1
ATOM 5391 O O . ASN A 1 681 ? -3.953 15.755 -18.851 1.00 97.94 681 ASN A O 1
ATOM 5395 N N . PHE A 1 682 ? -2.880 15.017 -17.043 1.00 98.62 682 PHE A N 1
ATOM 5396 C CA . PHE A 1 682 ? -2.894 13.607 -17.410 1.00 98.62 682 PHE A CA 1
ATOM 5397 C C . PHE A 1 682 ? -3.288 12.793 -16.179 1.00 98.62 682 PHE A C 1
ATOM 5399 O O . PHE A 1 682 ? -2.641 12.895 -15.138 1.00 98.62 682 PHE A O 1
ATOM 5406 N N . VAL A 1 683 ? -4.333 11.978 -16.306 1.00 98.69 683 VAL A N 1
ATOM 5407 C CA . VAL A 1 683 ? -4.650 10.894 -15.372 1.00 98.69 683 VAL A CA 1
ATOM 5408 C C . VAL A 1 683 ? -4.691 9.614 -16.196 1.00 98.69 683 VAL A C 1
ATOM 5410 O O . VAL A 1 683 ? -5.527 9.475 -17.086 1.00 98.69 683 VAL A O 1
ATOM 5413 N N . ASN A 1 684 ? -3.731 8.711 -15.980 1.00 98.31 684 ASN A N 1
ATOM 5414 C CA . ASN A 1 684 ? -3.535 7.593 -16.902 1.00 98.31 684 ASN A CA 1
ATOM 5415 C C . ASN A 1 684 ? -4.613 6.509 -16.773 1.00 98.31 684 ASN A C 1
ATOM 5417 O O . ASN A 1 684 ? -5.077 5.994 -17.781 1.00 98.31 684 ASN A O 1
ATOM 5421 N N . GLU A 1 685 ? -4.940 6.130 -15.547 1.00 98.75 685 GLU A N 1
ATOM 5422 C CA . GLU A 1 685 ? -5.921 5.124 -15.122 1.00 98.75 685 GLU A CA 1
ATOM 5423 C C . GLU A 1 685 ? -5.889 5.140 -13.579 1.00 98.75 685 GLU A C 1
ATOM 5425 O O . GLU A 1 685 ? -5.190 5.970 -12.982 1.00 98.75 685 GLU A O 1
ATOM 5430 N N . ASN A 1 686 ? -6.600 4.232 -12.917 1.00 98.81 686 ASN A N 1
ATOM 5431 C CA . ASN A 1 686 ? -6.533 4.069 -11.462 1.00 98.81 686 ASN A CA 1
ATOM 5432 C C . ASN A 1 686 ? -5.850 2.744 -11.053 1.00 98.81 686 ASN A C 1
ATOM 5434 O O . ASN A 1 686 ? -5.746 1.814 -11.855 1.00 98.81 686 ASN A O 1
ATOM 5438 N N . SER A 1 687 ? -5.339 2.659 -9.816 1.00 98.56 687 SER A N 1
ATOM 5439 C CA . SER A 1 687 ? -4.702 1.431 -9.305 1.00 98.56 687 SER A CA 1
ATOM 5440 C C . SER A 1 687 ? -5.716 0.295 -9.082 1.00 98.56 687 SER A C 1
ATOM 5442 O O . SER A 1 687 ? -6.904 0.533 -8.837 1.00 98.56 687 SER A O 1
ATOM 5444 N N . TYR A 1 688 ? -5.274 -0.959 -9.169 1.00 98.62 688 TYR A N 1
ATOM 5445 C CA . TYR A 1 688 ? -6.093 -2.151 -8.930 1.00 98.62 688 TYR A CA 1
ATOM 5446 C C . TYR A 1 688 ? -6.457 -2.299 -7.454 1.00 98.62 688 TYR A C 1
ATOM 5448 O O . TYR A 1 688 ? -7.629 -2.472 -7.120 1.00 98.62 688 TYR A O 1
ATOM 5456 N N . ALA A 1 689 ? -5.457 -2.217 -6.578 1.00 98.50 689 ALA A N 1
ATOM 5457 C CA . ALA A 1 689 ? -5.595 -2.323 -5.133 1.00 98.50 689 ALA A CA 1
ATOM 5458 C C . ALA A 1 689 ? -5.169 -1.009 -4.451 1.00 98.50 689 ALA A C 1
ATOM 5460 O O . ALA A 1 689 ? -4.550 -0.148 -5.088 1.00 98.50 689 ALA A O 1
ATOM 5461 N N . PRO A 1 690 ? -5.464 -0.814 -3.150 1.00 98.75 690 PRO A N 1
ATOM 5462 C CA . PRO A 1 690 ? -4.866 0.279 -2.396 1.00 98.75 690 PRO A CA 1
ATOM 5463 C C . PRO A 1 690 ? -3.341 0.152 -2.441 1.00 98.75 690 PRO A C 1
ATOM 5465 O O . PRO A 1 690 ? -2.797 -0.919 -2.175 1.00 98.75 690 PRO A O 1
ATOM 5468 N N . ASN A 1 691 ? -2.645 1.225 -2.796 1.00 98.62 691 ASN A N 1
ATOM 5469 C CA . ASN A 1 691 ? -1.195 1.223 -2.997 1.00 98.62 691 ASN A CA 1
ATOM 5470 C C . ASN A 1 691 ? -0.484 2.379 -2.262 1.00 98.62 691 ASN A C 1
ATOM 5472 O O . ASN A 1 691 ? 0.710 2.611 -2.442 1.00 98.62 691 ASN A O 1
ATOM 5476 N N . SER A 1 692 ? -1.212 3.066 -1.381 1.00 98.88 692 SER A N 1
ATOM 5477 C CA . SER A 1 692 ? -0.710 4.087 -0.467 1.00 98.88 692 SER A CA 1
ATOM 5478 C C . SER A 1 692 ? -1.228 3.834 0.943 1.00 98.88 692 SER A C 1
ATOM 5480 O O . SER A 1 692 ? -2.414 3.566 1.118 1.00 98.88 692 SER A O 1
ATOM 5482 N N . LEU A 1 693 ? -0.380 4.005 1.959 1.00 98.69 693 LEU A N 1
ATOM 5483 C CA . LEU A 1 693 ? -0.861 4.378 3.295 1.00 98.69 693 LEU A CA 1
ATOM 5484 C C . LEU A 1 693 ? -1.539 5.752 3.197 1.00 98.69 693 LEU A C 1
ATOM 5486 O O . LEU A 1 693 ? -1.125 6.577 2.380 1.00 98.69 693 LEU A O 1
ATOM 5490 N N . PHE A 1 694 ? -2.579 6.015 3.984 1.00 98.88 694 PHE A N 1
ATOM 5491 C CA . PHE A 1 694 ? -3.244 7.318 3.969 1.00 98.88 694 PHE A CA 1
ATOM 5492 C C . PHE A 1 694 ? -3.893 7.642 5.314 1.00 98.88 694 PHE A C 1
ATOM 5494 O O . PHE A 1 694 ? -4.683 6.858 5.839 1.00 98.88 694 PHE A O 1
ATOM 5501 N N . ALA A 1 695 ? -3.605 8.829 5.841 1.00 98.81 695 ALA A N 1
ATOM 5502 C CA . ALA A 1 695 ? -4.389 9.453 6.898 1.00 98.81 695 ALA A CA 1
ATOM 5503 C C . ALA A 1 695 ? -4.599 10.938 6.585 1.00 98.81 695 ALA A C 1
ATOM 5505 O O . ALA A 1 695 ? -3.675 11.608 6.127 1.00 98.81 695 ALA A O 1
ATOM 5506 N N . ALA A 1 696 ? -5.802 11.452 6.824 1.00 98.75 696 ALA A N 1
ATOM 5507 C CA . ALA A 1 696 ? -6.204 12.816 6.504 1.00 98.75 696 ALA A CA 1
ATOM 5508 C C . ALA A 1 696 ? -6.966 13.461 7.663 1.00 98.75 696 ALA A C 1
ATOM 5510 O O . ALA A 1 696 ? -7.848 12.838 8.252 1.00 98.75 696 ALA A O 1
ATOM 5511 N N . ILE A 1 697 ? -6.645 14.725 7.951 1.00 98.81 697 ILE A N 1
ATOM 5512 C CA . ILE A 1 697 ? -7.467 15.593 8.800 1.00 98.81 697 ILE A CA 1
ATOM 5513 C C . ILE A 1 697 ? -8.590 16.141 7.920 1.00 98.81 697 ILE A C 1
ATOM 5515 O O . ILE A 1 697 ? -8.324 16.725 6.864 1.00 98.81 697 ILE A O 1
ATOM 5519 N N . LEU A 1 698 ? -9.831 15.934 8.350 1.00 98.69 698 LEU A N 1
ATOM 5520 C CA . LEU A 1 698 ? -11.040 16.340 7.646 1.00 98.69 698 LEU A CA 1
ATOM 5521 C C . LEU A 1 698 ? -11.674 17.577 8.290 1.00 98.69 698 LEU A C 1
ATOM 5523 O O . LEU A 1 698 ? -11.615 17.749 9.500 1.00 98.69 698 LEU A O 1
ATOM 5527 N N . ASN A 1 699 ? -12.333 18.394 7.471 1.00 98.38 699 ASN A N 1
ATOM 5528 C CA . ASN A 1 699 ? -13.127 19.543 7.892 1.00 98.38 699 ASN A CA 1
ATOM 5529 C C . ASN A 1 699 ? -14.567 19.111 8.247 1.00 98.38 699 ASN A C 1
ATOM 5531 O O . ASN A 1 699 ? -15.391 18.837 7.368 1.00 98.38 699 ASN A O 1
ATOM 5535 N N . GLU A 1 700 ? -14.856 19.053 9.543 1.00 96.06 700 GLU A N 1
ATOM 5536 C CA . GLU A 1 700 ? -16.134 18.675 10.148 1.00 96.06 700 GLU A CA 1
ATOM 5537 C C . GLU A 1 700 ? -17.282 19.646 9.817 1.00 96.06 700 GLU A C 1
ATOM 5539 O O . GLU A 1 700 ? -18.404 19.212 9.523 1.00 96.06 700 GLU A O 1
ATOM 5544 N N . ASP A 1 701 ? -16.999 20.950 9.787 1.00 95.81 701 ASP A N 1
ATOM 5545 C CA . ASP A 1 701 ? -17.974 22.002 9.480 1.00 95.81 701 ASP A CA 1
ATOM 5546 C C . ASP A 1 701 ? -18.410 21.914 8.018 1.00 95.81 701 ASP A C 1
ATOM 5548 O O . ASP A 1 701 ? -19.584 22.082 7.683 1.00 95.81 701 ASP A O 1
ATOM 5552 N N . LEU A 1 702 ? -17.474 21.584 7.125 1.00 96.88 702 LEU A N 1
ATOM 5553 C CA . LEU A 1 702 ? -17.775 21.374 5.718 1.00 96.88 702 LEU A CA 1
ATOM 5554 C C . LEU A 1 702 ? -18.587 20.083 5.529 1.00 96.88 702 LEU A C 1
ATOM 5556 O O . LEU A 1 702 ? -19.639 20.117 4.895 1.00 96.88 702 LEU A O 1
ATOM 5560 N N . LEU A 1 703 ? -18.184 18.963 6.140 1.00 97.19 703 LEU A N 1
ATOM 5561 C CA . LEU A 1 703 ? -18.931 17.695 6.084 1.00 97.19 703 LEU A CA 1
ATOM 5562 C C . LEU A 1 703 ? -20.392 17.837 6.555 1.00 97.19 703 LEU A C 1
ATOM 5564 O O . LEU A 1 703 ? -21.322 17.314 5.926 1.00 97.19 703 LEU A O 1
ATOM 5568 N N . THR A 1 704 ? -20.625 18.561 7.649 1.00 96.69 704 THR A N 1
ATOM 5569 C CA . THR A 1 704 ? -21.976 18.811 8.176 1.00 96.69 704 THR A CA 1
ATOM 5570 C C . THR A 1 704 ? -22.728 19.882 7.373 1.00 96.69 704 THR A C 1
ATOM 5572 O O . THR A 1 704 ? -23.922 19.718 7.097 1.00 96.69 704 THR A O 1
ATOM 5575 N N . GLY A 1 705 ? -22.045 20.935 6.918 1.00 96.25 705 GLY A N 1
ATOM 5576 C CA . GLY A 1 705 ? -22.617 22.076 6.199 1.00 96.25 705 GLY A CA 1
ATOM 5577 C C . GLY A 1 705 ? -22.941 21.847 4.716 1.00 96.25 705 GLY A C 1
ATOM 5578 O O . GLY A 1 705 ? -23.842 22.501 4.188 1.00 96.25 705 GLY A O 1
ATOM 5579 N N . LEU A 1 706 ? -22.270 20.913 4.031 1.00 97.69 706 LEU A N 1
ATOM 5580 C CA . LEU A 1 706 ? -22.494 20.638 2.603 1.00 97.69 706 LEU A CA 1
ATOM 5581 C C . LEU A 1 706 ? -23.942 20.202 2.298 1.00 97.69 706 LEU A C 1
ATOM 5583 O O . LEU A 1 706 ? -24.628 19.592 3.130 1.00 97.69 706 LEU A O 1
ATOM 5587 N N . SER A 1 707 ? -24.421 20.520 1.092 1.00 97.38 707 SER A N 1
ATOM 5588 C CA . SER A 1 707 ? -25.758 20.135 0.612 1.00 97.38 707 SER A CA 1
ATOM 5589 C C . SER A 1 707 ? -25.843 18.631 0.334 1.00 97.38 707 SER A C 1
ATOM 5591 O O . SER A 1 707 ? -24.826 17.965 0.185 1.00 97.38 707 SER A O 1
ATOM 5593 N N . ASP A 1 708 ? -27.054 18.075 0.264 1.00 97.69 708 ASP A N 1
ATOM 5594 C CA . ASP A 1 708 ? -27.201 16.647 -0.046 1.00 97.69 708 ASP A CA 1
ATOM 5595 C C . ASP A 1 708 ? -26.790 16.344 -1.492 1.00 97.69 708 ASP A C 1
ATOM 5597 O O . ASP A 1 708 ? -25.988 15.441 -1.721 1.00 97.69 708 ASP A O 1
ATOM 5601 N N . LYS A 1 709 ? -27.286 17.127 -2.458 1.00 98.12 709 LYS A N 1
ATOM 5602 C CA . LYS A 1 709 ? -26.996 16.946 -3.884 1.00 98.12 709 LYS A CA 1
ATOM 5603 C C . LYS A 1 709 ? -25.835 17.818 -4.368 1.00 98.12 709 LYS A C 1
ATOM 5605 O O . LYS A 1 709 ? -25.780 19.023 -4.089 1.00 98.12 709 LYS A O 1
ATOM 5610 N N . ILE A 1 710 ? -24.958 17.210 -5.164 1.00 98.00 710 ILE A N 1
ATOM 5611 C CA . ILE A 1 710 ? -23.906 17.889 -5.918 1.00 98.00 710 ILE A CA 1
ATOM 5612 C C . ILE A 1 710 ? -24.453 18.285 -7.295 1.00 98.00 710 ILE A C 1
ATOM 5614 O O . ILE A 1 710 ? -24.962 17.461 -8.055 1.00 98.00 710 ILE A O 1
ATOM 5618 N N . PHE A 1 711 ? -24.340 19.567 -7.620 1.00 98.44 711 PHE A N 1
ATOM 5619 C CA . PHE A 1 711 ? -24.637 20.140 -8.924 1.00 98.44 711 PHE A CA 1
ATOM 5620 C C . PHE A 1 711 ? -23.315 20.431 -9.632 1.00 98.44 711 PHE A C 1
ATOM 5622 O O . PHE A 1 711 ? -22.590 21.356 -9.255 1.00 98.44 711 PHE A O 1
ATOM 5629 N N . TYR A 1 712 ? -23.018 19.617 -10.642 1.00 98.38 712 TYR A N 1
ATOM 5630 C CA . TYR A 1 712 ? -21.940 19.813 -11.612 1.00 98.38 712 TYR A CA 1
ATOM 5631 C C . TYR A 1 712 ? -22.411 20.691 -12.774 1.00 98.38 712 TYR A C 1
ATOM 5633 O O . TYR A 1 712 ? -23.614 20.787 -13.028 1.00 98.38 712 TYR A O 1
ATOM 5641 N N . GLY A 1 713 ? -21.474 21.302 -13.497 1.00 96.94 713 GLY A N 1
ATOM 5642 C CA . GLY A 1 713 ? -21.763 22.068 -14.709 1.00 96.94 713 GLY A CA 1
ATOM 5643 C C . GLY A 1 713 ? -21.194 21.427 -15.976 1.00 96.94 713 GLY A C 1
ATOM 5644 O O . GLY A 1 713 ? -20.584 20.354 -15.939 1.00 96.94 713 GLY A O 1
ATOM 5645 N N . LYS A 1 714 ? -21.356 22.109 -17.120 1.00 96.19 714 LYS A N 1
ATOM 5646 C CA . LYS A 1 714 ? -20.767 21.682 -18.408 1.00 96.19 714 LYS A CA 1
ATOM 5647 C C . LYS A 1 714 ? -19.233 21.635 -18.337 1.00 96.19 714 LYS A C 1
ATOM 5649 O O . LYS A 1 714 ? -18.592 20.935 -19.116 1.00 96.19 714 LYS A O 1
ATOM 5654 N N . GLU A 1 715 ? -18.631 22.325 -17.371 1.00 96.06 715 GLU A N 1
ATOM 5655 C CA . GLU A 1 715 ? -17.208 22.252 -17.070 1.00 96.06 715 GLU A CA 1
ATOM 5656 C C . GLU A 1 715 ? -16.731 20.892 -16.529 1.00 96.06 715 GLU A C 1
ATOM 5658 O O . GLU A 1 715 ? -15.538 20.609 -16.596 1.00 96.06 715 GLU A O 1
ATOM 5663 N N . ASN A 1 716 ? -17.636 20.029 -16.060 1.00 98.38 716 ASN A N 1
ATOM 5664 C CA . ASN A 1 716 ? -17.311 18.674 -15.606 1.00 98.38 716 ASN A CA 1
ATOM 5665 C C . ASN A 1 716 ? -17.640 17.593 -16.657 1.00 98.38 716 ASN A C 1
ATOM 5667 O O . ASN A 1 716 ? -17.385 16.410 -16.430 1.00 98.38 716 ASN A O 1
ATOM 5671 N N . GLU A 1 717 ? -18.193 17.980 -17.812 1.00 97.69 717 GLU A N 1
ATOM 5672 C CA . GLU A 1 717 ? -18.420 17.086 -18.950 1.00 97.69 717 GLU A CA 1
ATOM 5673 C C . GLU A 1 717 ? -17.238 17.101 -19.934 1.00 97.69 717 GLU A C 1
ATOM 5675 O O . GLU A 1 717 ? -16.559 18.116 -20.147 1.00 97.69 717 GLU A O 1
ATOM 5680 N N . PHE A 1 718 ? -16.991 15.954 -20.570 1.00 98.25 718 PHE A N 1
ATOM 5681 C CA . PHE A 1 718 ? -16.131 15.887 -21.751 1.00 98.25 718 PHE A CA 1
ATOM 5682 C C . PHE A 1 718 ? -16.777 16.653 -22.920 1.00 98.25 718 PHE A C 1
ATOM 5684 O O . PHE A 1 718 ? -18.001 16.779 -22.999 1.00 98.25 718 PHE A O 1
ATOM 5691 N N . ALA A 1 719 ? -15.949 17.179 -23.826 1.00 97.81 719 ALA A N 1
ATOM 5692 C CA . ALA A 1 719 ? -16.423 17.888 -25.014 1.00 97.81 719 ALA A CA 1
ATOM 5693 C C . ALA A 1 719 ? -17.278 16.976 -25.908 1.00 97.81 719 ALA A C 1
ATOM 5695 O O . ALA A 1 719 ? -17.046 15.775 -25.980 1.00 97.81 719 ALA A O 1
ATOM 5696 N N . GLU A 1 720 ? -18.262 17.549 -26.604 1.00 97.38 720 GLU A N 1
ATOM 5697 C CA . GLU A 1 720 ? -19.219 16.777 -27.412 1.00 97.38 720 GLU A CA 1
ATOM 5698 C C . GLU A 1 720 ? -18.647 16.328 -28.770 1.00 97.38 720 GLU A C 1
ATOM 5700 O O . GLU A 1 720 ? -19.222 15.451 -29.417 1.00 97.38 720 GLU A O 1
ATOM 5705 N N . ASN A 1 721 ? -17.536 16.930 -29.204 1.00 97.69 721 ASN A N 1
ATOM 5706 C CA . ASN A 1 721 ? -16.794 16.622 -30.427 1.00 97.69 721 ASN A CA 1
ATOM 5707 C C . ASN A 1 721 ? -15.319 17.062 -30.298 1.00 97.69 721 ASN A C 1
ATOM 5709 O O . ASN A 1 721 ? -14.969 17.851 -29.415 1.00 97.69 721 ASN A O 1
ATOM 5713 N N . GLU A 1 722 ? -14.453 16.599 -31.205 1.00 98.06 722 GLU A N 1
ATOM 5714 C CA . GLU A 1 722 ? -13.007 16.870 -31.133 1.00 98.06 722 GLU A CA 1
ATOM 5715 C C . GLU A 1 722 ? -12.599 18.327 -31.408 1.00 98.06 722 GLU A C 1
ATOM 5717 O O . GLU A 1 722 ? -11.531 18.738 -30.963 1.00 98.06 722 GLU A O 1
ATOM 5722 N N . ALA A 1 723 ? -13.425 19.141 -32.078 1.00 97.69 723 ALA A N 1
ATOM 5723 C CA . ALA A 1 723 ? -13.107 20.559 -32.274 1.00 97.69 723 ALA A CA 1
ATOM 5724 C C . ALA A 1 723 ? -13.267 21.351 -30.967 1.00 97.69 723 ALA A C 1
ATOM 5726 O O . ALA A 1 723 ? -12.369 22.105 -30.597 1.00 97.69 723 ALA A O 1
ATOM 5727 N N . ASP A 1 724 ? -14.340 21.099 -30.213 1.00 96.38 724 ASP A N 1
ATOM 5728 C CA . ASP A 1 724 ? -14.508 21.657 -28.864 1.00 96.38 724 ASP A CA 1
ATOM 5729 C C . ASP A 1 724 ? -13.442 21.104 -27.897 1.00 96.38 724 ASP A C 1
ATOM 5731 O O . ASP A 1 724 ? -12.975 21.806 -26.999 1.00 96.38 724 ASP A O 1
ATOM 5735 N N . ARG A 1 725 ? -13.025 19.842 -28.089 1.00 97.88 725 ARG A N 1
ATOM 5736 C CA . ARG A 1 725 ? -11.948 19.196 -27.321 1.00 97.88 725 ARG A CA 1
ATOM 5737 C C . ARG A 1 725 ? -10.576 19.821 -27.597 1.00 97.88 725 ARG A C 1
ATOM 5739 O O . ARG A 1 725 ? -9.747 19.902 -26.692 1.00 97.88 725 ARG A O 1
ATOM 5746 N N . PHE A 1 726 ? -10.328 20.275 -28.827 1.00 97.50 726 PHE A N 1
ATOM 5747 C CA . PHE A 1 726 ? -9.025 20.770 -29.273 1.00 97.50 726 PHE A CA 1
ATOM 5748 C C . PHE A 1 726 ? -8.519 21.955 -28.439 1.00 97.50 726 PHE A C 1
ATOM 5750 O O . PHE A 1 726 ? -7.344 21.972 -28.070 1.00 97.50 726 PHE A O 1
ATOM 5757 N N . ASN A 1 727 ? -9.401 22.891 -28.080 1.00 95.62 727 ASN A N 1
ATOM 5758 C CA . ASN A 1 727 ? -9.064 24.118 -27.344 1.00 95.62 727 ASN A CA 1
ATOM 5759 C C . ASN A 1 727 ? -9.509 24.097 -25.872 1.00 95.62 727 ASN A C 1
ATOM 5761 O O . ASN A 1 727 ? -9.706 25.147 -25.262 1.00 95.62 727 ASN A O 1
ATOM 5765 N N . GLN A 1 728 ? -9.666 22.909 -25.279 1.00 94.62 728 GLN A N 1
ATOM 5766 C CA . GLN A 1 728 ? -10.000 22.783 -23.860 1.00 94.62 728 GLN A CA 1
ATOM 5767 C C . GLN A 1 728 ? -8.945 23.413 -22.944 1.00 94.62 728 GLN A C 1
ATOM 5769 O O . GLN A 1 728 ? -7.746 23.167 -23.073 1.00 94.62 728 GLN A O 1
ATOM 5774 N N . LEU A 1 729 ? -9.434 24.153 -21.948 1.00 95.69 729 LEU A N 1
ATOM 5775 C CA . LEU A 1 729 ? -8.664 24.593 -20.790 1.00 95.69 729 LEU A CA 1
ATOM 5776 C C . LEU A 1 729 ? -8.812 23.564 -19.660 1.00 95.69 729 LEU A C 1
ATOM 5778 O O . LEU A 1 729 ? -9.920 23.108 -19.371 1.00 95.69 729 LEU A O 1
ATOM 5782 N N . LEU A 1 730 ? -7.696 23.221 -19.013 1.00 95.50 730 LEU A N 1
ATOM 5783 C CA . LEU A 1 730 ? -7.652 22.264 -17.900 1.00 95.50 730 LEU A CA 1
ATOM 5784 C C . LEU A 1 730 ? -8.435 22.749 -16.671 1.00 95.50 730 LEU A C 1
ATOM 5786 O O . LEU A 1 730 ? -9.118 21.967 -16.012 1.00 95.50 730 LEU A O 1
ATOM 5790 N N . SER A 1 731 ? -8.343 24.050 -16.389 1.00 93.38 731 SER A N 1
ATOM 5791 C CA . SER A 1 731 ? -9.096 24.728 -15.338 1.00 93.38 731 SER A CA 1
ATOM 5792 C C . SER A 1 731 ? -10.092 25.698 -15.965 1.00 93.38 731 SER A C 1
ATOM 5794 O O . SER A 1 731 ? -9.760 26.427 -16.900 1.00 93.38 731 SER A O 1
ATOM 5796 N N . LEU A 1 732 ? -11.316 25.694 -15.444 1.00 93.31 732 LEU A N 1
ATOM 5797 C CA . LEU A 1 732 ? -12.381 26.628 -15.786 1.00 93.31 732 LEU A CA 1
ATOM 5798 C C . LEU A 1 732 ? -13.128 27.004 -14.507 1.00 93.31 732 LEU A C 1
ATOM 5800 O O . LEU A 1 732 ? -13.321 26.163 -13.629 1.00 93.31 732 LEU A O 1
ATOM 5804 N N . ASN A 1 733 ? -13.561 28.262 -14.419 1.00 93.94 733 ASN A N 1
ATOM 5805 C CA . ASN A 1 733 ? -14.370 28.724 -13.295 1.00 93.94 733 ASN A CA 1
ATOM 5806 C C . ASN A 1 733 ? -15.711 27.963 -13.270 1.00 93.94 733 ASN A C 1
ATOM 5808 O O . ASN A 1 733 ? -16.358 27.879 -14.320 1.00 93.94 733 ASN A O 1
ATOM 5812 N N . PRO A 1 734 ? -16.147 27.438 -12.108 1.00 96.44 734 PRO A N 1
ATOM 5813 C CA . PRO A 1 734 ? -17.450 26.798 -11.971 1.00 96.44 734 PRO A CA 1
ATOM 5814 C C . PRO A 1 734 ? -18.587 27.734 -12.386 1.00 96.44 734 PRO A C 1
ATOM 5816 O O . PRO A 1 734 ? -18.545 28.937 -12.108 1.00 96.44 734 PRO A O 1
ATOM 5819 N N . ASN A 1 735 ? -19.629 27.198 -13.020 1.00 95.00 735 ASN A N 1
ATOM 5820 C CA . ASN A 1 735 ? -20.802 28.006 -13.352 1.00 95.00 735 ASN A CA 1
ATOM 5821 C C . ASN A 1 735 ? -21.530 28.446 -12.054 1.00 95.00 735 ASN A C 1
ATOM 5823 O O . ASN A 1 735 ? -21.676 27.614 -11.155 1.00 95.00 735 ASN A O 1
ATOM 5827 N N . PRO A 1 736 ? -22.036 29.693 -11.927 1.00 95.00 736 PRO A N 1
ATOM 5828 C CA . PRO A 1 736 ? -22.698 30.174 -10.704 1.00 95.00 736 PRO A CA 1
ATOM 5829 C C . PRO A 1 736 ? -23.875 29.323 -10.199 1.00 95.00 736 PRO A C 1
ATOM 5831 O O . PRO A 1 736 ? -24.185 29.357 -9.012 1.00 95.00 736 PRO A O 1
ATOM 5834 N N . ASN A 1 737 ? -24.510 28.539 -11.076 1.00 95.69 737 ASN A N 1
ATOM 5835 C CA . ASN A 1 737 ? -25.619 27.641 -10.733 1.00 95.69 737 ASN A CA 1
ATOM 5836 C C . ASN A 1 737 ? -25.156 26.269 -10.196 1.00 95.69 737 ASN A C 1
ATOM 5838 O O . ASN A 1 737 ? -25.973 25.369 -10.006 1.00 95.69 737 ASN A O 1
ATOM 5842 N N . THR A 1 738 ? -23.851 26.079 -9.991 1.00 97.62 738 THR A N 1
ATOM 5843 C CA . THR A 1 738 ? -23.241 24.823 -9.534 1.00 97.62 738 THR A CA 1
ATOM 5844 C C . THR A 1 738 ? -22.750 24.930 -8.092 1.00 97.62 738 THR A C 1
ATOM 5846 O O . THR A 1 738 ? -22.532 26.023 -7.571 1.00 97.62 738 THR A O 1
ATOM 5849 N N . ASN A 1 739 ? -22.564 23.791 -7.419 1.00 98.06 739 ASN A N 1
ATOM 5850 C CA . ASN A 1 739 ? -22.006 23.760 -6.061 1.00 98.06 739 ASN A CA 1
ATOM 5851 C C . ASN A 1 739 ? -20.808 22.807 -5.899 1.00 98.06 739 ASN A C 1
ATOM 5853 O O . ASN A 1 739 ? -20.212 22.798 -4.823 1.00 98.06 739 ASN A O 1
ATOM 5857 N N . TRP A 1 740 ? -20.427 22.049 -6.938 1.00 98.44 740 TRP A N 1
ATOM 5858 C CA . TRP A 1 740 ? -19.401 20.998 -6.868 1.00 98.44 740 TRP A CA 1
ATOM 5859 C C . TRP A 1 740 ? -18.059 21.475 -6.294 1.00 98.44 740 TRP A C 1
ATOM 5861 O O . TRP A 1 740 ? -17.452 20.782 -5.479 1.00 98.44 740 TRP A O 1
ATOM 5871 N N . ALA A 1 741 ? -17.632 22.696 -6.624 1.00 97.94 741 ALA A N 1
ATOM 5872 C CA . ALA A 1 741 ? -16.370 23.253 -6.141 1.00 97.94 741 ALA A CA 1
ATOM 5873 C C . ALA A 1 741 ? -16.326 23.474 -4.613 1.00 97.94 741 ALA A C 1
ATOM 5875 O O . ALA A 1 741 ? -15.245 23.539 -4.031 1.00 97.94 741 ALA A O 1
ATOM 5876 N N . ARG A 1 742 ? -17.482 23.538 -3.932 1.00 98.19 742 ARG A N 1
ATOM 5877 C CA . ARG A 1 742 ? -17.552 23.674 -2.464 1.00 98.19 742 ARG A CA 1
ATOM 5878 C C . ARG A 1 742 ? -17.101 22.413 -1.723 1.00 98.19 742 ARG A C 1
ATOM 5880 O O . ARG A 1 742 ? -16.756 22.505 -0.553 1.00 98.19 742 ARG A O 1
ATOM 5887 N N . TYR A 1 743 ? -17.109 21.258 -2.386 1.00 98.56 743 TYR A N 1
ATOM 5888 C CA . TYR A 1 743 ? -16.811 19.953 -1.786 1.00 98.56 743 TYR A CA 1
ATOM 5889 C C . TYR A 1 743 ? -15.306 19.622 -1.796 1.00 98.56 743 TYR A C 1
ATOM 5891 O O . TYR A 1 743 ? -14.892 18.692 -1.115 1.00 98.56 743 TYR A O 1
ATOM 5899 N N . LEU A 1 744 ? -14.486 20.381 -2.536 1.00 98.44 744 LEU A N 1
ATOM 5900 C CA . LEU A 1 744 ? -13.090 20.034 -2.853 1.00 98.44 744 LEU A CA 1
ATOM 5901 C C . LEU A 1 744 ? -12.147 19.987 -1.644 1.00 98.44 744 LEU A C 1
ATOM 5903 O O . LEU A 1 744 ? -11.219 19.184 -1.619 1.00 98.44 744 LEU A O 1
ATOM 5907 N N . ASN A 1 745 ? -12.361 20.868 -0.665 1.00 97.88 745 ASN A N 1
ATOM 5908 C CA . ASN A 1 745 ? -11.410 21.144 0.417 1.00 97.88 745 ASN A CA 1
ATOM 5909 C C . ASN A 1 745 ? -11.850 20.525 1.755 1.00 97.88 745 ASN A C 1
ATOM 5911 O O . ASN A 1 745 ? -11.707 21.144 2.809 1.00 97.88 745 ASN A O 1
ATOM 5915 N N . VAL A 1 746 ? -12.426 19.317 1.718 1.00 98.50 746 VAL A N 1
ATOM 5916 C CA . VAL A 1 746 ? -12.752 18.567 2.943 1.00 98.50 746 VAL A CA 1
ATOM 5917 C C . VAL A 1 746 ? -11.481 18.052 3.618 1.00 98.50 746 VAL A C 1
ATOM 5919 O O . VAL A 1 746 ? -11.419 18.053 4.842 1.00 98.50 746 VAL A O 1
ATOM 5922 N N . VAL A 1 747 ? -10.446 17.676 2.861 1.00 98.56 747 VAL A N 1
ATOM 5923 C CA . VAL A 1 747 ? -9.123 17.365 3.428 1.00 98.56 747 VAL A CA 1
ATOM 5924 C C . VAL A 1 747 ? -8.365 18.658 3.724 1.00 98.56 747 VAL A C 1
ATOM 5926 O O . VAL A 1 747 ? -8.055 19.427 2.816 1.00 98.56 747 VAL A O 1
ATOM 5929 N N . GLN A 1 748 ? -8.028 18.874 4.996 1.00 98.44 748 GLN A N 1
ATOM 5930 C CA . GLN A 1 748 ? -7.207 20.002 5.441 1.00 98.44 748 GLN A CA 1
ATOM 5931 C C . GLN A 1 748 ? -5.710 19.699 5.285 1.00 98.44 748 GLN A C 1
ATOM 5933 O O . GLN A 1 748 ? -4.955 20.528 4.778 1.00 98.44 748 GLN A O 1
ATOM 5938 N N . ARG A 1 749 ? -5.282 18.499 5.703 1.00 98.62 749 ARG A N 1
ATOM 5939 C CA . ARG A 1 749 ? -3.924 17.947 5.538 1.00 98.62 749 ARG A CA 1
ATOM 5940 C C . ARG A 1 749 ? -3.969 16.427 5.425 1.00 98.62 749 ARG A C 1
ATOM 5942 O O . ARG A 1 749 ? -4.930 15.817 5.890 1.00 98.62 749 ARG A O 1
ATOM 5949 N N . PHE A 1 750 ? -2.916 15.815 4.885 1.00 98.81 750 PHE A N 1
ATOM 5950 C CA . PHE A 1 750 ? -2.784 14.357 4.800 1.00 98.81 750 PHE A CA 1
ATOM 5951 C C . PHE A 1 750 ? -1.345 13.875 5.044 1.00 98.81 750 PHE A C 1
ATOM 5953 O O . PHE A 1 750 ? -0.399 14.654 5.000 1.00 98.81 750 PHE A O 1
ATOM 5960 N N . THR A 1 751 ? -1.177 12.584 5.307 1.00 98.69 751 THR A N 1
ATOM 5961 C CA . THR A 1 751 ? 0.113 11.884 5.328 1.00 98.69 751 THR A CA 1
ATOM 5962 C C . THR A 1 751 ? -0.019 10.518 4.656 1.00 98.69 751 THR A C 1
ATOM 5964 O O . THR A 1 751 ? -1.100 9.924 4.650 1.00 98.69 751 THR A O 1
ATOM 5967 N N . THR A 1 752 ? 1.081 10.023 4.087 1.00 98.56 752 THR A N 1
ATOM 5968 C CA . THR A 1 752 ? 1.167 8.715 3.418 1.00 98.56 752 THR A CA 1
ATOM 5969 C C . THR A 1 752 ? 2.237 7.794 4.015 1.00 98.56 752 THR A C 1
ATOM 5971 O O . THR A 1 752 ? 2.556 6.760 3.435 1.00 98.56 752 THR A O 1
ATOM 5974 N N . GLY A 1 753 ? 2.791 8.135 5.185 1.00 97.75 753 GLY A N 1
ATOM 5975 C CA . GLY A 1 753 ? 3.838 7.354 5.850 1.00 97.75 753 GLY A CA 1
ATOM 5976 C C . GLY A 1 753 ? 4.757 8.236 6.709 1.00 97.75 753 GLY A C 1
ATOM 5977 O O . GLY A 1 753 ? 4.250 9.139 7.378 1.00 97.75 753 GLY A O 1
ATOM 5978 N N . PRO A 1 754 ? 6.083 7.992 6.722 1.00 98.19 754 PRO A N 1
ATOM 5979 C CA . PRO A 1 754 ? 7.037 8.840 7.432 1.00 98.19 754 PRO A CA 1
ATOM 5980 C C . PRO A 1 754 ? 7.171 10.226 6.785 1.00 98.19 754 PRO A C 1
ATOM 5982 O O . PRO A 1 754 ? 6.964 10.397 5.581 1.00 98.19 754 PRO A O 1
ATOM 5985 N N . ASN A 1 755 ? 7.618 11.202 7.574 1.00 97.62 755 ASN A N 1
ATOM 5986 C CA . ASN A 1 755 ? 7.897 12.576 7.144 1.00 97.62 755 ASN A CA 1
ATOM 5987 C C . ASN A 1 755 ? 9.266 12.684 6.428 1.00 97.62 755 ASN A C 1
ATOM 5989 O O . ASN A 1 755 ? 10.122 13.477 6.814 1.00 97.62 755 ASN A O 1
ATOM 5993 N N . LEU A 1 756 ? 9.489 11.838 5.415 1.00 97.81 756 LEU A N 1
ATOM 5994 C CA . LEU A 1 756 ? 10.692 11.789 4.575 1.00 97.81 756 LEU A CA 1
ATOM 5995 C C . LEU A 1 756 ? 10.313 11.897 3.092 1.00 97.81 756 LEU A C 1
ATOM 5997 O O . LEU A 1 756 ? 9.221 11.484 2.699 1.00 97.81 756 LEU A O 1
ATOM 6001 N N . ASP A 1 757 ? 11.233 12.394 2.263 1.00 97.88 757 ASP A N 1
ATOM 6002 C CA . ASP A 1 757 ? 11.038 12.543 0.816 1.00 97.88 757 ASP A CA 1
ATOM 6003 C C . ASP A 1 757 ? 12.254 12.045 0.011 1.00 97.88 757 ASP A C 1
ATOM 6005 O O . ASP A 1 757 ? 13.380 12.006 0.513 1.00 97.88 757 ASP A O 1
ATOM 6009 N N . SER A 1 758 ? 12.035 11.694 -1.258 1.00 96.81 758 SER A N 1
ATOM 6010 C CA . SER A 1 758 ? 13.069 11.330 -2.241 1.00 96.81 758 SER A CA 1
ATOM 6011 C C . SER A 1 758 ? 14.092 10.279 -1.749 1.00 96.81 758 SER A C 1
ATOM 6013 O O . SER A 1 758 ? 13.716 9.293 -1.115 1.00 96.81 758 SER A O 1
ATOM 6015 N N . SER A 1 759 ? 15.384 10.444 -2.051 1.00 96.00 759 SER A N 1
ATOM 6016 C CA . SER A 1 759 ? 16.467 9.511 -1.706 1.00 96.00 759 SER A CA 1
ATOM 6017 C C . SER A 1 759 ? 16.637 9.298 -0.195 1.00 96.00 759 SER A C 1
ATOM 6019 O O . SER A 1 759 ? 17.146 8.256 0.221 1.00 96.00 759 SER A O 1
ATOM 6021 N N . THR A 1 760 ? 16.207 10.246 0.645 1.00 97.31 760 THR A N 1
ATOM 6022 C CA . THR A 1 760 ? 16.220 10.101 2.111 1.00 97.31 760 THR A CA 1
ATOM 6023 C C . THR A 1 760 ? 15.233 9.016 2.565 1.00 97.31 760 THR A C 1
ATOM 6025 O O . THR A 1 760 ? 15.531 8.247 3.478 1.00 97.31 760 THR A O 1
ATOM 6028 N N . PHE A 1 761 ? 14.092 8.880 1.881 1.00 98.56 761 PHE A N 1
ATOM 6029 C CA . PHE A 1 761 ? 13.095 7.837 2.151 1.00 98.56 761 PHE A CA 1
ATOM 6030 C C . PHE A 1 761 ? 13.632 6.421 1.865 1.00 98.56 761 PHE A C 1
ATOM 6032 O O . PHE A 1 761 ? 13.347 5.493 2.623 1.00 98.56 761 PHE A O 1
ATOM 6039 N N . ASP A 1 762 ? 14.468 6.250 0.832 1.00 98.38 762 ASP A N 1
ATOM 6040 C CA . ASP A 1 762 ? 15.073 4.948 0.487 1.00 98.38 762 ASP A CA 1
ATOM 6041 C C . ASP A 1 762 ? 15.913 4.372 1.641 1.00 98.38 762 ASP A C 1
ATOM 6043 O O . ASP A 1 762 ? 15.955 3.160 1.841 1.00 98.38 762 ASP A O 1
ATOM 6047 N N . GLN A 1 763 ? 16.540 5.237 2.447 1.00 98.25 763 GLN A N 1
ATOM 6048 C CA . GLN A 1 763 ? 17.364 4.818 3.589 1.00 98.25 763 GLN A CA 1
ATOM 6049 C C . GLN A 1 763 ? 16.512 4.190 4.700 1.00 98.25 763 GLN A C 1
ATOM 6051 O O . GLN A 1 763 ? 16.953 3.273 5.391 1.00 98.25 763 GLN A O 1
ATOM 6056 N N . PHE A 1 764 ? 15.274 4.668 4.858 1.00 98.25 764 PHE A N 1
ATOM 6057 C CA . PHE A 1 764 ? 14.308 4.097 5.790 1.00 98.25 764 PHE A CA 1
ATOM 6058 C C . PHE A 1 764 ? 13.723 2.770 5.274 1.00 98.25 764 PHE A C 1
ATOM 6060 O O . PHE A 1 764 ? 13.544 1.839 6.062 1.00 98.25 764 PHE A O 1
ATOM 6067 N N . LEU A 1 765 ? 13.498 2.645 3.958 1.00 98.62 765 LEU A N 1
ATOM 6068 C CA . LEU A 1 765 ? 13.063 1.387 3.336 1.00 98.62 765 LEU A CA 1
ATOM 6069 C C . LEU A 1 765 ? 14.070 0.242 3.532 1.00 98.62 765 LEU A C 1
ATOM 6071 O O . LEU A 1 765 ? 13.657 -0.903 3.687 1.00 98.62 765 LEU A O 1
ATOM 6075 N N . ASP A 1 766 ? 15.373 0.530 3.568 1.00 98.44 766 ASP A N 1
ATOM 6076 C CA . ASP A 1 766 ? 16.392 -0.471 3.911 1.00 98.44 766 ASP A CA 1
ATOM 6077 C C . ASP A 1 766 ? 16.438 -0.800 5.415 1.00 98.44 766 ASP A C 1
ATOM 6079 O O . ASP A 1 766 ? 16.771 -1.925 5.801 1.00 98.44 766 ASP A O 1
ATOM 6083 N N . PHE A 1 767 ? 16.121 0.167 6.281 1.00 97.50 767 PHE A N 1
ATOM 6084 C CA . PHE A 1 767 ? 16.212 0.005 7.734 1.00 97.50 767 PHE A CA 1
ATOM 6085 C C . PHE A 1 767 ? 15.132 -0.922 8.311 1.00 97.50 767 PHE A C 1
ATOM 6087 O O . PHE A 1 767 ? 15.405 -1.671 9.260 1.00 97.50 767 PHE A O 1
ATOM 6094 N N . LEU A 1 768 ? 13.917 -0.902 7.756 1.00 95.75 768 LEU A N 1
ATOM 6095 C CA . LEU A 1 768 ? 12.826 -1.785 8.183 1.00 95.75 768 LEU A CA 1
ATOM 6096 C C . LEU A 1 768 ? 13.101 -3.265 7.808 1.00 95.75 768 LEU A C 1
ATOM 6098 O O . LEU A 1 768 ? 13.770 -3.541 6.809 1.00 95.75 768 LEU A O 1
ATOM 6102 N N . PRO A 1 769 ? 12.644 -4.245 8.612 1.00 96.62 769 PRO A N 1
ATOM 6103 C CA . PRO A 1 769 ? 12.807 -5.665 8.311 1.00 96.62 769 PRO A CA 1
ATOM 6104 C C . PRO A 1 769 ? 11.648 -6.245 7.495 1.00 96.62 769 PRO A C 1
ATOM 6106 O O . PRO A 1 769 ? 10.510 -5.785 7.573 1.00 96.62 769 PRO A O 1
ATOM 6109 N N . TRP A 1 770 ? 11.927 -7.320 6.760 1.00 98.06 770 TRP A N 1
ATOM 6110 C CA . TRP A 1 770 ? 10.894 -8.149 6.150 1.00 98.06 770 TRP A CA 1
ATOM 6111 C C . TRP A 1 770 ? 10.307 -9.123 7.178 1.00 98.06 770 TRP A C 1
ATOM 6113 O O . TRP A 1 770 ? 11.022 -9.926 7.781 1.00 98.06 770 TRP A O 1
ATOM 6123 N N . ILE A 1 771 ? 8.985 -9.094 7.350 1.00 95.94 771 ILE A N 1
ATOM 6124 C CA . ILE A 1 771 ? 8.277 -9.855 8.395 1.00 95.94 771 ILE A CA 1
ATOM 6125 C C . ILE A 1 771 ? 8.417 -11.388 8.276 1.00 95.94 771 ILE A C 1
ATOM 6127 O O . ILE A 1 771 ? 8.310 -12.100 9.272 1.00 95.94 771 ILE A O 1
ATOM 6131 N N . GLY A 1 772 ? 8.713 -11.916 7.082 1.00 94.31 772 GLY A N 1
ATOM 6132 C CA . GLY A 1 772 ? 8.858 -13.360 6.861 1.00 94.31 772 GLY A CA 1
ATOM 6133 C C . GLY A 1 772 ? 10.030 -14.010 7.614 1.00 94.31 772 GLY A C 1
ATOM 6134 O O . GLY A 1 772 ? 9.959 -15.201 7.926 1.00 94.31 772 GLY A O 1
ATOM 6135 N N . ASN A 1 773 ? 11.089 -13.249 7.929 1.00 92.62 773 ASN A N 1
ATOM 6136 C CA . ASN A 1 773 ? 12.281 -13.743 8.640 1.00 92.62 773 ASN A CA 1
ATOM 6137 C C . ASN A 1 773 ? 12.964 -12.722 9.586 1.00 92.62 773 ASN A C 1
ATOM 6139 O O . ASN A 1 773 ? 13.976 -13.051 10.208 1.00 92.62 773 ASN A O 1
ATOM 6143 N N . GLY A 1 774 ? 12.454 -11.489 9.688 1.00 93.62 774 GLY A N 1
ATOM 6144 C CA . GLY A 1 774 ? 12.999 -10.424 10.539 1.00 93.62 774 GLY A CA 1
ATOM 6145 C C . GLY A 1 774 ? 14.283 -9.754 10.022 1.00 93.62 774 GLY A C 1
ATOM 6146 O O . GLY A 1 774 ? 14.859 -8.919 10.723 1.00 93.62 774 GLY A O 1
ATOM 6147 N N . LYS A 1 775 ? 14.772 -10.086 8.818 1.00 95.00 775 LYS A N 1
ATOM 6148 C CA . LYS A 1 775 ? 16.001 -9.498 8.251 1.00 95.00 775 LYS A CA 1
ATOM 6149 C C . LYS A 1 775 ? 15.723 -8.152 7.563 1.00 95.00 775 LYS A C 1
ATOM 6151 O O . LYS A 1 775 ? 14.696 -8.020 6.898 1.00 95.00 775 LYS A O 1
ATOM 6156 N N . PRO A 1 776 ? 16.608 -7.144 7.701 1.00 97.00 776 PRO A N 1
ATOM 6157 C CA . PRO A 1 776 ? 16.472 -5.861 7.014 1.00 97.00 776 PRO A CA 1
ATOM 6158 C C . PRO A 1 776 ? 16.716 -5.961 5.511 1.00 97.00 776 PRO A C 1
ATOM 6160 O O . PRO A 1 776 ? 17.584 -6.713 5.063 1.00 97.00 776 PRO A O 1
ATOM 6163 N N . PHE A 1 777 ? 16.022 -5.112 4.753 1.00 98.38 777 PHE A N 1
ATOM 6164 C CA . PHE A 1 777 ? 16.283 -4.913 3.325 1.00 98.38 777 PHE A CA 1
ATOM 6165 C C . PHE A 1 777 ? 17.668 -4.291 3.055 1.00 98.38 777 PHE A C 1
ATOM 6167 O O . PHE A 1 777 ? 18.222 -4.494 1.974 1.00 98.38 777 PHE A O 1
ATOM 6174 N N . SER A 1 778 ? 18.273 -3.641 4.062 1.00 96.38 778 SER A N 1
ATOM 6175 C CA . SER A 1 778 ? 19.664 -3.166 4.041 1.00 96.38 778 SER A CA 1
ATOM 6176 C C . SER A 1 778 ? 20.690 -4.276 3.804 1.00 96.38 778 SER A C 1
ATOM 6178 O O . SER A 1 778 ? 21.793 -3.983 3.348 1.00 96.38 778 SER A O 1
ATOM 6180 N N . ASN A 1 779 ? 20.372 -5.519 4.199 1.00 94.56 779 ASN A N 1
ATOM 6181 C CA . ASN A 1 779 ? 21.314 -6.634 4.370 1.00 94.56 779 ASN A CA 1
ATOM 6182 C C . ASN A 1 779 ? 22.599 -6.286 5.170 1.00 94.56 779 ASN A C 1
ATOM 6184 O O . ASN A 1 779 ? 23.555 -7.062 5.173 1.00 94.56 779 ASN A O 1
ATOM 6188 N N . SER A 1 780 ? 22.627 -5.137 5.855 1.00 86.56 780 SER A N 1
ATOM 6189 C CA . SER A 1 780 ? 23.826 -4.557 6.460 1.00 86.56 780 SER A CA 1
ATOM 6190 C C . SER A 1 780 ? 24.171 -5.328 7.743 1.00 86.56 780 SER A C 1
ATOM 6192 O O . SER A 1 780 ? 23.308 -5.462 8.617 1.00 86.56 780 SER A O 1
ATOM 6194 N N . PRO A 1 781 ? 25.391 -5.875 7.883 1.00 65.56 781 PRO A N 1
ATOM 6195 C CA . PRO A 1 781 ? 25.767 -6.662 9.053 1.00 65.56 781 PRO A CA 1
ATOM 6196 C C . PRO A 1 781 ? 25.737 -5.834 10.347 1.00 65.56 781 PRO A C 1
ATOM 6198 O O . PRO A 1 781 ? 25.904 -4.614 10.332 1.00 65.56 781 PRO A O 1
ATOM 6201 N N . SER A 1 782 ? 25.585 -6.505 11.496 1.00 54.09 782 SER A N 1
ATOM 6202 C CA . SER A 1 782 ? 25.875 -5.865 12.787 1.00 54.09 782 SER A CA 1
ATOM 6203 C C . SER A 1 782 ? 27.333 -5.372 12.787 1.00 54.09 782 SER A C 1
ATOM 6205 O O . SER A 1 782 ? 28.207 -6.112 12.324 1.00 54.09 782 SER A O 1
ATOM 6207 N N . PRO A 1 783 ? 27.646 -4.195 13.368 1.00 48.50 783 PRO A N 1
ATOM 6208 C CA . PRO A 1 783 ? 29.021 -3.691 13.489 1.00 48.50 783 PRO A CA 1
ATOM 6209 C C . PRO A 1 783 ? 30.023 -4.656 14.154 1.00 48.50 783 PRO A C 1
ATOM 6211 O O . PRO A 1 783 ? 31.228 -4.440 14.084 1.00 48.50 783 PRO A O 1
ATOM 6214 N N . SER A 1 784 ? 29.536 -5.717 14.805 1.00 42.59 784 SER A N 1
ATOM 6215 C CA . SER A 1 784 ? 30.320 -6.755 15.480 1.00 42.59 784 SER A CA 1
ATOM 6216 C C . SER A 1 784 ? 30.824 -7.902 14.586 1.00 42.59 784 SER A C 1
ATOM 6218 O O . SER A 1 784 ? 31.483 -8.801 15.105 1.00 42.59 784 SER A O 1
ATOM 6220 N N . THR A 1 785 ? 30.530 -7.925 13.280 1.00 48.53 785 THR A N 1
ATOM 6221 C CA . THR A 1 785 ? 30.961 -9.016 12.377 1.00 48.53 785 THR A CA 1
ATOM 6222 C C . THR A 1 785 ? 31.979 -8.566 11.331 1.00 48.53 785 THR A C 1
ATOM 6224 O O . THR A 1 785 ? 31.679 -7.729 10.482 1.00 48.53 785 THR A O 1
ATOM 6227 N N . SER A 1 786 ? 33.166 -9.181 11.344 1.00 40.56 786 SER A N 1
ATOM 6228 C CA . SER A 1 786 ? 34.150 -9.089 10.261 1.00 40.56 786 SER A CA 1
ATOM 6229 C C . SER A 1 786 ? 33.658 -9.869 9.040 1.00 40.56 786 SER A C 1
ATOM 6231 O O . SER A 1 786 ? 33.358 -11.059 9.126 1.00 40.56 786 SER A O 1
ATOM 6233 N N . ALA A 1 787 ? 33.552 -9.195 7.896 1.00 55.75 787 ALA A N 1
ATOM 6234 C CA . ALA A 1 787 ? 32.935 -9.755 6.699 1.00 55.75 787 ALA A CA 1
ATOM 6235 C C . ALA A 1 787 ? 33.928 -9.911 5.534 1.00 55.75 787 ALA A C 1
ATOM 6237 O O . ALA A 1 787 ? 34.900 -9.166 5.413 1.00 55.75 787 ALA A O 1
ATOM 6238 N N . SER A 1 788 ? 33.672 -10.893 4.666 1.00 60.00 788 SER A N 1
ATOM 6239 C CA . SER A 1 788 ? 34.396 -11.104 3.405 1.00 60.00 788 SER A CA 1
ATOM 6240 C C . SER A 1 788 ? 34.153 -9.965 2.412 1.00 60.00 788 SER A C 1
ATOM 6242 O O . SER A 1 788 ? 33.066 -9.402 2.408 1.00 60.00 788 SER A O 1
ATOM 6244 N N . SER A 1 789 ? 35.084 -9.709 1.487 1.00 61.22 789 SER A N 1
ATOM 6245 C CA . SER A 1 789 ? 34.987 -8.620 0.492 1.00 61.22 789 SER A CA 1
ATOM 6246 C C . SER A 1 789 ? 33.711 -8.606 -0.369 1.00 61.22 789 SER A C 1
ATOM 6248 O O . SER A 1 789 ? 33.304 -7.544 -0.823 1.00 61.22 789 SER A O 1
ATOM 6250 N N . SER A 1 790 ? 33.063 -9.756 -0.577 1.00 74.44 790 SER A N 1
ATOM 6251 C CA . SER A 1 790 ? 31.786 -9.873 -1.294 1.00 74.44 790 SER A CA 1
ATOM 6252 C C . SER A 1 790 ? 30.617 -9.998 -0.304 1.00 74.44 790 SER A C 1
ATOM 6254 O O . SER A 1 790 ? 30.053 -11.082 -0.134 1.00 74.44 790 SER A O 1
ATOM 6256 N N . THR A 1 791 ? 30.256 -8.902 0.374 1.00 87.25 791 THR A N 1
ATOM 6257 C CA . THR A 1 791 ? 29.067 -8.831 1.248 1.00 87.25 791 THR A CA 1
ATOM 6258 C C . THR A 1 791 ? 27.790 -8.478 0.487 1.00 87.25 791 THR A C 1
ATOM 6260 O O . THR A 1 791 ? 27.849 -7.624 -0.396 1.00 87.25 791 THR A O 1
ATOM 6263 N N . PRO A 1 792 ? 26.624 -9.015 0.894 1.00 93.12 792 PRO A N 1
ATOM 6264 C CA . PRO A 1 792 ? 25.318 -8.546 0.440 1.00 93.12 792 PRO A CA 1
ATOM 6265 C C . PRO A 1 792 ? 25.154 -7.024 0.506 1.00 93.12 792 PRO A C 1
ATOM 6267 O O . PRO A 1 792 ? 25.600 -6.378 1.453 1.00 93.12 792 PRO A O 1
ATOM 6270 N N . LEU A 1 793 ? 24.492 -6.474 -0.509 1.00 95.25 793 LEU A N 1
ATOM 6271 C CA . LEU A 1 793 ? 24.210 -5.045 -0.649 1.00 95.25 793 LEU A CA 1
ATOM 6272 C C . LEU A 1 793 ? 22.769 -4.713 -0.211 1.00 95.25 793 LEU A C 1
ATOM 6274 O O . LEU A 1 793 ? 21.928 -5.619 -0.160 1.00 95.25 793 LEU A O 1
ATOM 6278 N N . PRO A 1 794 ? 22.460 -3.436 0.084 1.00 97.69 794 PRO A N 1
ATOM 6279 C CA . PRO A 1 794 ? 21.092 -2.989 0.330 1.00 97.69 794 PRO A CA 1
ATOM 6280 C C . PRO A 1 794 ? 20.184 -3.158 -0.891 1.00 97.69 794 PRO A C 1
ATOM 6282 O O . PRO A 1 794 ? 20.641 -3.233 -2.034 1.00 97.69 794 PRO A O 1
ATOM 6285 N N . THR A 1 795 ? 18.878 -3.200 -0.632 1.00 98.50 795 THR A N 1
ATOM 6286 C CA . THR A 1 795 ? 17.848 -3.370 -1.662 1.00 98.50 795 THR A CA 1
ATOM 6287 C C . THR A 1 795 ? 17.435 -2.039 -2.278 1.00 98.50 795 THR A C 1
ATOM 6289 O O . THR A 1 795 ? 17.204 -1.980 -3.488 1.00 98.50 795 THR A O 1
ATOM 6292 N N . PHE A 1 796 ? 17.338 -0.982 -1.466 1.00 98.62 796 PHE A N 1
ATOM 6293 C CA . PHE A 1 796 ? 16.761 0.298 -1.881 1.00 98.62 796 PHE A CA 1
ATOM 6294 C C . PHE A 1 796 ? 17.784 1.428 -2.004 1.00 98.62 796 PHE A C 1
ATOM 6296 O O . PHE A 1 796 ? 17.646 2.256 -2.897 1.00 98.62 796 PHE A O 1
ATOM 6303 N N . SER A 1 797 ? 18.812 1.506 -1.163 1.00 97.88 797 SER A N 1
ATOM 6304 C CA . SER A 1 797 ? 19.768 2.618 -1.154 1.00 97.88 797 SER A CA 1
ATOM 6305 C C . SER A 1 797 ? 20.854 2.499 -2.226 1.00 97.88 797 SER A C 1
ATOM 6307 O O . SER A 1 797 ? 21.344 1.417 -2.536 1.00 97.88 797 SER A O 1
ATOM 6309 N N . ASN A 1 798 ? 21.287 3.653 -2.746 1.00 97.50 798 ASN A N 1
ATOM 6310 C CA . ASN A 1 798 ? 22.492 3.763 -3.574 1.00 97.50 798 ASN A CA 1
ATOM 6311 C C . ASN A 1 798 ? 23.739 4.123 -2.751 1.00 97.50 798 ASN A C 1
ATOM 6313 O O . ASN A 1 798 ? 24.850 4.033 -3.264 1.00 97.50 798 ASN A O 1
ATOM 6317 N N . ILE A 1 799 ? 23.594 4.575 -1.500 1.00 95.62 799 ILE A N 1
ATOM 6318 C CA . ILE A 1 799 ? 24.724 5.083 -0.716 1.00 95.62 799 ILE A CA 1
ATOM 6319 C C . ILE A 1 799 ? 25.651 3.920 -0.339 1.00 95.62 799 ILE A C 1
ATOM 6321 O O . ILE A 1 799 ? 25.223 2.935 0.261 1.00 95.62 799 ILE A O 1
ATOM 6325 N N . ASN A 1 800 ? 26.934 4.065 -0.673 1.00 94.06 800 ASN A N 1
ATOM 6326 C CA . ASN A 1 800 ? 27.963 3.019 -0.634 1.00 94.06 800 ASN A CA 1
ATOM 6327 C C . ASN A 1 800 ? 27.711 1.839 -1.601 1.00 94.06 800 ASN A C 1
ATOM 6329 O O . ASN A 1 800 ? 28.244 0.753 -1.385 1.00 94.06 800 ASN A O 1
ATOM 6333 N N . VAL A 1 801 ? 26.945 2.049 -2.679 1.00 94.56 801 VAL A N 1
ATOM 6334 C CA . VAL A 1 801 ? 26.701 1.054 -3.736 1.00 94.56 801 VAL A CA 1
ATOM 6335 C C . VAL A 1 801 ? 27.210 1.569 -5.085 1.00 94.56 801 VAL A C 1
ATOM 6337 O O . VAL A 1 801 ? 26.910 2.694 -5.493 1.00 94.56 801 VAL A O 1
ATOM 6340 N N . GLY A 1 802 ? 27.974 0.735 -5.793 1.00 94.25 802 GLY A N 1
ATOM 6341 C CA . GLY A 1 802 ? 28.651 1.124 -7.030 1.00 94.25 802 GLY A CA 1
ATOM 6342 C C . GLY A 1 802 ? 29.798 2.098 -6.752 1.00 94.25 802 GLY A C 1
ATOM 6343 O O . GLY A 1 802 ? 30.649 1.834 -5.903 1.00 94.25 802 GLY A O 1
ATOM 6344 N N . VAL A 1 803 ? 29.835 3.234 -7.452 1.00 94.50 803 VAL A N 1
ATOM 6345 C CA . VAL A 1 803 ? 30.923 4.221 -7.344 1.00 94.50 803 VAL A CA 1
ATOM 6346 C C . VAL A 1 803 ? 30.408 5.644 -7.108 1.00 94.50 803 VAL A C 1
ATOM 6348 O O . VAL A 1 803 ? 29.339 6.015 -7.585 1.00 94.50 803 VAL A O 1
ATOM 6351 N N . LYS A 1 804 ? 31.190 6.478 -6.405 1.00 93.94 804 LYS A N 1
ATOM 6352 C CA . LYS A 1 804 ? 30.974 7.938 -6.363 1.00 93.94 804 LYS A CA 1
ATOM 6353 C C . LYS A 1 804 ? 31.357 8.581 -7.704 1.00 93.94 804 LYS A C 1
ATOM 6355 O O . LYS A 1 804 ? 32.479 8.375 -8.174 1.00 93.94 804 LYS A O 1
ATOM 6360 N N . SER A 1 805 ? 30.431 9.355 -8.272 1.00 93.75 805 SER A N 1
ATOM 6361 C CA . SER A 1 805 ? 30.526 10.086 -9.542 1.00 93.75 805 SER A CA 1
ATOM 6362 C C . SER A 1 805 ? 30.315 11.588 -9.318 1.00 93.75 805 SER A C 1
ATOM 6364 O O . SER A 1 805 ? 29.292 11.990 -8.759 1.00 93.75 805 SER A O 1
ATOM 6366 N N . MET A 1 806 ? 31.211 12.420 -9.855 1.00 90.75 806 MET A N 1
ATOM 6367 C CA . MET A 1 806 ? 31.085 13.883 -9.838 1.00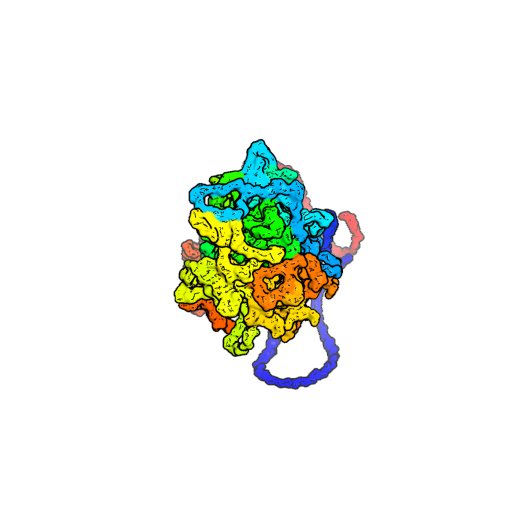 90.75 806 MET A CA 1
ATOM 6368 C C . MET A 1 806 ? 29.993 14.363 -10.807 1.00 90.75 806 MET A C 1
ATOM 6370 O O . MET A 1 806 ? 30.190 14.340 -12.026 1.00 90.75 806 MET A O 1
ATOM 6374 N N . ILE A 1 807 ? 28.866 14.870 -10.291 1.00 87.44 807 ILE A N 1
ATOM 6375 C CA . ILE A 1 807 ? 27.749 15.338 -11.143 1.00 87.44 807 ILE A CA 1
ATOM 6376 C C . ILE A 1 807 ? 28.105 16.550 -12.017 1.00 87.44 807 ILE A C 1
ATOM 6378 O O . ILE A 1 807 ? 27.489 16.771 -13.056 1.00 87.44 807 ILE A O 1
ATOM 6382 N N . THR A 1 808 ? 29.143 17.308 -11.652 1.00 85.38 808 THR A N 1
ATOM 6383 C CA . THR A 1 808 ? 29.654 18.455 -12.428 1.00 85.38 808 THR A CA 1
ATOM 6384 C C . THR A 1 808 ? 30.256 18.067 -13.783 1.00 85.38 808 THR A C 1
ATOM 6386 O O . THR A 1 808 ? 30.561 18.948 -14.580 1.00 85.38 808 THR A O 1
ATOM 6389 N N . GLN A 1 809 ? 30.437 16.772 -14.062 1.00 88.50 809 GLN A N 1
ATOM 6390 C CA . GLN A 1 809 ? 30.896 16.261 -15.358 1.00 88.50 809 GLN A CA 1
ATOM 6391 C C . GLN A 1 809 ? 29.769 15.675 -16.224 1.00 88.50 809 GLN A C 1
ATOM 6393 O O . GLN A 1 809 ? 30.044 15.142 -17.300 1.00 88.50 809 GLN A O 1
ATOM 6398 N N . HIS A 1 810 ? 28.510 15.776 -15.790 1.00 89.69 810 HIS A N 1
ATOM 6399 C CA . HIS A 1 810 ? 27.341 15.301 -16.535 1.00 89.69 810 HIS A CA 1
ATOM 6400 C C . HIS A 1 810 ? 26.728 16.404 -17.411 1.00 89.69 810 HIS A C 1
ATOM 6402 O O . HIS A 1 810 ? 26.871 17.593 -17.130 1.00 89.69 810 HIS A O 1
ATOM 6408 N N . LEU A 1 811 ? 25.985 15.996 -18.442 1.00 91.62 811 LEU A N 1
ATOM 6409 C CA . LEU A 1 811 ? 25.180 16.855 -19.314 1.00 91.62 811 LEU A CA 1
ATOM 6410 C C . LEU A 1 811 ? 26.001 18.003 -19.934 1.00 91.62 811 LEU A C 1
ATOM 6412 O O . LEU A 1 811 ? 26.909 17.745 -20.724 1.00 91.62 811 LEU A O 1
ATOM 6416 N N . ASN A 1 812 ? 25.675 19.259 -19.616 1.00 81.56 812 ASN A N 1
ATOM 6417 C CA . ASN A 1 812 ? 26.381 20.451 -20.099 1.00 81.56 812 ASN A CA 1
ATOM 6418 C C . ASN A 1 812 ? 27.626 20.818 -19.270 1.00 81.56 812 ASN A C 1
ATOM 6420 O O . ASN A 1 812 ? 28.403 21.651 -19.719 1.00 81.56 812 ASN A O 1
ATOM 6424 N N . LYS A 1 813 ? 27.841 20.193 -18.101 1.00 83.94 813 LYS A N 1
ATOM 6425 C CA . LYS A 1 813 ? 28.964 20.450 -17.175 1.00 83.94 813 LYS A CA 1
ATOM 6426 C C . LYS A 1 813 ? 29.008 21.851 -16.541 1.00 83.94 813 LYS A C 1
ATOM 6428 O O . LYS A 1 813 ? 30.025 22.242 -15.968 1.00 83.94 813 LYS A O 1
ATOM 6433 N N . GLU A 1 814 ? 27.910 22.599 -16.593 1.00 77.19 814 GLU A N 1
ATOM 6434 C CA . GLU A 1 814 ? 27.822 23.981 -16.098 1.00 77.19 814 GLU A CA 1
ATOM 6435 C C . GLU A 1 814 ? 26.830 24.097 -14.931 1.00 77.19 814 GLU A C 1
ATOM 6437 O O . GLU A 1 814 ? 26.001 23.216 -14.710 1.00 77.19 814 GLU A O 1
ATOM 6442 N N . ASN A 1 815 ? 26.928 25.179 -14.148 1.00 71.81 815 ASN A N 1
ATOM 6443 C CA . ASN A 1 815 ? 25.956 25.579 -13.112 1.00 71.81 815 ASN A CA 1
ATOM 6444 C C . ASN A 1 815 ? 25.511 24.477 -12.123 1.00 71.81 815 ASN A C 1
ATOM 6446 O O . ASN A 1 815 ? 24.419 24.534 -11.575 1.00 71.81 815 ASN A O 1
ATOM 6450 N N . THR A 1 816 ? 26.356 23.474 -11.869 1.00 71.25 816 THR A N 1
ATOM 6451 C CA . THR A 1 816 ? 25.969 22.285 -11.087 1.00 71.25 816 THR A CA 1
ATOM 6452 C C . THR A 1 816 ? 26.460 22.329 -9.632 1.00 71.25 816 THR A C 1
ATOM 6454 O O . THR A 1 816 ? 25.743 21.911 -8.727 1.00 71.25 816 THR A O 1
ATOM 6457 N N . ARG A 1 817 ? 27.679 22.839 -9.379 1.00 69.00 817 ARG A N 1
ATOM 6458 C CA . ARG A 1 817 ? 28.435 22.582 -8.130 1.00 69.00 817 ARG A CA 1
ATOM 6459 C C . ARG A 1 817 ? 27.698 22.947 -6.838 1.00 69.00 817 ARG A C 1
ATOM 6461 O O . ARG A 1 817 ? 27.763 22.169 -5.900 1.00 69.00 817 ARG A O 1
ATOM 6468 N N . TRP A 1 818 ? 27.036 24.103 -6.806 1.00 68.25 818 TRP A N 1
ATOM 6469 C CA . TRP A 1 818 ? 26.379 24.649 -5.608 1.00 68.25 818 TRP A CA 1
ATOM 6470 C C . TRP A 1 818 ? 24.847 24.662 -5.701 1.00 68.25 818 TRP A C 1
ATOM 6472 O O . TRP A 1 818 ? 24.186 25.154 -4.795 1.00 68.25 818 TRP A O 1
ATOM 6482 N N . VAL A 1 819 ? 24.281 24.155 -6.802 1.00 72.31 819 VAL A N 1
ATOM 6483 C CA . VAL A 1 819 ? 22.826 24.145 -7.035 1.00 72.31 819 VAL A CA 1
ATOM 6484 C C . VAL A 1 819 ? 22.162 22.929 -6.388 1.00 72.31 819 VAL A C 1
ATOM 6486 O O . VAL A 1 819 ? 21.024 23.024 -5.945 1.00 72.31 819 VAL A O 1
ATOM 6489 N N . PHE A 1 820 ? 22.877 21.803 -6.307 1.00 68.00 820 PHE A N 1
ATOM 6490 C CA . PHE A 1 820 ? 22.327 20.535 -5.813 1.00 68.00 820 PHE A CA 1
ATOM 6491 C C . PHE A 1 820 ? 22.948 20.044 -4.501 1.00 68.00 820 PHE A C 1
ATOM 6493 O O . PHE A 1 820 ? 22.336 19.227 -3.823 1.00 68.00 820 PHE A O 1
ATOM 6500 N N . ILE A 1 821 ? 24.175 20.470 -4.172 1.00 64.50 821 ILE A N 1
ATOM 6501 C CA . ILE A 1 821 ? 24.947 19.952 -3.033 1.00 64.50 821 ILE A CA 1
ATOM 6502 C C . ILE A 1 821 ? 25.709 21.119 -2.362 1.00 64.50 821 ILE A C 1
ATOM 6504 O O . ILE A 1 821 ? 26.541 21.748 -3.021 1.00 64.50 821 ILE A O 1
ATOM 6508 N N . PRO A 1 822 ? 25.438 21.449 -1.083 1.00 66.62 822 PRO A N 1
ATOM 6509 C CA . PRO A 1 822 ? 26.088 22.559 -0.383 1.00 66.62 822 PRO A CA 1
ATOM 6510 C C . PRO A 1 822 ? 27.422 22.148 0.265 1.00 66.62 822 PRO A C 1
ATOM 6512 O O . PRO A 1 822 ? 27.553 21.042 0.765 1.00 66.62 822 PRO A O 1
ATOM 6515 N N . ASN A 1 823 ? 28.393 23.066 0.319 1.00 69.75 823 ASN A N 1
ATOM 6516 C CA . ASN A 1 823 ? 29.616 23.065 1.155 1.00 69.75 823 ASN A CA 1
ATOM 6517 C C . ASN A 1 823 ? 30.595 21.858 1.141 1.00 69.75 823 ASN A C 1
ATOM 6519 O O . ASN A 1 823 ? 31.719 22.016 1.615 1.00 69.75 823 ASN A O 1
ATOM 6523 N N . PHE A 1 824 ? 30.259 20.701 0.569 1.00 74.06 824 PHE A N 1
ATOM 6524 C CA . PHE A 1 824 ? 31.147 19.538 0.412 1.00 74.06 824 PHE A CA 1
ATOM 6525 C C . PHE A 1 824 ? 31.209 19.065 -1.057 1.00 74.06 824 PHE A C 1
ATOM 6527 O O . PHE A 1 824 ? 30.749 19.755 -1.969 1.00 74.06 824 PHE A O 1
ATOM 6534 N N . SER A 1 825 ? 31.876 17.936 -1.331 1.00 76.12 825 SER A N 1
ATOM 6535 C CA . SER A 1 825 ? 32.063 17.450 -2.709 1.00 76.12 825 SER A CA 1
ATOM 6536 C C . SER A 1 825 ? 30.727 17.041 -3.354 1.00 76.12 825 SER A C 1
ATOM 6538 O O . SER A 1 825 ? 29.983 16.280 -2.730 1.00 76.12 825 SER A O 1
ATOM 6540 N N . PRO A 1 826 ? 30.418 17.475 -4.594 1.00 72.19 826 PRO A N 1
ATOM 6541 C CA . PRO A 1 826 ? 29.172 17.148 -5.284 1.00 72.19 826 PRO A CA 1
ATOM 6542 C C . PRO A 1 826 ? 29.222 15.735 -5.900 1.00 72.19 826 PRO A C 1
ATOM 6544 O O . PRO A 1 826 ? 29.073 15.553 -7.109 1.00 72.19 826 PRO A O 1
ATOM 6547 N N . ASP A 1 827 ? 29.493 14.731 -5.071 1.00 86.44 827 ASP A N 1
ATOM 6548 C CA . ASP A 1 827 ? 29.622 13.335 -5.478 1.00 86.44 827 ASP A CA 1
ATOM 6549 C C . ASP A 1 827 ? 28.355 12.549 -5.137 1.00 86.44 827 ASP A C 1
ATOM 6551 O O . ASP A 1 827 ? 27.950 12.484 -3.976 1.00 86.44 827 ASP A O 1
ATOM 6555 N N . ILE A 1 828 ? 27.773 11.886 -6.137 1.00 92.31 828 ILE A N 1
ATOM 6556 C CA . ILE A 1 828 ? 26.611 11.003 -5.966 1.00 92.31 828 ILE A CA 1
ATOM 6557 C C . ILE A 1 828 ? 27.022 9.561 -6.259 1.00 92.31 828 ILE A C 1
ATOM 6559 O O . ILE A 1 828 ? 27.791 9.295 -7.185 1.00 92.31 828 ILE A O 1
ATOM 6563 N N . TRP A 1 829 ? 26.524 8.620 -5.456 1.00 96.56 829 TRP A N 1
ATOM 6564 C CA . TRP A 1 829 ? 26.711 7.190 -5.691 1.00 96.56 829 TRP A CA 1
ATOM 6565 C C . TRP A 1 829 ? 25.831 6.698 -6.847 1.00 96.56 829 TRP A C 1
ATOM 6567 O O . TRP A 1 829 ? 24.629 6.957 -6.871 1.00 96.56 829 TRP A O 1
ATOM 6577 N N . THR A 1 830 ? 26.412 5.939 -7.776 1.00 96.12 830 THR A N 1
ATOM 6578 C CA . THR A 1 830 ? 25.705 5.409 -8.956 1.00 96.12 830 THR A CA 1
ATOM 6579 C C . THR A 1 830 ? 24.584 4.417 -8.639 1.00 96.12 830 THR A C 1
ATOM 6581 O O . THR A 1 830 ? 23.688 4.240 -9.467 1.00 96.12 830 THR A O 1
ATOM 6584 N N . GLY A 1 831 ? 24.661 3.725 -7.497 1.00 96.25 831 GLY A N 1
ATOM 6585 C CA . GLY A 1 831 ? 23.905 2.494 -7.268 1.00 96.25 831 GLY A CA 1
ATOM 6586 C C . GLY A 1 831 ? 24.456 1.314 -8.081 1.00 96.25 831 GLY A C 1
ATOM 6587 O O . GLY A 1 831 ? 25.510 1.415 -8.718 1.00 96.25 831 GLY A O 1
ATOM 6588 N N . ALA A 1 832 ? 23.736 0.191 -8.045 1.00 96.88 832 ALA A N 1
ATOM 6589 C CA . ALA A 1 832 ? 24.058 -1.020 -8.801 1.00 96.88 832 ALA A CA 1
ATOM 6590 C C . ALA A 1 832 ? 23.674 -0.885 -10.290 1.00 96.88 832 ALA A C 1
ATOM 6592 O O . ALA A 1 832 ? 22.844 -0.051 -10.661 1.00 96.88 832 ALA A O 1
ATOM 6593 N N . GLY A 1 833 ? 24.260 -1.716 -11.160 1.00 96.25 833 GLY A N 1
ATOM 6594 C CA . GLY A 1 833 ? 23.982 -1.678 -12.601 1.00 96.25 833 GLY A CA 1
ATOM 6595 C C . GLY A 1 833 ? 24.514 -0.416 -13.285 1.00 96.25 833 GLY A C 1
ATOM 6596 O O . GLY A 1 833 ? 23.864 0.141 -14.169 1.00 96.25 833 GLY A O 1
ATOM 6597 N N . TYR A 1 834 ? 25.651 0.093 -12.813 1.00 97.44 834 TYR A N 1
ATOM 6598 C CA . TYR A 1 834 ? 26.202 1.372 -13.246 1.00 97.44 834 TYR A CA 1
ATOM 6599 C C . TYR A 1 834 ? 27.032 1.257 -14.537 1.00 97.44 834 TYR A C 1
ATOM 6601 O O . TYR A 1 834 ? 27.428 0.168 -14.953 1.00 97.44 834 TYR A O 1
ATOM 6609 N N . ARG A 1 835 ? 27.287 2.403 -15.181 1.00 96.94 835 ARG A N 1
ATOM 6610 C CA . ARG A 1 835 ? 28.012 2.531 -16.454 1.00 96.94 835 ARG A CA 1
ATOM 6611 C C . ARG A 1 835 ? 29.136 3.565 -16.365 1.00 96.94 835 ARG A C 1
ATOM 6613 O O . ARG A 1 835 ? 28.912 4.725 -16.012 1.00 96.94 835 ARG A O 1
ATOM 6620 N N . VAL A 1 836 ? 30.357 3.153 -16.695 1.00 95.12 836 VAL A N 1
ATOM 6621 C CA . VAL A 1 836 ? 31.579 3.977 -16.630 1.00 95.12 836 VAL A CA 1
ATOM 6622 C C . VAL A 1 836 ? 32.452 3.759 -17.858 1.00 95.12 836 VAL A C 1
ATOM 6624 O O . VAL A 1 836 ? 32.341 2.740 -18.533 1.00 95.12 836 VAL A O 1
ATOM 6627 N N . GLN A 1 837 ? 33.347 4.711 -18.129 1.00 92.69 837 GLN A N 1
ATOM 6628 C CA . GLN A 1 837 ? 34.311 4.592 -19.221 1.00 92.69 837 GLN A CA 1
ATOM 6629 C C . GLN A 1 837 ? 35.445 3.621 -18.893 1.00 92.69 837 GLN A C 1
ATOM 6631 O O . GLN A 1 837 ? 35.932 2.913 -19.774 1.00 92.69 837 GLN A O 1
ATOM 6636 N N . SER A 1 838 ? 35.875 3.617 -17.636 1.00 91.94 838 SER A N 1
ATOM 6637 C CA . SER A 1 838 ? 36.821 2.670 -17.051 1.00 91.94 838 SER A CA 1
ATOM 6638 C C . SER A 1 838 ? 36.756 2.804 -15.528 1.00 91.94 838 SER A C 1
ATOM 6640 O O . SER A 1 838 ? 36.184 3.770 -15.021 1.00 91.94 838 SER A O 1
ATOM 6642 N N . ALA A 1 839 ? 37.403 1.904 -14.782 1.00 89.81 839 ALA A N 1
ATOM 6643 C CA . ALA A 1 839 ? 37.543 2.048 -13.328 1.00 89.81 839 ALA A CA 1
ATOM 6644 C C . ALA A 1 839 ? 38.175 3.400 -12.913 1.00 89.81 839 ALA A C 1
ATOM 6646 O O . ALA A 1 839 ? 37.854 3.945 -11.857 1.00 89.81 839 ALA A O 1
ATOM 6647 N N . ASN A 1 840 ? 39.027 3.968 -13.776 1.00 90.38 840 ASN A N 1
ATOM 6648 C CA . ASN A 1 840 ? 39.687 5.256 -13.554 1.00 90.38 840 ASN A CA 1
ATOM 6649 C C . ASN A 1 840 ? 38.810 6.457 -13.950 1.00 90.38 840 ASN A C 1
ATOM 6651 O O . ASN A 1 840 ? 38.986 7.536 -13.389 1.00 90.38 840 ASN A O 1
ATOM 6655 N N . GLN A 1 841 ? 37.882 6.295 -14.904 1.00 92.25 841 GLN A N 1
ATOM 6656 C CA . GLN A 1 841 ? 37.027 7.376 -15.401 1.00 92.25 841 GLN A CA 1
ATOM 6657 C C . GLN A 1 841 ? 35.544 7.082 -15.147 1.00 92.25 841 GLN A C 1
ATOM 6659 O O . GLN A 1 841 ? 34.846 6.452 -15.948 1.00 92.25 841 GLN A O 1
ATOM 6664 N N . LYS A 1 842 ? 35.084 7.595 -14.003 1.00 93.31 842 LYS A N 1
ATOM 6665 C CA . LYS A 1 842 ? 33.746 7.396 -13.425 1.00 93.31 842 LYS A CA 1
ATOM 6666 C C . LYS A 1 842 ? 32.906 8.676 -13.309 1.00 93.31 842 LYS A C 1
ATOM 6668 O O . LYS A 1 842 ? 31.854 8.658 -12.682 1.00 93.31 842 LYS A O 1
ATOM 6673 N N . ASN A 1 843 ? 33.382 9.780 -13.887 1.00 91.75 843 ASN A N 1
ATOM 6674 C CA . ASN A 1 843 ? 32.790 11.113 -13.766 1.00 91.75 843 ASN A CA 1
ATOM 6675 C C . ASN A 1 843 ? 32.139 11.529 -15.095 1.00 91.75 843 ASN A C 1
ATOM 6677 O O . ASN A 1 843 ? 32.750 12.218 -15.911 1.00 91.75 843 ASN A O 1
ATOM 6681 N N . GLY A 1 844 ? 30.906 11.075 -15.313 1.00 92.31 844 GLY A N 1
ATOM 6682 C CA . GLY A 1 844 ? 30.212 11.118 -16.602 1.00 92.31 844 GLY A CA 1
ATOM 6683 C C . GLY A 1 844 ? 30.629 9.967 -17.520 1.00 92.31 844 GLY A C 1
ATOM 6684 O O . GLY A 1 844 ? 31.778 9.525 -17.497 1.00 92.31 844 GLY A O 1
ATOM 6685 N N . ILE A 1 845 ? 29.695 9.453 -18.322 1.00 95.69 845 ILE A N 1
ATOM 6686 C CA . ILE A 1 845 ? 29.999 8.529 -19.425 1.00 95.69 845 ILE A CA 1
ATOM 6687 C C . ILE A 1 845 ? 29.939 9.290 -20.763 1.00 95.69 845 ILE A C 1
ATOM 6689 O O . ILE A 1 845 ? 28.948 9.985 -21.007 1.00 95.69 845 ILE A O 1
ATOM 6693 N N . PRO A 1 846 ? 30.970 9.226 -21.630 1.00 95.00 846 PRO A N 1
ATOM 6694 C CA . PRO A 1 846 ? 30.926 9.871 -22.942 1.00 95.00 846 PRO A CA 1
ATOM 6695 C C . PRO A 1 846 ? 29.845 9.266 -23.842 1.00 95.00 846 PRO A C 1
ATOM 6697 O O . PRO A 1 846 ? 29.687 8.043 -23.881 1.00 95.00 846 PRO A O 1
ATOM 6700 N N . PHE A 1 847 ? 29.173 10.106 -24.635 1.00 93.88 847 PHE A N 1
ATOM 6701 C CA . PHE A 1 847 ? 28.136 9.672 -25.585 1.00 93.88 847 PHE A CA 1
ATOM 6702 C C . PHE A 1 847 ? 28.594 8.512 -26.495 1.00 93.88 847 PHE A C 1
ATOM 6704 O O . PHE A 1 847 ? 27.848 7.563 -26.738 1.00 93.88 847 PHE A O 1
ATOM 6711 N N . GLU A 1 848 ? 29.859 8.540 -26.930 1.00 89.50 848 GLU A N 1
ATOM 6712 C CA . GLU A 1 848 ? 30.479 7.534 -27.804 1.00 89.50 848 GLU A CA 1
ATOM 6713 C C . GLU A 1 848 ? 30.325 6.087 -27.301 1.00 89.50 848 GLU A C 1
ATOM 6715 O O . GLU A 1 848 ? 30.184 5.162 -28.096 1.00 89.50 848 GLU A O 1
ATOM 6720 N N . GLN A 1 849 ? 30.304 5.874 -25.982 1.00 86.94 849 GLN A N 1
ATOM 6721 C CA . GLN A 1 849 ? 30.248 4.533 -25.388 1.00 86.94 849 GLN A CA 1
ATOM 6722 C C . GLN A 1 849 ? 28.830 3.962 -25.268 1.00 86.94 849 GLN A C 1
ATOM 6724 O O . GLN A 1 849 ? 28.652 2.750 -25.089 1.00 86.94 849 GLN A O 1
ATOM 6729 N N . VAL A 1 850 ? 27.815 4.822 -25.362 1.00 88.75 850 VAL A N 1
ATOM 6730 C CA . VAL A 1 850 ? 26.406 4.461 -25.151 1.00 88.75 850 VAL A CA 1
ATOM 6731 C C . VAL A 1 850 ? 25.560 4.569 -26.419 1.00 88.75 850 VAL A C 1
ATOM 6733 O O . VAL A 1 850 ? 24.428 4.093 -26.406 1.00 88.75 850 VAL A O 1
ATOM 6736 N N . LYS A 1 851 ? 26.127 5.090 -27.525 1.00 85.38 851 LYS A N 1
ATOM 6737 C CA . LYS A 1 851 ? 25.520 5.165 -28.869 1.00 85.38 851 LYS A CA 1
ATOM 6738 C C . LYS A 1 851 ? 24.543 4.010 -29.138 1.00 85.38 851 LYS A C 1
ATOM 6740 O O . LYS A 1 851 ? 24.994 2.866 -29.288 1.00 85.38 851 LYS A O 1
ATOM 6745 N N . PRO A 1 852 ? 23.221 4.261 -29.206 1.00 85.62 852 PRO A N 1
ATOM 6746 C CA . PRO A 1 852 ? 22.279 3.239 -29.633 1.00 85.62 852 PRO A CA 1
ATOM 6747 C C . PRO A 1 852 ? 22.525 2.905 -31.104 1.00 85.62 852 PRO A C 1
ATOM 6749 O O . PRO A 1 852 ? 23.115 3.686 -31.853 1.00 85.62 852 PRO A O 1
ATOM 6752 N N . SER A 1 853 ? 22.090 1.724 -31.528 1.00 78.06 853 SER A N 1
ATOM 6753 C CA . SER A 1 853 ? 22.215 1.281 -32.915 1.00 78.06 853 SER A CA 1
ATOM 6754 C C . SER A 1 853 ? 20.893 0.713 -33.396 1.00 78.06 853 SER A C 1
ATOM 6756 O O . SER A 1 853 ? 20.269 -0.071 -32.686 1.00 78.06 853 SER A O 1
ATOM 6758 N N . ASN A 1 854 ? 20.486 1.087 -34.605 1.00 73.31 854 ASN A N 1
ATOM 6759 C CA . ASN A 1 854 ? 19.322 0.523 -35.270 1.00 73.31 854 ASN A CA 1
ATOM 6760 C C . ASN A 1 854 ? 19.804 -0.297 -36.472 1.00 73.31 854 ASN A C 1
ATOM 6762 O O . ASN A 1 854 ? 20.593 0.193 -37.279 1.00 73.31 854 ASN A O 1
ATOM 6766 N N . ASN A 1 855 ? 19.393 -1.565 -36.558 1.00 69.50 855 ASN A N 1
ATOM 6767 C CA . ASN A 1 855 ? 19.887 -2.526 -37.555 1.00 69.50 855 ASN A CA 1
ATOM 6768 C C . ASN A 1 855 ? 21.435 -2.551 -37.676 1.00 69.50 855 ASN A C 1
ATOM 6770 O O . ASN A 1 855 ? 21.995 -2.474 -38.766 1.00 69.50 855 ASN A O 1
ATOM 6774 N N . SER A 1 856 ? 22.126 -2.567 -36.528 1.00 74.81 856 SER A N 1
ATOM 6775 C CA . SER A 1 856 ? 23.595 -2.475 -36.392 1.00 74.81 856 SER A CA 1
ATOM 6776 C C . SER A 1 856 ? 24.258 -1.190 -36.919 1.00 74.81 856 SER A C 1
ATOM 6778 O O . SER A 1 856 ? 25.482 -1.089 -36.883 1.00 74.81 856 SER A O 1
ATOM 6780 N N . THR A 1 857 ? 23.489 -0.178 -37.334 1.00 82.38 857 THR A N 1
ATOM 6781 C CA . THR A 1 857 ? 24.015 1.162 -37.651 1.00 82.38 857 THR A CA 1
ATOM 6782 C C . THR A 1 857 ? 23.927 2.071 -36.416 1.00 82.38 857 THR A C 1
ATOM 6784 O O . THR A 1 857 ? 22.829 2.244 -35.875 1.00 82.38 857 THR A O 1
ATOM 6787 N N . PRO A 1 858 ? 25.051 2.601 -35.893 1.00 87.88 858 PRO A N 1
ATOM 6788 C CA . PRO A 1 858 ? 25.046 3.452 -34.706 1.00 87.88 858 PRO A CA 1
ATOM 6789 C C . PRO A 1 858 ? 24.533 4.862 -35.015 1.00 87.88 858 PRO A C 1
ATOM 6791 O O . PRO A 1 858 ? 24.745 5.387 -36.105 1.00 87.88 858 PRO A O 1
ATOM 6794 N N . PHE A 1 859 ? 23.905 5.501 -34.027 1.00 92.62 859 PHE A N 1
ATOM 6795 C CA . PHE A 1 859 ? 23.538 6.915 -34.102 1.00 92.62 859 PHE A CA 1
ATOM 6796 C C . PHE A 1 859 ? 24.791 7.800 -34.235 1.00 92.62 859 PHE A C 1
ATOM 6798 O O . PHE A 1 859 ? 25.679 7.755 -33.375 1.00 92.62 859 PHE A O 1
ATOM 6805 N N . ASP A 1 860 ? 24.844 8.638 -35.274 1.00 92.62 860 ASP A N 1
ATOM 6806 C CA . ASP A 1 860 ? 25.886 9.657 -35.433 1.00 92.62 860 ASP A CA 1
ATOM 6807 C C . ASP A 1 860 ? 25.402 11.032 -34.931 1.00 92.62 860 ASP A C 1
ATOM 6809 O O . ASP A 1 860 ? 24.579 11.668 -35.596 1.00 92.62 860 ASP A O 1
ATOM 6813 N N . PRO A 1 861 ? 25.928 11.548 -33.803 1.00 92.00 861 PRO A N 1
ATOM 6814 C CA . PRO A 1 861 ? 25.570 12.870 -33.292 1.00 92.00 861 PRO A CA 1
ATOM 6815 C C . PRO A 1 861 ? 26.065 14.013 -34.189 1.00 92.00 861 PRO A C 1
ATOM 6817 O O . PRO A 1 861 ? 25.652 15.154 -34.000 1.00 92.00 861 PRO A O 1
ATOM 6820 N N . ASN A 1 862 ? 26.939 13.731 -35.162 1.00 93.50 862 ASN A N 1
ATOM 6821 C CA . ASN A 1 862 ? 27.461 14.714 -36.105 1.00 93.50 862 ASN A CA 1
ATOM 6822 C C . ASN A 1 862 ? 26.766 14.698 -37.474 1.00 93.50 862 ASN A C 1
ATOM 6824 O O . ASN A 1 862 ? 27.129 15.524 -38.316 1.00 93.50 862 ASN A O 1
ATOM 6828 N N . SER A 1 863 ? 25.771 13.833 -37.685 1.00 92.62 863 SER A N 1
ATOM 6829 C CA . SER A 1 863 ? 24.897 13.882 -38.862 1.00 92.62 863 SER A CA 1
ATOM 6830 C C . SER A 1 863 ? 24.188 15.240 -38.956 1.00 92.62 863 SER A C 1
ATOM 6832 O O . SER A 1 863 ? 23.915 15.883 -37.938 1.00 92.62 863 SER A O 1
ATOM 6834 N N . ASP A 1 864 ? 23.880 15.691 -40.172 1.00 92.06 864 ASP A N 1
ATOM 6835 C CA . ASP A 1 864 ? 23.332 17.031 -40.419 1.00 92.06 864 ASP A CA 1
ATOM 6836 C C . ASP A 1 864 ? 21.968 17.256 -39.741 1.00 92.06 864 ASP A C 1
ATOM 6838 O O . ASP A 1 864 ? 21.661 18.375 -39.320 1.00 92.06 864 ASP A O 1
ATOM 6842 N N . ASP A 1 865 ? 21.157 16.202 -39.590 1.00 92.25 865 ASP A N 1
ATOM 6843 C CA . ASP A 1 865 ? 19.869 16.229 -38.879 1.00 92.25 865 ASP A CA 1
ATOM 6844 C C . ASP A 1 865 ? 20.031 16.284 -37.348 1.00 92.25 865 ASP A C 1
ATOM 6846 O O . ASP A 1 865 ? 19.101 16.637 -36.620 1.00 92.25 865 ASP A O 1
ATOM 6850 N N . ASN A 1 866 ? 21.225 15.964 -36.851 1.00 95.06 866 ASN A N 1
ATOM 6851 C CA . ASN A 1 866 ? 21.584 15.951 -35.434 1.00 95.06 866 ASN A CA 1
ATOM 6852 C C . ASN A 1 866 ? 22.342 17.215 -35.010 1.00 95.06 866 ASN A C 1
ATOM 6854 O O . ASN A 1 866 ? 22.765 17.328 -33.859 1.00 95.06 866 ASN A O 1
ATOM 6858 N N . LYS A 1 867 ? 22.451 18.196 -35.914 1.00 96.31 867 LYS A N 1
ATOM 6859 C CA . LYS A 1 867 ? 23.061 19.503 -35.679 1.00 96.31 867 LYS A CA 1
ATOM 6860 C C . LYS A 1 867 ? 22.074 20.659 -35.834 1.00 96.31 867 LYS A C 1
ATOM 6862 O O . LYS A 1 867 ? 21.046 20.570 -36.511 1.00 96.31 867 LYS A O 1
ATOM 6867 N N . VAL A 1 868 ? 22.436 21.778 -35.217 1.00 94.94 868 VAL A N 1
ATOM 6868 C CA . VAL A 1 868 ? 21.782 23.081 -35.353 1.00 94.94 868 VAL A CA 1
ATOM 6869 C C . VAL A 1 868 ? 22.841 24.126 -35.694 1.00 94.94 868 VAL A C 1
ATOM 6871 O O . VAL A 1 868 ? 23.920 24.150 -35.101 1.00 94.94 868 VAL A O 1
ATOM 6874 N N . THR A 1 869 ? 22.523 24.993 -36.650 1.00 93.56 869 THR A N 1
ATOM 6875 C CA . THR A 1 869 ? 23.389 26.062 -37.147 1.00 93.56 869 THR A CA 1
ATOM 6876 C C . THR A 1 869 ? 22.754 27.419 -36.814 1.00 93.56 869 THR A C 1
ATOM 6878 O O . THR A 1 869 ? 21.713 27.750 -37.391 1.00 93.56 869 THR A O 1
ATOM 6881 N N . PRO A 1 870 ? 23.336 28.215 -35.895 1.00 90.69 870 PRO A N 1
ATOM 6882 C CA . PRO A 1 870 ? 22.917 29.592 -35.646 1.00 90.69 870 PRO A CA 1
ATOM 6883 C C . PRO A 1 870 ? 23.324 30.497 -36.818 1.00 90.69 870 PRO A C 1
ATOM 6885 O O . PRO A 1 870 ? 24.187 30.131 -37.617 1.00 90.69 870 PRO A O 1
ATOM 6888 N N . SER A 1 871 ? 22.788 31.719 -36.881 1.00 83.25 871 SER A N 1
ATOM 6889 C CA . SER A 1 871 ? 23.074 32.696 -37.951 1.00 83.25 871 SER A CA 1
ATOM 6890 C C . SER A 1 871 ? 24.565 33.042 -38.149 1.00 83.25 871 SER A C 1
ATOM 6892 O O . SER A 1 871 ? 24.914 33.642 -39.161 1.00 83.25 871 SER A O 1
ATOM 6894 N N . GLY A 1 872 ? 25.448 32.670 -37.213 1.00 81.56 872 GLY A N 1
ATOM 6895 C CA . GLY A 1 872 ? 26.910 32.758 -37.341 1.00 81.56 872 GLY A CA 1
ATOM 6896 C C . GLY A 1 872 ? 27.600 31.526 -37.957 1.00 81.56 872 GLY A C 1
ATOM 6897 O O . GLY A 1 872 ? 28.822 31.439 -37.915 1.00 81.56 872 GLY A O 1
ATOM 6898 N N . GLY A 1 873 ? 26.859 30.536 -38.467 1.00 84.25 873 GLY A N 1
ATOM 6899 C CA . GLY A 1 873 ? 27.390 29.396 -39.235 1.00 84.25 873 GLY A CA 1
ATOM 6900 C C . GLY A 1 873 ? 28.043 28.255 -38.437 1.00 84.25 873 GLY A C 1
ATOM 6901 O O . GLY A 1 873 ? 28.312 27.196 -39.001 1.00 84.25 873 GLY A O 1
ATOM 6902 N N . SER A 1 874 ? 28.277 28.413 -37.130 1.00 87.62 874 SER A N 1
ATOM 6903 C CA . SER A 1 874 ? 28.898 27.377 -36.285 1.00 87.62 874 SER A CA 1
ATOM 6904 C C . SER A 1 874 ? 27.913 26.248 -35.950 1.00 87.62 874 SER A C 1
ATOM 6906 O O . SER A 1 874 ? 27.222 26.294 -34.934 1.00 87.62 874 SER A O 1
ATOM 6908 N N . SER A 1 875 ? 27.837 25.241 -36.824 1.00 91.44 875 SER A N 1
ATOM 6909 C CA . SER A 1 875 ? 26.957 24.078 -36.662 1.00 91.44 875 SER A CA 1
ATOM 6910 C C . SER A 1 875 ? 27.395 23.180 -35.496 1.00 91.44 875 SER A C 1
ATOM 6912 O O . SER A 1 875 ? 28.528 22.694 -35.474 1.00 91.44 875 SER A O 1
ATOM 6914 N N . LYS A 1 876 ? 26.504 22.950 -34.524 1.00 93.38 876 LYS A N 1
ATOM 6915 C CA . LYS A 1 876 ? 26.778 22.210 -33.278 1.00 93.38 876 LYS A CA 1
ATOM 6916 C C . LYS A 1 876 ? 25.813 21.028 -33.110 1.00 93.38 876 LYS A C 1
ATOM 6918 O O . LYS A 1 876 ? 24.630 21.197 -33.407 1.00 93.38 876 LYS A O 1
ATOM 6923 N N . PRO A 1 877 ? 26.268 19.865 -32.602 1.00 95.19 877 PRO A N 1
ATOM 6924 C CA . PRO A 1 877 ? 25.386 18.757 -32.237 1.00 95.19 877 PRO A CA 1
ATOM 6925 C C . PRO A 1 877 ? 24.332 19.144 -31.195 1.00 95.19 877 PRO A C 1
ATOM 6927 O O . PRO A 1 877 ? 24.588 19.957 -30.303 1.00 95.19 877 PRO A O 1
ATOM 6930 N N . THR A 1 878 ? 23.162 18.514 -31.269 1.00 95.69 878 THR A N 1
ATOM 6931 C CA . THR A 1 878 ? 22.091 18.692 -30.280 1.00 95.69 878 THR A CA 1
ATOM 6932 C C . THR A 1 878 ? 22.201 17.735 -29.093 1.00 95.69 878 THR A C 1
ATOM 6934 O O . THR A 1 878 ? 21.655 18.033 -28.039 1.00 95.69 878 THR A O 1
ATOM 6937 N N . THR A 1 879 ? 22.919 16.617 -29.201 1.00 94.75 879 THR A N 1
ATOM 6938 C CA . THR A 1 879 ? 23.114 15.661 -28.094 1.00 94.75 879 THR A CA 1
ATOM 6939 C C . THR A 1 879 ? 24.039 16.197 -26.998 1.00 94.75 879 THR A C 1
ATOM 6941 O O . THR A 1 879 ? 24.927 17.011 -27.260 1.00 94.75 879 THR A O 1
ATOM 6944 N N . TYR A 1 880 ? 23.903 15.684 -25.773 1.00 94.94 880 TYR A N 1
ATOM 6945 C CA . TYR A 1 880 ? 24.839 15.974 -24.680 1.00 94.94 880 TYR A CA 1
ATOM 6946 C C . TYR A 1 880 ? 26.191 15.241 -24.849 1.00 94.94 880 TYR A C 1
ATOM 6948 O O . TYR A 1 880 ? 26.205 14.076 -25.248 1.00 94.94 880 TYR A O 1
ATOM 6956 N N . PRO A 1 881 ? 27.336 15.870 -24.508 1.00 93.00 881 PRO A N 1
ATOM 6957 C CA . PRO A 1 881 ? 28.664 15.263 -24.669 1.00 93.00 881 PRO A CA 1
ATOM 6958 C C . PRO A 1 881 ? 28.976 14.170 -23.631 1.00 93.00 881 PRO A C 1
ATOM 6960 O O . PRO A 1 881 ? 29.704 13.219 -23.927 1.00 93.00 881 PRO A O 1
ATOM 6963 N N . ALA A 1 882 ? 28.442 14.304 -22.415 1.00 94.31 882 ALA A N 1
ATOM 6964 C CA . ALA A 1 882 ? 28.607 13.356 -21.319 1.00 94.31 882 ALA A CA 1
ATOM 6965 C C . ALA A 1 882 ? 27.276 13.148 -20.590 1.00 94.31 882 ALA A C 1
ATOM 6967 O O . ALA A 1 882 ? 26.465 14.065 -20.474 1.00 94.31 882 ALA A O 1
ATOM 6968 N N . LEU A 1 883 ? 27.051 11.936 -20.096 1.00 96.69 883 LEU A N 1
ATOM 6969 C CA . LEU A 1 883 ? 25.754 11.471 -19.605 1.00 96.69 883 LEU A CA 1
ATOM 6970 C C . LEU A 1 883 ? 25.904 10.860 -18.196 1.00 96.69 883 LEU A C 1
ATOM 6972 O O . LEU A 1 883 ? 27.020 10.486 -17.819 1.00 96.69 883 LEU A O 1
ATOM 6976 N N . PRO A 1 884 ? 24.824 10.737 -17.402 1.00 96.50 884 PRO A N 1
ATOM 6977 C CA . PRO A 1 884 ? 24.897 10.140 -16.070 1.00 96.50 884 PRO A CA 1
ATOM 6978 C C . PRO A 1 884 ? 25.311 8.662 -16.074 1.00 96.50 884 PRO A C 1
ATOM 6980 O O . PRO A 1 884 ? 24.952 7.879 -16.963 1.00 96.50 884 PRO A O 1
ATOM 6983 N N . ASN A 1 885 ? 26.043 8.269 -15.030 1.00 97.62 885 ASN A N 1
ATOM 6984 C CA . ASN A 1 885 ? 26.721 6.975 -14.901 1.00 97.62 885 ASN A CA 1
ATOM 6985 C C . ASN A 1 885 ? 25.816 5.798 -14.482 1.00 97.62 885 ASN A C 1
ATOM 6987 O O . ASN A 1 885 ? 26.314 4.778 -14.016 1.00 97.62 885 ASN A O 1
ATOM 6991 N N . SER A 1 886 ? 24.493 5.901 -14.623 1.00 97.88 886 SER A N 1
ATOM 6992 C CA . SER A 1 886 ? 23.562 4.783 -14.405 1.00 97.88 886 SER A CA 1
ATOM 6993 C C . SER A 1 886 ? 22.222 5.044 -15.090 1.00 97.88 886 SER A C 1
ATOM 6995 O O . SER A 1 886 ? 21.743 6.178 -15.092 1.00 97.88 886 SER A O 1
ATOM 6997 N N . ILE A 1 887 ? 21.633 3.981 -15.635 1.00 98.00 887 ILE A N 1
ATOM 6998 C CA . ILE A 1 887 ? 20.275 3.907 -16.208 1.00 98.00 887 ILE A CA 1
ATOM 6999 C C . ILE A 1 887 ? 19.508 2.676 -15.687 1.00 98.00 887 ILE A C 1
ATOM 7001 O O . ILE A 1 887 ? 18.460 2.322 -16.224 1.00 98.00 887 ILE A O 1
ATOM 7005 N N . SER A 1 888 ? 20.041 2.011 -14.655 1.00 98.31 888 SER A N 1
ATOM 7006 C CA . SER A 1 888 ? 19.449 0.836 -14.004 1.00 98.31 888 SER A CA 1
ATOM 7007 C C . SER A 1 888 ? 18.157 1.205 -13.250 1.00 98.31 888 SER A C 1
ATOM 7009 O O . SER A 1 888 ? 17.923 2.394 -13.004 1.00 98.31 888 SER A O 1
ATOM 7011 N N . PRO A 1 889 ? 17.317 0.241 -12.817 1.00 98.31 889 PRO A N 1
ATOM 7012 C CA . PRO A 1 889 ? 16.121 0.564 -12.035 1.00 98.31 889 PRO A CA 1
ATOM 7013 C C . PRO A 1 889 ? 16.436 1.275 -10.709 1.00 98.31 889 PRO A C 1
ATOM 7015 O O . PRO A 1 889 ? 15.558 1.927 -10.151 1.00 98.31 889 PRO A O 1
ATOM 7018 N N . THR A 1 890 ? 17.679 1.209 -10.215 1.00 98.44 890 THR A N 1
ATOM 7019 C CA . THR A 1 890 ? 18.121 1.927 -9.011 1.00 98.44 890 THR A CA 1
ATOM 7020 C C . THR A 1 890 ? 18.626 3.350 -9.284 1.00 98.44 890 THR A C 1
ATOM 7022 O O . THR A 1 890 ? 19.027 4.022 -8.333 1.00 98.44 890 THR A O 1
ATOM 7025 N N . SER A 1 891 ? 18.655 3.834 -10.534 1.00 98.06 891 SER A N 1
ATOM 7026 C CA . SER A 1 891 ? 19.219 5.154 -10.859 1.00 98.06 891 SER A CA 1
ATOM 7027 C C . SER A 1 891 ? 18.457 6.302 -10.176 1.00 98.06 891 SER A C 1
ATOM 7029 O O . SER A 1 891 ? 17.224 6.375 -10.225 1.00 98.06 891 SER A O 1
ATOM 7031 N N . ASP A 1 892 ? 19.210 7.200 -9.534 1.00 97.88 892 ASP A N 1
ATOM 7032 C CA . ASP A 1 892 ? 18.694 8.291 -8.695 1.00 97.88 892 ASP A CA 1
ATOM 7033 C C . ASP A 1 892 ? 19.582 9.538 -8.857 1.00 97.88 892 ASP A C 1
ATOM 7035 O O . ASP A 1 892 ? 20.499 9.792 -8.076 1.00 97.88 892 ASP A O 1
ATOM 7039 N N . TRP A 1 893 ? 19.370 10.275 -9.950 1.00 96.06 893 TRP A N 1
ATOM 7040 C CA . TRP A 1 893 ? 20.173 11.434 -10.344 1.00 96.06 893 TRP A CA 1
ATOM 7041 C C . TRP A 1 893 ? 19.419 12.739 -10.073 1.00 96.06 893 TRP A C 1
ATOM 7043 O O . TRP A 1 893 ? 18.581 13.164 -10.872 1.00 96.06 893 TRP A O 1
ATOM 7053 N N . ILE A 1 894 ? 19.752 13.409 -8.965 1.00 90.81 894 ILE A N 1
ATOM 7054 C CA . ILE A 1 894 ? 19.134 14.689 -8.565 1.00 90.81 894 ILE A CA 1
ATOM 7055 C C . ILE A 1 894 ? 19.299 15.794 -9.627 1.00 90.81 894 ILE A C 1
ATOM 7057 O O . ILE A 1 894 ? 18.426 16.639 -9.793 1.00 90.81 894 ILE A O 1
ATOM 7061 N N . ASN A 1 895 ? 20.397 15.758 -10.389 1.00 90.44 895 ASN A N 1
ATOM 7062 C CA . ASN A 1 895 ? 20.722 16.707 -11.454 1.00 90.44 895 ASN A CA 1
ATOM 7063 C C . ASN A 1 895 ? 20.172 16.305 -12.836 1.00 90.44 895 ASN A C 1
ATOM 7065 O O . ASN A 1 895 ? 20.368 17.047 -13.796 1.00 90.44 895 ASN A O 1
ATOM 7069 N N . ALA A 1 896 ? 19.552 15.127 -12.979 1.00 93.75 896 ALA A N 1
ATOM 7070 C CA . ALA A 1 896 ? 19.251 14.550 -14.289 1.00 93.75 896 ALA A CA 1
ATOM 7071 C C . ALA A 1 896 ? 17.984 13.670 -14.288 1.00 93.75 896 ALA A C 1
ATOM 7073 O O . ALA A 1 896 ? 18.045 12.466 -14.538 1.00 93.75 896 ALA A O 1
ATOM 7074 N N . LEU A 1 897 ? 16.815 14.291 -14.068 1.00 95.69 897 LEU A N 1
ATOM 7075 C CA . LEU A 1 897 ? 15.489 13.643 -14.044 1.00 95.69 897 LEU A CA 1
ATOM 7076 C C . LEU A 1 897 ? 15.244 12.657 -15.208 1.00 95.69 897 LEU A C 1
ATOM 7078 O O . LEU A 1 897 ? 14.625 11.616 -15.003 1.00 95.69 897 LEU A O 1
ATOM 7082 N N . THR A 1 898 ? 15.742 12.947 -16.417 1.00 97.56 898 THR A N 1
ATOM 7083 C CA . THR A 1 898 ? 15.588 12.080 -17.603 1.00 97.56 898 THR A CA 1
ATOM 7084 C C . THR A 1 898 ? 16.329 10.741 -17.502 1.00 97.56 898 THR A C 1
ATOM 7086 O O . THR A 1 898 ? 15.954 9.797 -18.195 1.00 97.56 898 THR A O 1
ATOM 7089 N N . PHE A 1 899 ? 17.308 10.614 -16.602 1.00 98.19 899 PHE A N 1
ATOM 7090 C CA . PHE A 1 899 ? 18.063 9.383 -16.323 1.00 98.19 899 PHE A CA 1
ATOM 7091 C C . PHE A 1 899 ? 17.658 8.702 -15.007 1.00 98.19 899 PHE A C 1
ATOM 7093 O O . PHE A 1 899 ? 18.182 7.637 -14.677 1.00 98.19 899 PHE A O 1
ATOM 7100 N N . THR A 1 900 ? 16.738 9.299 -14.249 1.00 98.31 900 THR A N 1
ATOM 7101 C CA . THR A 1 900 ? 16.300 8.808 -12.939 1.00 98.31 900 THR A CA 1
ATOM 7102 C C . THR A 1 900 ? 15.129 7.836 -13.077 1.00 98.31 900 THR A C 1
ATOM 7104 O O . THR A 1 900 ? 14.138 8.112 -13.758 1.00 98.31 900 THR A O 1
ATOM 7107 N N . ASN A 1 901 ? 15.237 6.684 -12.414 1.00 98.69 901 ASN A N 1
ATOM 7108 C CA . ASN A 1 901 ? 14.194 5.660 -12.372 1.00 98.69 901 ASN A CA 1
ATOM 7109 C C . ASN A 1 901 ? 13.435 5.644 -11.050 1.00 98.69 901 ASN A C 1
ATOM 7111 O O . ASN A 1 901 ? 12.209 5.477 -11.051 1.00 98.69 901 ASN A O 1
ATOM 7115 N N . LYS A 1 902 ? 14.135 5.855 -9.931 1.00 98.75 902 LYS A N 1
ATOM 7116 C CA . LYS A 1 902 ? 13.495 5.980 -8.623 1.00 98.75 902 LYS A CA 1
ATOM 7117 C C . LYS A 1 902 ? 12.584 7.198 -8.577 1.00 98.75 902 LYS A C 1
ATOM 7119 O O . LYS A 1 902 ? 12.921 8.273 -9.059 1.00 98.75 902 LYS A O 1
ATOM 7124 N N . ASN A 1 903 ? 11.404 7.026 -8.000 1.00 98.69 903 ASN A N 1
ATOM 7125 C CA . ASN A 1 903 ? 10.388 8.066 -7.954 1.00 98.69 903 ASN A CA 1
ATOM 7126 C C . ASN A 1 903 ? 9.497 7.896 -6.724 1.00 98.69 903 ASN A C 1
ATOM 7128 O O . ASN A 1 903 ? 9.315 6.789 -6.214 1.00 98.69 903 ASN A O 1
ATOM 7132 N N . ASN A 1 904 ? 8.934 9.005 -6.257 1.00 98.56 904 ASN A N 1
ATOM 7133 C CA . ASN A 1 904 ? 8.125 9.046 -5.044 1.00 98.56 904 ASN A CA 1
ATOM 7134 C C . ASN A 1 904 ? 6.855 8.178 -5.102 1.00 98.56 904 ASN A C 1
ATOM 7136 O O . ASN A 1 904 ? 6.607 7.477 -4.120 1.00 98.56 904 ASN A O 1
ATOM 7140 N N . PRO A 1 905 ? 6.101 8.112 -6.223 1.00 98.75 905 PRO A N 1
ATOM 7141 C CA . PRO A 1 905 ? 5.015 7.146 -6.359 1.00 98.75 905 PRO A CA 1
ATOM 7142 C C . PRO A 1 905 ? 5.457 5.706 -6.078 1.00 98.75 905 PRO A C 1
ATOM 7144 O O . PRO A 1 905 ? 4.828 5.025 -5.273 1.00 98.75 905 PRO A O 1
ATOM 7147 N N . GLN A 1 906 ? 6.573 5.257 -6.662 1.00 98.69 906 GLN A N 1
ATOM 7148 C CA . GLN A 1 906 ? 7.108 3.915 -6.424 1.00 98.69 906 GLN A CA 1
ATOM 7149 C C . GLN A 1 906 ? 7.572 3.730 -4.973 1.00 98.69 906 GLN A C 1
ATOM 7151 O O . GLN A 1 906 ? 7.218 2.728 -4.363 1.00 98.69 906 GLN A O 1
ATOM 7156 N N . ARG A 1 907 ? 8.292 4.697 -4.383 1.00 98.81 907 ARG A N 1
ATOM 7157 C CA . ARG A 1 907 ? 8.722 4.662 -2.965 1.00 98.81 907 ARG A CA 1
ATOM 7158 C C . ARG A 1 907 ? 7.544 4.458 -2.009 1.00 98.81 907 ARG A C 1
ATOM 7160 O O . ARG A 1 907 ? 7.622 3.640 -1.095 1.00 98.81 907 ARG A O 1
ATOM 7167 N N . ASN A 1 908 ? 6.434 5.148 -2.262 1.00 98.69 908 ASN A N 1
ATOM 7168 C CA . ASN A 1 908 ? 5.216 5.049 -1.460 1.00 98.69 908 ASN A CA 1
ATOM 7169 C C . ASN A 1 908 ? 4.571 3.650 -1.553 1.00 98.69 908 ASN A C 1
ATOM 7171 O O . ASN A 1 908 ? 4.181 3.077 -0.534 1.00 98.69 908 ASN A O 1
ATOM 7175 N N . GLN A 1 909 ? 4.537 3.058 -2.757 1.00 98.75 909 GLN A N 1
ATOM 7176 C CA . GLN A 1 909 ? 4.100 1.667 -2.945 1.00 98.75 909 GLN A CA 1
ATOM 7177 C C . GLN A 1 909 ? 5.056 0.667 -2.275 1.00 98.75 909 GLN A C 1
ATOM 7179 O O . GLN A 1 909 ? 4.605 -0.287 -1.642 1.00 98.75 909 GLN A O 1
ATOM 7184 N N . LEU A 1 910 ? 6.371 0.885 -2.388 1.00 98.81 910 LEU A N 1
ATOM 7185 C CA . LEU A 1 910 ? 7.400 0.025 -1.803 1.00 98.81 910 LEU A CA 1
ATOM 7186 C C . LEU A 1 910 ? 7.345 0.013 -0.271 1.00 98.81 910 LEU A C 1
ATOM 7188 O O . LEU A 1 910 ? 7.551 -1.052 0.297 1.00 98.81 910 LEU A O 1
ATOM 7192 N N . LEU A 1 911 ? 6.990 1.120 0.397 1.00 98.81 911 LEU A N 1
ATOM 7193 C CA . LEU A 1 911 ? 6.732 1.125 1.846 1.00 98.81 911 LEU A CA 1
ATOM 7194 C C . LEU A 1 911 ? 5.564 0.204 2.217 1.00 98.81 911 LEU A C 1
ATOM 7196 O O . LEU A 1 911 ? 5.702 -0.670 3.068 1.00 98.81 911 LEU A O 1
ATOM 7200 N N . LEU A 1 912 ? 4.409 0.369 1.570 1.00 98.75 912 LEU A N 1
ATOM 7201 C CA . LEU A 1 912 ? 3.241 -0.464 1.859 1.00 98.75 912 LEU A CA 1
ATOM 7202 C C . LEU A 1 912 ? 3.533 -1.948 1.574 1.00 98.75 912 LEU A C 1
ATOM 7204 O O . LEU A 1 912 ? 3.201 -2.822 2.374 1.00 98.75 912 LEU A O 1
ATOM 7208 N N . ARG A 1 913 ? 4.204 -2.244 0.456 1.00 98.75 913 ARG A N 1
ATOM 7209 C CA . ARG A 1 913 ? 4.516 -3.615 0.031 1.00 98.75 913 ARG A CA 1
ATOM 7210 C C . ARG A 1 913 ? 5.674 -4.251 0.799 1.00 98.75 913 ARG A C 1
ATOM 7212 O O . ARG A 1 913 ? 5.700 -5.477 0.885 1.00 98.75 913 ARG A O 1
ATOM 7219 N N . SER A 1 914 ? 6.591 -3.482 1.390 1.00 98.38 914 SER A N 1
ATOM 7220 C CA . SER A 1 914 ? 7.641 -4.015 2.270 1.00 98.38 914 SER A CA 1
ATOM 7221 C C . SER A 1 914 ? 7.094 -4.392 3.650 1.00 98.38 914 SER A C 1
ATOM 7223 O O . SER A 1 914 ? 7.446 -5.460 4.151 1.00 98.38 914 SER A O 1
ATOM 7225 N N . LEU A 1 915 ? 6.154 -3.605 4.196 1.00 98.38 915 LEU A N 1
ATOM 7226 C CA . LEU A 1 915 ? 5.414 -3.930 5.424 1.00 98.38 915 LEU A CA 1
ATOM 7227 C C . LEU A 1 915 ? 4.560 -5.193 5.250 1.00 98.38 915 LEU A C 1
ATOM 7229 O O . LEU A 1 915 ? 4.718 -6.156 5.998 1.00 98.38 915 LEU A O 1
ATOM 7233 N N . LEU A 1 916 ? 3.723 -5.245 4.208 1.00 98.56 916 LEU A N 1
ATOM 7234 C CA . LEU A 1 916 ? 2.989 -6.466 3.832 1.00 98.56 916 LEU A CA 1
ATOM 7235 C C . LEU A 1 916 ? 3.940 -7.621 3.457 1.00 98.56 916 LEU A C 1
ATOM 7237 O O . LEU A 1 916 ? 3.564 -8.790 3.492 1.00 98.56 916 LEU A O 1
ATOM 7241 N N . GLY A 1 917 ? 5.180 -7.292 3.090 1.00 98.06 917 GLY A N 1
ATOM 7242 C CA . GLY A 1 917 ? 6.223 -8.232 2.715 1.00 98.06 917 GLY A CA 1
ATOM 7243 C C . GLY A 1 917 ? 5.961 -8.952 1.393 1.00 98.06 917 GLY A C 1
ATOM 7244 O O . GLY A 1 917 ? 6.370 -10.102 1.259 1.00 98.06 917 GLY A O 1
ATOM 7245 N N . THR A 1 918 ? 5.282 -8.305 0.441 1.00 98.56 918 THR A N 1
ATOM 7246 C CA . THR A 1 918 ? 4.784 -8.882 -0.826 1.00 98.56 918 THR A CA 1
ATOM 7247 C C . THR A 1 918 ? 5.335 -8.196 -2.084 1.00 98.56 918 THR A C 1
ATOM 7249 O O . THR A 1 918 ? 4.682 -8.202 -3.129 1.00 98.56 918 THR A O 1
ATOM 7252 N N . ILE A 1 919 ? 6.525 -7.592 -2.018 1.00 98.75 919 ILE A N 1
ATOM 7253 C CA . ILE A 1 919 ? 7.242 -7.127 -3.219 1.00 98.75 919 ILE A CA 1
ATOM 7254 C C . ILE A 1 919 ? 7.684 -8.375 -4.011 1.00 98.75 919 ILE A C 1
ATOM 7256 O O . ILE A 1 919 ? 8.258 -9.281 -3.408 1.00 98.75 919 ILE A O 1
ATOM 7260 N N . PRO A 1 920 ? 7.414 -8.486 -5.323 1.00 98.69 920 PRO A N 1
ATOM 7261 C CA . PRO A 1 920 ? 7.830 -9.653 -6.094 1.00 98.69 920 PRO A CA 1
ATOM 7262 C C . PRO A 1 920 ? 9.322 -9.609 -6.456 1.00 98.69 920 PRO A C 1
ATOM 7264 O O . PRO A 1 920 ? 9.920 -8.539 -6.573 1.00 98.69 920 PRO A O 1
ATOM 7267 N N . VAL A 1 921 ? 9.904 -10.787 -6.683 1.00 98.75 921 VAL A N 1
ATOM 7268 C CA . VAL A 1 921 ? 11.296 -10.980 -7.121 1.00 98.75 921 VAL A CA 1
ATOM 7269 C C . VAL A 1 921 ? 11.344 -11.612 -8.508 1.00 98.75 921 VAL A C 1
ATOM 7271 O O . VAL A 1 921 ? 10.548 -12.495 -8.822 1.00 98.75 921 VAL A O 1
ATOM 7274 N N . LEU A 1 922 ? 12.283 -11.179 -9.349 1.00 98.75 922 LEU A N 1
ATOM 7275 C CA . LEU A 1 922 ? 12.523 -11.774 -10.662 1.00 98.75 922 LEU A CA 1
ATOM 7276 C C . LEU A 1 922 ? 13.457 -12.976 -10.515 1.00 98.75 922 LEU A C 1
ATOM 7278 O O . LEU A 1 922 ? 14.536 -12.852 -9.933 1.00 98.75 922 LEU A O 1
ATOM 7282 N N . ILE A 1 923 ? 13.066 -14.118 -11.081 1.00 98.56 923 ILE A N 1
ATOM 7283 C CA . ILE A 1 923 ? 13.850 -15.358 -11.065 1.00 98.56 923 ILE A CA 1
ATOM 7284 C C . ILE A 1 923 ? 14.109 -15.880 -12.480 1.00 98.56 923 ILE A C 1
ATOM 7286 O O . ILE A 1 923 ? 13.283 -15.716 -13.381 1.00 98.56 923 ILE A O 1
ATOM 7290 N N . ASN A 1 924 ? 15.249 -16.549 -12.663 1.00 97.31 924 ASN A N 1
ATOM 7291 C CA . ASN A 1 924 ? 15.481 -17.460 -13.790 1.00 97.31 924 ASN A CA 1
ATOM 7292 C C . ASN A 1 924 ? 16.079 -18.823 -13.387 1.00 97.31 924 ASN A C 1
ATOM 7294 O O . ASN A 1 924 ? 16.280 -19.661 -14.258 1.00 97.31 924 ASN A O 1
ATOM 7298 N N . LYS A 1 925 ? 16.326 -19.044 -12.088 1.00 98.31 925 LYS A N 1
ATOM 7299 C CA . LYS A 1 925 ? 16.698 -20.328 -11.484 1.00 98.31 925 LYS A CA 1
ATOM 7300 C C . LYS A 1 925 ? 15.664 -20.696 -10.422 1.00 98.31 925 LYS A C 1
ATOM 7302 O O . LYS A 1 925 ? 15.486 -19.948 -9.459 1.00 98.31 925 LYS A O 1
ATOM 7307 N N . SER A 1 926 ? 14.984 -21.826 -10.581 1.00 96.25 926 SER A N 1
ATOM 7308 C CA . SER A 1 926 ? 13.910 -22.292 -9.686 1.00 96.25 926 SER A CA 1
ATOM 7309 C C . SER A 1 926 ? 14.386 -22.997 -8.409 1.00 96.25 926 SER A C 1
ATOM 7311 O O . SER A 1 926 ? 13.572 -23.275 -7.525 1.00 96.25 926 SER A O 1
ATOM 7313 N N . GLY A 1 927 ? 15.667 -23.356 -8.307 1.00 96.00 927 GLY A N 1
ATOM 7314 C CA . GLY A 1 927 ? 16.203 -24.200 -7.234 1.00 96.00 927 GLY A CA 1
ATOM 7315 C C . GLY A 1 927 ? 15.876 -25.693 -7.386 1.00 96.00 927 GLY A C 1
ATOM 7316 O O . GLY A 1 927 ? 16.119 -26.467 -6.462 1.00 96.00 927 GLY A O 1
ATOM 7317 N N . ASP A 1 928 ? 15.290 -26.123 -8.511 1.00 95.69 928 ASP A N 1
ATOM 7318 C CA . ASP A 1 928 ? 15.222 -27.550 -8.870 1.00 95.69 928 ASP A CA 1
ATOM 7319 C C . ASP A 1 928 ? 16.636 -28.074 -9.201 1.00 95.69 928 ASP A C 1
ATOM 7321 O O . ASP A 1 928 ? 17.543 -27.296 -9.491 1.00 95.69 928 ASP A O 1
ATOM 7325 N N . SER A 1 929 ? 16.875 -29.388 -9.134 1.00 93.31 929 SER A N 1
ATOM 7326 C CA . SER A 1 929 ? 18.236 -29.969 -9.157 1.00 93.31 929 SER A CA 1
ATOM 7327 C C . SER A 1 929 ? 19.068 -29.655 -10.408 1.00 93.31 929 SER A C 1
ATOM 7329 O O . SER A 1 929 ? 20.293 -29.679 -10.346 1.00 93.31 929 SER A O 1
ATOM 7331 N N . ASN A 1 930 ? 18.419 -29.369 -11.535 1.00 94.00 930 ASN A N 1
ATOM 7332 C CA . ASN A 1 930 ? 19.033 -28.978 -12.807 1.00 94.00 930 ASN A CA 1
ATOM 7333 C C . ASN A 1 930 ? 18.980 -27.458 -13.076 1.00 94.00 930 ASN A C 1
ATOM 7335 O O . ASN A 1 930 ? 19.395 -27.021 -14.145 1.00 94.00 930 ASN A O 1
ATOM 7339 N N . ASP A 1 931 ? 18.466 -26.665 -12.133 1.00 95.62 931 ASP A N 1
ATOM 7340 C CA . ASP A 1 931 ? 18.103 -25.258 -12.321 1.00 95.62 931 ASP A CA 1
ATOM 7341 C C . ASP A 1 931 ? 18.341 -24.436 -11.033 1.00 95.62 931 ASP A C 1
ATOM 7343 O O . ASP A 1 931 ? 17.458 -23.770 -10.488 1.00 95.62 931 ASP A O 1
ATOM 7347 N N . GLN A 1 932 ? 19.561 -24.537 -10.499 1.00 97.75 932 GLN A N 1
ATOM 7348 C CA . GLN A 1 932 ? 19.968 -23.935 -9.223 1.00 97.75 932 GLN A CA 1
ATOM 7349 C C . GLN A 1 932 ? 20.734 -22.621 -9.397 1.00 97.75 932 GLN A C 1
ATOM 7351 O O . GLN A 1 932 ? 21.484 -22.458 -10.360 1.00 97.75 932 GLN A O 1
ATOM 7356 N N . PHE A 1 933 ? 20.610 -21.723 -8.418 1.00 98.31 933 PHE A N 1
ATOM 7357 C CA . PHE A 1 933 ? 21.462 -20.551 -8.225 1.00 98.31 933 PHE A CA 1
ATOM 7358 C C . PHE A 1 933 ? 22.448 -20.779 -7.071 1.00 98.31 933 PHE A C 1
ATOM 7360 O O . PHE A 1 933 ? 22.048 -20.922 -5.917 1.00 98.31 933 PHE A O 1
ATOM 7367 N N . ASN A 1 934 ? 23.747 -20.822 -7.365 1.00 96.88 934 ASN A N 1
ATOM 7368 C CA . ASN A 1 934 ? 24.795 -21.059 -6.373 1.00 96.88 934 ASN A CA 1
ATOM 7369 C C . ASN A 1 934 ? 25.496 -19.751 -6.004 1.00 96.88 934 ASN A C 1
ATOM 7371 O O . ASN A 1 934 ? 26.427 -19.328 -6.685 1.00 96.88 934 ASN A O 1
ATOM 7375 N N . LYS A 1 935 ? 25.064 -19.130 -4.898 1.00 93.56 935 LYS A N 1
ATOM 7376 C CA . LYS A 1 935 ? 25.500 -17.790 -4.462 1.00 93.56 935 LYS A CA 1
ATOM 7377 C C . LYS A 1 935 ? 27.020 -17.564 -4.502 1.00 93.56 935 LYS A C 1
ATOM 7379 O O . LYS A 1 935 ? 27.459 -16.514 -4.944 1.00 93.56 935 LYS A O 1
ATOM 7384 N N . ASP A 1 936 ? 27.822 -18.546 -4.088 1.00 90.06 936 ASP A N 1
ATOM 7385 C CA . ASP A 1 936 ? 29.272 -18.376 -3.912 1.00 90.06 936 ASP A CA 1
ATOM 7386 C C . ASP A 1 936 ? 30.032 -18.293 -5.246 1.00 90.06 936 ASP A C 1
ATOM 7388 O O . ASP A 1 936 ? 31.078 -17.645 -5.336 1.00 90.06 936 ASP A O 1
ATOM 7392 N N . SER A 1 937 ? 29.498 -18.912 -6.303 1.00 92.88 937 SER A N 1
ATOM 7393 C CA . SER A 1 937 ? 30.059 -18.872 -7.656 1.00 92.88 937 SER A CA 1
ATOM 7394 C C . SER A 1 937 ? 29.337 -17.882 -8.567 1.00 92.88 937 SER A C 1
ATOM 7396 O O . SER A 1 937 ? 30.003 -17.209 -9.348 1.00 92.88 937 SER A O 1
ATOM 7398 N N . GLU A 1 938 ? 28.011 -17.770 -8.461 1.00 96.25 938 GLU A N 1
ATOM 7399 C CA . GLU A 1 938 ? 27.180 -17.020 -9.407 1.00 96.25 938 GLU A CA 1
ATOM 7400 C C . GLU A 1 938 ? 26.875 -15.575 -8.974 1.00 96.25 938 GLU A C 1
ATOM 7402 O O . GLU A 1 938 ? 26.623 -14.777 -9.867 1.00 96.25 938 GLU A O 1
ATOM 7407 N N . GLN A 1 939 ? 26.945 -15.204 -7.683 1.00 96.19 939 GLN A N 1
ATOM 7408 C CA . GLN A 1 939 ? 26.724 -13.824 -7.203 1.00 96.19 939 GLN A CA 1
ATOM 7409 C C . GLN A 1 939 ? 28.037 -13.153 -6.770 1.00 96.19 939 GLN A C 1
ATOM 7411 O O . GLN A 1 939 ? 28.715 -13.647 -5.867 1.00 96.19 939 GLN A O 1
ATOM 7416 N N . LYS A 1 940 ? 28.372 -11.996 -7.358 1.00 94.94 940 LYS A N 1
ATOM 7417 C CA . LYS A 1 940 ? 29.532 -11.164 -6.984 1.00 94.94 940 LYS A CA 1
ATOM 7418 C C . LYS A 1 940 ? 29.087 -9.747 -6.638 1.00 94.94 940 LYS A C 1
ATOM 7420 O O . LYS A 1 940 ? 28.765 -8.945 -7.513 1.00 94.94 940 LYS A O 1
ATOM 7425 N N . TRP A 1 941 ? 29.034 -9.441 -5.343 1.00 94.38 941 TRP A N 1
ATOM 7426 C CA . TRP A 1 941 ? 28.512 -8.161 -4.849 1.00 94.38 941 TRP A CA 1
ATOM 7427 C C . TRP A 1 941 ? 29.441 -6.970 -5.125 1.00 94.38 941 TRP A C 1
ATOM 7429 O O . TRP A 1 941 ? 28.992 -5.830 -5.129 1.00 94.38 941 TRP A O 1
ATOM 7439 N N . ASP A 1 942 ? 30.716 -7.235 -5.392 1.00 90.81 942 ASP A N 1
ATOM 7440 C CA . ASP A 1 942 ? 31.751 -6.264 -5.744 1.00 90.81 942 ASP A CA 1
ATOM 7441 C C . ASP A 1 942 ? 31.708 -5.819 -7.219 1.00 90.81 942 ASP A C 1
ATOM 7443 O O . ASP A 1 942 ? 32.214 -4.746 -7.536 1.00 90.81 942 ASP A O 1
ATOM 7447 N N . LYS A 1 943 ? 31.064 -6.588 -8.111 1.00 94.69 943 LYS A N 1
ATOM 7448 C CA . LYS A 1 943 ? 31.093 -6.389 -9.576 1.00 94.69 943 LYS A CA 1
ATOM 7449 C C . LYS A 1 943 ? 29.760 -5.924 -10.178 1.00 94.69 943 LYS A C 1
ATOM 7451 O O . LYS A 1 943 ? 29.316 -6.438 -11.211 1.00 94.69 943 LYS A O 1
ATOM 7456 N N . THR A 1 944 ? 29.076 -4.986 -9.523 1.00 95.06 944 THR A N 1
ATOM 7457 C CA . THR A 1 944 ? 27.706 -4.558 -9.899 1.00 95.06 944 THR A CA 1
ATOM 7458 C C . THR A 1 944 ? 27.575 -3.861 -11.264 1.00 95.06 944 THR A C 1
ATOM 7460 O O . THR A 1 944 ? 26.456 -3.678 -11.738 1.00 95.06 944 THR A O 1
ATOM 7463 N N . GLU A 1 945 ? 28.679 -3.495 -11.916 1.00 94.75 945 GLU A N 1
ATOM 7464 C CA . GLU A 1 945 ? 28.761 -3.029 -13.313 1.00 94.75 945 GLU A CA 1
ATOM 7465 C C . GLU A 1 945 ? 28.748 -4.162 -14.358 1.00 94.75 945 GLU A C 1
ATOM 7467 O O . GLU A 1 945 ? 28.493 -3.943 -15.548 1.00 94.75 945 GLU A O 1
ATOM 7472 N N . THR A 1 946 ? 29.018 -5.393 -13.924 1.00 97.00 946 THR A N 1
ATOM 7473 C CA . THR A 1 946 ? 29.078 -6.584 -14.779 1.00 97.00 946 THR A CA 1
ATOM 7474 C C . THR A 1 946 ? 27.802 -7.420 -14.676 1.00 97.00 946 THR A C 1
ATOM 7476 O O . THR A 1 946 ? 26.929 -7.185 -13.832 1.00 97.00 946 THR A O 1
ATOM 7479 N N . ASN A 1 947 ? 27.709 -8.457 -15.502 1.00 96.50 947 ASN A N 1
ATOM 7480 C CA . ASN A 1 947 ? 26.693 -9.484 -15.341 1.00 96.50 947 ASN A CA 1
ATOM 7481 C C . ASN A 1 947 ? 26.889 -10.330 -14.058 1.00 96.50 947 ASN A C 1
ATOM 7483 O O . ASN A 1 947 ? 25.914 -10.863 -13.545 1.00 96.50 947 ASN A O 1
ATOM 7487 N N . GLU A 1 948 ? 28.091 -10.398 -13.467 1.00 96.69 948 GLU A N 1
ATOM 7488 C CA . GLU A 1 948 ? 28.345 -11.152 -12.220 1.00 96.69 948 GLU A CA 1
ATOM 7489 C C . GLU A 1 948 ? 27.631 -10.563 -10.983 1.00 96.69 948 GLU A C 1
ATOM 7491 O O . GLU A 1 948 ? 27.424 -11.267 -9.993 1.00 96.69 948 GLU A O 1
ATOM 7496 N N . GLY A 1 949 ? 27.204 -9.295 -11.039 1.00 95.81 949 GLY A N 1
ATOM 7497 C CA . GLY A 1 949 ? 26.312 -8.707 -10.032 1.00 95.81 949 GLY A CA 1
ATOM 7498 C C . GLY A 1 949 ? 24.856 -9.192 -10.129 1.00 95.81 949 GLY A C 1
ATOM 7499 O O . GLY A 1 949 ? 24.098 -9.045 -9.175 1.00 95.81 949 GLY A O 1
ATOM 7500 N N . ASN A 1 950 ? 24.453 -9.781 -11.260 1.00 98.25 950 ASN A N 1
ATOM 7501 C CA . ASN A 1 950 ? 23.088 -10.239 -11.541 1.00 98.25 950 ASN A CA 1
ATOM 7502 C C . ASN A 1 950 ? 21.989 -9.186 -11.306 1.00 98.25 950 ASN A C 1
ATOM 7504 O O . ASN A 1 950 ? 20.917 -9.513 -10.793 1.00 98.25 950 ASN A O 1
ATOM 7508 N N . LEU A 1 951 ? 22.219 -7.933 -11.712 1.00 98.38 951 LEU A N 1
ATOM 7509 C CA . LEU A 1 951 ? 21.129 -6.973 -11.891 1.00 98.38 951 LEU A CA 1
ATOM 7510 C C . LEU A 1 951 ? 20.406 -7.306 -13.215 1.00 98.38 951 LEU A C 1
ATOM 7512 O O . LEU A 1 951 ? 21.043 -7.269 -14.268 1.00 98.38 951 LEU A O 1
ATOM 7516 N N . PRO A 1 952 ? 19.105 -7.648 -13.210 1.00 98.38 952 PRO A N 1
ATOM 7517 C CA . PRO A 1 952 ? 18.376 -7.966 -14.435 1.00 98.38 952 PRO A CA 1
ATOM 7518 C C . PRO A 1 952 ? 18.364 -6.842 -15.473 1.00 98.38 952 PRO A C 1
ATOM 7520 O O . PRO A 1 952 ? 18.519 -7.111 -16.662 1.00 98.38 952 PRO A O 1
ATOM 7523 N N . GLY A 1 953 ? 18.120 -5.594 -15.068 1.00 98.06 953 GLY A N 1
ATOM 7524 C CA . GLY A 1 953 ? 17.964 -4.455 -15.979 1.00 98.06 953 GLY A CA 1
ATOM 7525 C C . GLY A 1 953 ? 16.753 -4.557 -16.922 1.00 98.06 953 GLY A C 1
ATOM 7526 O O . GLY A 1 953 ? 16.571 -3.693 -17.778 1.00 98.06 953 GLY A O 1
ATOM 7527 N N . PHE A 1 954 ? 15.931 -5.601 -16.774 1.00 98.69 954 PHE A N 1
ATOM 7528 C CA . PHE A 1 954 ? 14.676 -5.821 -17.483 1.00 98.69 954 PHE A CA 1
ATOM 7529 C C . PHE A 1 954 ? 13.797 -6.822 -16.711 1.00 98.69 954 PHE A C 1
ATOM 7531 O O . PHE A 1 954 ? 14.262 -7.889 -16.311 1.00 98.69 954 PHE A O 1
ATOM 7538 N N . GLY A 1 955 ? 12.515 -6.505 -16.530 1.00 98.19 955 GLY A N 1
ATOM 7539 C CA . GLY A 1 955 ? 11.495 -7.384 -15.945 1.00 98.19 955 GLY A CA 1
ATOM 7540 C C . GLY A 1 955 ? 11.384 -7.366 -14.415 1.00 98.19 955 GLY A C 1
ATOM 7541 O O . GLY A 1 955 ? 10.408 -7.893 -13.889 1.00 98.19 955 GLY A O 1
ATOM 7542 N N . GLU A 1 956 ? 12.342 -6.771 -13.702 1.00 98.62 956 GLU A N 1
ATOM 7543 C CA . GLU A 1 956 ? 12.313 -6.622 -12.238 1.00 98.62 956 GLU A CA 1
ATOM 7544 C C . GLU A 1 956 ? 11.419 -5.456 -11.769 1.00 98.62 956 GLU A C 1
ATOM 7546 O O . GLU A 1 956 ? 10.945 -4.655 -12.574 1.00 98.62 956 GLU A O 1
ATOM 7551 N N . VAL A 1 957 ? 11.183 -5.340 -10.461 1.00 98.81 957 VAL A N 1
ATOM 7552 C CA . VAL A 1 957 ? 10.472 -4.188 -9.879 1.00 98.81 957 VAL A CA 1
ATOM 7553 C C . VAL A 1 957 ? 11.346 -2.934 -9.981 1.00 98.81 957 VAL A C 1
ATOM 7555 O O . VAL A 1 957 ? 12.516 -2.950 -9.608 1.00 98.81 957 VAL A O 1
ATOM 7558 N N . ASN A 1 958 ? 10.779 -1.826 -10.460 1.00 98.69 958 ASN A N 1
ATOM 7559 C CA . ASN A 1 958 ? 11.492 -0.554 -10.551 1.00 98.69 958 ASN A CA 1
ATOM 7560 C C . ASN A 1 958 ? 11.872 -0.006 -9.161 1.00 98.69 958 ASN A C 1
ATOM 7562 O O . ASN A 1 958 ? 11.103 -0.122 -8.205 1.00 98.69 958 ASN A O 1
ATOM 7566 N N . GLY A 1 959 ? 13.018 0.670 -9.070 1.00 98.25 959 GLY A N 1
ATOM 7567 C CA . GLY A 1 959 ? 13.464 1.379 -7.869 1.00 98.25 959 GLY A CA 1
ATOM 7568 C C . GLY A 1 959 ? 14.281 0.566 -6.860 1.00 98.25 959 GLY A C 1
ATOM 7569 O O . GLY A 1 959 ? 14.702 1.138 -5.856 1.00 98.25 959 GLY A O 1
ATOM 7570 N N . LEU A 1 960 ? 14.529 -0.724 -7.110 1.00 98.69 960 LEU A N 1
ATOM 7571 C CA . LEU A 1 960 ? 15.257 -1.622 -6.205 1.00 98.69 960 LEU A CA 1
ATOM 7572 C C . LEU A 1 960 ? 16.265 -2.518 -6.936 1.00 98.69 960 LEU A C 1
ATOM 7574 O O . LEU A 1 960 ? 16.249 -2.614 -8.161 1.00 98.69 960 LEU A O 1
ATOM 7578 N N . TYR A 1 961 ? 17.138 -3.177 -6.174 1.00 98.62 961 TYR A N 1
ATOM 7579 C CA . TYR A 1 961 ? 18.106 -4.155 -6.671 1.00 98.62 961 TYR A CA 1
ATOM 7580 C C . TYR A 1 961 ? 17.623 -5.589 -6.402 1.00 98.62 961 TYR A C 1
ATOM 7582 O O . TYR A 1 961 ? 17.665 -6.071 -5.268 1.00 98.62 961 TYR A O 1
ATOM 7590 N N . ASN A 1 962 ? 17.178 -6.301 -7.445 1.00 98.62 962 ASN A N 1
ATOM 7591 C CA . ASN A 1 962 ? 16.537 -7.614 -7.299 1.00 98.62 962 ASN A CA 1
ATOM 7592 C C . ASN A 1 962 ? 17.399 -8.680 -6.590 1.00 98.62 962 ASN A C 1
ATOM 7594 O O . ASN A 1 962 ? 16.870 -9.467 -5.806 1.00 98.62 962 ASN A O 1
ATOM 7598 N N . ALA A 1 963 ? 18.720 -8.705 -6.810 1.00 98.31 963 ALA A N 1
ATOM 7599 C CA . ALA A 1 963 ? 19.597 -9.678 -6.151 1.00 98.31 963 ALA A CA 1
ATOM 7600 C C . ALA A 1 963 ? 19.670 -9.468 -4.625 1.00 98.31 963 ALA A C 1
ATOM 7602 O O . ALA A 1 963 ? 19.680 -10.442 -3.870 1.00 98.31 963 ALA A O 1
ATOM 7603 N N . ALA A 1 964 ? 19.659 -8.212 -4.161 1.00 98.25 964 ALA A N 1
ATOM 7604 C CA . ALA A 1 964 ? 19.599 -7.882 -2.738 1.00 98.25 964 ALA A CA 1
ATOM 7605 C C . ALA A 1 964 ? 18.255 -8.287 -2.109 1.00 98.25 964 ALA A C 1
ATOM 7607 O O . ALA A 1 964 ? 18.253 -8.876 -1.029 1.00 98.25 964 ALA A O 1
ATOM 7608 N N . LEU A 1 965 ? 17.136 -8.079 -2.815 1.00 98.69 965 LEU A N 1
ATOM 7609 C CA . LEU A 1 965 ? 15.806 -8.502 -2.358 1.00 98.69 965 LEU A CA 1
ATOM 7610 C C . LEU A 1 965 ? 15.687 -10.035 -2.246 1.00 98.69 965 LEU A C 1
ATOM 7612 O O . LEU A 1 965 ? 15.214 -10.547 -1.231 1.00 98.69 965 LEU A O 1
ATOM 7616 N N . LEU A 1 966 ? 16.179 -10.774 -3.249 1.00 98.62 966 LEU A N 1
ATOM 7617 C CA . LEU A 1 966 ? 16.271 -12.242 -3.226 1.00 98.62 966 LEU A CA 1
ATOM 7618 C C . LEU A 1 966 ? 17.081 -12.750 -2.020 1.00 98.62 966 LEU A C 1
ATOM 7620 O O . LEU A 1 966 ? 16.681 -13.719 -1.369 1.00 98.62 966 LEU A O 1
ATOM 7624 N N . HIS A 1 967 ? 18.191 -12.079 -1.694 1.00 97.88 967 HIS A N 1
ATOM 7625 C CA . HIS A 1 967 ? 18.980 -12.381 -0.503 1.00 97.88 967 HIS A CA 1
ATOM 7626 C C . HIS A 1 967 ? 18.203 -12.080 0.789 1.00 97.88 967 HIS A C 1
ATOM 7628 O O . HIS A 1 967 ? 18.138 -12.938 1.672 1.00 97.88 967 HIS A O 1
ATOM 7634 N N . THR A 1 968 ? 17.558 -10.913 0.911 1.00 97.81 968 THR A N 1
ATOM 7635 C CA . THR A 1 968 ? 16.736 -10.557 2.085 1.00 97.81 968 THR A CA 1
ATOM 7636 C C . THR A 1 968 ? 15.631 -11.587 2.334 1.00 97.81 968 THR A C 1
ATOM 7638 O O . THR A 1 968 ? 15.443 -12.021 3.471 1.00 97.81 968 THR A O 1
ATOM 7641 N N . TYR A 1 969 ? 14.953 -12.054 1.282 1.00 98.44 969 TYR A N 1
ATOM 7642 C CA . TYR A 1 969 ? 13.924 -13.099 1.375 1.00 98.44 969 TYR A CA 1
ATOM 7643 C C . TYR A 1 969 ? 14.479 -14.512 1.616 1.00 98.44 969 TYR A C 1
ATOM 7645 O O . TYR A 1 969 ? 13.712 -15.436 1.893 1.00 98.44 969 TYR A O 1
ATOM 7653 N N . GLY A 1 970 ? 15.798 -14.708 1.535 1.00 97.69 970 GLY A N 1
ATOM 7654 C CA . GLY A 1 970 ? 16.432 -16.018 1.678 1.00 97.69 970 GLY A CA 1
ATOM 7655 C C . GLY A 1 970 ? 16.064 -16.993 0.560 1.00 97.69 970 GLY A C 1
ATOM 7656 O O . GLY A 1 970 ? 16.009 -18.194 0.807 1.00 97.69 970 GLY A O 1
ATOM 7657 N N . PHE A 1 971 ? 15.791 -16.487 -0.648 1.00 98.38 971 PHE A N 1
ATOM 7658 C CA . PHE A 1 971 ? 15.599 -17.309 -1.852 1.00 98.38 971 PHE A CA 1
ATOM 7659 C C . PHE A 1 971 ? 16.909 -18.004 -2.251 1.00 98.38 971 PHE A C 1
ATOM 7661 O O . PHE A 1 971 ? 16.898 -19.160 -2.675 1.00 98.38 971 PHE A O 1
ATOM 7668 N N . PHE A 1 972 ? 18.034 -17.328 -2.013 1.00 97.62 972 PHE A N 1
ATOM 7669 C CA . PHE A 1 972 ? 19.346 -17.945 -1.873 1.00 97.62 972 PHE A CA 1
ATOM 7670 C C . PHE A 1 972 ? 19.995 -17.512 -0.552 1.00 97.62 972 PHE A C 1
ATOM 7672 O O . PHE A 1 972 ? 19.732 -16.424 -0.033 1.00 97.62 972 PHE A O 1
ATOM 7679 N N . GLY A 1 973 ? 20.866 -18.361 -0.012 1.00 94.50 973 GLY A N 1
ATOM 7680 C CA . GLY A 1 973 ? 21.455 -18.182 1.316 1.00 94.50 973 GLY A CA 1
ATOM 7681 C C . GLY A 1 973 ? 20.544 -18.659 2.453 1.00 94.50 973 GLY A C 1
ATOM 7682 O O . GLY A 1 973 ? 19.516 -19.291 2.232 1.00 94.50 973 GLY A O 1
ATOM 7683 N N . THR A 1 974 ? 20.954 -18.391 3.694 1.00 94.31 974 THR A N 1
ATOM 7684 C CA . THR A 1 974 ? 20.395 -19.031 4.902 1.00 94.31 974 THR A CA 1
ATOM 7685 C C . THR A 1 974 ? 19.454 -18.136 5.720 1.00 94.31 974 THR A C 1
ATOM 7687 O O . THR A 1 974 ? 19.189 -18.406 6.890 1.00 94.31 974 THR A O 1
ATOM 7690 N N . ASN A 1 975 ? 18.939 -17.052 5.127 1.00 93.81 975 ASN A N 1
ATOM 7691 C CA . ASN A 1 975 ? 18.112 -16.068 5.840 1.00 93.81 975 ASN A CA 1
ATOM 7692 C C . ASN A 1 975 ? 16.728 -16.598 6.258 1.00 93.81 975 ASN A C 1
ATOM 7694 O O . ASN A 1 975 ? 16.190 -16.129 7.259 1.00 93.81 975 ASN A O 1
ATOM 7698 N N . THR A 1 976 ? 16.163 -17.559 5.517 1.00 94.06 976 THR A N 1
ATOM 7699 C CA . THR A 1 976 ? 14.796 -18.081 5.745 1.00 94.06 976 THR A CA 1
ATOM 7700 C C . THR A 1 976 ? 14.769 -19.596 5.962 1.00 94.06 976 THR A C 1
ATOM 7702 O O . THR A 1 976 ? 14.050 -20.073 6.840 1.00 94.06 976 THR A O 1
ATOM 7705 N N . ASN A 1 977 ? 15.576 -20.343 5.204 1.00 93.44 977 ASN A N 1
ATOM 7706 C CA . ASN A 1 977 ? 15.772 -21.786 5.348 1.00 93.44 977 ASN A CA 1
ATOM 7707 C C . ASN A 1 977 ? 17.220 -22.052 5.802 1.00 93.44 977 ASN A C 1
ATOM 7709 O O . ASN A 1 977 ? 18.139 -21.366 5.360 1.00 93.44 977 ASN A O 1
ATOM 7713 N N . SER A 1 978 ? 17.443 -23.036 6.677 1.00 92.44 978 SER A N 1
ATOM 7714 C CA . SER A 1 978 ? 18.795 -23.430 7.108 1.00 92.44 978 SER A CA 1
ATOM 7715 C C . SER A 1 978 ? 19.604 -24.076 5.980 1.00 92.44 978 SER A C 1
ATOM 7717 O O . SER A 1 978 ? 20.831 -23.997 5.976 1.00 92.44 978 SER A O 1
ATOM 7719 N N . THR A 1 979 ? 18.917 -24.683 5.008 1.00 94.06 979 THR A N 1
ATOM 7720 C CA . THR A 1 979 ? 19.497 -25.146 3.746 1.00 94.06 979 THR A CA 1
ATOM 7721 C C . THR A 1 979 ? 19.183 -24.125 2.657 1.00 94.06 979 THR A C 1
ATOM 7723 O O . THR A 1 979 ? 18.017 -23.813 2.433 1.00 94.06 979 THR A O 1
ATOM 7726 N N . ASP A 1 980 ? 20.219 -23.620 1.984 1.00 96.38 980 ASP A N 1
ATOM 7727 C CA . ASP A 1 980 ? 20.121 -22.674 0.862 1.00 96.38 980 ASP A CA 1
ATOM 7728 C C . ASP A 1 980 ? 19.108 -23.163 -0.201 1.00 96.38 980 ASP A C 1
ATOM 7730 O O . ASP A 1 980 ? 19.363 -24.204 -0.817 1.00 96.38 980 ASP A O 1
ATOM 7734 N N . PRO A 1 981 ? 17.982 -22.455 -0.442 1.00 97.12 981 PRO A N 1
ATOM 7735 C CA . PRO A 1 981 ? 16.968 -22.888 -1.409 1.00 97.12 981 PRO A CA 1
ATOM 7736 C C . PRO A 1 981 ? 17.402 -22.762 -2.876 1.00 97.12 981 PRO A C 1
ATOM 7738 O O . PRO A 1 981 ? 16.731 -23.314 -3.750 1.00 97.12 981 PRO A O 1
ATOM 7741 N N . LYS A 1 982 ? 18.512 -22.058 -3.154 1.00 98.25 982 LYS A N 1
ATOM 7742 C CA . LYS A 1 982 ? 19.123 -21.915 -4.490 1.00 98.25 982 LYS A CA 1
ATOM 7743 C C . LYS A 1 982 ? 18.177 -21.381 -5.573 1.00 98.25 982 LYS A C 1
ATOM 7745 O O . LYS A 1 982 ? 18.338 -21.707 -6.750 1.00 98.25 982 LYS A O 1
ATOM 7750 N N . ILE A 1 983 ? 17.212 -20.548 -5.192 1.00 98.56 983 ILE A N 1
ATOM 7751 C CA . ILE A 1 983 ? 16.337 -19.812 -6.109 1.00 98.56 983 ILE A CA 1
ATOM 7752 C C . ILE A 1 983 ? 16.987 -18.453 -6.391 1.00 98.56 983 ILE A C 1
ATOM 7754 O O . ILE A 1 983 ? 17.461 -17.787 -5.471 1.00 98.56 983 ILE A O 1
ATOM 7758 N N . GLY A 1 984 ? 17.009 -18.003 -7.644 1.00 98.06 984 GLY A N 1
ATOM 7759 C CA . GLY A 1 984 ? 17.613 -16.708 -7.951 1.00 98.06 984 GLY A CA 1
ATOM 7760 C C . GLY A 1 984 ? 17.528 -16.274 -9.405 1.00 98.06 984 GLY A C 1
ATOM 7761 O O . GLY A 1 984 ? 16.791 -16.844 -10.214 1.00 98.06 984 GLY A O 1
ATOM 7762 N N . PHE A 1 985 ? 18.308 -15.245 -9.728 1.00 98.62 985 PHE A N 1
ATOM 7763 C CA . PHE A 1 985 ? 18.472 -14.721 -11.077 1.00 98.62 985 PHE A CA 1
ATOM 7764 C C . PHE A 1 985 ? 19.955 -14.690 -11.445 1.00 98.62 985 PHE A C 1
ATOM 7766 O O . PHE A 1 985 ? 20.761 -14.148 -10.696 1.00 98.62 985 PHE A O 1
ATOM 7773 N N . LYS A 1 986 ? 20.303 -15.238 -12.610 1.00 98.31 986 LYS A N 1
ATOM 7774 C CA . LYS A 1 986 ? 21.632 -15.166 -13.216 1.00 98.31 986 LYS A CA 1
ATOM 7775 C C . LYS A 1 986 ? 21.579 -14.348 -14.505 1.00 98.31 986 LYS A C 1
ATOM 7777 O O . LYS A 1 986 ? 20.883 -14.742 -15.442 1.00 98.31 986 LYS A O 1
ATOM 7782 N N . ALA A 1 987 ? 22.353 -13.272 -14.596 1.00 97.62 987 ALA A N 1
ATOM 7783 C CA . ALA A 1 987 ? 22.547 -12.523 -15.834 1.00 97.62 987 ALA A CA 1
ATOM 7784 C C . ALA A 1 987 ? 23.504 -13.301 -16.760 1.00 97.62 987 ALA A C 1
ATOM 7786 O O . ALA A 1 987 ? 24.717 -13.099 -16.778 1.00 97.62 987 ALA A O 1
ATOM 7787 N N . ASP A 1 988 ? 22.959 -14.278 -17.483 1.00 93.31 988 ASP A N 1
ATOM 7788 C CA . ASP A 1 988 ? 23.741 -15.191 -18.317 1.00 93.31 988 ASP A CA 1
ATOM 7789 C C . ASP A 1 988 ? 24.337 -14.486 -19.549 1.00 93.31 988 ASP A C 1
ATOM 7791 O O . ASP A 1 988 ? 23.618 -13.873 -20.337 1.00 93.31 988 ASP A O 1
ATOM 7795 N N . SER A 1 989 ? 25.656 -14.594 -19.725 1.00 95.31 989 SER A N 1
ATOM 7796 C CA . SER A 1 989 ? 26.382 -14.085 -20.895 1.00 95.31 989 SER A CA 1
ATOM 7797 C C . SER A 1 989 ? 26.560 -15.115 -22.015 1.00 95.31 989 SER A C 1
ATOM 7799 O O . SER A 1 989 ? 27.083 -14.781 -23.077 1.00 95.31 989 SER A O 1
ATOM 7801 N N . SER A 1 990 ? 26.111 -16.358 -21.809 1.00 93.00 990 SER A N 1
ATOM 7802 C CA . SER A 1 990 ? 26.213 -17.446 -22.790 1.00 93.00 990 SER A CA 1
ATOM 7803 C C . SER A 1 990 ? 24.932 -17.688 -23.597 1.00 93.00 990 SER A C 1
ATOM 7805 O O . SER A 1 990 ? 25.006 -18.160 -24.732 1.00 93.00 990 SER A O 1
ATOM 7807 N N . SER A 1 991 ? 23.757 -17.360 -23.048 1.00 93.88 991 SER A N 1
ATOM 7808 C CA . SER A 1 991 ? 22.459 -17.682 -23.651 1.00 93.88 991 SER A CA 1
ATOM 7809 C C . SER A 1 991 ? 21.394 -16.598 -23.419 1.00 93.88 991 SER A C 1
ATOM 7811 O O . SER A 1 991 ? 21.584 -15.664 -22.644 1.00 93.88 991 SER A O 1
ATOM 7813 N N . SER A 1 992 ? 20.260 -16.691 -24.125 1.00 95.06 992 SER A N 1
ATOM 7814 C CA . SER A 1 992 ? 19.127 -15.774 -23.918 1.00 95.06 992 SER A CA 1
ATOM 7815 C C . SER A 1 992 ? 18.386 -16.111 -22.622 1.00 95.06 992 SER A C 1
ATOM 7817 O O . SER A 1 992 ? 17.734 -17.154 -22.537 1.00 95.06 992 SER A O 1
ATOM 7819 N N . SER A 1 993 ? 18.436 -15.215 -21.637 1.00 96.31 993 SER A N 1
ATOM 7820 C CA . SER A 1 993 ? 17.770 -15.414 -20.346 1.00 96.31 993 SER A CA 1
ATOM 7821 C C . SER A 1 993 ? 16.246 -15.347 -20.496 1.00 96.31 993 SER A C 1
ATOM 7823 O O . SER A 1 993 ? 15.715 -14.406 -21.088 1.00 96.31 993 SER A O 1
ATOM 7825 N N . SER A 1 994 ? 15.544 -16.347 -19.955 1.00 97.88 994 SER A N 1
ATOM 7826 C CA . SER A 1 994 ? 14.080 -16.374 -19.823 1.00 97.88 994 SER A CA 1
ATOM 7827 C C . SER A 1 994 ? 13.734 -16.330 -18.337 1.00 97.88 994 SER A C 1
ATOM 7829 O O . SER A 1 994 ? 14.270 -17.122 -17.566 1.00 97.88 994 SER A O 1
ATOM 7831 N N . SER A 1 995 ? 12.894 -15.385 -17.922 1.00 98.38 995 SER A N 1
ATOM 7832 C CA . SER A 1 995 ? 12.634 -15.095 -16.509 1.00 98.38 995 SER A CA 1
ATOM 7833 C C . SER A 1 995 ? 11.169 -14.762 -16.243 1.00 98.38 995 SER A C 1
ATOM 7835 O O . SER A 1 995 ? 10.400 -14.443 -17.153 1.00 98.38 995 SER A O 1
ATOM 7837 N N . THR A 1 996 ? 10.764 -14.821 -14.976 1.00 98.56 996 THR A N 1
ATOM 7838 C CA . THR A 1 996 ? 9.435 -14.379 -14.536 1.00 98.56 996 THR A CA 1
ATOM 7839 C C . THR A 1 996 ? 9.493 -13.828 -13.112 1.00 98.56 996 THR A C 1
ATOM 7841 O O . THR A 1 996 ? 10.407 -14.159 -12.352 1.00 98.56 996 THR A O 1
ATOM 7844 N N . LEU A 1 997 ? 8.564 -12.933 -12.775 1.00 98.75 997 LEU A N 1
ATOM 7845 C CA . LEU A 1 997 ? 8.389 -12.439 -11.409 1.00 98.75 997 LEU A CA 1
ATOM 7846 C C . LEU A 1 997 ? 7.630 -13.490 -10.593 1.00 98.75 997 LEU A C 1
ATOM 7848 O O . LEU A 1 997 ? 6.736 -14.151 -11.113 1.00 98.75 997 LEU A O 1
ATOM 7852 N N . VAL A 1 998 ? 7.958 -13.623 -9.312 1.00 98.44 998 VAL A N 1
ATOM 7853 C CA . VAL A 1 998 ? 7.228 -14.463 -8.354 1.00 98.44 998 VAL A CA 1
ATOM 7854 C C . VAL A 1 998 ? 7.025 -13.713 -7.039 1.00 98.44 998 VAL A C 1
ATOM 7856 O O . VAL A 1 998 ? 7.765 -12.781 -6.723 1.00 98.44 998 VAL A O 1
ATOM 7859 N N . GLY A 1 999 ? 6.007 -14.104 -6.269 1.00 97.75 999 GLY A N 1
ATOM 7860 C CA . GLY A 1 999 ? 5.752 -13.529 -4.947 1.00 97.75 999 GLY A CA 1
ATOM 7861 C C . GLY A 1 999 ? 6.828 -13.892 -3.914 1.00 97.75 999 GLY A C 1
ATOM 7862 O O . GLY A 1 999 ? 7.707 -14.713 -4.158 1.00 97.75 999 GLY A O 1
ATOM 7863 N N . SER A 1 1000 ? 6.723 -13.318 -2.716 1.00 97.75 1000 SER A N 1
ATOM 7864 C CA . SER A 1 1000 ? 7.638 -13.583 -1.591 1.00 97.75 1000 SER A CA 1
ATOM 7865 C C . SER A 1 1000 ? 7.336 -14.875 -0.816 1.00 97.75 1000 SER A C 1
ATOM 7867 O O . SER A 1 1000 ? 8.155 -15.330 -0.020 1.00 97.75 1000 SER A O 1
ATOM 7869 N N . GLY A 1 1001 ? 6.144 -15.454 -1.012 1.00 96.00 1001 GLY A N 1
ATOM 7870 C CA . GLY A 1 1001 ? 5.600 -16.545 -0.195 1.00 96.00 1001 GLY A CA 1
ATOM 7871 C C . GLY A 1 1001 ? 4.590 -16.102 0.878 1.00 96.00 1001 GLY A C 1
ATOM 7872 O O . GLY A 1 1001 ? 3.966 -16.965 1.493 1.00 96.00 1001 GLY A O 1
ATOM 7873 N N . LEU A 1 1002 ? 4.390 -14.792 1.083 1.00 97.62 1002 LEU A N 1
ATOM 7874 C CA . LEU A 1 1002 ? 3.390 -14.236 2.012 1.00 97.62 1002 LEU A CA 1
ATOM 7875 C C . LEU A 1 1002 ? 2.068 -13.880 1.304 1.00 97.62 1002 LEU A C 1
ATOM 7877 O O . LEU A 1 1002 ? 2.056 -13.596 0.106 1.00 97.62 1002 LEU A O 1
ATOM 7881 N N . ASN A 1 1003 ? 0.960 -13.861 2.056 1.00 98.19 1003 ASN A N 1
ATOM 7882 C CA . ASN A 1 1003 ? -0.406 -13.623 1.549 1.00 98.19 1003 ASN A CA 1
ATOM 7883 C C . ASN A 1 1003 ? -1.098 -12.369 2.125 1.00 98.19 1003 ASN A C 1
ATOM 7885 O O . ASN A 1 1003 ? -2.317 -12.256 2.026 1.00 98.19 1003 ASN A O 1
ATOM 7889 N N . TRP A 1 1004 ? -0.360 -11.439 2.738 1.00 98.50 1004 TRP A N 1
ATOM 7890 C CA . TRP A 1 1004 ? -0.948 -10.184 3.223 1.00 98.50 1004 TRP A CA 1
ATOM 7891 C C . TRP A 1 1004 ? -1.347 -9.270 2.052 1.00 98.50 1004 TRP A C 1
ATOM 7893 O O . TRP A 1 1004 ? -0.576 -9.098 1.103 1.00 98.50 1004 TRP A O 1
ATOM 7903 N N . THR A 1 1005 ? -2.528 -8.655 2.122 1.00 98.69 1005 THR A N 1
ATOM 7904 C CA . THR A 1 1005 ? -3.043 -7.734 1.091 1.00 98.69 1005 THR A CA 1
ATOM 7905 C C . THR A 1 1005 ? -3.087 -6.292 1.589 1.00 98.69 1005 THR A C 1
ATOM 7907 O O . THR A 1 1005 ? -3.147 -6.030 2.784 1.00 98.69 1005 THR A O 1
ATOM 7910 N N . SER A 1 1006 ? -3.117 -5.311 0.687 1.00 98.50 1006 SER A N 1
ATOM 7911 C CA . SER A 1 1006 ? -3.266 -3.898 1.073 1.00 98.50 1006 SER A CA 1
ATOM 7912 C C . SER A 1 1006 ? -4.674 -3.506 1.539 1.00 98.50 1006 SER A C 1
ATOM 7914 O O . SER A 1 1006 ? -4.895 -2.344 1.884 1.00 98.50 1006 SER A O 1
ATOM 7916 N N . GLN A 1 1007 ? -5.606 -4.465 1.574 1.00 98.81 1007 GLN A N 1
ATOM 7917 C CA . GLN A 1 1007 ? -6.910 -4.345 2.229 1.00 98.81 1007 GLN A CA 1
ATOM 7918 C C . GLN A 1 1007 ? -6.905 -4.892 3.664 1.00 98.81 1007 GLN A C 1
ATOM 7920 O O . GLN A 1 1007 ? -7.885 -4.685 4.373 1.00 98.81 1007 GLN A O 1
ATOM 7925 N N . ASP A 1 1008 ? -5.803 -5.508 4.112 1.00 98.75 1008 ASP A N 1
ATOM 7926 C CA . ASP A 1 1008 ? -5.613 -6.061 5.457 1.00 98.75 1008 ASP A CA 1
ATOM 7927 C C . ASP A 1 1008 ? -5.419 -4.915 6.477 1.00 98.75 1008 ASP A C 1
ATOM 7929 O O . ASP A 1 1008 ? -4.342 -4.713 7.039 1.00 98.75 1008 ASP A O 1
ATOM 7933 N N . VAL A 1 1009 ? -6.462 -4.101 6.642 1.00 98.81 1009 VAL A N 1
ATOM 7934 C CA . VAL A 1 1009 ? -6.491 -2.850 7.403 1.00 98.81 1009 VAL A CA 1
ATOM 7935 C C . VAL A 1 1009 ? -7.468 -3.008 8.564 1.00 98.81 1009 VAL A C 1
ATOM 7937 O O . VAL A 1 1009 ? -8.660 -3.251 8.359 1.00 98.81 1009 VAL A O 1
ATOM 7940 N N . GLY A 1 1010 ? -6.942 -2.903 9.783 1.00 98.50 1010 GLY A N 1
ATOM 7941 C CA . GLY A 1 1010 ? -7.684 -3.023 11.036 1.00 98.50 1010 GLY A CA 1
ATOM 7942 C C . GLY A 1 1010 ? -8.349 -1.717 11.459 1.00 98.50 1010 GLY A C 1
ATOM 7943 O O . GLY A 1 1010 ? -8.095 -0.659 10.878 1.00 98.50 1010 GLY A O 1
ATOM 7944 N N . ASN A 1 1011 ? -9.172 -1.774 12.507 1.00 98.62 1011 ASN A N 1
ATOM 7945 C CA . ASN A 1 1011 ? -9.848 -0.587 13.023 1.00 98.62 1011 ASN A CA 1
ATOM 7946 C C . ASN A 1 1011 ? -8.865 0.466 13.559 1.00 98.62 1011 ASN A C 1
ATOM 7948 O O . ASN A 1 1011 ? -7.833 0.148 14.153 1.00 98.62 1011 ASN A O 1
ATOM 7952 N N . LEU A 1 1012 ? -9.244 1.733 13.408 1.00 98.69 1012 LEU A N 1
ATOM 7953 C CA . LEU A 1 1012 ? -8.481 2.874 13.899 1.00 98.69 1012 LEU A CA 1
ATOM 7954 C C . LEU A 1 1012 ? -8.461 2.906 15.436 1.00 98.69 1012 LEU A C 1
ATOM 7956 O O . LEU A 1 1012 ? -9.511 2.819 16.078 1.00 98.69 1012 LEU A O 1
ATOM 7960 N N . VAL A 1 1013 ? -7.281 3.093 16.027 1.00 98.56 1013 VAL A N 1
ATOM 7961 C CA . VAL A 1 1013 ? -7.073 3.253 17.473 1.00 98.56 1013 VAL A CA 1
ATOM 7962 C C . VAL A 1 1013 ? -6.450 4.621 17.738 1.00 98.56 1013 VAL A C 1
ATOM 7964 O O . VAL A 1 1013 ? -5.359 4.921 17.261 1.00 98.56 1013 VAL A O 1
ATOM 7967 N N . VAL A 1 1014 ? -7.141 5.462 18.506 1.00 98.38 1014 VAL A N 1
ATOM 7968 C CA . VAL A 1 1014 ? -6.585 6.723 19.022 1.00 98.38 1014 VAL A CA 1
ATOM 7969 C C . VAL A 1 1014 ? -5.766 6.386 20.261 1.00 98.38 1014 VAL A C 1
ATOM 7971 O O . VAL A 1 1014 ? -6.265 5.660 21.115 1.00 98.38 1014 VAL A O 1
ATOM 7974 N N . ILE A 1 1015 ? -4.524 6.866 20.341 1.00 97.69 1015 ILE A N 1
ATOM 7975 C CA . ILE A 1 1015 ? -3.588 6.535 21.430 1.00 97.69 1015 ILE A CA 1
ATOM 7976 C C . ILE A 1 1015 ? -3.514 7.691 22.433 1.00 97.69 1015 ILE A C 1
ATOM 7978 O O . ILE A 1 1015 ? -3.501 7.474 23.639 1.00 97.69 1015 ILE A O 1
ATOM 7982 N N . ASN A 1 1016 ? -3.502 8.928 21.935 1.00 95.69 1016 ASN A N 1
ATOM 7983 C CA . ASN A 1 1016 ? -3.614 10.163 22.715 1.00 95.69 1016 ASN A CA 1
ATOM 7984 C C . ASN A 1 1016 ? -4.066 11.316 21.799 1.00 95.69 1016 ASN A C 1
ATOM 7986 O O . ASN A 1 1016 ? -4.298 11.112 20.608 1.00 95.69 1016 ASN A O 1
ATOM 7990 N N . ASP A 1 1017 ? -4.131 12.539 22.328 1.00 96.38 1017 ASP A N 1
ATOM 7991 C CA . ASP A 1 1017 ? -4.589 13.739 21.606 1.00 96.38 1017 ASP A CA 1
ATOM 7992 C C . ASP A 1 1017 ? -3.775 14.115 20.354 1.00 96.38 1017 ASP A C 1
ATOM 7994 O O . ASP A 1 1017 ? -4.179 15.005 19.603 1.00 96.38 1017 ASP A O 1
ATOM 7998 N N . THR A 1 1018 ? -2.617 13.487 20.118 1.00 97.19 1018 THR A N 1
ATOM 7999 C CA . THR A 1 1018 ? -1.739 13.800 18.981 1.00 97.19 1018 THR A CA 1
ATOM 8000 C C . THR A 1 1018 ? -1.338 12.596 18.131 1.00 97.19 1018 THR A C 1
ATOM 8002 O O . THR A 1 1018 ? -0.677 12.789 17.110 1.00 97.19 1018 THR A O 1
ATOM 8005 N N . SER A 1 1019 ? -1.710 11.372 18.516 1.00 98.19 1019 SER A N 1
ATOM 8006 C CA . SER A 1 1019 ? -1.282 10.146 17.832 1.00 98.19 1019 SER A CA 1
ATOM 8007 C C . SER A 1 1019 ? -2.352 9.057 17.817 1.00 98.19 1019 SER A C 1
ATOM 8009 O O . SER A 1 1019 ? -3.184 8.922 18.717 1.00 98.19 1019 SER A O 1
ATOM 8011 N N . PHE A 1 1020 ? -2.316 8.269 16.751 1.00 98.69 1020 PHE A N 1
ATOM 8012 C CA . PHE A 1 1020 ? -3.248 7.189 16.454 1.00 98.69 1020 PHE A CA 1
ATOM 8013 C C . PHE A 1 1020 ? -2.525 6.124 15.631 1.00 98.69 1020 PHE A C 1
ATOM 8015 O O . PHE A 1 1020 ? -1.493 6.400 15.018 1.00 98.69 1020 PHE A O 1
ATOM 8022 N N . GLY A 1 1021 ? -3.076 4.920 15.572 1.00 98.56 1021 GLY A N 1
ATOM 8023 C CA . GLY A 1 1021 ? -2.530 3.837 14.771 1.00 98.56 1021 GLY A CA 1
ATOM 8024 C C . GLY A 1 1021 ? -3.571 2.801 14.382 1.00 98.56 1021 GLY A C 1
ATOM 8025 O O . GLY A 1 1021 ? -4.725 2.867 14.808 1.00 98.56 1021 GLY A O 1
ATOM 8026 N N . PHE A 1 1022 ? -3.161 1.856 13.547 1.00 98.81 1022 PHE A N 1
ATOM 8027 C CA . PHE A 1 1022 ? -3.973 0.717 13.139 1.00 98.81 1022 PHE A CA 1
ATOM 8028 C C . PHE A 1 1022 ? -3.098 -0.472 12.742 1.00 98.81 1022 PHE A C 1
ATOM 8030 O O . PHE A 1 1022 ? -1.920 -0.332 12.412 1.00 98.81 1022 PHE A O 1
ATOM 8037 N N . GLN A 1 1023 ? -3.692 -1.661 12.752 1.00 98.69 1023 GLN A N 1
ATOM 8038 C CA . GLN A 1 1023 ? -3.054 -2.863 12.234 1.00 98.69 1023 GLN A CA 1
ATOM 8039 C C . GLN A 1 1023 ? -3.094 -2.854 10.693 1.00 98.69 1023 GLN A C 1
ATOM 8041 O O . GLN A 1 1023 ? -4.167 -2.736 10.109 1.00 98.69 1023 GLN A O 1
ATOM 8046 N N . LEU A 1 1024 ? -1.940 -2.990 10.041 1.00 98.62 1024 LEU A N 1
ATOM 8047 C CA . LEU A 1 1024 ? -1.762 -3.145 8.597 1.00 98.62 1024 LEU A CA 1
ATOM 8048 C C . LEU A 1 1024 ? -1.024 -4.465 8.332 1.00 98.62 1024 LEU A C 1
ATOM 8050 O O . LEU A 1 1024 ? 0.194 -4.559 8.507 1.00 98.62 1024 LEU A O 1
ATOM 8054 N N . GLY A 1 1025 ? -1.761 -5.503 7.940 1.00 98.06 1025 GLY A N 1
ATOM 8055 C CA . GLY A 1 1025 ? -1.237 -6.867 7.877 1.00 98.06 1025 GLY A CA 1
ATOM 8056 C C . GLY A 1 1025 ? -0.537 -7.251 9.187 1.00 98.06 1025 GLY A C 1
ATOM 8057 O O . GLY A 1 1025 ? -1.027 -6.978 10.285 1.00 98.06 1025 GLY A O 1
ATOM 8058 N N . GLY A 1 1026 ? 0.659 -7.825 9.099 1.00 97.50 1026 GLY A N 1
ATOM 8059 C CA . GLY A 1 1026 ? 1.446 -8.183 10.280 1.00 97.50 1026 GLY A CA 1
ATOM 8060 C C . GLY A 1 1026 ? 2.122 -7.022 11.032 1.00 97.50 1026 GLY A C 1
ATOM 8061 O O . GLY A 1 1026 ? 2.916 -7.302 11.922 1.00 97.50 1026 GLY A O 1
ATOM 8062 N N . TRP A 1 1027 ? 1.842 -5.749 10.721 1.00 98.56 1027 TRP A N 1
ATOM 8063 C CA . TRP A 1 1027 ? 2.432 -4.585 11.402 1.00 98.56 1027 TRP A CA 1
ATOM 8064 C C . TRP A 1 1027 ? 1.379 -3.684 12.042 1.00 98.56 1027 TRP A C 1
ATOM 8066 O O . TRP A 1 1027 ? 0.462 -3.240 11.363 1.00 98.56 1027 TRP A O 1
ATOM 8076 N N . PHE A 1 1028 ? 1.531 -3.326 13.317 1.00 98.69 1028 PHE A N 1
ATOM 8077 C CA . PHE A 1 1028 ? 0.799 -2.182 13.867 1.00 98.69 1028 PHE A CA 1
ATOM 8078 C C . PHE A 1 1028 ? 1.568 -0.900 13.536 1.00 98.69 1028 PHE A C 1
ATOM 8080 O O . PHE A 1 1028 ? 2.712 -0.744 13.975 1.00 98.69 1028 PHE A O 1
ATOM 8087 N N . ILE A 1 1029 ? 0.955 -0.007 12.755 1.00 98.69 1029 ILE A N 1
ATOM 8088 C CA . ILE A 1 1029 ? 1.512 1.297 12.381 1.00 98.69 1029 ILE A CA 1
ATOM 8089 C C . ILE A 1 1029 ? 0.878 2.407 13.218 1.00 98.69 1029 ILE A C 1
ATOM 8091 O O . ILE A 1 1029 ? -0.343 2.544 13.261 1.00 98.69 1029 ILE A O 1
ATOM 8095 N N . THR A 1 1030 ? 1.718 3.236 13.833 1.00 98.75 1030 THR A N 1
ATOM 8096 C CA . THR A 1 1030 ? 1.316 4.434 14.582 1.00 98.75 1030 THR A CA 1
ATOM 8097 C C . THR A 1 1030 ? 1.829 5.682 13.880 1.00 98.75 1030 THR A C 1
ATOM 8099 O O . THR A 1 1030 ? 2.990 5.724 13.487 1.00 98.75 1030 THR A O 1
ATOM 8102 N N . PHE A 1 1031 ? 1.000 6.719 13.782 1.00 98.69 1031 PHE A N 1
ATOM 8103 C CA . PHE A 1 1031 ? 1.347 8.044 13.274 1.00 98.69 1031 PHE A CA 1
ATOM 8104 C C . PHE A 1 1031 ? 1.603 8.982 14.459 1.00 98.69 1031 PHE A C 1
ATOM 8106 O O . PHE A 1 1031 ? 0.665 9.465 15.096 1.00 98.69 1031 PHE A O 1
ATOM 8113 N N . THR A 1 1032 ? 2.875 9.227 14.776 1.00 97.88 1032 THR A N 1
ATOM 8114 C CA . THR A 1 1032 ? 3.283 10.057 15.924 1.00 97.88 1032 THR A CA 1
ATOM 8115 C C . THR A 1 1032 ? 3.344 11.542 15.585 1.00 97.88 1032 THR A C 1
ATOM 8117 O O . THR A 1 1032 ? 3.080 12.380 16.441 1.00 97.88 1032 THR A O 1
ATOM 8120 N N . ASP A 1 1033 ? 3.666 11.874 14.332 1.00 97.62 1033 ASP A N 1
ATOM 8121 C CA . ASP A 1 1033 ? 3.941 13.246 13.890 1.00 97.62 1033 ASP A CA 1
ATOM 8122 C C . ASP A 1 1033 ? 3.045 13.652 12.722 1.00 97.62 1033 ASP A C 1
ATOM 8124 O O . ASP A 1 1033 ? 3.492 14.274 11.755 1.00 97.62 1033 ASP A O 1
ATOM 8128 N N . PHE A 1 1034 ? 1.760 13.300 12.822 1.00 98.31 1034 PHE A N 1
ATOM 8129 C CA . PHE A 1 1034 ? 0.730 13.866 11.959 1.00 98.31 1034 PHE A CA 1
ATOM 8130 C C . PHE A 1 1034 ? 0.051 15.065 12.623 1.00 98.31 1034 PHE A C 1
ATOM 8132 O O . PHE A 1 1034 ? 0.212 16.172 12.122 1.00 98.31 1034 PHE A O 1
ATOM 8139 N N . ILE A 1 1035 ? -0.654 14.895 13.750 1.00 98.12 1035 ILE A N 1
ATOM 8140 C CA . ILE A 1 1035 ? -1.505 15.947 14.351 1.00 98.12 1035 ILE A CA 1
ATOM 8141 C C . ILE A 1 1035 ? -0.708 17.189 14.765 1.00 98.12 1035 ILE A C 1
ATOM 8143 O O . ILE A 1 1035 ? -1.063 18.305 14.393 1.00 98.12 1035 ILE A O 1
ATOM 8147 N N . ARG A 1 1036 ? 0.395 16.994 15.498 1.00 96.94 1036 ARG A N 1
ATOM 8148 C CA . ARG A 1 1036 ? 1.360 18.042 15.860 1.00 96.94 1036 ARG A CA 1
ATOM 8149 C C . ARG A 1 1036 ? 2.759 17.577 15.434 1.00 96.94 1036 ARG A C 1
ATOM 8151 O O . ARG A 1 1036 ? 3.440 16.939 16.231 1.00 96.94 1036 ARG A O 1
ATOM 8158 N N . PRO A 1 1037 ? 3.162 17.807 14.171 1.00 95.81 1037 PRO A N 1
ATOM 8159 C CA . PRO A 1 1037 ? 4.397 17.249 13.628 1.00 95.81 1037 PRO A CA 1
ATOM 8160 C C . PRO A 1 1037 ? 5.627 17.888 14.283 1.00 95.81 1037 PRO A C 1
ATOM 8162 O O . PRO A 1 1037 ? 5.763 19.111 14.271 1.00 95.81 1037 PRO A O 1
ATOM 8165 N N . ARG A 1 1038 ? 6.543 17.077 14.824 1.00 97.31 1038 ARG A N 1
ATOM 8166 C CA . ARG A 1 1038 ? 7.820 17.545 15.378 1.00 97.31 1038 ARG A CA 1
ATOM 8167 C C . ARG A 1 1038 ? 8.904 17.463 14.304 1.00 97.31 1038 ARG A C 1
ATOM 8169 O O . ARG A 1 1038 ? 9.130 16.412 13.705 1.00 97.31 1038 ARG A O 1
ATOM 8176 N N . THR A 1 1039 ? 9.610 18.565 14.070 1.00 95.00 1039 THR A N 1
ATOM 8177 C CA . THR A 1 1039 ? 10.748 18.598 13.138 1.00 95.00 1039 THR A CA 1
ATOM 8178 C C . THR A 1 1039 ? 11.850 17.641 13.600 1.00 95.00 1039 THR A C 1
ATOM 8180 O O . THR A 1 1039 ? 12.176 17.597 14.784 1.00 95.00 1039 THR A O 1
ATOM 8183 N N . GLY A 1 1040 ? 12.433 16.878 12.672 1.00 94.88 1040 GLY A N 1
ATOM 8184 C CA . GLY A 1 1040 ? 13.500 15.913 12.967 1.00 94.88 1040 GLY A CA 1
ATOM 8185 C C . GLY A 1 1040 ? 13.025 14.517 13.394 1.00 94.88 1040 GLY A C 1
ATOM 8186 O O . GLY A 1 1040 ? 13.858 13.628 13.553 1.00 94.88 1040 GLY A O 1
ATOM 8187 N N . TYR A 1 1041 ? 11.716 14.294 13.546 1.00 97.94 1041 TYR A N 1
ATOM 8188 C CA . TYR A 1 1041 ? 11.148 12.978 13.849 1.00 97.94 1041 TYR A CA 1
ATOM 8189 C C . TYR A 1 1041 ? 10.683 12.257 12.579 1.00 97.94 1041 TYR A C 1
ATOM 8191 O O . TYR A 1 1041 ? 10.099 12.865 11.683 1.00 97.94 1041 TYR A O 1
ATOM 8199 N N . LEU A 1 1042 ? 10.891 10.936 12.536 1.00 95.62 1042 LEU A N 1
ATOM 8200 C CA . LEU A 1 1042 ? 10.454 10.063 11.437 1.00 95.62 1042 LEU A CA 1
ATOM 8201 C C . LEU A 1 1042 ? 8.929 10.111 11.228 1.00 95.62 1042 LEU A C 1
ATOM 8203 O O . LEU A 1 1042 ? 8.445 10.056 10.099 1.00 95.62 1042 LEU A O 1
ATOM 8207 N N . GLY A 1 1043 ? 8.176 10.224 12.323 1.00 96.25 1043 GLY A N 1
ATOM 8208 C CA . GLY A 1 1043 ? 6.725 10.403 12.330 1.00 96.25 1043 GLY A CA 1
ATOM 8209 C C . GLY A 1 1043 ? 5.869 9.144 12.345 1.00 96.25 1043 GLY A C 1
ATOM 8210 O O . GLY A 1 1043 ? 4.641 9.261 12.388 1.00 96.25 1043 GLY A O 1
ATOM 8211 N N . ILE A 1 1044 ? 6.499 7.968 12.361 1.00 97.94 1044 ILE A N 1
ATOM 8212 C CA . ILE A 1 1044 ? 5.829 6.673 12.483 1.00 97.94 1044 ILE A CA 1
ATOM 8213 C C . ILE A 1 1044 ? 6.549 5.743 13.462 1.00 97.94 1044 ILE A C 1
ATOM 8215 O O . ILE A 1 1044 ? 7.767 5.824 13.615 1.00 97.94 1044 ILE A O 1
ATOM 8219 N N . THR A 1 1045 ? 5.801 4.815 14.061 1.00 98.44 1045 THR A N 1
ATOM 8220 C CA . THR A 1 1045 ? 6.353 3.617 14.718 1.00 98.44 1045 THR A CA 1
ATOM 8221 C C . THR A 1 1045 ? 5.682 2.355 14.178 1.00 98.44 1045 THR A C 1
ATOM 8223 O O . THR A 1 1045 ? 4.552 2.403 13.685 1.00 98.44 1045 THR A O 1
ATOM 8226 N N . LEU A 1 1046 ? 6.408 1.236 14.202 1.00 98.56 1046 LEU A N 1
ATOM 8227 C CA . LEU A 1 1046 ? 6.044 -0.025 13.557 1.00 98.56 1046 LEU A CA 1
ATOM 8228 C C . LEU A 1 1046 ? 6.338 -1.204 14.496 1.00 98.56 1046 LEU A C 1
ATOM 8230 O O . LEU A 1 1046 ? 7.494 -1.448 14.845 1.00 98.56 1046 LEU A O 1
ATOM 8234 N N . SER A 1 1047 ? 5.290 -1.937 14.887 1.00 98.38 1047 SER A N 1
ATOM 8235 C CA . SER A 1 1047 ? 5.386 -3.148 15.725 1.00 98.38 1047 SER A CA 1
ATOM 8236 C C . SER A 1 1047 ? 5.021 -4.404 14.928 1.00 98.38 1047 SER A C 1
ATOM 8238 O O . SER A 1 1047 ? 3.885 -4.517 14.469 1.00 98.38 1047 SER A O 1
ATOM 8240 N N . SER A 1 1048 ? 5.963 -5.333 14.757 1.00 97.38 1048 SER A N 1
ATOM 8241 C CA . SER A 1 1048 ? 5.800 -6.559 13.957 1.00 97.38 1048 SER A CA 1
ATOM 8242 C C . SER A 1 1048 ? 5.074 -7.667 14.737 1.00 97.38 1048 SER A C 1
ATOM 8244 O O . SER A 1 1048 ? 5.267 -7.807 15.945 1.00 97.38 1048 SER A O 1
ATOM 8246 N N . LEU A 1 1049 ? 4.236 -8.473 14.086 1.00 94.75 1049 LEU A N 1
ATOM 8247 C CA . LEU A 1 1049 ? 3.666 -9.688 14.677 1.00 94.75 1049 LEU A CA 1
ATOM 8248 C C . LEU A 1 1049 ? 4.756 -10.763 14.844 1.00 94.75 1049 LEU A C 1
ATOM 8250 O O . LEU A 1 1049 ? 5.603 -10.921 13.972 1.00 94.75 1049 LEU A O 1
ATOM 8254 N N . GLN A 1 1050 ? 4.706 -11.541 15.932 1.00 90.94 1050 GLN A N 1
ATOM 8255 C CA . GLN A 1 1050 ? 5.679 -12.613 16.199 1.00 90.94 1050 GLN A CA 1
ATOM 8256 C C . GLN A 1 1050 ? 5.238 -14.017 15.739 1.00 90.94 1050 GLN A C 1
ATOM 8258 O O . GLN A 1 1050 ? 6.096 -14.857 15.456 1.00 90.94 1050 GLN A O 1
ATOM 8263 N N . ASP A 1 1051 ? 3.930 -14.306 15.660 1.00 90.25 1051 ASP A N 1
ATOM 8264 C CA . ASP A 1 1051 ? 3.434 -15.653 15.329 1.00 90.25 1051 ASP A CA 1
ATOM 8265 C C . ASP A 1 1051 ? 3.687 -16.001 13.849 1.00 90.25 1051 ASP A C 1
ATOM 8267 O O . ASP A 1 1051 ? 2.975 -15.580 12.931 1.00 90.25 1051 ASP A O 1
ATOM 8271 N N . GLN A 1 1052 ? 4.713 -16.824 13.624 1.00 90.31 1052 GLN A N 1
ATOM 8272 C CA . GLN A 1 1052 ? 5.121 -17.307 12.305 1.00 90.31 1052 GLN A CA 1
ATOM 8273 C C . GLN A 1 1052 ? 4.049 -18.156 11.607 1.00 90.31 1052 GLN A C 1
ATOM 8275 O O . GLN A 1 1052 ? 4.043 -18.208 10.376 1.00 90.31 1052 GLN A O 1
ATOM 8280 N N . THR A 1 1053 ? 3.132 -18.791 12.345 1.00 90.25 1053 THR A N 1
ATOM 8281 C CA . THR A 1 1053 ? 2.024 -19.554 11.748 1.00 90.25 1053 THR A CA 1
ATOM 8282 C C . THR A 1 1053 ? 1.002 -18.631 11.092 1.00 90.25 1053 THR A C 1
ATOM 8284 O O . THR A 1 1053 ? 0.503 -18.957 10.017 1.00 90.25 1053 THR A O 1
ATOM 8287 N N . ILE A 1 1054 ? 0.767 -17.449 11.675 1.00 93.94 1054 ILE A N 1
ATOM 8288 C CA . ILE A 1 1054 ? -0.076 -16.402 11.090 1.00 93.94 1054 ILE A CA 1
ATOM 8289 C C . ILE A 1 1054 ? 0.652 -15.719 9.928 1.00 93.94 1054 ILE A C 1
ATOM 8291 O O . ILE A 1 1054 ? 0.085 -15.613 8.846 1.00 93.94 1054 ILE A O 1
ATOM 8295 N N . ILE A 1 1055 ? 1.913 -15.306 10.110 1.00 95.12 1055 ILE A N 1
ATOM 8296 C CA . ILE A 1 1055 ? 2.693 -14.577 9.086 1.00 95.12 1055 ILE A CA 1
ATOM 8297 C C . ILE A 1 1055 ? 2.753 -15.335 7.759 1.00 95.12 1055 ILE A C 1
ATOM 8299 O O . ILE A 1 1055 ? 2.588 -14.734 6.698 1.00 95.12 1055 ILE A O 1
ATOM 8303 N N . TRP A 1 1056 ? 2.957 -16.651 7.821 1.00 95.38 1056 TRP A N 1
ATOM 8304 C CA . TRP A 1 1056 ? 3.064 -17.524 6.654 1.00 95.38 1056 TRP A CA 1
ATOM 8305 C C . TRP A 1 1056 ? 1.740 -18.199 6.255 1.00 95.38 1056 TRP A C 1
ATOM 8307 O O . TRP A 1 1056 ? 1.748 -19.074 5.386 1.00 95.38 1056 TRP A O 1
ATOM 8317 N N . ALA A 1 1057 ? 0.600 -17.840 6.853 1.00 93.56 1057 ALA A N 1
ATOM 8318 C CA . ALA A 1 1057 ? -0.690 -18.456 6.539 1.00 93.56 1057 ALA A CA 1
ATOM 8319 C C . ALA A 1 1057 ? -1.158 -18.180 5.095 1.00 93.56 1057 ALA A C 1
ATOM 8321 O O . ALA A 1 1057 ? -0.691 -17.261 4.416 1.00 93.56 1057 ALA A O 1
ATOM 8322 N N . ASP A 1 1058 ? -2.110 -18.984 4.612 1.00 92.75 1058 ASP A N 1
ATOM 8323 C CA . ASP A 1 1058 ? -2.666 -18.809 3.264 1.00 92.75 1058 ASP A CA 1
ATOM 8324 C C . ASP A 1 1058 ? -3.727 -17.693 3.186 1.00 92.75 1058 ASP A C 1
ATOM 8326 O O . ASP A 1 1058 ? -3.855 -17.045 2.151 1.00 92.75 1058 ASP A O 1
ATOM 8330 N N . GLN A 1 1059 ? -4.439 -17.418 4.286 1.00 95.75 1059 GLN A N 1
ATOM 8331 C CA . GLN A 1 1059 ? -5.335 -16.260 4.447 1.00 95.75 1059 GLN A CA 1
ATOM 8332 C C . GLN A 1 1059 ? -5.081 -15.567 5.805 1.00 95.75 1059 GLN A C 1
ATOM 8334 O O . GLN A 1 1059 ? -5.905 -15.671 6.719 1.00 95.75 1059 GLN A O 1
ATOM 8339 N N . PRO A 1 1060 ? -3.936 -14.886 5.990 1.00 96.69 1060 PRO A N 1
ATOM 8340 C CA . PRO A 1 1060 ? -3.424 -14.503 7.310 1.00 96.69 1060 PRO A CA 1
ATOM 8341 C C . PRO A 1 1060 ? -4.350 -13.550 8.077 1.00 96.69 1060 PRO A C 1
ATOM 8343 O O . PRO A 1 1060 ? -4.598 -13.757 9.267 1.00 96.69 1060 PRO A O 1
ATOM 8346 N N . TRP A 1 1061 ? -4.967 -12.582 7.390 1.00 98.19 1061 TRP A N 1
ATOM 8347 C CA . TRP A 1 1061 ? -5.882 -11.607 7.995 1.00 98.19 1061 TRP A CA 1
ATOM 8348 C C . TRP A 1 1061 ? -7.136 -12.227 8.634 1.00 98.19 1061 TRP A C 1
ATOM 8350 O O . TRP A 1 1061 ? -7.737 -11.636 9.525 1.00 98.19 1061 TRP A O 1
ATOM 8360 N N . THR A 1 1062 ? -7.510 -13.458 8.264 1.00 97.06 1062 THR A N 1
ATOM 8361 C CA . THR A 1 1062 ? -8.656 -14.153 8.887 1.00 97.06 1062 THR A CA 1
ATOM 8362 C C . THR A 1 1062 ? -8.421 -14.506 10.363 1.00 97.06 1062 THR A C 1
ATOM 8364 O O . THR A 1 1062 ? -9.382 -14.710 11.111 1.00 97.06 1062 THR A O 1
ATOM 8367 N N . SER A 1 1063 ? -7.164 -14.480 10.823 1.00 97.00 1063 SER A N 1
ATOM 8368 C CA . SER A 1 1063 ? -6.817 -14.605 12.243 1.00 97.00 1063 SER A CA 1
ATOM 8369 C C . SER A 1 1063 ? -7.060 -13.329 13.060 1.00 97.00 1063 SER A C 1
ATOM 8371 O O . SER A 1 1063 ? -7.354 -13.443 14.249 1.00 97.00 1063 SER A O 1
ATOM 8373 N N . PHE A 1 1064 ? -7.051 -12.135 12.457 1.00 98.19 1064 PHE A N 1
ATOM 8374 C CA . PHE A 1 1064 ? -7.241 -10.858 13.158 1.00 98.19 1064 PHE A CA 1
ATOM 8375 C C . PHE A 1 1064 ? -8.659 -10.732 13.750 1.00 98.19 1064 PHE A C 1
ATOM 8377 O O . PHE A 1 1064 ? -9.638 -11.196 13.152 1.00 98.19 1064 PHE A O 1
ATOM 8384 N N . LYS A 1 1065 ? -8.782 -10.146 14.951 1.00 97.94 1065 LYS A N 1
ATOM 8385 C CA . LYS A 1 1065 ? -10.059 -9.978 15.686 1.00 97.94 1065 LYS A CA 1
ATOM 8386 C C . LYS A 1 1065 ? -10.298 -8.555 16.211 1.00 97.94 1065 LYS A C 1
ATOM 8388 O O . LYS A 1 1065 ? -11.226 -8.353 16.991 1.00 97.94 1065 LYS A O 1
ATOM 8393 N N . GLY A 1 1066 ? -9.530 -7.577 15.731 1.00 96.75 1066 GLY A N 1
ATOM 8394 C CA . GLY A 1 1066 ? -9.645 -6.163 16.099 1.00 96.75 1066 GLY A CA 1
ATOM 8395 C C . GLY A 1 1066 ? -8.524 -5.687 17.026 1.00 96.75 1066 GLY A C 1
ATOM 8396 O O . GLY A 1 1066 ? -7.876 -6.483 17.708 1.00 96.75 1066 GLY A O 1
ATOM 8397 N N . SER A 1 1067 ? -8.314 -4.373 17.039 1.00 98.31 1067 SER A N 1
ATOM 8398 C CA . SER A 1 1067 ? -7.360 -3.674 17.904 1.00 98.31 1067 SER A CA 1
ATOM 8399 C C . SER A 1 1067 ? -8.088 -2.756 18.888 1.00 98.31 1067 SER A C 1
ATOM 8401 O O . SER A 1 1067 ? -9.156 -2.230 18.584 1.00 98.31 1067 SER A O 1
ATOM 8403 N N . TYR A 1 1068 ? -7.518 -2.514 20.063 1.00 97.81 1068 TYR A N 1
ATOM 8404 C CA . TYR A 1 1068 ? -8.076 -1.615 21.074 1.00 97.81 1068 TYR A CA 1
ATOM 8405 C C . TYR A 1 1068 ? -6.960 -0.875 21.818 1.00 97.81 1068 TYR A C 1
ATOM 8407 O O . TYR A 1 1068 ? -5.824 -1.343 21.853 1.00 97.81 1068 TYR A O 1
ATOM 8415 N N . LEU A 1 1069 ? -7.270 0.290 22.396 1.00 97.25 1069 LEU A N 1
ATOM 8416 C CA . LEU A 1 1069 ? -6.379 0.946 23.356 1.00 97.25 1069 LEU A CA 1
ATOM 8417 C C . LEU A 1 1069 ? -6.646 0.351 24.737 1.00 97.25 1069 LEU A C 1
ATOM 8419 O O . LEU A 1 1069 ? -7.800 0.356 25.186 1.00 97.25 1069 LEU A O 1
ATOM 8423 N N . ASP A 1 1070 ? -5.609 -0.161 25.395 1.00 94.12 1070 ASP A N 1
ATOM 8424 C CA . ASP A 1 1070 ? -5.760 -0.707 26.738 1.00 94.12 1070 ASP A CA 1
ATOM 8425 C C . ASP A 1 1070 ? -5.639 0.354 27.840 1.00 94.12 1070 ASP A C 1
ATOM 8427 O O . ASP A 1 1070 ? -5.203 1.478 27.590 1.00 94.12 1070 ASP A O 1
ATOM 8431 N N . SER A 1 1071 ? -6.045 0.018 29.068 1.00 89.00 1071 SER A N 1
ATOM 8432 C CA . SER A 1 1071 ? -5.978 0.939 30.215 1.00 89.00 1071 SER A CA 1
ATOM 8433 C C . SER A 1 1071 ? -4.548 1.341 30.602 1.00 89.00 1071 SER A C 1
ATOM 8435 O O . SER A 1 1071 ? -4.359 2.378 31.230 1.00 89.00 1071 SER A O 1
ATOM 8437 N N . ASP A 1 1072 ? -3.535 0.581 30.171 1.00 90.75 1072 ASP A N 1
ATOM 8438 C CA . ASP A 1 1072 ? -2.114 0.941 30.293 1.00 90.75 1072 ASP A CA 1
ATOM 8439 C C . ASP A 1 1072 ? -1.638 1.994 29.265 1.00 90.75 1072 ASP A C 1
ATOM 8441 O O . ASP A 1 1072 ? -0.473 2.393 29.281 1.00 90.75 1072 ASP A O 1
ATOM 8445 N N . GLY A 1 1073 ? -2.522 2.453 28.371 1.00 92.19 1073 GLY A N 1
ATOM 8446 C CA . GLY A 1 1073 ? -2.217 3.432 27.326 1.00 92.19 1073 GLY A CA 1
ATOM 8447 C C . GLY A 1 1073 ? -1.539 2.849 26.081 1.00 92.19 1073 GLY A C 1
ATOM 8448 O O . GLY A 1 1073 ? -1.202 3.605 25.169 1.00 92.19 1073 GLY A O 1
ATOM 8449 N N . THR A 1 1074 ? -1.350 1.528 26.001 1.00 96.06 1074 THR A N 1
ATOM 8450 C CA . THR A 1 1074 ? -0.775 0.863 24.822 1.00 96.06 1074 THR A CA 1
ATOM 8451 C C . THR A 1 1074 ? -1.861 0.274 23.913 1.00 96.06 1074 THR A C 1
ATOM 8453 O O . THR A 1 1074 ? -2.834 -0.314 24.397 1.00 96.06 1074 THR A O 1
ATOM 8456 N N . PRO A 1 1075 ? -1.742 0.407 22.580 1.00 97.88 1075 PRO A N 1
ATOM 8457 C CA . PRO A 1 1075 ? -2.614 -0.302 21.655 1.00 97.88 1075 PRO A CA 1
ATOM 8458 C C . PRO A 1 1075 ? -2.268 -1.799 21.587 1.00 97.88 1075 PRO A C 1
ATOM 8460 O O . PRO A 1 1075 ? -1.102 -2.206 21.568 1.00 97.88 1075 PRO A O 1
ATOM 8463 N N . LYS A 1 1076 ? -3.316 -2.623 21.536 1.00 98.19 1076 LYS A N 1
ATOM 8464 C CA . LYS A 1 1076 ? -3.263 -4.087 21.561 1.00 98.19 1076 LYS A CA 1
ATOM 8465 C C . LYS A 1 1076 ? -4.142 -4.676 20.455 1.00 98.19 1076 LYS A C 1
ATOM 8467 O O . LYS A 1 1076 ? -5.243 -4.186 20.222 1.00 98.19 1076 LYS A O 1
ATOM 8472 N N . SER A 1 1077 ? -3.675 -5.727 19.781 1.00 98.31 1077 SER A N 1
ATOM 8473 C CA . SER A 1 1077 ? -4.375 -6.410 18.677 1.00 98.31 1077 SER A CA 1
ATOM 8474 C C . SER A 1 1077 ? -4.671 -7.867 19.026 1.00 98.31 1077 SER A C 1
ATOM 8476 O O . SER A 1 1077 ? -3.787 -8.582 19.497 1.00 98.31 1077 SER A O 1
ATOM 8478 N N . LEU A 1 1078 ? -5.902 -8.319 18.779 1.00 97.81 1078 LEU A N 1
ATOM 8479 C CA . LEU A 1 1078 ? -6.338 -9.693 19.033 1.00 97.81 1078 LEU A CA 1
ATOM 8480 C C . LEU A 1 1078 ? -6.082 -10.605 17.825 1.00 97.81 1078 LEU A C 1
ATOM 8482 O O . LEU A 1 1078 ? -6.485 -10.287 16.700 1.00 97.81 1078 LEU A O 1
ATOM 8486 N N . TRP A 1 1079 ? -5.494 -11.774 18.082 1.00 97.38 1079 TRP A N 1
ATOM 8487 C CA . TRP A 1 1079 ? -5.155 -12.778 17.074 1.00 97.38 1079 TRP A CA 1
ATOM 8488 C C . TRP A 1 1079 ? -5.649 -14.167 17.476 1.00 97.38 1079 TRP A C 1
ATOM 8490 O O . TRP A 1 1079 ? -5.369 -14.659 18.569 1.00 97.38 1079 TRP A O 1
ATOM 8500 N N . ASP A 1 1080 ? -6.356 -14.819 16.558 1.00 95.00 1080 ASP A N 1
ATOM 8501 C CA . ASP A 1 1080 ? -6.843 -16.189 16.693 1.00 95.00 1080 ASP A CA 1
ATOM 8502 C C . ASP A 1 1080 ? -6.368 -17.040 15.500 1.00 95.00 1080 ASP A C 1
ATOM 8504 O O . ASP A 1 1080 ? -7.020 -17.039 14.449 1.00 95.00 1080 ASP A O 1
ATOM 8508 N N . PRO A 1 1081 ? -5.251 -17.785 15.624 1.00 91.62 1081 PRO A N 1
ATOM 8509 C CA . PRO A 1 1081 ? -4.781 -18.670 14.563 1.00 91.62 1081 PRO A CA 1
ATOM 8510 C C . PRO A 1 1081 ? -5.732 -19.854 14.316 1.00 91.62 1081 PRO A C 1
ATOM 8512 O O . PRO A 1 1081 ? -5.661 -20.469 13.255 1.00 91.62 1081 PRO A O 1
ATOM 8515 N N . THR A 1 1082 ? -6.669 -20.159 15.229 1.00 90.00 1082 THR A N 1
ATOM 8516 C CA . THR A 1 1082 ? -7.683 -21.209 15.005 1.00 90.00 1082 THR A CA 1
ATOM 8517 C C . THR A 1 1082 ? -8.778 -20.774 14.024 1.00 90.00 1082 THR A C 1
ATOM 8519 O O . THR A 1 1082 ? -9.459 -21.621 13.449 1.00 90.00 1082 THR A O 1
ATOM 8522 N N . ALA A 1 1083 ? -8.912 -19.466 13.773 1.00 91.69 1083 ALA A N 1
ATOM 8523 C CA . ALA A 1 1083 ? -9.811 -18.896 12.769 1.00 91.69 1083 ALA A CA 1
ATOM 8524 C C . ALA A 1 1083 ? -9.176 -18.738 11.372 1.00 91.69 1083 ALA A C 1
ATOM 8526 O O . ALA A 1 1083 ? -9.822 -18.178 10.482 1.00 91.69 1083 ALA A O 1
ATOM 8527 N N . LEU A 1 1084 ? -7.939 -19.210 11.155 1.00 92.94 1084 LEU A N 1
ATOM 8528 C CA . LEU A 1 1084 ? -7.284 -19.151 9.845 1.00 92.94 1084 LEU A CA 1
ATOM 8529 C C . LEU A 1 1084 ? -8.048 -19.978 8.799 1.00 92.94 1084 LEU A C 1
ATOM 8531 O O . LEU A 1 1084 ? -8.113 -21.207 8.873 1.00 92.94 1084 LEU A O 1
ATOM 8535 N N . LYS A 1 1085 ? -8.596 -19.307 7.781 1.00 91.00 1085 LYS A N 1
ATOM 8536 C CA . LYS A 1 1085 ? -9.257 -19.969 6.649 1.00 91.00 1085 LYS A CA 1
ATOM 8537 C C . LYS A 1 1085 ? -8.227 -20.605 5.707 1.00 91.00 1085 LYS A C 1
ATOM 8539 O O . LYS A 1 1085 ? -7.241 -19.979 5.320 1.00 91.00 1085 LYS A O 1
ATOM 8544 N N . SER A 1 1086 ? -8.492 -21.843 5.293 1.00 88.25 1086 SER A N 1
ATOM 8545 C CA . SER A 1 1086 ? -7.736 -22.529 4.232 1.00 88.25 1086 SER A CA 1
ATOM 8546 C C . SER A 1 1086 ? -8.147 -22.036 2.837 1.00 88.25 1086 SER A C 1
ATOM 8548 O O . SER A 1 1086 ? -9.231 -21.477 2.666 1.00 88.25 1086 SER A O 1
ATOM 8550 N N . LEU A 1 1087 ? -7.303 -22.253 1.822 1.00 88.81 1087 LEU A N 1
ATOM 8551 C CA . LEU A 1 1087 ? -7.679 -22.010 0.420 1.00 88.81 1087 LEU A CA 1
ATOM 8552 C C . LEU A 1 1087 ? -8.786 -22.989 -0.042 1.00 88.81 1087 LEU A C 1
ATOM 8554 O O . LEU A 1 1087 ? -8.877 -24.093 0.500 1.00 88.81 1087 LEU A O 1
ATOM 8558 N N . PRO A 1 1088 ? -9.621 -22.627 -1.038 1.00 80.81 1088 PRO A N 1
ATOM 8559 C CA . PRO A 1 1088 ? -10.691 -23.499 -1.527 1.00 80.81 1088 PRO A CA 1
ATOM 8560 C C . PRO A 1 1088 ? -10.184 -24.807 -2.162 1.00 80.81 1088 PRO A C 1
ATOM 8562 O O . PRO A 1 1088 ? -9.544 -24.802 -3.214 1.00 80.81 1088 PRO A O 1
ATOM 8565 N N . ASN A 1 1089 ? -10.548 -25.949 -1.572 1.00 61.50 1089 ASN A N 1
ATOM 8566 C CA . ASN A 1 1089 ? -10.273 -27.282 -2.120 1.00 61.50 1089 ASN A CA 1
ATOM 8567 C C . ASN A 1 1089 ? -11.229 -27.597 -3.288 1.00 61.50 1089 ASN A C 1
ATOM 8569 O O . ASN A 1 1089 ? -12.319 -28.118 -3.061 1.00 61.50 1089 ASN A O 1
ATOM 8573 N N . SER A 1 1090 ? -10.845 -27.285 -4.531 1.00 49.81 1090 SER A N 1
ATOM 8574 C CA . SER A 1 1090 ? -11.698 -27.509 -5.722 1.00 49.81 1090 SER A CA 1
ATOM 8575 C C . SER A 1 1090 ? -11.041 -28.297 -6.865 1.00 49.81 1090 SER A C 1
ATOM 8577 O O . SER A 1 1090 ? -11.651 -28.499 -7.912 1.00 49.81 1090 SER A O 1
ATOM 8579 N N . SER A 1 1091 ? -9.825 -28.799 -6.658 1.00 51.38 1091 SER A N 1
ATOM 8580 C CA . SER A 1 1091 ? -9.080 -29.618 -7.617 1.00 51.38 1091 SER A CA 1
ATOM 8581 C C . SER A 1 1091 ? -8.205 -30.633 -6.860 1.00 51.38 1091 SER A C 1
ATOM 8583 O O . SER A 1 1091 ? -7.931 -30.467 -5.669 1.00 51.38 1091 SER A O 1
ATOM 8585 N N . THR A 1 1092 ? -7.865 -31.748 -7.512 1.00 47.72 1092 THR A N 1
ATOM 8586 C CA . THR A 1 1092 ? -7.162 -32.901 -6.916 1.00 47.72 1092 THR A CA 1
ATOM 8587 C C . THR A 1 1092 ? -5.820 -32.524 -6.285 1.00 47.72 1092 THR A C 1
ATOM 8589 O O . THR A 1 1092 ? -5.148 -31.623 -6.767 1.00 47.72 1092 THR A O 1
ATOM 8592 N N . THR A 1 1093 ? -5.366 -33.283 -5.279 1.00 42.16 1093 THR A N 1
ATOM 8593 C CA . THR A 1 1093 ? -4.161 -33.040 -4.445 1.00 42.16 1093 THR A CA 1
ATOM 8594 C C . THR A 1 1093 ? -2.800 -32.923 -5.163 1.00 42.16 1093 THR A C 1
ATOM 8596 O O . THR A 1 1093 ? -1.783 -32.778 -4.490 1.00 42.16 1093 THR A O 1
ATOM 8599 N N . TYR A 1 1094 ? -2.775 -32.967 -6.495 1.00 46.91 1094 TYR A N 1
ATOM 8600 C CA . TYR A 1 1094 ? -1.644 -32.665 -7.374 1.00 46.91 1094 TYR A CA 1
ATOM 8601 C C . TYR A 1 1094 ? -2.184 -32.070 -8.689 1.00 46.91 1094 TYR A C 1
ATOM 8603 O O . TYR A 1 1094 ? -2.338 -32.787 -9.678 1.00 46.91 1094 TYR A O 1
ATOM 8611 N N . ASP A 1 1095 ? -2.499 -30.775 -8.721 1.00 57.69 1095 ASP A N 1
ATOM 8612 C CA . ASP A 1 1095 ? -2.756 -30.064 -9.973 1.00 57.69 1095 ASP A CA 1
ATOM 8613 C C . ASP A 1 1095 ? -1.487 -29.449 -10.580 1.00 57.69 1095 ASP A C 1
ATOM 8615 O O . ASP A 1 1095 ? -0.536 -29.064 -9.902 1.00 57.69 1095 ASP A O 1
ATOM 8619 N N . THR A 1 1096 ? -1.466 -29.390 -11.912 1.00 60.62 1096 THR A N 1
ATOM 8620 C CA . THR A 1 1096 ? -0.427 -28.722 -12.714 1.00 60.62 1096 THR A CA 1
ATOM 8621 C C . THR A 1 1096 ? -0.735 -27.241 -12.969 1.00 60.62 1096 THR A C 1
ATOM 8623 O O . THR A 1 1096 ? 0.060 -26.550 -13.606 1.00 60.62 1096 THR A O 1
ATOM 8626 N N . ASN A 1 1097 ? -1.876 -26.759 -12.468 1.00 71.12 1097 ASN A N 1
ATOM 8627 C CA . ASN A 1 1097 ? -2.383 -25.397 -12.626 1.00 71.12 1097 ASN A CA 1
ATOM 8628 C C . ASN A 1 1097 ? -1.984 -24.483 -11.457 1.00 71.12 1097 ASN A C 1
ATOM 8630 O O . ASN A 1 1097 ? -1.642 -24.971 -10.380 1.00 71.12 1097 ASN A O 1
ATOM 8634 N N . PRO A 1 1098 ? -2.044 -23.151 -11.637 1.00 84.94 1098 PRO A N 1
ATOM 8635 C CA . PRO A 1 1098 ? -1.831 -22.214 -10.544 1.00 84.94 1098 PRO A CA 1
ATOM 8636 C C . PRO A 1 1098 ? -2.955 -22.300 -9.503 1.00 84.94 1098 PRO A C 1
ATOM 8638 O O . PRO A 1 1098 ? -4.135 -22.243 -9.851 1.00 84.94 1098 PRO A O 1
ATOM 8641 N N . THR A 1 1099 ? -2.597 -22.349 -8.219 1.00 87.69 1099 THR A N 1
ATOM 8642 C CA . THR A 1 1099 ? -3.563 -22.167 -7.124 1.00 87.69 1099 THR A CA 1
ATOM 8643 C C . THR A 1 1099 ? -3.659 -20.683 -6.771 1.00 87.69 1099 THR A C 1
ATOM 8645 O O . THR A 1 1099 ? -2.650 -20.069 -6.419 1.00 87.69 1099 THR A O 1
ATOM 8648 N N . LEU A 1 1100 ? -4.862 -20.104 -6.828 1.00 91.69 1100 LEU A N 1
ATOM 8649 C CA . LEU A 1 1100 ? -5.090 -18.718 -6.405 1.00 91.69 1100 LEU A CA 1
ATOM 8650 C C . LEU A 1 1100 ? -4.942 -18.574 -4.883 1.00 91.69 1100 LEU A C 1
ATOM 8652 O O . LEU A 1 1100 ? -5.392 -19.421 -4.110 1.00 91.69 1100 LEU A O 1
ATOM 8656 N N . SER A 1 1101 ? -4.346 -17.461 -4.466 1.00 93.62 1101 SER A N 1
ATOM 8657 C CA . SER A 1 1101 ? -4.244 -17.012 -3.076 1.00 93.62 1101 SER A CA 1
ATOM 8658 C C . SER A 1 1101 ? -4.345 -15.476 -3.027 1.00 93.62 1101 SER A C 1
ATOM 8660 O O . SER A 1 1101 ? -4.255 -14.842 -4.080 1.00 93.62 1101 SER A O 1
ATOM 8662 N N . PRO A 1 1102 ? -4.516 -14.840 -1.851 1.00 95.31 1102 PRO A N 1
ATOM 8663 C CA . PRO A 1 1102 ? -4.743 -13.391 -1.755 1.00 95.31 1102 PRO A CA 1
ATOM 8664 C C . PRO A 1 1102 ? -3.649 -12.492 -2.362 1.00 95.31 1102 PRO A C 1
ATOM 8666 O O . PRO A 1 1102 ? -3.930 -11.343 -2.693 1.00 95.31 1102 PRO A O 1
ATOM 8669 N N . SER A 1 1103 ? -2.416 -12.995 -2.493 1.00 96.31 1103 SER A N 1
ATOM 8670 C CA . SER A 1 1103 ? -1.273 -12.303 -3.112 1.00 96.31 1103 SER A CA 1
ATOM 8671 C C . SER A 1 1103 ? -0.895 -12.844 -4.500 1.00 96.31 1103 SER A C 1
ATOM 8673 O O . SER A 1 1103 ? 0.122 -12.431 -5.059 1.00 96.31 1103 SER A O 1
ATOM 8675 N N . PHE A 1 1104 ? -1.684 -13.767 -5.063 1.00 96.25 1104 PHE A N 1
ATOM 8676 C CA . PHE A 1 1104 ? -1.424 -14.344 -6.380 1.00 96.25 1104 PHE A CA 1
ATOM 8677 C C . PHE A 1 1104 ? -1.510 -13.280 -7.482 1.00 96.25 1104 PHE A C 1
ATOM 8679 O O . PHE A 1 1104 ? -2.464 -12.508 -7.553 1.00 96.25 1104 PHE A O 1
ATOM 8686 N N . GLN A 1 1105 ? -0.527 -13.286 -8.380 1.00 97.06 1105 GLN A N 1
ATOM 8687 C CA . GLN A 1 1105 ? -0.438 -12.381 -9.522 1.00 97.06 1105 GLN A CA 1
ATOM 8688 C C . GLN A 1 1105 ? -0.026 -13.165 -10.766 1.00 97.06 1105 GLN A C 1
ATOM 8690 O O . GLN A 1 1105 ? 0.868 -14.013 -10.718 1.00 97.06 1105 GLN A O 1
ATOM 8695 N N . LEU A 1 1106 ? -0.664 -12.871 -11.901 1.00 96.25 1106 LEU A N 1
ATOM 8696 C CA . LEU A 1 1106 ? -0.416 -13.568 -13.164 1.00 96.25 1106 LEU A CA 1
ATOM 8697 C C . LEU A 1 1106 ? 0.773 -12.944 -13.919 1.00 96.25 1106 LEU A C 1
ATOM 8699 O O . LEU A 1 1106 ? 0.616 -12.388 -15.008 1.00 96.25 1106 LEU A O 1
ATOM 8703 N N . TYR A 1 1107 ? 1.958 -12.985 -13.302 1.00 98.19 1107 TYR A N 1
ATOM 8704 C CA . TYR A 1 1107 ? 3.182 -12.448 -13.898 1.00 98.19 1107 TYR A CA 1
ATOM 8705 C C . TYR A 1 1107 ? 3.546 -13.189 -15.186 1.00 98.19 1107 TYR A C 1
ATOM 8707 O O . TYR A 1 1107 ? 3.417 -14.410 -15.298 1.00 98.19 1107 TYR A O 1
ATOM 8715 N N . GLN A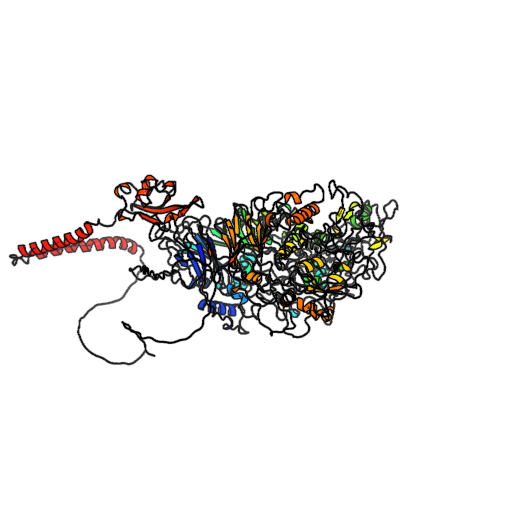 1 1108 ? 4.024 -12.427 -16.165 1.00 98.19 1108 GLN A N 1
ATOM 8716 C CA . GLN A 1 1108 ? 4.295 -12.926 -17.503 1.00 98.19 1108 GLN A CA 1
ATOM 8717 C C . GLN A 1 1108 ? 5.782 -13.250 -17.717 1.00 98.19 1108 GLN A C 1
ATOM 8719 O O . GLN A 1 1108 ? 6.649 -12.736 -16.999 1.00 98.19 1108 GLN A O 1
ATOM 8724 N N . PRO A 1 1109 ? 6.103 -14.093 -18.715 1.00 98.12 1109 PRO A N 1
ATOM 8725 C CA . PRO A 1 1109 ? 7.454 -14.264 -19.228 1.00 98.12 1109 PRO A CA 1
ATOM 8726 C C . PRO A 1 1109 ? 8.115 -12.942 -19.624 1.00 98.12 1109 PRO A C 1
ATOM 8728 O O . PRO A 1 1109 ? 7.540 -12.146 -20.366 1.00 98.12 1109 PRO A O 1
ATOM 8731 N N . ASN A 1 1110 ? 9.364 -12.769 -19.207 1.00 98.19 1110 ASN A N 1
ATOM 8732 C CA . ASN A 1 1110 ? 10.317 -11.853 -19.822 1.00 98.19 1110 ASN A CA 1
ATOM 8733 C C . ASN A 1 1110 ? 11.392 -12.688 -20.530 1.00 98.19 1110 ASN A C 1
ATOM 8735 O O . ASN A 1 1110 ? 11.743 -13.778 -20.071 1.00 98.19 1110 ASN A O 1
ATOM 8739 N N . LYS A 1 1111 ? 11.937 -12.184 -21.639 1.00 98.44 1111 LYS A N 1
ATOM 8740 C CA . LYS A 1 1111 ? 13.050 -12.833 -22.335 1.00 98.44 1111 LYS A CA 1
ATOM 8741 C C . LYS A 1 1111 ? 13.985 -11.789 -22.926 1.00 98.44 1111 LYS A C 1
ATOM 8743 O O . LYS A 1 1111 ? 13.528 -10.873 -23.604 1.00 98.44 1111 LYS A O 1
ATOM 8748 N N . VAL A 1 1112 ? 15.282 -11.931 -22.677 1.00 97.75 1112 VAL A N 1
ATOM 8749 C CA . VAL A 1 1112 ? 16.318 -10.975 -23.099 1.00 97.75 1112 VAL A CA 1
ATOM 8750 C C . VAL A 1 1112 ? 17.450 -11.666 -23.846 1.00 97.75 1112 VAL A C 1
ATOM 8752 O O . VAL A 1 1112 ? 17.624 -12.884 -23.751 1.00 97.75 1112 VAL A O 1
ATOM 8755 N N . LYS A 1 1113 ? 18.221 -10.886 -24.610 1.00 96.88 1113 LYS A N 1
ATOM 8756 C CA . LYS A 1 1113 ? 19.487 -11.355 -25.193 1.00 96.88 1113 LYS A CA 1
ATOM 8757 C C . LYS A 1 1113 ? 20.485 -11.732 -24.086 1.00 96.88 1113 LYS A C 1
ATOM 8759 O O . LYS A 1 1113 ? 20.308 -11.358 -22.929 1.00 96.88 1113 LYS A O 1
ATOM 8764 N N . ALA A 1 1114 ? 21.538 -12.464 -24.450 1.00 96.88 1114 ALA A N 1
ATOM 8765 C CA . ALA A 1 1114 ? 22.646 -12.736 -23.537 1.00 96.88 1114 ALA A CA 1
ATOM 8766 C C . ALA A 1 1114 ? 23.277 -11.423 -23.041 1.00 96.88 1114 ALA A C 1
ATOM 8768 O O . ALA A 1 1114 ? 23.462 -10.481 -23.818 1.00 96.88 1114 ALA A O 1
ATOM 8769 N N . TYR A 1 1115 ? 23.603 -11.366 -21.752 1.00 97.31 1115 TYR A N 1
ATOM 8770 C CA . TYR A 1 1115 ? 24.222 -10.202 -21.126 1.00 97.31 1115 TYR A CA 1
ATOM 8771 C C . TYR A 1 1115 ? 25.674 -10.048 -21.591 1.00 97.31 1115 TYR A C 1
ATOM 8773 O O . TYR A 1 1115 ? 26.390 -11.029 -21.780 1.00 97.31 1115 TYR A O 1
ATOM 8781 N N . GLN A 1 1116 ? 26.148 -8.813 -21.756 1.00 95.44 1116 GLN A N 1
ATOM 8782 C CA . GLN A 1 1116 ? 27.567 -8.590 -22.046 1.00 95.44 1116 GLN A CA 1
ATOM 8783 C C . GLN A 1 1116 ? 28.402 -8.834 -20.778 1.00 95.44 1116 GLN A C 1
ATOM 8785 O O . GLN A 1 1116 ? 28.008 -8.430 -19.690 1.00 95.44 1116 GLN A O 1
ATOM 8790 N N . THR A 1 1117 ? 29.579 -9.451 -20.905 1.00 95.12 1117 THR A N 1
ATOM 8791 C CA . THR A 1 1117 ? 30.502 -9.657 -19.767 1.00 95.12 1117 THR A CA 1
ATOM 8792 C C . THR A 1 1117 ? 31.149 -8.348 -19.286 1.00 95.12 1117 THR A C 1
ATOM 8794 O O . THR A 1 1117 ? 31.616 -8.243 -18.157 1.00 95.12 1117 THR A O 1
ATOM 8797 N N . THR A 1 1118 ? 31.197 -7.330 -20.147 1.00 93.94 1118 THR A N 1
ATOM 8798 C CA . THR A 1 1118 ? 31.732 -5.994 -19.858 1.00 93.94 1118 THR A CA 1
ATOM 8799 C C . THR A 1 1118 ? 30.814 -4.934 -20.460 1.00 93.94 1118 THR A C 1
ATOM 8801 O O . THR A 1 1118 ? 30.147 -5.204 -21.459 1.00 93.94 1118 THR A O 1
ATOM 8804 N N . ASN A 1 1119 ? 30.775 -3.734 -19.867 1.00 93.69 1119 ASN A N 1
ATOM 8805 C CA . ASN A 1 1119 ? 29.902 -2.623 -20.277 1.00 93.69 1119 ASN A CA 1
ATOM 8806 C C . ASN A 1 1119 ? 28.393 -2.970 -20.285 1.00 93.69 1119 ASN A C 1
ATOM 8808 O O . ASN A 1 1119 ? 27.611 -2.342 -21.000 1.00 93.69 1119 ASN A O 1
ATOM 8812 N N . THR A 1 1120 ? 27.991 -3.953 -19.470 1.00 95.31 1120 THR A N 1
ATOM 8813 C CA . THR A 1 1120 ? 26.671 -4.614 -19.434 1.00 95.31 1120 THR A CA 1
ATOM 8814 C C . THR A 1 1120 ? 25.488 -3.653 -19.470 1.00 95.31 1120 THR A C 1
ATOM 8816 O O . THR A 1 1120 ? 24.548 -3.857 -20.233 1.00 95.31 1120 THR A O 1
ATOM 8819 N N . TYR A 1 1121 ? 25.551 -2.601 -18.651 1.00 96.81 1121 TYR A N 1
ATOM 8820 C CA . TYR A 1 1121 ? 24.462 -1.647 -18.428 1.00 96.81 1121 TYR A CA 1
ATOM 8821 C C . TYR A 1 1121 ? 24.756 -0.271 -19.050 1.00 96.81 1121 TYR A C 1
ATOM 8823 O O . TYR A 1 1121 ? 24.115 0.725 -18.713 1.00 96.81 1121 TYR A O 1
ATOM 8831 N N . ASN A 1 1122 ? 25.723 -0.184 -19.978 1.00 95.62 1122 ASN A N 1
ATOM 8832 C CA . ASN A 1 1122 ? 25.983 1.054 -20.721 1.00 95.62 1122 ASN A CA 1
ATOM 8833 C C . ASN A 1 1122 ? 24.769 1.460 -21.574 1.00 95.62 1122 ASN A C 1
ATOM 8835 O O . ASN A 1 1122 ? 24.539 2.653 -21.776 1.00 95.62 1122 ASN A O 1
ATOM 8839 N N . LYS A 1 1123 ? 23.993 0.470 -22.034 1.00 95.19 1123 LYS A N 1
ATOM 8840 C CA . LYS A 1 1123 ? 22.741 0.604 -22.791 1.00 95.19 1123 LYS A CA 1
ATOM 8841 C C . LYS A 1 1123 ? 21.600 -0.081 -22.028 1.00 95.19 1123 LYS A C 1
ATOM 8843 O O . LYS A 1 1123 ? 21.851 -0.919 -21.165 1.00 95.19 1123 LYS A O 1
ATOM 8848 N N . LEU A 1 1124 ? 20.350 0.244 -22.368 1.00 96.31 1124 LEU A N 1
ATOM 8849 C CA . LEU A 1 1124 ? 19.183 -0.499 -21.874 1.00 96.31 1124 LEU A CA 1
ATOM 8850 C C . LEU A 1 1124 ? 19.243 -1.963 -22.343 1.00 96.31 1124 LEU A C 1
ATOM 8852 O O . LEU A 1 1124 ? 19.574 -2.226 -23.501 1.00 96.31 1124 LEU A O 1
ATOM 8856 N N . ILE A 1 1125 ? 18.898 -2.900 -21.455 1.00 97.19 1125 ILE A N 1
ATOM 8857 C CA . ILE A 1 1125 ? 18.889 -4.337 -21.756 1.00 97.19 1125 ILE A CA 1
ATOM 8858 C C . ILE A 1 1125 ? 17.805 -4.639 -22.798 1.00 97.19 1125 ILE A C 1
ATOM 8860 O O . ILE A 1 1125 ? 16.646 -4.255 -22.636 1.00 97.19 1125 ILE A O 1
ATOM 8864 N N . GLU A 1 1126 ? 18.192 -5.311 -23.883 1.00 96.62 1126 GLU A N 1
ATOM 8865 C CA . GLU A 1 1126 ? 17.325 -5.546 -25.038 1.00 96.62 1126 GLU A CA 1
ATOM 8866 C C . GLU A 1 1126 ? 16.524 -6.859 -24.904 1.00 96.62 1126 GLU A C 1
ATOM 8868 O O . GLU A 1 1126 ? 17.118 -7.948 -24.852 1.00 96.62 1126 GLU A O 1
ATOM 8873 N N . PRO A 1 1127 ? 15.179 -6.790 -24.898 1.00 97.62 1127 PRO A N 1
ATOM 8874 C CA . PRO A 1 1127 ? 14.320 -7.958 -24.867 1.00 97.62 1127 PRO A CA 1
ATOM 8875 C C . PRO A 1 1127 ? 14.104 -8.563 -26.259 1.00 97.62 1127 PRO A C 1
ATOM 8877 O O . PRO A 1 1127 ? 14.317 -7.934 -27.299 1.00 97.62 1127 PRO A O 1
ATOM 8880 N N . VAL A 1 1128 ? 13.615 -9.797 -26.274 1.00 97.06 1128 VAL A N 1
ATOM 8881 C CA . VAL A 1 1128 ? 13.180 -10.531 -27.470 1.00 97.06 1128 VAL A CA 1
ATOM 8882 C C . VAL A 1 1128 ? 11.764 -11.071 -27.258 1.00 97.06 1128 VAL A C 1
ATOM 8884 O O . VAL A 1 1128 ? 11.214 -10.961 -26.165 1.00 97.06 1128 VAL A O 1
ATOM 8887 N N . ASP A 1 1129 ? 11.157 -11.640 -28.301 1.00 97.50 1129 ASP A N 1
ATOM 8888 C CA . ASP A 1 1129 ? 9.820 -12.239 -28.212 1.00 97.50 1129 ASP A CA 1
ATOM 8889 C C . ASP A 1 1129 ? 9.764 -13.302 -27.095 1.00 97.50 1129 ASP A C 1
ATOM 8891 O O . ASP A 1 1129 ? 10.540 -14.269 -27.090 1.00 97.50 1129 ASP A O 1
ATOM 8895 N N . ALA A 1 1130 ? 8.855 -13.092 -26.139 1.00 97.31 1130 ALA A N 1
ATOM 8896 C CA . ALA A 1 1130 ? 8.651 -13.948 -24.975 1.00 97.31 1130 ALA A CA 1
ATOM 8897 C C . ALA A 1 1130 ? 7.349 -14.776 -25.051 1.00 97.31 1130 ALA A C 1
ATOM 8899 O O . ALA A 1 1130 ? 7.053 -15.541 -24.131 1.00 97.31 1130 ALA A O 1
ATOM 8900 N N . THR A 1 1131 ? 6.580 -14.670 -26.140 1.00 94.69 1131 THR A N 1
ATOM 8901 C CA . THR A 1 1131 ? 5.242 -15.275 -26.301 1.00 94.69 1131 THR A CA 1
ATOM 8902 C C . THR A 1 1131 ? 5.268 -16.806 -26.214 1.00 94.69 1131 THR A C 1
ATOM 8904 O O . THR A 1 1131 ? 4.342 -17.419 -25.683 1.00 94.69 1131 THR A O 1
ATOM 8907 N N . SER A 1 1132 ? 6.359 -17.424 -26.677 1.00 94.44 1132 SER A N 1
ATOM 8908 C CA . SER A 1 1132 ? 6.613 -18.870 -26.641 1.00 94.44 1132 SER A CA 1
ATOM 8909 C C . SER A 1 1132 ? 7.474 -19.328 -25.455 1.00 94.44 1132 SER A C 1
ATOM 8911 O O . SER A 1 1132 ? 7.621 -20.533 -25.230 1.00 94.44 1132 SER A O 1
ATOM 8913 N N . ALA A 1 1133 ? 8.027 -18.395 -24.668 1.00 94.69 1133 ALA A N 1
ATOM 8914 C CA . ALA A 1 1133 ? 9.021 -18.687 -23.631 1.00 94.69 1133 ALA A CA 1
ATOM 8915 C C . ALA A 1 1133 ? 8.463 -19.503 -22.452 1.00 94.69 1133 ALA A C 1
ATOM 8917 O O . ALA A 1 1133 ? 9.205 -20.271 -21.841 1.00 94.69 1133 ALA A O 1
ATOM 8918 N N . ALA A 1 1134 ? 7.159 -19.388 -22.162 1.00 92.88 1134 ALA A N 1
ATOM 8919 C CA . ALA A 1 1134 ? 6.490 -20.129 -21.088 1.00 92.88 1134 ALA A CA 1
ATOM 8920 C C . ALA A 1 1134 ? 6.730 -21.651 -21.162 1.00 92.88 1134 ALA A C 1
ATOM 8922 O O . ALA A 1 1134 ? 6.937 -22.287 -20.133 1.00 92.88 1134 ALA A O 1
ATOM 8923 N N . THR A 1 1135 ? 6.792 -22.208 -22.376 1.00 91.75 1135 THR A N 1
ATOM 8924 C CA . THR A 1 1135 ? 7.015 -23.640 -22.658 1.00 91.75 1135 THR A CA 1
ATOM 8925 C C . THR A 1 1135 ? 8.260 -24.210 -21.969 1.00 91.75 1135 THR A C 1
ATOM 8927 O O . THR A 1 1135 ? 8.259 -25.359 -21.538 1.00 91.75 1135 THR A O 1
ATOM 8930 N N . ASN A 1 1136 ? 9.314 -23.399 -21.836 1.00 92.12 1136 ASN A N 1
ATOM 8931 C CA . ASN A 1 1136 ? 10.602 -23.820 -21.282 1.00 92.12 1136 ASN A CA 1
ATOM 8932 C C . ASN A 1 1136 ? 10.757 -23.470 -19.792 1.00 92.12 1136 ASN A C 1
ATOM 8934 O O . ASN A 1 1136 ? 11.783 -23.780 -19.197 1.00 92.12 1136 ASN A O 1
ATOM 8938 N N . MET A 1 1137 ? 9.762 -22.817 -19.184 1.00 94.31 1137 MET A N 1
ATOM 8939 C CA . MET A 1 1137 ? 9.834 -22.279 -17.820 1.00 94.31 1137 MET A CA 1
ATOM 8940 C C . MET A 1 1137 ? 8.946 -23.036 -16.824 1.00 94.31 1137 MET A C 1
ATOM 8942 O O . MET A 1 1137 ? 8.591 -22.495 -15.783 1.00 94.31 1137 MET A O 1
ATOM 8946 N N . THR A 1 1138 ? 8.588 -24.291 -17.101 1.00 92.38 1138 THR A N 1
ATOM 8947 C CA . THR A 1 1138 ? 7.682 -25.099 -16.261 1.00 92.38 1138 THR A CA 1
ATOM 8948 C C . THR A 1 1138 ? 8.104 -25.185 -14.785 1.00 92.38 1138 THR A C 1
ATOM 8950 O O . THR A 1 1138 ? 7.239 -25.217 -13.912 1.00 92.38 1138 THR A O 1
ATOM 8953 N N . SER A 1 1139 ? 9.405 -25.198 -14.473 1.00 92.94 1139 SER A N 1
ATOM 8954 C CA . SER A 1 1139 ? 9.916 -25.160 -13.091 1.00 92.94 1139 SER A CA 1
ATOM 8955 C C . SER A 1 1139 ? 9.691 -23.795 -12.421 1.00 92.94 1139 SER A C 1
ATOM 8957 O O . SER A 1 1139 ? 9.170 -23.733 -11.308 1.00 92.94 1139 SER A O 1
ATOM 8959 N N . LEU A 1 1140 ? 9.998 -22.695 -13.118 1.00 95.38 1140 LEU A N 1
ATOM 8960 C CA . LEU A 1 1140 ? 9.792 -21.320 -12.642 1.00 95.38 1140 LEU A CA 1
ATOM 8961 C C . LEU A 1 1140 ? 8.295 -20.996 -12.489 1.00 95.38 1140 LEU A C 1
ATOM 8963 O O . LEU A 1 1140 ? 7.881 -20.446 -11.475 1.00 95.38 1140 LEU A O 1
ATOM 8967 N N . LEU A 1 1141 ? 7.464 -21.365 -13.469 1.00 93.81 1141 LEU A N 1
ATOM 8968 C CA . LEU A 1 1141 ? 6.030 -21.050 -13.501 1.00 93.81 1141 LEU A CA 1
ATOM 8969 C C . LEU A 1 1141 ? 5.247 -21.722 -12.361 1.00 93.81 1141 LEU A C 1
ATOM 8971 O O . LEU A 1 1141 ? 4.253 -21.165 -11.900 1.00 93.81 1141 LEU A O 1
ATOM 8975 N N . LYS A 1 1142 ? 5.717 -22.862 -11.832 1.00 92.50 1142 LYS A N 1
ATOM 8976 C CA . LYS A 1 1142 ? 5.169 -23.451 -10.594 1.00 92.50 1142 LYS A CA 1
ATOM 8977 C C . LYS A 1 1142 ? 5.309 -22.513 -9.391 1.00 92.50 1142 LYS A C 1
ATOM 8979 O O . LYS A 1 1142 ? 4.456 -22.541 -8.504 1.00 92.50 1142 LYS A O 1
ATOM 8984 N N . LEU A 1 1143 ? 6.351 -21.680 -9.349 1.00 95.06 1143 LEU A N 1
ATOM 8985 C CA . LEU A 1 1143 ? 6.605 -20.734 -8.258 1.00 95.06 1143 LEU A CA 1
ATOM 8986 C C . LEU A 1 1143 ? 5.722 -19.478 -8.321 1.00 95.06 1143 LEU A C 1
ATOM 8988 O O . LEU A 1 1143 ? 5.713 -18.715 -7.363 1.00 95.06 1143 LEU A O 1
ATOM 8992 N N . LEU A 1 1144 ? 4.893 -19.302 -9.359 1.00 94.25 1144 LEU A N 1
ATOM 8993 C CA . LEU A 1 1144 ? 3.792 -18.326 -9.321 1.00 94.25 1144 LEU A CA 1
ATOM 8994 C C . LEU A 1 1144 ? 2.736 -18.682 -8.258 1.00 94.25 1144 LEU A C 1
ATOM 8996 O O . LEU A 1 1144 ? 1.999 -17.814 -7.803 1.00 94.25 1144 LEU A O 1
ATOM 9000 N N . THR A 1 1145 ? 2.668 -19.949 -7.831 1.00 92.94 1145 THR A N 1
ATOM 9001 C CA . THR A 1 1145 ? 1.793 -20.386 -6.735 1.00 92.94 1145 THR A CA 1
ATOM 9002 C C . THR A 1 1145 ? 2.507 -20.277 -5.388 1.00 92.94 1145 THR A C 1
ATOM 9004 O O . THR A 1 1145 ? 3.480 -20.988 -5.124 1.00 92.94 1145 THR A O 1
ATOM 9007 N N . THR A 1 1146 ? 1.968 -19.453 -4.488 1.00 93.19 1146 THR A N 1
ATOM 9008 C CA . THR A 1 1146 ? 2.537 -19.116 -3.168 1.00 93.19 1146 THR A CA 1
ATOM 9009 C C . THR A 1 1146 ? 2.911 -20.338 -2.318 1.00 93.19 1146 THR A C 1
ATOM 9011 O O . THR A 1 1146 ? 3.961 -20.358 -1.673 1.00 93.19 1146 THR A O 1
ATOM 9014 N N . LYS A 1 1147 ? 2.107 -21.410 -2.374 1.00 91.44 1147 LYS A N 1
ATOM 9015 C CA . LYS A 1 1147 ? 2.364 -22.689 -1.684 1.00 91.44 1147 LYS A CA 1
ATOM 9016 C C . LYS A 1 1147 ? 3.700 -23.336 -2.085 1.00 91.44 1147 LYS A C 1
ATOM 9018 O O . LYS A 1 1147 ? 4.378 -23.907 -1.232 1.00 91.44 1147 LYS A O 1
ATOM 9023 N N . ASN A 1 1148 ? 4.108 -23.214 -3.350 1.00 92.62 1148 ASN A N 1
ATOM 9024 C CA . ASN A 1 1148 ? 5.344 -23.812 -3.860 1.00 92.62 1148 ASN A CA 1
ATOM 9025 C C . ASN A 1 1148 ? 6.589 -23.025 -3.417 1.00 92.62 1148 ASN A C 1
ATOM 9027 O O . ASN A 1 1148 ? 7.605 -23.632 -3.078 1.00 92.62 1148 ASN A O 1
ATOM 9031 N N . ILE A 1 1149 ? 6.489 -21.691 -3.323 1.00 95.25 1149 ILE A N 1
ATOM 9032 C CA . ILE A 1 1149 ? 7.527 -20.848 -2.704 1.00 95.25 1149 ILE A CA 1
ATOM 9033 C C . ILE A 1 1149 ? 7.677 -21.219 -1.224 1.00 95.25 1149 ILE A C 1
ATOM 9035 O O . ILE A 1 1149 ? 8.773 -21.558 -0.779 1.00 95.25 1149 ILE A O 1
ATOM 9039 N N . LYS A 1 1150 ? 6.562 -21.245 -0.474 1.00 94.38 1150 LYS A N 1
ATOM 9040 C CA . LYS A 1 1150 ? 6.536 -21.641 0.945 1.00 94.38 1150 LYS A CA 1
ATOM 9041 C C . LYS A 1 1150 ? 7.214 -22.992 1.177 1.00 94.38 1150 LYS A C 1
ATOM 9043 O O . LYS A 1 1150 ? 7.977 -23.128 2.128 1.00 94.38 1150 LYS A O 1
ATOM 9048 N N . ALA A 1 1151 ? 6.983 -23.977 0.307 1.00 91.94 1151 ALA A N 1
ATOM 9049 C CA . ALA A 1 1151 ? 7.634 -25.282 0.396 1.00 91.94 1151 ALA A CA 1
ATOM 9050 C C . ALA A 1 1151 ? 9.171 -25.189 0.287 1.00 91.94 1151 ALA A C 1
ATOM 9052 O O . ALA A 1 1151 ? 9.862 -25.690 1.173 1.00 91.94 1151 ALA A O 1
ATOM 9053 N N . LYS A 1 1152 ? 9.715 -24.502 -0.731 1.00 94.75 1152 LYS A N 1
ATOM 9054 C CA . LYS A 1 1152 ? 11.177 -24.347 -0.903 1.00 94.75 1152 LYS A CA 1
ATOM 9055 C C . LYS A 1 1152 ? 11.837 -23.527 0.214 1.00 94.75 1152 LYS A C 1
ATOM 9057 O O . LYS A 1 1152 ? 12.957 -23.830 0.621 1.00 94.75 1152 LYS A O 1
ATOM 9062 N N . LEU A 1 1153 ? 11.132 -22.538 0.764 1.00 95.94 1153 LEU A N 1
ATOM 9063 C CA . LEU A 1 1153 ? 11.606 -21.731 1.896 1.00 95.94 1153 LEU A CA 1
ATOM 9064 C C . LEU A 1 1153 ? 11.492 -22.437 3.265 1.00 95.94 1153 LEU A C 1
ATOM 9066 O O . LEU A 1 1153 ? 11.834 -21.837 4.280 1.00 95.94 1153 LEU A O 1
ATOM 9070 N N . GLY A 1 1154 ? 11.023 -23.691 3.327 1.00 92.50 1154 GLY A N 1
ATOM 9071 C CA . GLY A 1 1154 ? 10.883 -24.432 4.590 1.00 92.50 1154 GLY A CA 1
ATOM 9072 C C . GLY A 1 1154 ? 9.682 -24.000 5.445 1.00 92.50 1154 GLY A C 1
ATOM 9073 O O . GLY A 1 1154 ? 9.696 -24.161 6.661 1.00 92.50 1154 GLY A O 1
ATOM 9074 N N . LYS A 1 1155 ? 8.644 -23.433 4.817 1.00 91.25 1155 LYS A N 1
ATOM 9075 C CA . LYS A 1 1155 ? 7.436 -22.848 5.439 1.00 91.25 1155 LYS A CA 1
ATOM 9076 C C . LYS A 1 1155 ? 6.125 -23.455 4.900 1.00 91.25 1155 LYS A C 1
ATOM 9078 O O . LYS A 1 1155 ? 5.047 -22.888 5.069 1.00 91.25 1155 LYS A O 1
ATOM 9083 N N . GLY A 1 1156 ? 6.203 -24.589 4.194 1.00 70.56 1156 GLY A N 1
ATOM 9084 C CA . GLY A 1 1156 ? 5.074 -25.201 3.473 1.00 70.56 1156 GLY A CA 1
ATOM 9085 C C . GLY A 1 1156 ? 4.005 -25.866 4.351 1.00 70.56 1156 GLY A C 1
ATOM 9086 O O . GLY A 1 1156 ? 2.872 -26.035 3.909 1.00 70.56 1156 GLY A O 1
ATOM 9087 N N . THR A 1 1157 ? 4.348 -26.220 5.589 1.00 71.69 1157 THR A N 1
ATOM 9088 C CA . THR A 1 1157 ? 3.465 -26.841 6.592 1.00 71.69 1157 THR A CA 1
ATOM 9089 C C . THR A 1 1157 ? 3.808 -26.298 7.977 1.00 71.69 1157 THR A C 1
ATOM 9091 O O . THR A 1 1157 ? 4.916 -25.804 8.172 1.00 71.69 1157 THR A O 1
ATOM 9094 N N . ALA A 1 1158 ? 2.911 -26.445 8.957 1.00 62.06 1158 ALA A N 1
ATOM 9095 C CA . ALA A 1 1158 ? 3.173 -26.104 10.359 1.00 62.06 1158 ALA A CA 1
ATOM 9096 C C . ALA A 1 1158 ? 4.202 -27.063 11.003 1.00 62.06 1158 ALA A C 1
ATOM 9098 O O . ALA A 1 1158 ? 3.864 -27.954 11.781 1.00 62.06 1158 ALA A O 1
ATOM 9099 N N . SER A 1 1159 ? 5.478 -26.900 10.655 1.00 50.06 1159 SER A N 1
ATOM 9100 C CA . SER A 1 1159 ? 6.599 -27.661 11.206 1.00 50.06 1159 SER A CA 1
ATOM 9101 C C . SER A 1 1159 ? 6.951 -27.158 12.607 1.00 50.06 1159 SER A C 1
ATOM 9103 O O . SER A 1 1159 ? 7.626 -26.141 12.728 1.00 50.06 1159 SER A O 1
ATOM 9105 N N . SER A 1 1160 ? 6.462 -27.858 13.634 1.00 36.38 1160 SER A N 1
ATOM 9106 C CA . SER A 1 1160 ? 6.917 -27.937 15.042 1.00 36.38 1160 SER A CA 1
ATOM 9107 C C . SER A 1 1160 ? 7.808 -26.825 15.653 1.00 36.38 1160 SER A C 1
ATOM 9109 O O . SER A 1 1160 ? 8.682 -27.132 16.466 1.00 36.38 1160 SER A O 1
ATOM 9111 N N . GLN A 1 1161 ? 7.611 -25.541 15.337 1.00 41.47 1161 GLN A N 1
ATOM 9112 C CA . GLN A 1 1161 ? 8.237 -24.439 16.074 1.00 41.47 1161 GLN A CA 1
ATOM 9113 C C . GLN A 1 1161 ? 7.499 -24.271 17.409 1.00 41.47 1161 GLN A C 1
ATOM 9115 O O . GLN A 1 1161 ? 6.281 -24.107 17.433 1.00 41.47 1161 GLN A O 1
ATOM 9120 N N . GLY A 1 1162 ? 8.230 -24.408 18.517 1.00 37.78 1162 GLY A N 1
ATOM 9121 C CA . GLY A 1 1162 ? 7.662 -24.505 19.864 1.00 37.78 1162 GLY A CA 1
ATOM 9122 C C . GLY A 1 1162 ? 7.230 -23.176 20.496 1.00 37.78 1162 GLY A C 1
ATOM 9123 O O . GLY A 1 1162 ? 7.620 -22.101 20.053 1.00 37.78 1162 GLY A O 1
ATOM 9124 N N . ASN A 1 1163 ? 6.456 -23.305 21.579 1.00 40.84 1163 ASN A N 1
ATOM 9125 C CA . ASN A 1 1163 ? 5.985 -22.306 22.556 1.00 40.84 1163 ASN A CA 1
ATOM 9126 C C . ASN A 1 1163 ? 5.251 -21.034 22.084 1.00 40.84 1163 ASN A C 1
ATOM 9128 O O . ASN A 1 1163 ? 4.331 -20.625 22.791 1.00 40.84 1163 ASN A O 1
ATOM 9132 N N . ASN A 1 1164 ? 5.570 -20.441 20.933 1.00 50.28 1164 ASN A N 1
ATOM 9133 C CA . ASN A 1 1164 ? 5.004 -19.144 20.528 1.00 50.28 1164 ASN A CA 1
ATOM 9134 C C . ASN A 1 1164 ? 3.710 -19.247 19.701 1.00 50.28 1164 ASN A C 1
ATOM 9136 O O . ASN A 1 1164 ? 3.083 -18.228 19.439 1.00 50.28 1164 ASN A O 1
ATOM 9140 N N . ASN A 1 1165 ? 3.282 -20.455 19.323 1.00 62.00 1165 ASN A N 1
ATOM 9141 C CA . ASN A 1 1165 ? 2.034 -20.650 18.582 1.00 62.00 1165 ASN A CA 1
ATOM 9142 C C . ASN A 1 1165 ? 0.847 -20.665 19.565 1.00 62.00 1165 ASN A C 1
ATOM 9144 O O . ASN A 1 1165 ? 0.796 -21.494 20.489 1.00 62.00 1165 ASN A O 1
ATOM 9148 N N . GLY A 1 1166 ? -0.134 -19.788 19.359 1.00 64.62 1166 GLY A N 1
ATOM 9149 C CA . GLY A 1 1166 ? -1.358 -19.756 20.160 1.00 64.62 1166 GLY A CA 1
ATOM 9150 C C . GLY A 1 1166 ? -2.207 -18.513 19.913 1.00 64.62 1166 GLY A C 1
ATOM 9151 O O . GLY A 1 1166 ? -1.702 -17.492 19.465 1.00 64.62 1166 GLY A O 1
ATOM 9152 N N . GLY A 1 1167 ? -3.501 -18.592 20.232 1.00 81.06 1167 GLY A N 1
ATOM 9153 C CA . GLY A 1 1167 ? -4.354 -17.404 20.298 1.00 81.06 1167 GLY A CA 1
ATOM 9154 C C . GLY A 1 1167 ? -3.896 -16.456 21.404 1.00 81.06 1167 GLY A C 1
ATOM 9155 O O . GLY A 1 1167 ? -3.325 -16.885 22.410 1.00 81.06 1167 GLY A O 1
ATOM 9156 N N . GLY A 1 1168 ? -4.111 -15.157 21.217 1.00 93.19 1168 GLY A N 1
ATOM 9157 C CA . GLY A 1 1168 ? -3.634 -14.164 22.168 1.00 93.19 1168 GLY A CA 1
ATOM 9158 C C . GLY A 1 1168 ? -3.738 -12.730 21.682 1.00 93.19 1168 GLY A C 1
ATOM 9159 O O . GLY A 1 1168 ? -4.444 -12.409 20.724 1.00 93.19 1168 GLY A O 1
ATOM 9160 N N . VAL A 1 1169 ? -3.026 -11.860 22.388 1.00 95.44 1169 VAL A N 1
ATOM 9161 C CA . VAL A 1 1169 ? -3.016 -10.419 22.169 1.00 95.44 1169 VAL A CA 1
ATOM 9162 C C . VAL A 1 1169 ? -1.583 -9.926 21.971 1.00 95.44 1169 VAL A C 1
ATOM 9164 O O . VAL A 1 1169 ? -0.701 -10.221 22.777 1.00 95.44 1169 VAL A O 1
ATOM 9167 N N . SER A 1 1170 ? -1.348 -9.179 20.890 1.00 96.00 1170 SER A N 1
ATOM 9168 C CA . SER A 1 1170 ? -0.068 -8.520 20.613 1.00 96.00 1170 SER A CA 1
ATOM 9169 C C . SER A 1 1170 ? -0.127 -7.048 21.026 1.00 96.00 1170 SER A C 1
ATOM 9171 O O . SER A 1 1170 ? -0.983 -6.314 20.531 1.00 96.00 1170 SER A O 1
ATOM 9173 N N . GLN A 1 1171 ? 0.781 -6.610 21.888 1.00 97.56 1171 GLN A N 1
ATOM 9174 C CA . GLN A 1 1171 ? 0.952 -5.226 22.335 1.00 97.56 1171 GLN A CA 1
ATOM 9175 C C . GLN A 1 1171 ? 2.096 -4.562 21.551 1.00 97.56 1171 GLN A C 1
ATOM 9177 O O . GLN A 1 1171 ? 3.100 -5.201 21.233 1.00 97.56 1171 GLN A O 1
ATOM 9182 N N . THR A 1 1172 ? 1.953 -3.282 21.206 1.00 97.69 1172 THR A N 1
ATOM 9183 C CA . THR A 1 1172 ? 3.008 -2.538 20.495 1.00 97.69 1172 THR A CA 1
ATOM 9184 C C . THR A 1 1172 ? 4.285 -2.370 21.315 1.00 97.69 1172 THR A C 1
ATOM 9186 O O . THR A 1 1172 ? 4.265 -2.438 22.541 1.00 97.69 1172 THR A O 1
ATOM 9189 N N . ILE A 1 1173 ? 5.398 -2.068 20.641 1.00 95.81 1173 ILE A N 1
ATOM 9190 C CA . ILE A 1 1173 ? 6.647 -1.684 21.312 1.00 95.81 1173 ILE A CA 1
ATOM 9191 C C . ILE A 1 1173 ? 6.435 -0.503 22.276 1.00 95.81 1173 ILE A C 1
ATOM 9193 O O . ILE A 1 1173 ? 5.642 0.402 22.008 1.00 95.81 1173 ILE A O 1
ATOM 9197 N N . ASN A 1 1174 ? 7.192 -0.479 23.373 1.00 94.25 1174 ASN A N 1
ATOM 9198 C CA . ASN A 1 1174 ? 7.193 0.653 24.298 1.00 94.25 1174 ASN A CA 1
ATOM 9199 C C . ASN A 1 1174 ? 7.894 1.860 23.657 1.00 94.25 1174 ASN A C 1
ATOM 9201 O O . ASN A 1 1174 ? 9.073 1.785 23.308 1.00 94.25 1174 ASN A O 1
ATOM 9205 N N . THR A 1 1175 ? 7.181 2.979 23.530 1.00 94.56 1175 THR A N 1
ATOM 9206 C CA . THR A 1 1175 ? 7.692 4.227 22.943 1.00 94.56 1175 THR A CA 1
ATOM 9207 C C . THR A 1 1175 ? 7.712 5.349 23.973 1.00 94.56 1175 THR A C 1
ATOM 9209 O O . THR A 1 1175 ? 6.745 5.519 24.713 1.00 94.56 1175 THR A O 1
ATOM 9212 N N . ILE A 1 1176 ? 8.766 6.163 23.972 1.00 93.62 1176 ILE A N 1
ATOM 9213 C CA . ILE A 1 1176 ? 8.875 7.383 24.785 1.00 93.62 1176 ILE A CA 1
ATOM 9214 C C . ILE A 1 1176 ? 8.844 8.630 23.894 1.00 93.62 1176 ILE A C 1
ATOM 9216 O O . ILE A 1 1176 ? 8.896 8.538 22.669 1.00 93.62 1176 ILE A O 1
ATOM 9220 N N . THR A 1 1177 ? 8.785 9.821 24.493 1.00 91.38 1177 THR A N 1
ATOM 9221 C CA . THR A 1 1177 ? 8.702 11.093 23.751 1.00 91.38 1177 THR A CA 1
ATOM 9222 C C . THR A 1 1177 ? 9.856 11.312 22.768 1.00 91.38 1177 THR A C 1
ATOM 9224 O O . THR A 1 1177 ? 9.642 11.930 21.730 1.00 91.38 1177 THR A O 1
ATOM 9227 N N . THR A 1 1178 ? 11.051 10.785 23.045 1.00 94.38 1178 THR A N 1
ATOM 9228 C CA . THR A 1 1178 ? 12.229 10.874 22.162 1.00 94.38 1178 THR A CA 1
ATOM 9229 C C . THR A 1 1178 ? 12.326 9.752 21.121 1.00 94.38 1178 THR A C 1
ATOM 9231 O O . THR A 1 1178 ? 13.173 9.838 20.230 1.00 94.38 1178 THR A O 1
ATOM 9234 N N . THR A 1 1179 ? 11.473 8.721 21.184 1.00 96.38 1179 THR A N 1
ATOM 9235 C CA . THR A 1 1179 ? 11.450 7.634 20.192 1.00 96.38 1179 THR A CA 1
ATOM 9236 C C . THR A 1 1179 ? 11.127 8.186 18.803 1.00 96.38 1179 THR A C 1
ATOM 9238 O O . THR A 1 1179 ? 10.235 9.021 18.640 1.00 96.38 1179 THR A O 1
ATOM 9241 N N . GLY A 1 1180 ? 11.862 7.719 17.792 1.00 95.25 1180 GLY A N 1
ATOM 9242 C CA . GLY A 1 1180 ? 11.714 8.174 16.408 1.00 95.25 1180 GLY A CA 1
ATOM 9243 C C . GLY A 1 1180 ? 12.399 9.506 16.093 1.00 95.25 1180 GLY A C 1
ATOM 9244 O O . GLY A 1 1180 ? 12.245 9.998 14.973 1.00 95.25 1180 GLY A O 1
ATOM 9245 N N . ASN A 1 1181 ? 13.163 10.086 17.029 1.00 97.25 1181 ASN A N 1
ATOM 9246 C CA . ASN A 1 1181 ? 14.026 11.225 16.729 1.00 97.25 1181 ASN A CA 1
ATOM 9247 C C . ASN A 1 1181 ? 15.203 10.777 15.846 1.00 97.25 1181 ASN A C 1
ATOM 9249 O O . ASN A 1 1181 ? 16.051 9.990 16.269 1.00 97.25 1181 ASN A O 1
ATOM 9253 N N . ILE A 1 1182 ? 15.256 11.305 14.626 1.00 97.50 1182 ILE A N 1
ATOM 9254 C CA . ILE A 1 1182 ? 16.294 11.029 13.628 1.00 97.50 1182 ILE A CA 1
ATOM 9255 C C . ILE A 1 1182 ? 17.033 12.312 13.213 1.00 97.50 1182 ILE A C 1
ATOM 9257 O O . ILE A 1 1182 ? 17.713 12.317 12.190 1.00 97.50 1182 ILE A O 1
ATOM 9261 N N . SER A 1 1183 ? 16.928 13.397 13.997 1.00 95.81 1183 SER A N 1
ATOM 9262 C CA . SER A 1 1183 ? 17.460 14.725 13.651 1.00 95.81 1183 SER A CA 1
ATOM 9263 C C . SER A 1 1183 ? 18.942 14.708 13.277 1.00 95.81 1183 SER A C 1
ATOM 9265 O O . SER A 1 1183 ? 19.334 15.360 12.315 1.00 95.81 1183 SER A O 1
ATOM 9267 N N . GLU A 1 1184 ? 19.754 13.918 13.983 1.00 94.62 1184 GLU A N 1
ATOM 9268 C CA . GLU A 1 1184 ? 21.184 13.753 13.694 1.00 94.62 1184 GLU A CA 1
ATOM 9269 C C . GLU A 1 1184 ? 21.444 13.108 12.325 1.00 94.62 1184 GLU A C 1
ATOM 9271 O O . GLU A 1 1184 ? 22.377 13.495 11.626 1.00 94.62 1184 GLU A O 1
ATOM 9276 N N . GLY A 1 1185 ? 20.587 12.173 11.905 1.00 93.94 1185 GLY A N 1
ATOM 9277 C CA . GLY A 1 1185 ? 20.632 11.579 10.570 1.00 93.94 1185 GLY A CA 1
ATOM 9278 C C . GLY A 1 1185 ? 20.104 12.498 9.464 1.00 93.94 1185 GLY A C 1
ATOM 9279 O O . GLY A 1 1185 ? 20.342 12.216 8.300 1.00 93.94 1185 GLY A O 1
ATOM 9280 N N . LEU A 1 1186 ? 19.407 13.591 9.792 1.00 94.69 1186 LEU A N 1
ATOM 9281 C CA . LEU A 1 1186 ? 18.826 14.511 8.804 1.00 94.69 1186 LEU A CA 1
ATOM 9282 C C . LEU A 1 1186 ? 19.680 15.760 8.522 1.00 94.69 1186 LEU A C 1
ATOM 9284 O O . LEU A 1 1186 ? 19.306 16.570 7.670 1.00 94.69 1186 LEU A O 1
ATOM 9288 N N . LYS A 1 1187 ? 20.814 15.914 9.216 1.00 90.44 1187 LYS A N 1
ATOM 9289 C CA . LYS A 1 1187 ? 21.782 17.007 9.034 1.00 90.44 1187 LYS A CA 1
ATOM 9290 C C . LYS A 1 1187 ? 22.546 16.888 7.713 1.00 90.44 1187 LYS A C 1
ATOM 9292 O O . LYS A 1 1187 ? 22.958 15.794 7.332 1.00 90.44 1187 LYS A O 1
ATOM 9297 N N . GLU A 1 1188 ? 22.845 18.027 7.088 1.00 83.31 1188 GLU A N 1
ATOM 9298 C CA . GLU A 1 1188 ? 23.703 18.139 5.893 1.00 83.31 1188 GLU A CA 1
ATOM 9299 C C . GLU A 1 1188 ? 25.048 18.828 6.203 1.00 83.31 1188 GLU A C 1
ATOM 9301 O O . GLU A 1 1188 ? 25.492 19.733 5.503 1.00 83.31 1188 GLU A O 1
ATOM 9306 N N . GLU A 1 1189 ? 25.701 18.431 7.299 1.00 75.06 1189 GLU A N 1
ATOM 9307 C CA . GLU A 1 1189 ? 26.967 19.044 7.745 1.00 75.06 1189 GLU A CA 1
ATOM 9308 C C . GLU A 1 1189 ? 28.198 18.520 6.979 1.00 75.06 1189 GLU A C 1
ATOM 9310 O O . GLU A 1 1189 ? 29.150 19.261 6.745 1.00 75.06 1189 GLU A O 1
ATOM 9315 N N . THR A 1 1190 ? 28.203 17.236 6.598 1.00 78.00 1190 THR A N 1
ATOM 9316 C CA . THR A 1 1190 ? 29.383 16.543 6.025 1.00 78.00 1190 THR A CA 1
ATOM 9317 C C . THR A 1 1190 ? 29.084 15.705 4.780 1.00 78.00 1190 THR A C 1
ATOM 9319 O O . THR A 1 1190 ? 29.998 15.197 4.127 1.00 78.00 1190 THR A O 1
ATOM 9322 N N . SER A 1 1191 ? 27.811 15.479 4.469 1.00 82.94 1191 SER A N 1
ATOM 9323 C CA . SER A 1 1191 ? 27.324 14.712 3.318 1.00 82.94 1191 SER A CA 1
ATOM 9324 C C . SER A 1 1191 ? 25.859 15.091 3.067 1.00 82.94 1191 SER A C 1
ATOM 9326 O O . SER A 1 1191 ? 25.232 15.688 3.942 1.00 82.94 1191 SER A O 1
ATOM 9328 N N . ILE A 1 1192 ? 25.305 14.724 1.905 1.00 89.12 1192 ILE A N 1
ATOM 9329 C CA . ILE A 1 1192 ? 23.871 14.902 1.616 1.00 89.12 1192 ILE A CA 1
ATOM 9330 C C . ILE A 1 1192 ? 23.017 14.140 2.636 1.00 89.12 1192 ILE A C 1
ATOM 9332 O O . ILE A 1 1192 ? 23.451 13.098 3.136 1.00 89.12 1192 ILE A O 1
ATOM 9336 N N . GLN A 1 1193 ? 21.789 14.602 2.876 1.00 91.69 1193 GLN A N 1
ATOM 9337 C CA . GLN A 1 1193 ? 20.874 14.041 3.878 1.00 91.69 1193 GLN A CA 1
ATOM 9338 C C . GLN A 1 1193 ? 20.695 12.514 3.773 1.00 91.69 1193 GLN A C 1
ATOM 9340 O O . GLN A 1 1193 ? 20.636 11.810 4.778 1.00 91.69 1193 GLN A O 1
ATOM 9345 N N . ALA A 1 1194 ? 20.653 11.963 2.556 1.00 93.88 1194 ALA A N 1
ATOM 9346 C CA . ALA A 1 1194 ? 20.554 10.516 2.358 1.00 93.88 1194 ALA A CA 1
ATOM 9347 C C . ALA A 1 1194 ? 21.815 9.753 2.828 1.00 93.88 1194 ALA A C 1
ATOM 9349 O O . ALA A 1 1194 ? 21.712 8.635 3.333 1.00 93.88 1194 ALA A O 1
ATOM 9350 N N . GLU A 1 1195 ? 23.012 10.337 2.699 1.00 94.12 1195 GLU A N 1
ATOM 9351 C CA . GLU A 1 1195 ? 24.258 9.709 3.159 1.00 94.12 1195 GLU A CA 1
ATOM 9352 C C . GLU A 1 1195 ? 24.429 9.829 4.683 1.00 94.12 1195 GLU A C 1
ATOM 9354 O O . GLU A 1 1195 ? 24.905 8.879 5.312 1.00 94.12 1195 GLU A O 1
ATOM 9359 N N . THR A 1 1196 ? 24.011 10.939 5.301 1.00 94.62 1196 THR A N 1
ATOM 9360 C CA . THR A 1 1196 ? 24.001 11.073 6.769 1.00 94.62 1196 THR A CA 1
ATOM 9361 C C . THR A 1 1196 ? 22.945 10.173 7.416 1.00 94.62 1196 THR A C 1
ATOM 9363 O O . THR A 1 1196 ? 23.270 9.475 8.381 1.00 94.62 1196 THR A O 1
ATOM 9366 N N . LEU A 1 1197 ? 21.742 10.057 6.838 1.00 96.38 1197 LEU A N 1
ATOM 9367 C CA . LEU A 1 1197 ? 20.697 9.184 7.379 1.00 96.38 1197 LEU A CA 1
ATOM 9368 C C . LEU A 1 1197 ? 21.062 7.698 7.272 1.00 96.38 1197 LEU A C 1
ATOM 9370 O O . LEU A 1 1197 ? 20.814 6.950 8.219 1.00 96.38 1197 LEU A O 1
ATOM 9374 N N . LYS A 1 1198 ? 21.720 7.261 6.184 1.00 95.50 1198 LYS A N 1
ATOM 9375 C CA . LYS A 1 1198 ? 22.237 5.883 6.102 1.00 95.50 1198 LYS A CA 1
ATOM 9376 C C . LYS A 1 1198 ? 23.238 5.592 7.219 1.00 95.50 1198 LYS A C 1
ATOM 9378 O O . LYS A 1 1198 ? 23.084 4.597 7.920 1.00 95.50 1198 LYS A O 1
ATOM 9383 N N . LYS A 1 1199 ? 24.236 6.466 7.413 1.00 94.12 1199 LYS A N 1
ATOM 9384 C CA . LYS A 1 1199 ? 25.252 6.315 8.474 1.00 94.12 1199 LYS A CA 1
ATOM 9385 C C . LYS A 1 1199 ? 24.600 6.248 9.862 1.00 94.12 1199 LYS A C 1
ATOM 9387 O O . LYS A 1 1199 ? 24.986 5.417 10.682 1.00 94.12 1199 LYS A O 1
ATOM 9392 N N . PHE A 1 1200 ? 23.576 7.071 10.100 1.00 95.56 1200 PHE A N 1
ATOM 9393 C CA . PHE A 1 1200 ? 22.781 7.037 11.326 1.00 95.56 1200 PHE A CA 1
ATOM 9394 C C . PHE A 1 1200 ? 22.050 5.695 11.504 1.00 95.56 1200 PHE A C 1
ATOM 9396 O O . PHE A 1 1200 ? 22.214 5.052 12.540 1.00 95.56 1200 PHE A O 1
ATOM 9403 N N . PHE A 1 1201 ? 21.308 5.217 10.501 1.00 96.19 1201 PHE A N 1
ATOM 9404 C CA . PHE A 1 1201 ? 20.595 3.937 10.584 1.00 96.19 1201 PHE A CA 1
ATOM 9405 C C . PHE A 1 1201 ? 21.527 2.722 10.709 1.00 96.19 1201 PHE A C 1
ATOM 9407 O O . PHE A 1 1201 ? 21.245 1.839 11.521 1.00 96.19 1201 PHE A O 1
ATOM 9414 N N . ASP A 1 1202 ? 22.664 2.698 10.004 1.00 93.00 1202 ASP A N 1
ATOM 9415 C CA . ASP A 1 1202 ? 23.696 1.661 10.166 1.00 93.00 1202 ASP A CA 1
ATOM 9416 C C . ASP A 1 1202 ? 24.202 1.610 11.624 1.00 93.00 1202 ASP A C 1
ATOM 9418 O O . ASP A 1 1202 ? 24.314 0.529 12.206 1.00 93.00 1202 ASP A O 1
ATOM 9422 N N . SER A 1 1203 ? 24.412 2.772 12.263 1.00 93.38 1203 SER A N 1
ATOM 9423 C CA . SER A 1 1203 ? 24.814 2.861 13.679 1.00 93.38 1203 SER A CA 1
ATOM 9424 C C . SER A 1 1203 ? 23.740 2.385 14.673 1.00 93.38 1203 SER A C 1
ATOM 9426 O O . SER A 1 1203 ? 24.053 2.069 15.821 1.00 93.38 1203 SER A O 1
ATOM 9428 N N . LYS A 1 1204 ? 22.475 2.306 14.240 1.00 94.25 1204 LYS A N 1
ATOM 9429 C CA . LYS A 1 1204 ? 21.308 1.982 15.077 1.00 94.25 1204 LYS A CA 1
ATOM 9430 C C . LYS A 1 1204 ? 20.690 0.612 14.791 1.00 94.25 1204 LYS A C 1
ATOM 9432 O O . LYS A 1 1204 ? 19.697 0.259 15.423 1.00 94.25 1204 LYS A O 1
ATOM 9437 N N . GLN A 1 1205 ? 21.276 -0.202 13.907 1.00 90.06 1205 GLN A N 1
ATOM 9438 C CA . GLN A 1 1205 ? 20.700 -1.503 13.529 1.00 90.06 1205 GLN A CA 1
ATOM 9439 C C . GLN A 1 1205 ? 20.455 -2.464 14.701 1.00 90.06 1205 GLN A C 1
ATOM 9441 O O . GLN A 1 1205 ? 19.499 -3.234 14.646 1.00 90.06 1205 GLN A O 1
ATOM 9446 N N . ASN A 1 1206 ? 21.274 -2.400 15.755 1.00 89.38 1206 ASN A N 1
ATOM 9447 C CA . ASN A 1 1206 ? 21.133 -3.246 16.945 1.00 89.38 1206 ASN A CA 1
ATOM 9448 C C . ASN A 1 1206 ? 20.114 -2.715 17.971 1.00 89.38 1206 ASN A C 1
ATOM 9450 O O . ASN A 1 1206 ? 19.769 -3.442 18.896 1.00 89.38 1206 ASN A O 1
ATOM 9454 N N . ASN A 1 1207 ? 19.622 -1.476 17.828 1.00 91.62 1207 ASN A N 1
ATOM 9455 C CA . ASN A 1 1207 ? 18.621 -0.888 18.726 1.00 91.62 1207 ASN A CA 1
ATOM 9456 C C . ASN A 1 1207 ? 17.544 -0.117 17.945 1.00 91.62 1207 ASN A C 1
ATOM 9458 O O . ASN A 1 1207 ? 17.296 1.068 18.173 1.00 91.62 1207 ASN A O 1
ATOM 9462 N N . LYS A 1 1208 ? 16.893 -0.800 16.993 1.00 94.75 1208 LYS A N 1
ATOM 9463 C CA . LYS A 1 1208 ? 15.856 -0.197 16.136 1.00 94.75 1208 LYS A CA 1
ATOM 9464 C C . LYS A 1 1208 ? 14.642 0.330 16.912 1.00 94.75 1208 LYS A C 1
ATOM 9466 O O . LYS A 1 1208 ? 13.955 1.236 16.436 1.00 94.75 1208 LYS A O 1
ATOM 9471 N N . SER A 1 1209 ? 14.442 -0.160 18.134 1.00 92.75 1209 SER A N 1
ATOM 9472 C CA . SER A 1 1209 ? 13.478 0.336 19.119 1.00 92.75 1209 SER A CA 1
ATOM 9473 C C . SER A 1 1209 ? 13.624 1.833 19.414 1.00 92.75 1209 SER A C 1
ATOM 9475 O O . SER A 1 1209 ? 12.610 2.501 19.594 1.00 92.75 1209 SER A O 1
ATOM 9477 N N . GLU A 1 1210 ? 14.837 2.402 19.381 1.00 94.31 1210 GLU A N 1
ATOM 9478 C CA . GLU A 1 1210 ? 15.035 3.857 19.542 1.00 94.31 1210 GLU A CA 1
ATOM 9479 C C . GLU A 1 1210 ? 14.372 4.672 18.415 1.00 94.31 1210 GLU A C 1
ATOM 9481 O O . GLU A 1 1210 ? 13.878 5.775 18.646 1.00 94.31 1210 GLU A O 1
ATOM 9486 N N . ILE A 1 1211 ? 14.317 4.116 17.201 1.00 96.94 1211 ILE A N 1
ATOM 9487 C CA . ILE A 1 1211 ? 13.685 4.728 16.021 1.00 96.94 1211 ILE A CA 1
ATOM 9488 C C . ILE A 1 1211 ? 12.171 4.432 16.010 1.00 96.94 1211 ILE A C 1
ATOM 9490 O O . ILE A 1 1211 ? 11.416 5.084 15.296 1.00 96.94 1211 ILE A O 1
ATOM 9494 N N . GLY A 1 1212 ? 11.709 3.482 16.829 1.00 96.62 1212 GLY A N 1
ATOM 9495 C CA . GLY A 1 1212 ? 10.320 3.033 16.863 1.00 96.62 1212 GLY A CA 1
ATOM 9496 C C . GLY A 1 1212 ? 10.023 1.863 15.924 1.00 96.62 1212 GLY A C 1
ATOM 9497 O O . GLY A 1 1212 ? 8.888 1.734 15.474 1.00 96.62 1212 GLY A O 1
ATOM 9498 N N . ILE A 1 1213 ? 11.012 1.014 15.620 1.00 97.62 1213 ILE A N 1
ATOM 9499 C CA . ILE A 1 1213 ? 10.838 -0.209 14.820 1.00 97.62 1213 ILE A CA 1
ATOM 9500 C C . ILE A 1 1213 ? 11.200 -1.425 15.678 1.00 97.62 1213 ILE A C 1
ATOM 9502 O O . ILE A 1 1213 ? 12.321 -1.508 16.178 1.00 97.62 1213 ILE A O 1
ATOM 9506 N N . GLY A 1 1214 ? 10.291 -2.388 15.827 1.00 95.44 1214 GLY A N 1
ATOM 9507 C CA . GLY A 1 1214 ? 10.567 -3.618 16.573 1.00 95.44 1214 GLY A CA 1
ATOM 9508 C C . GLY A 1 1214 ? 9.424 -4.625 16.529 1.00 95.44 1214 GLY A C 1
ATOM 9509 O O . GLY A 1 1214 ? 8.450 -4.438 15.802 1.00 95.44 1214 GLY A O 1
ATOM 9510 N N . ASP A 1 1215 ? 9.541 -5.686 17.319 1.00 94.62 1215 ASP A N 1
ATOM 9511 C CA . ASP A 1 1215 ? 8.529 -6.739 17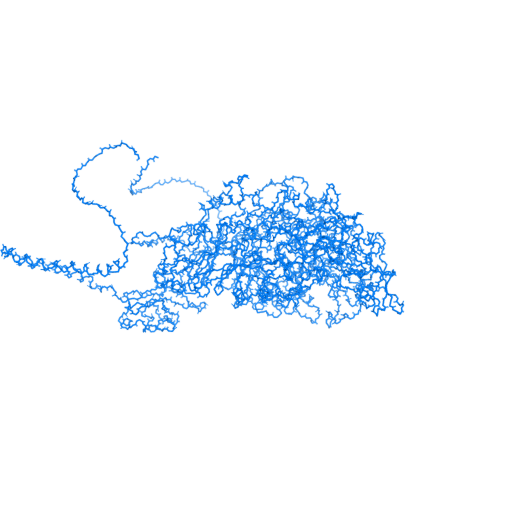.410 1.00 94.62 1215 ASP A CA 1
ATOM 9512 C C . ASP A 1 1215 ? 7.537 -6.444 18.542 1.00 94.62 1215 ASP A C 1
ATOM 9514 O O . ASP A 1 1215 ? 7.919 -5.985 19.619 1.00 94.62 1215 ASP A O 1
ATOM 9518 N N . SER A 1 1216 ? 6.257 -6.723 18.301 1.00 93.75 1216 SER A N 1
ATOM 9519 C CA . SER A 1 1216 ? 5.201 -6.665 19.316 1.00 93.75 1216 SER A CA 1
ATOM 9520 C C . SER A 1 1216 ? 5.432 -7.699 20.419 1.00 93.75 1216 SER A C 1
ATOM 9522 O O . SER A 1 1216 ? 5.862 -8.823 20.157 1.00 93.75 1216 SER A O 1
ATOM 9524 N N . THR A 1 1217 ? 5.119 -7.344 21.664 1.00 93.88 1217 THR A N 1
ATOM 9525 C CA . THR A 1 1217 ? 5.081 -8.304 22.773 1.00 93.88 1217 THR A CA 1
ATOM 9526 C C . THR A 1 1217 ? 3.790 -9.117 22.681 1.00 93.88 1217 THR A C 1
ATOM 9528 O O . THR A 1 1217 ? 2.726 -8.570 22.400 1.00 93.88 1217 THR A O 1
ATOM 9531 N N . PHE A 1 1218 ? 3.850 -10.432 22.906 1.00 92.69 1218 PHE A N 1
ATOM 9532 C CA . PHE A 1 1218 ? 2.682 -11.309 22.775 1.00 92.69 1218 PHE A CA 1
ATOM 9533 C C . PHE A 1 1218 ? 2.272 -11.928 24.113 1.00 92.69 1218 PHE A C 1
ATOM 9535 O O . PHE A 1 1218 ? 3.078 -12.569 24.785 1.00 92.69 1218 PHE A O 1
ATOM 9542 N N . THR A 1 1219 ? 0.997 -11.779 24.480 1.00 92.88 1219 THR A N 1
ATOM 9543 C CA . THR A 1 1219 ? 0.389 -12.456 25.633 1.00 92.88 1219 THR A CA 1
ATOM 9544 C C . THR A 1 1219 ? -0.579 -13.521 25.134 1.00 92.88 1219 THR A C 1
ATOM 9546 O O . THR A 1 1219 ? -1.600 -13.213 24.515 1.00 92.88 1219 THR A O 1
ATOM 9549 N N . LYS A 1 1220 ? -0.258 -14.787 25.406 1.00 90.25 1220 LYS A N 1
ATOM 9550 C CA . LYS A 1 1220 ? -1.103 -15.934 25.060 1.00 90.25 1220 LYS A CA 1
ATOM 9551 C C . LYS A 1 1220 ? -2.398 -15.920 25.880 1.00 90.25 1220 LYS A C 1
ATOM 9553 O O . LYS A 1 1220 ? -2.362 -15.656 27.077 1.00 90.25 1220 LYS A O 1
ATOM 9558 N N . MET A 1 1221 ? -3.514 -16.239 25.231 1.00 89.50 1221 MET A N 1
ATOM 9559 C CA . MET A 1 1221 ? -4.843 -16.357 25.837 1.00 89.50 1221 MET A CA 1
ATOM 9560 C C . MET A 1 1221 ? -5.405 -17.756 25.572 1.00 89.50 1221 MET A C 1
ATOM 9562 O O . MET A 1 1221 ? -5.170 -18.334 24.509 1.00 89.50 1221 MET A O 1
ATOM 9566 N N . ASP A 1 1222 ? -6.163 -18.296 26.523 1.00 84.56 1222 ASP A N 1
ATOM 9567 C CA . ASP A 1 1222 ? -6.823 -19.591 26.359 1.00 84.56 1222 ASP A CA 1
ATOM 9568 C C . ASP A 1 1222 ? -8.162 -19.459 25.614 1.00 84.56 1222 ASP A C 1
ATOM 9570 O O . ASP A 1 1222 ? -8.959 -18.552 25.859 1.00 84.56 1222 ASP A O 1
ATOM 9574 N N . GLY A 1 1223 ? -8.437 -20.418 24.727 1.00 84.62 1223 GLY A N 1
ATOM 9575 C CA . GLY A 1 1223 ? -9.676 -20.486 23.951 1.00 84.62 1223 GLY A CA 1
ATOM 9576 C C . GLY A 1 1223 ? -9.670 -19.669 22.653 1.00 84.62 1223 GLY A C 1
ATOM 9577 O O . GLY A 1 1223 ? -8.649 -19.151 22.208 1.00 84.62 1223 GLY A O 1
ATOM 9578 N N . LYS A 1 1224 ? -10.839 -19.605 22.006 1.00 90.00 1224 LYS A N 1
ATOM 9579 C CA . LYS A 1 1224 ? -11.052 -18.885 20.743 1.00 90.00 1224 LYS A CA 1
ATOM 9580 C C . LYS A 1 1224 ? -11.321 -17.408 21.029 1.00 90.00 1224 LYS A C 1
ATOM 9582 O O . LYS A 1 1224 ? -12.252 -17.094 21.771 1.00 90.00 1224 LYS A O 1
ATOM 9587 N N . LEU A 1 1225 ? -10.551 -16.501 20.435 1.00 93.69 1225 LEU A N 1
ATOM 9588 C CA . LEU A 1 1225 ? -10.777 -15.061 20.571 1.00 93.69 1225 LEU A CA 1
ATOM 9589 C C . LEU A 1 1225 ? -11.761 -14.615 19.486 1.00 93.69 1225 LEU A C 1
ATOM 9591 O O . LEU A 1 1225 ? -11.514 -14.817 18.298 1.00 93.69 1225 LEU A O 1
ATOM 9595 N N . THR A 1 1226 ? -12.890 -14.026 19.878 1.00 94.06 1226 THR A N 1
ATOM 9596 C CA . THR A 1 1226 ? -13.942 -13.603 18.940 1.00 94.06 1226 THR A CA 1
ATOM 9597 C C . THR A 1 1226 ? -14.144 -12.093 18.906 1.00 94.06 1226 THR A C 1
ATOM 9599 O O . THR A 1 1226 ? -14.549 -11.592 17.859 1.00 94.06 1226 THR A O 1
ATOM 9602 N N . GLY A 1 1227 ? -13.821 -11.377 19.989 1.00 94.00 1227 GLY A N 1
ATOM 9603 C CA . GLY A 1 1227 ? -13.855 -9.913 20.058 1.00 94.00 1227 GLY A CA 1
ATOM 9604 C C . GLY A 1 1227 ? -13.495 -9.359 21.444 1.00 94.00 1227 GLY A C 1
ATOM 9605 O O . GLY A 1 1227 ? -13.074 -10.095 22.338 1.00 94.00 1227 GLY A O 1
ATOM 9606 N N . VAL A 1 1228 ? -13.691 -8.054 21.634 1.00 96.62 1228 VAL A N 1
ATOM 9607 C CA . VAL A 1 1228 ? -13.504 -7.322 22.901 1.00 96.62 1228 VAL A CA 1
ATOM 9608 C C . VAL A 1 1228 ? -14.739 -6.483 23.247 1.00 96.62 1228 VAL A C 1
ATOM 9610 O O . VAL A 1 1228 ? -15.361 -5.873 22.370 1.00 96.62 1228 VAL A O 1
ATOM 9613 N N . VAL A 1 1229 ? -15.088 -6.453 24.534 1.00 97.25 1229 VAL A N 1
ATOM 9614 C CA . VAL A 1 1229 ? -16.105 -5.570 25.117 1.00 97.25 1229 VAL A CA 1
ATOM 9615 C C . VAL A 1 1229 ? -15.385 -4.461 25.879 1.00 97.25 1229 VAL A C 1
ATOM 9617 O O . VAL A 1 1229 ? -14.753 -4.724 26.899 1.00 97.25 1229 VAL A O 1
ATOM 9620 N N . SER A 1 1230 ? -15.459 -3.232 25.376 1.00 96.69 1230 SER A N 1
ATOM 9621 C CA . SER A 1 1230 ? -14.740 -2.076 25.917 1.00 96.69 1230 SER A CA 1
ATOM 9622 C C . SER A 1 1230 ? -15.707 -1.077 26.544 1.00 96.69 1230 SER A C 1
ATOM 9624 O O . SER A 1 1230 ? -16.553 -0.511 25.851 1.00 96.69 1230 SER A O 1
ATOM 9626 N N . THR A 1 1231 ? -15.549 -0.823 27.841 1.00 95.94 1231 THR A N 1
ATOM 9627 C CA . THR A 1 1231 ? -16.186 0.278 28.582 1.00 95.94 1231 THR A CA 1
ATOM 9628 C C . THR A 1 1231 ? -15.164 1.397 28.818 1.00 95.94 1231 THR A C 1
ATOM 9630 O O . THR A 1 1231 ? -13.980 1.219 28.516 1.00 95.94 1231 THR A O 1
ATOM 9633 N N . PRO A 1 1232 ? -15.554 2.580 29.325 1.00 91.75 1232 PRO A N 1
ATOM 9634 C CA . PRO A 1 1232 ? -14.595 3.577 29.794 1.00 91.75 1232 PRO A CA 1
ATOM 9635 C C . PRO A 1 1232 ? -13.543 3.020 30.762 1.00 91.75 1232 PRO A C 1
ATOM 9637 O O . PRO A 1 1232 ? -12.371 3.329 30.569 1.00 91.75 1232 PRO A O 1
ATOM 9640 N N . LEU A 1 1233 ? -13.942 2.149 31.698 1.00 90.69 1233 LEU A N 1
ATOM 9641 C CA . LEU A 1 1233 ? -13.069 1.574 32.729 1.00 90.69 1233 LEU A CA 1
ATOM 9642 C C . LEU A 1 1233 ? -12.262 0.346 32.277 1.00 90.69 1233 LEU A C 1
ATOM 9644 O O . LEU A 1 1233 ? -11.092 0.227 32.630 1.00 90.69 1233 LEU A O 1
ATOM 9648 N N . VAL A 1 1234 ? -12.870 -0.591 31.538 1.00 92.56 1234 VAL A N 1
ATOM 9649 C CA . VAL A 1 1234 ? -12.292 -1.929 31.303 1.00 92.56 1234 VAL A CA 1
ATOM 9650 C C . VAL A 1 1234 ? -12.390 -2.390 29.849 1.00 92.56 1234 VAL A C 1
ATOM 9652 O O . VAL A 1 1234 ? -13.315 -2.032 29.121 1.00 92.56 1234 VAL A O 1
ATOM 9655 N N . ASN A 1 1235 ? -11.453 -3.248 29.439 1.00 95.12 1235 ASN A N 1
ATOM 9656 C CA . ASN A 1 1235 ? -11.483 -3.970 28.168 1.00 95.12 1235 ASN A CA 1
ATOM 9657 C C . ASN A 1 1235 ? -11.520 -5.479 28.444 1.00 95.12 1235 ASN A C 1
ATOM 9659 O O . ASN A 1 1235 ? -10.549 -6.048 28.937 1.00 95.12 1235 ASN A O 1
ATOM 9663 N N . LEU A 1 1236 ? -12.636 -6.136 28.129 1.00 95.06 1236 LEU A N 1
ATOM 9664 C CA . LEU A 1 1236 ? -12.867 -7.549 28.431 1.00 95.06 1236 LEU A CA 1
ATOM 9665 C C . LEU A 1 1236 ? -12.876 -8.379 27.143 1.00 95.06 1236 LEU A C 1
ATOM 9667 O O . LEU A 1 1236 ? -13.821 -8.317 26.348 1.00 95.06 1236 LEU A O 1
ATOM 9671 N N . ILE A 1 1237 ? -11.832 -9.183 26.928 1.00 95.19 1237 ILE A N 1
ATOM 9672 C CA . ILE A 1 1237 ? -11.761 -10.119 25.794 1.00 95.19 1237 ILE A CA 1
ATOM 9673 C C . ILE A 1 1237 ? -12.895 -11.142 25.934 1.00 95.19 1237 ILE A C 1
ATOM 9675 O O . ILE A 1 1237 ? -13.121 -11.700 27.009 1.00 95.19 1237 ILE A O 1
ATOM 9679 N N . ASN A 1 1238 ? -13.659 -11.342 24.858 1.00 93.06 1238 ASN A N 1
ATOM 9680 C CA . ASN A 1 1238 ? -14.882 -12.151 24.825 1.00 93.06 1238 ASN A CA 1
ATOM 9681 C C . ASN A 1 1238 ? -15.937 -11.785 25.903 1.00 93.06 1238 ASN A C 1
ATOM 9683 O O . ASN A 1 1238 ? -16.854 -12.569 26.147 1.00 93.06 1238 ASN A O 1
ATOM 9687 N N . GLY A 1 1239 ? -15.837 -10.614 26.550 1.00 86.44 1239 GLY A N 1
ATOM 9688 C CA . GLY A 1 1239 ? -16.699 -10.215 27.671 1.00 86.44 1239 GLY A CA 1
ATOM 9689 C C . GLY A 1 1239 ? -16.442 -10.969 28.986 1.00 86.44 1239 GLY A C 1
ATOM 9690 O O . GLY A 1 1239 ? -17.312 -10.981 29.853 1.00 86.44 1239 GLY A O 1
ATOM 9691 N N . GLN A 1 1240 ? -15.288 -11.626 29.144 1.00 87.12 1240 GLN A N 1
ATOM 9692 C CA . GLN A 1 1240 ? -14.943 -12.372 30.360 1.00 87.12 1240 GLN A CA 1
ATOM 9693 C C . GLN A 1 1240 ? -14.216 -11.492 31.389 1.00 87.12 1240 GLN A C 1
ATOM 9695 O O . GLN A 1 1240 ? -13.439 -10.618 31.021 1.00 87.12 1240 GLN A O 1
ATOM 9700 N N . GLY A 1 1241 ? -14.430 -11.758 32.684 1.00 85.50 1241 GLY A N 1
ATOM 9701 C CA . GLY A 1 1241 ? -13.664 -11.138 33.779 1.00 85.50 1241 GLY A CA 1
ATOM 9702 C C . GLY A 1 1241 ? -14.284 -9.906 34.454 1.00 85.50 1241 GLY A C 1
ATOM 9703 O O . GLY A 1 1241 ? -13.612 -9.282 35.265 1.00 85.50 1241 GLY A O 1
ATOM 9704 N N . ALA A 1 1242 ? -15.546 -9.557 34.178 1.00 87.94 1242 ALA A N 1
ATOM 9705 C CA . ALA A 1 1242 ? -16.218 -8.407 34.800 1.00 87.94 1242 ALA A CA 1
ATOM 9706 C C . ALA A 1 1242 ? -16.385 -8.555 36.334 1.00 87.94 1242 ALA A C 1
ATOM 9708 O O . ALA A 1 1242 ? -17.162 -9.391 36.808 1.00 87.94 1242 ALA A O 1
ATOM 9709 N N . THR A 1 1243 ? -15.715 -7.713 37.126 1.00 84.94 1243 THR A N 1
ATOM 9710 C CA . THR A 1 1243 ? -15.787 -7.710 38.602 1.00 84.94 1243 THR A CA 1
ATOM 9711 C C . THR A 1 1243 ? -16.687 -6.598 39.152 1.00 84.94 1243 THR A C 1
ATOM 9713 O O . THR A 1 1243 ? -17.241 -5.783 38.414 1.00 84.94 1243 THR A O 1
ATOM 9716 N N . SER A 1 1244 ? -16.908 -6.584 40.472 1.00 81.88 1244 SER A N 1
ATOM 9717 C CA . SER A 1 1244 ? -17.343 -5.349 41.142 1.00 81.88 1244 SER A CA 1
ATOM 9718 C C . SER A 1 1244 ? -16.147 -4.399 41.202 1.00 81.88 1244 SER A C 1
ATOM 9720 O O . SER A 1 1244 ? -15.006 -4.862 41.204 1.00 81.88 1244 SER A O 1
ATOM 9722 N N . ASP A 1 1245 ? -16.409 -3.099 41.239 1.00 83.56 1245 ASP A N 1
ATOM 9723 C CA . ASP A 1 1245 ? -15.368 -2.097 41.449 1.00 83.56 1245 ASP A CA 1
ATOM 9724 C C . ASP A 1 1245 ? -14.998 -2.082 42.944 1.00 83.56 1245 ASP A C 1
ATOM 9726 O O . ASP A 1 1245 ? -15.884 -2.015 43.803 1.00 83.56 1245 ASP A O 1
ATOM 9730 N N . SER A 1 1246 ? -13.706 -2.223 43.252 1.00 83.56 1246 SER A N 1
ATOM 9731 C CA . SER A 1 1246 ? -13.183 -2.250 44.623 1.00 83.56 1246 SER A CA 1
ATOM 9732 C C . SER A 1 1246 ? -13.308 -0.907 45.328 1.00 83.56 1246 SER A C 1
ATOM 9734 O O . SER A 1 1246 ? -13.485 -0.865 46.546 1.00 83.56 1246 SER A O 1
ATOM 9736 N N . ASP A 1 1247 ? -13.233 0.185 44.573 1.00 87.50 1247 ASP A N 1
ATOM 9737 C CA . ASP A 1 1247 ? -13.112 1.529 45.128 1.00 87.50 1247 ASP A CA 1
ATOM 9738 C C . ASP A 1 1247 ? -14.482 2.026 45.603 1.00 87.50 1247 ASP A C 1
ATOM 9740 O O . ASP A 1 1247 ? -14.597 2.767 46.582 1.00 87.50 1247 ASP A O 1
ATOM 9744 N N . THR A 1 1248 ? -15.546 1.524 44.969 1.00 89.38 1248 THR A N 1
ATOM 9745 C CA . THR A 1 1248 ? -16.934 1.866 45.286 1.00 89.38 1248 THR A CA 1
ATOM 9746 C C . THR A 1 1248 ? -17.676 0.811 46.115 1.00 89.38 1248 THR A C 1
ATOM 9748 O O . THR A 1 1248 ? -18.783 1.087 46.576 1.00 89.38 1248 THR A O 1
ATOM 9751 N N . GLU A 1 1249 ? -17.080 -0.358 46.407 1.00 88.81 1249 GLU A N 1
ATOM 9752 C CA . GLU A 1 1249 ? -17.755 -1.505 47.056 1.00 88.81 1249 GLU A CA 1
ATOM 9753 C C . GLU A 1 1249 ? -18.453 -1.160 48.396 1.00 88.81 1249 GLU A C 1
ATOM 9755 O O . GLU A 1 1249 ? -19.444 -1.790 48.768 1.00 88.81 1249 GLU A O 1
ATOM 9760 N N . LYS A 1 1250 ? -17.936 -0.153 49.121 1.00 89.81 1250 LYS A N 1
ATOM 9761 C CA . LYS A 1 1250 ? -18.404 0.290 50.454 1.00 89.81 1250 LYS A CA 1
ATOM 9762 C C . LYS A 1 1250 ? -19.369 1.478 50.405 1.00 89.81 1250 LYS A C 1
ATOM 9764 O O . LYS A 1 1250 ? -19.860 1.899 51.451 1.00 89.81 1250 LYS A O 1
ATOM 9769 N N . ILE A 1 1251 ? -19.618 2.024 49.218 1.00 92.19 1251 ILE A N 1
ATOM 9770 C CA . ILE A 1 1251 ? -20.454 3.201 48.983 1.00 92.19 1251 ILE A CA 1
ATOM 9771 C C . ILE A 1 1251 ? -21.839 2.720 48.534 1.00 92.19 1251 ILE A C 1
ATOM 9773 O O . ILE A 1 1251 ? -21.964 1.991 47.554 1.00 92.19 1251 ILE A O 1
ATOM 9777 N N . SER A 1 1252 ? -22.898 3.113 49.244 1.00 92.81 1252 SER A N 1
ATOM 9778 C CA . SER A 1 1252 ? -24.278 2.733 48.890 1.00 92.81 1252 SER A CA 1
ATOM 9779 C C . SER A 1 1252 ? -25.293 3.793 49.296 1.00 92.81 1252 SER A C 1
ATOM 9781 O O . SER A 1 1252 ? -25.051 4.547 50.233 1.00 92.81 1252 SER A O 1
ATOM 9783 N N . PHE A 1 1253 ? -26.449 3.872 48.634 1.00 92.94 1253 PHE A N 1
ATOM 9784 C CA . PHE A 1 1253 ? -27.531 4.730 49.117 1.00 92.94 1253 PHE A CA 1
ATOM 9785 C C . PHE A 1 1253 ? -28.034 4.256 50.485 1.00 92.94 1253 PHE A C 1
ATOM 9787 O O . PHE A 1 1253 ? -28.068 3.057 50.777 1.00 92.94 1253 PHE A O 1
ATOM 9794 N N . LYS A 1 1254 ? -28.494 5.194 51.318 1.00 90.81 1254 LYS A N 1
ATOM 9795 C CA . LYS A 1 1254 ? -29.297 4.838 52.489 1.00 90.81 1254 LYS A CA 1
ATOM 9796 C C . LYS A 1 1254 ? -30.620 4.227 52.011 1.00 90.81 1254 LYS A C 1
ATOM 9798 O O . LYS A 1 1254 ? -31.308 4.850 51.199 1.00 90.81 1254 LYS A O 1
ATOM 9803 N N . PRO A 1 1255 ? -31.003 3.029 52.491 1.00 82.75 1255 PRO A N 1
ATOM 9804 C CA . PRO A 1 1255 ? -32.338 2.493 52.261 1.00 82.75 1255 PRO A CA 1
ATOM 9805 C C . PRO A 1 1255 ? -33.398 3.482 52.755 1.00 82.75 1255 PRO A C 1
ATOM 9807 O O . PRO A 1 1255 ? -33.162 4.198 53.727 1.00 82.75 1255 PRO A O 1
ATOM 9810 N N . GLY A 1 1256 ? -34.579 3.498 52.129 1.00 76.00 1256 GLY A N 1
ATOM 9811 C CA . GLY A 1 1256 ? -35.622 4.493 52.419 1.00 76.00 1256 GLY A CA 1
ATOM 9812 C C . GLY A 1 1256 ? -35.992 4.624 53.903 1.00 76.00 1256 GLY A C 1
ATOM 9813 O O . GLY A 1 1256 ? -36.268 5.719 54.369 1.00 76.00 1256 GLY A O 1
ATOM 9814 N N . ASN A 1 1257 ? -35.913 3.538 54.676 1.00 78.06 1257 ASN A N 1
ATOM 9815 C CA . ASN A 1 1257 ? -36.189 3.526 56.116 1.00 78.06 1257 ASN A CA 1
ATOM 9816 C C . ASN A 1 1257 ? -35.052 4.069 57.014 1.00 78.06 1257 ASN A C 1
ATOM 9818 O O . ASN A 1 1257 ? -35.229 4.126 58.227 1.00 78.06 1257 ASN A O 1
ATOM 9822 N N . GLN A 1 1258 ? -33.903 4.458 56.451 1.00 81.06 1258 GLN A N 1
ATOM 9823 C CA . GLN A 1 1258 ? -32.760 5.056 57.164 1.00 81.06 1258 GLN A CA 1
ATOM 9824 C C . GLN A 1 1258 ? -32.580 6.559 56.879 1.00 81.06 1258 GLN A C 1
ATOM 9826 O O . GLN A 1 1258 ? -31.575 7.144 57.283 1.00 81.06 1258 GLN A O 1
ATOM 9831 N N . ILE A 1 1259 ? -33.518 7.183 56.162 1.00 79.31 1259 ILE A N 1
ATOM 9832 C CA . ILE A 1 1259 ? -33.437 8.586 55.741 1.00 79.31 1259 ILE A CA 1
ATOM 9833 C C . ILE A 1 1259 ? -34.056 9.496 56.805 1.00 79.31 1259 ILE A C 1
ATOM 9835 O O . ILE A 1 1259 ? -35.169 9.259 57.277 1.00 79.31 1259 ILE A O 1
ATOM 9839 N N . ASP A 1 1260 ? -33.361 10.584 57.140 1.00 76.94 1260 ASP A N 1
ATOM 9840 C CA . ASP A 1 1260 ? -33.890 11.652 57.994 1.00 76.94 1260 ASP A CA 1
ATOM 9841 C C . ASP A 1 1260 ? -34.837 12.563 57.190 1.00 76.94 1260 ASP A C 1
ATOM 9843 O O . ASP A 1 1260 ? -34.474 13.650 56.734 1.00 76.94 1260 ASP A O 1
ATOM 9847 N N . PHE A 1 1261 ? -36.070 12.092 56.982 1.00 71.31 1261 PHE A N 1
ATOM 9848 C CA . PHE A 1 1261 ? -37.093 12.841 56.246 1.00 71.31 1261 PHE A CA 1
ATOM 9849 C C . PHE A 1 1261 ? -37.434 14.188 56.889 1.00 71.31 1261 PHE A C 1
ATOM 9851 O O . PHE A 1 1261 ? -37.733 15.133 56.164 1.00 71.31 1261 PHE A O 1
ATOM 9858 N N . ASN A 1 1262 ? -37.337 14.308 58.216 1.00 72.38 1262 ASN A N 1
ATOM 9859 C CA . ASN A 1 1262 ? -37.616 15.561 58.919 1.00 72.38 1262 ASN A CA 1
ATOM 9860 C C . ASN A 1 1262 ? -36.576 16.635 58.572 1.00 72.38 1262 ASN A C 1
ATOM 9862 O O . ASN A 1 1262 ? -36.921 17.808 58.430 1.00 72.38 1262 ASN A O 1
ATOM 9866 N N . ARG A 1 1263 ? -35.308 16.245 58.402 1.00 73.44 1263 ARG A N 1
ATOM 9867 C CA . ARG A 1 1263 ? -34.224 17.162 58.030 1.00 73.44 1263 ARG A CA 1
ATOM 9868 C C . ARG A 1 1263 ? -34.133 17.442 56.528 1.00 73.44 1263 ARG A C 1
ATOM 9870 O O . ARG A 1 1263 ? -33.616 18.490 56.155 1.00 73.44 1263 ARG A O 1
ATOM 9877 N N . LEU A 1 1264 ? -34.611 16.524 55.685 1.00 69.69 1264 LEU A N 1
ATOM 9878 C CA . LEU A 1 1264 ? -34.491 16.615 54.224 1.00 69.69 1264 LEU A CA 1
ATOM 9879 C C . LEU A 1 1264 ? -35.761 17.125 53.518 1.00 69.69 1264 LEU A C 1
ATOM 9881 O O . LEU A 1 1264 ? -35.658 17.948 52.621 1.00 69.69 1264 LEU A O 1
ATOM 9885 N N . PHE A 1 1265 ? -36.956 16.672 53.907 1.00 68.31 1265 PHE A N 1
ATOM 9886 C CA . PHE A 1 1265 ? -38.197 16.865 53.131 1.00 68.31 1265 PHE A CA 1
ATOM 9887 C C . PHE A 1 1265 ? -39.266 17.713 53.848 1.00 68.31 1265 PHE A C 1
ATOM 9889 O O . PHE A 1 1265 ? -40.425 17.738 53.438 1.00 68.31 1265 PHE A O 1
ATOM 9896 N N . THR A 1 1266 ? -38.891 18.435 54.910 1.00 72.81 1266 THR A N 1
ATOM 9897 C CA . THR A 1 1266 ? -39.742 19.485 55.518 1.00 72.81 1266 THR A CA 1
ATOM 9898 C C . THR A 1 1266 ? -39.728 20.782 54.694 1.00 72.81 1266 THR A C 1
ATOM 9900 O O . THR A 1 1266 ? -40.660 21.581 54.766 1.00 72.81 1266 THR A O 1
ATOM 9903 N N . LEU A 1 1267 ? -38.673 20.989 53.902 1.00 73.19 1267 LEU A N 1
ATOM 9904 C CA . LEU A 1 1267 ? -38.541 22.075 52.931 1.00 73.19 1267 LEU A CA 1
ATOM 9905 C C . LEU A 1 1267 ? -38.794 21.540 51.510 1.00 73.19 1267 LEU A C 1
ATOM 9907 O O . LEU A 1 1267 ? -38.631 20.340 51.282 1.00 73.19 1267 LEU A O 1
ATOM 9911 N N . PRO A 1 1268 ? -39.171 22.399 50.542 1.00 84.06 1268 PRO A N 1
ATOM 9912 C CA . PRO A 1 1268 ? -39.295 21.997 49.146 1.00 84.06 1268 PRO A CA 1
ATOM 9913 C C . PRO A 1 1268 ? -38.013 21.340 48.619 1.00 84.06 1268 PRO A C 1
ATOM 9915 O O . PRO A 1 1268 ? -36.914 21.806 48.902 1.00 84.06 1268 PRO A O 1
ATOM 9918 N N . VAL A 1 1269 ? -38.157 20.311 47.777 1.00 87.12 1269 VAL A N 1
ATOM 9919 C CA . VAL A 1 1269 ? -37.033 19.560 47.175 1.00 87.12 1269 VAL A CA 1
ATOM 9920 C C . VAL A 1 1269 ? -35.975 20.458 46.506 1.00 87.12 1269 VAL A C 1
ATOM 9922 O O . VAL A 1 1269 ? -34.809 20.081 46.443 1.00 87.12 1269 VAL A O 1
ATOM 9925 N N . THR A 1 1270 ? -36.352 21.654 46.042 1.00 88.31 1270 THR A N 1
ATOM 9926 C CA . THR A 1 1270 ? -35.447 22.667 45.469 1.00 88.31 1270 THR A CA 1
ATOM 9927 C C . THR A 1 1270 ? -34.390 23.203 46.437 1.00 88.31 1270 THR A C 1
ATOM 9929 O O . THR A 1 1270 ? -33.381 23.711 45.973 1.00 88.31 1270 THR A O 1
ATOM 9932 N N . GLU A 1 1271 ? -34.577 23.074 47.753 1.00 88.94 1271 GLU A N 1
ATOM 9933 C CA . GLU A 1 1271 ? -33.589 23.490 48.765 1.00 88.94 1271 GLU A CA 1
ATOM 9934 C C . GLU A 1 1271 ? -32.472 22.444 48.976 1.00 88.94 1271 GLU A C 1
ATOM 9936 O O . GLU A 1 1271 ? -31.484 22.703 49.662 1.00 88.94 1271 GLU A O 1
ATOM 9941 N N . LEU A 1 1272 ? -32.611 21.238 48.407 1.00 90.06 1272 LEU A N 1
ATOM 9942 C CA . LEU A 1 1272 ? -31.663 20.133 48.605 1.00 90.06 1272 LEU A CA 1
ATOM 9943 C C . LEU A 1 1272 ? -30.490 20.131 47.618 1.00 90.06 1272 LEU A C 1
ATOM 9945 O O . LEU A 1 1272 ? -29.499 19.436 47.852 1.00 90.06 1272 LEU A O 1
ATOM 9949 N N . PHE A 1 1273 ? -30.581 20.878 46.520 1.00 93.75 1273 PHE A N 1
ATOM 9950 C CA . PHE A 1 1273 ? -29.604 20.866 45.434 1.00 93.75 1273 PHE A CA 1
ATOM 9951 C C . PHE A 1 1273 ? -29.412 22.254 44.827 1.00 93.75 1273 PHE A C 1
ATOM 9953 O O . PHE A 1 1273 ? -30.330 23.065 44.833 1.00 93.75 1273 PHE A O 1
ATOM 9960 N N . ASP A 1 1274 ? -28.234 22.509 44.261 1.00 93.38 1274 ASP A N 1
ATOM 9961 C CA . ASP A 1 1274 ? -27.965 23.733 43.505 1.00 93.38 1274 ASP A CA 1
ATOM 9962 C C . ASP A 1 1274 ? -28.664 23.666 42.132 1.00 93.38 1274 ASP A C 1
ATOM 9964 O O . ASP A 1 1274 ? -28.306 22.806 41.317 1.00 93.38 1274 ASP A O 1
ATOM 9968 N N . PRO A 1 1275 ? -29.622 24.564 41.823 1.00 90.62 1275 PRO A N 1
ATOM 9969 C CA . PRO A 1 1275 ? -30.354 24.532 40.557 1.00 90.62 1275 PRO A CA 1
ATOM 9970 C C . PRO A 1 1275 ? -29.489 24.775 39.310 1.00 90.62 1275 PRO A C 1
ATOM 9972 O O . PRO A 1 1275 ? -29.901 24.412 38.212 1.00 90.62 1275 PRO A O 1
ATOM 9975 N N . ASN A 1 1276 ? -28.306 25.386 39.451 1.00 91.69 1276 ASN A N 1
ATOM 9976 C CA . ASN A 1 1276 ? -27.408 25.671 38.327 1.00 91.69 1276 ASN A CA 1
ATOM 9977 C C . ASN A 1 1276 ? -26.549 24.459 37.960 1.00 91.69 1276 ASN A C 1
ATOM 9979 O O . ASN A 1 1276 ? -26.275 24.218 36.785 1.00 91.69 1276 ASN A O 1
ATOM 9983 N N . THR A 1 1277 ? -26.089 23.713 38.968 1.00 91.62 1277 THR A N 1
ATOM 9984 C CA . THR A 1 1277 ? -25.181 22.572 38.774 1.00 91.62 1277 THR A CA 1
ATOM 9985 C C . THR A 1 1277 ? -25.903 21.223 38.796 1.00 91.62 1277 THR A C 1
ATOM 9987 O O . THR A 1 1277 ? -25.359 20.231 38.310 1.00 91.62 1277 THR A O 1
ATOM 9990 N N . MET A 1 1278 ? -27.142 21.188 39.303 1.00 94.88 1278 MET A N 1
ATOM 9991 C CA . MET A 1 1278 ? -27.962 19.989 39.505 1.00 94.88 1278 MET A CA 1
ATOM 9992 C C . MET A 1 1278 ? -27.284 18.936 40.398 1.00 94.88 1278 MET A C 1
ATOM 9994 O O . MET A 1 1278 ? -27.501 17.735 40.226 1.00 94.88 1278 MET A O 1
ATOM 9998 N N . PHE A 1 1279 ? -26.477 19.368 41.373 1.00 95.62 1279 PHE A N 1
ATOM 9999 C CA . PHE A 1 1279 ? -25.926 18.503 42.420 1.00 95.62 1279 PHE A CA 1
ATOM 10000 C C . PHE A 1 1279 ? -26.559 18.805 43.778 1.00 95.62 1279 PHE A C 1
ATOM 10002 O O . PHE A 1 1279 ? -26.765 19.963 44.139 1.00 95.62 1279 PHE A O 1
ATOM 10009 N N . VAL A 1 1280 ? -26.848 17.746 44.537 1.00 94.38 1280 VAL A N 1
ATOM 10010 C CA . VAL A 1 1280 ? -27.245 17.841 45.950 1.00 94.38 1280 VAL A CA 1
ATOM 10011 C C . VAL A 1 1280 ? -26.137 18.555 46.725 1.00 94.38 1280 VAL A C 1
ATOM 10013 O O . VAL A 1 1280 ? -24.974 18.181 46.580 1.00 94.38 1280 VAL A O 1
ATOM 10016 N N . TYR A 1 1281 ? -26.476 19.549 47.552 1.00 93.62 1281 TYR A N 1
ATOM 10017 C CA . TYR A 1 1281 ? -25.466 20.264 48.340 1.00 93.62 1281 TYR A CA 1
ATOM 10018 C C . TYR A 1 1281 ? -24.727 19.303 49.282 1.00 93.62 1281 TYR A C 1
ATOM 10020 O O . TYR A 1 1281 ? -25.356 18.464 49.932 1.00 93.62 1281 TYR A O 1
ATOM 10028 N N . ASP A 1 1282 ? -23.411 19.479 49.426 1.00 90.69 1282 ASP A N 1
ATOM 10029 C CA . ASP A 1 1282 ? -22.530 18.603 50.213 1.00 90.69 1282 ASP A CA 1
ATOM 10030 C C . ASP A 1 1282 ? -23.066 18.294 51.621 1.00 90.69 1282 ASP A C 1
ATOM 10032 O O . ASP A 1 1282 ? -22.993 17.158 52.086 1.00 90.69 1282 ASP A O 1
ATOM 10036 N N . GLN A 1 1283 ? -23.693 19.262 52.292 1.00 89.44 1283 GLN A N 1
ATOM 10037 C CA . GLN A 1 1283 ? -24.279 19.069 53.625 1.00 89.44 1283 GLN A CA 1
ATOM 10038 C C . GLN A 1 1283 ? -25.391 17.998 53.701 1.00 89.44 1283 GLN A C 1
ATOM 10040 O O . GLN A 1 1283 ? -25.667 17.484 54.787 1.00 89.44 1283 GLN A O 1
ATOM 10045 N N . TYR A 1 1284 ? -26.023 17.647 52.575 1.00 91.06 1284 TYR A N 1
ATOM 10046 C CA . TYR A 1 1284 ? -27.084 16.635 52.486 1.00 91.06 1284 TYR A CA 1
ATOM 10047 C C . TYR A 1 1284 ? -26.594 15.282 51.941 1.00 91.06 1284 TYR A C 1
ATOM 10049 O O . TYR A 1 1284 ? -27.233 14.262 52.197 1.00 91.06 1284 TYR A O 1
ATOM 10057 N N . VAL A 1 1285 ? -25.445 15.231 51.257 1.00 92.00 1285 VAL A N 1
ATOM 10058 C CA . VAL A 1 1285 ? -24.838 13.996 50.717 1.00 92.00 1285 VAL A CA 1
ATOM 10059 C C . VAL A 1 1285 ? -24.735 12.857 51.757 1.00 92.00 1285 VAL A C 1
ATOM 10061 O O . VAL A 1 1285 ? -25.270 11.773 51.494 1.00 92.00 1285 VAL A O 1
ATOM 10064 N N . PRO A 1 1286 ? -24.156 13.049 52.964 1.00 89.19 1286 PRO A N 1
ATOM 10065 C CA . PRO A 1 1286 ? -24.059 11.982 53.969 1.00 89.19 1286 PRO A CA 1
ATOM 10066 C C . PRO A 1 1286 ? -25.406 11.605 54.616 1.00 89.19 1286 PRO A C 1
ATOM 10068 O O . PRO A 1 1286 ? -25.496 10.585 55.301 1.00 89.19 1286 PRO A O 1
ATOM 10071 N N . LEU A 1 1287 ? -26.474 12.385 54.396 1.00 89.12 1287 LEU A N 1
ATOM 10072 C CA . LEU A 1 1287 ? -27.837 12.043 54.825 1.00 89.12 1287 LEU A CA 1
ATOM 10073 C C . LEU A 1 1287 ? -28.555 11.115 53.830 1.00 89.12 1287 LEU A C 1
ATOM 10075 O O . LEU A 1 1287 ? -29.601 10.566 54.168 1.00 89.12 1287 LEU A O 1
ATOM 10079 N N . LEU A 1 1288 ? -27.992 10.918 52.633 1.00 91.19 1288 LEU A N 1
ATOM 10080 C CA . LEU A 1 1288 ? -28.549 10.086 51.559 1.00 91.19 1288 LEU A CA 1
ATOM 10081 C C . LEU A 1 1288 ? -27.669 8.869 51.214 1.00 91.19 1288 LEU A C 1
ATOM 10083 O O . LEU A 1 1288 ? -28.138 7.939 50.555 1.00 91.19 1288 LEU A O 1
ATOM 10087 N N . VAL A 1 1289 ? -26.412 8.843 51.671 1.00 93.06 1289 VAL A N 1
ATOM 10088 C CA . VAL A 1 1289 ? -25.417 7.805 51.345 1.00 93.06 1289 VAL A CA 1
ATOM 10089 C C . VAL A 1 1289 ? -24.803 7.197 52.611 1.00 93.06 1289 VAL A C 1
ATOM 10091 O O . VAL A 1 1289 ? -24.573 7.870 53.614 1.00 93.06 1289 VAL A O 1
ATOM 10094 N N . ASN A 1 1290 ? -24.550 5.894 52.571 1.00 91.94 1290 ASN A N 1
ATOM 10095 C CA . ASN A 1 1290 ? -23.721 5.158 53.514 1.00 91.94 1290 ASN A CA 1
ATOM 10096 C C . ASN A 1 1290 ? -22.274 5.154 53.010 1.00 91.94 1290 ASN A C 1
ATOM 10098 O O . ASN A 1 1290 ? -21.996 4.670 51.912 1.00 91.94 1290 ASN A O 1
ATOM 10102 N N . LEU A 1 1291 ? -21.375 5.700 53.829 1.00 91.50 1291 LEU A N 1
ATOM 10103 C CA . LEU A 1 1291 ? -19.949 5.859 53.549 1.00 91.50 1291 LEU A CA 1
ATOM 10104 C C . LEU A 1 1291 ? -19.123 5.161 54.638 1.00 91.50 1291 LEU A C 1
ATOM 10106 O O . LEU A 1 1291 ? -19.564 5.124 55.792 1.00 91.50 1291 LEU A O 1
ATOM 10110 N N . PRO A 1 1292 ? -17.930 4.629 54.317 1.00 90.31 1292 PRO A N 1
ATOM 10111 C CA . PRO A 1 1292 ? -17.028 4.110 55.335 1.00 90.31 1292 PRO A CA 1
ATOM 10112 C C . PRO A 1 1292 ? -16.497 5.239 56.238 1.00 90.31 1292 PRO A C 1
ATOM 10114 O O . PRO A 1 1292 ? -16.452 6.412 55.864 1.00 90.31 1292 PRO A O 1
ATOM 10117 N N . SER A 1 1293 ? -16.085 4.890 57.457 1.00 88.12 1293 SER A N 1
ATOM 10118 C CA . SER A 1 1293 ? -15.542 5.849 58.425 1.00 88.12 1293 SER A CA 1
ATOM 10119 C C . SER A 1 1293 ? -14.275 6.528 57.893 1.00 88.12 1293 SER A C 1
ATOM 10121 O O . SER A 1 1293 ? -13.311 5.836 57.568 1.00 88.12 1293 SER A O 1
ATOM 10123 N N . GLY A 1 1294 ? -14.258 7.864 57.858 1.00 87.00 1294 GLY A N 1
ATOM 10124 C CA . GLY A 1 1294 ? -13.114 8.645 57.366 1.00 87.00 1294 GLY A CA 1
ATOM 10125 C C . GLY A 1 1294 ? -13.032 8.783 55.841 1.00 87.00 1294 GLY A C 1
ATOM 10126 O O . GLY A 1 1294 ? -11.980 9.148 55.329 1.00 87.00 1294 GLY A O 1
ATOM 10127 N N . PHE A 1 1295 ? -14.112 8.482 55.115 1.00 89.50 1295 PHE A N 1
ATOM 10128 C CA . PHE A 1 1295 ? -14.193 8.670 53.667 1.00 89.50 1295 PHE A CA 1
ATOM 10129 C C . PHE A 1 1295 ? -14.115 10.153 53.261 1.00 89.50 1295 PHE A C 1
ATOM 10131 O O . PHE A 1 1295 ? -14.783 10.994 53.866 1.00 89.50 1295 PHE A O 1
ATOM 10138 N N . ASP A 1 1296 ? -13.347 10.467 52.213 1.00 89.81 1296 ASP A N 1
ATOM 10139 C CA . ASP A 1 1296 ? -13.287 11.817 51.644 1.00 89.81 1296 ASP A CA 1
ATOM 10140 C C . ASP A 1 1296 ? -14.568 12.129 50.864 1.00 89.81 1296 ASP A C 1
ATOM 10142 O O . ASP A 1 1296 ? -14.796 11.614 49.768 1.00 89.81 1296 ASP A O 1
ATOM 10146 N N . GLN A 1 1297 ? -15.401 13.008 51.417 1.00 88.62 1297 GLN A N 1
ATOM 10147 C CA . GLN A 1 1297 ? -16.659 13.393 50.794 1.00 88.62 1297 GLN A CA 1
ATOM 10148 C C . GLN A 1 1297 ? -16.466 14.115 49.446 1.00 88.62 1297 GLN A C 1
ATOM 10150 O O . GLN A 1 1297 ? -17.333 13.998 48.585 1.00 88.62 1297 GLN A O 1
ATOM 10155 N N . ALA A 1 1298 ? -15.330 14.783 49.206 1.00 90.12 1298 ALA A N 1
ATOM 10156 C CA . ALA A 1 1298 ? -15.054 15.438 47.923 1.00 90.12 1298 ALA A CA 1
ATOM 10157 C C . ALA A 1 1298 ? -14.822 14.437 46.770 1.00 90.12 1298 ALA A C 1
ATOM 10159 O O . ALA A 1 1298 ? -14.844 14.815 45.595 1.00 90.12 1298 ALA A O 1
ATOM 10160 N N . SER A 1 1299 ? -14.628 13.151 47.088 1.00 93.00 1299 SER A N 1
ATOM 10161 C CA . SER A 1 1299 ? -14.531 12.071 46.103 1.00 93.00 1299 SER A CA 1
ATOM 10162 C C . SER A 1 1299 ? -15.890 11.547 45.614 1.00 93.00 1299 SER A C 1
ATOM 10164 O O . SER A 1 1299 ? -15.918 10.672 44.755 1.00 93.00 1299 SER A O 1
ATOM 10166 N N . ILE A 1 1300 ? -17.025 12.069 46.095 1.00 94.62 1300 ILE A N 1
ATOM 10167 C CA . ILE A 1 1300 ? -18.373 11.681 45.639 1.00 94.62 1300 ILE A CA 1
ATOM 10168 C C . ILE A 1 1300 ? -19.261 12.892 45.362 1.00 94.62 1300 ILE A C 1
ATOM 10170 O O . ILE A 1 1300 ? -19.030 13.984 45.867 1.00 94.62 1300 ILE A O 1
ATOM 10174 N N . ARG A 1 1301 ? -20.329 12.678 44.591 1.00 94.56 1301 ARG A N 1
ATOM 10175 C CA . ARG A 1 1301 ? -21.424 13.643 44.416 1.00 94.56 1301 ARG A CA 1
ATOM 10176 C C . ARG A 1 1301 ? -22.731 12.939 44.057 1.00 94.56 1301 ARG A C 1
ATOM 10178 O O . ARG A 1 1301 ? -22.721 11.842 43.498 1.00 94.56 1301 ARG A O 1
ATOM 10185 N N . LEU A 1 1302 ? -23.864 13.577 44.349 1.00 95.69 1302 LEU A N 1
ATOM 10186 C CA . LEU A 1 1302 ? -25.188 13.112 43.917 1.00 95.69 1302 LEU A CA 1
ATOM 10187 C C . LEU A 1 1302 ? -25.717 14.075 42.864 1.00 95.69 1302 LEU A C 1
ATOM 10189 O O . LEU A 1 1302 ? -26.060 15.213 43.186 1.00 95.69 1302 LEU A O 1
ATOM 10193 N N . LYS A 1 1303 ? -25.813 13.614 41.616 1.00 95.56 1303 LYS A N 1
ATOM 10194 C CA . LYS A 1 1303 ? -26.467 14.382 40.556 1.00 95.56 1303 LYS A CA 1
ATOM 10195 C C . LYS A 1 1303 ? -27.975 14.184 40.640 1.00 95.56 1303 LYS A C 1
ATOM 10197 O O . LYS A 1 1303 ? -28.440 13.046 40.646 1.00 95.56 1303 LYS A O 1
ATOM 10202 N N . VAL A 1 1304 ? -28.735 15.270 40.666 1.00 95.44 1304 VAL A N 1
ATOM 10203 C CA . VAL A 1 1304 ? -30.194 15.252 40.550 1.00 95.44 1304 VAL A CA 1
ATOM 10204 C C . VAL A 1 1304 ? -30.556 15.002 39.090 1.00 95.44 1304 VAL A C 1
ATOM 10206 O O . VAL A 1 1304 ? -30.178 15.769 38.206 1.00 95.44 1304 VAL A O 1
ATOM 10209 N N . ILE A 1 1305 ? -31.261 13.901 38.837 1.00 92.94 1305 ILE A N 1
ATOM 10210 C CA . ILE A 1 1305 ? -31.694 13.489 37.492 1.00 92.94 1305 ILE A CA 1
ATOM 10211 C C . ILE A 1 1305 ? -33.191 13.728 37.273 1.00 92.94 1305 ILE A C 1
ATOM 10213 O O . ILE A 1 1305 ? -33.608 13.990 36.149 1.00 92.94 1305 ILE A O 1
ATOM 10217 N N . SER A 1 1306 ? -33.998 13.714 38.335 1.00 92.25 1306 SER A N 1
ATOM 10218 C CA . SER A 1 1306 ? -35.392 14.164 38.300 1.00 92.25 1306 SER A CA 1
ATOM 10219 C C . SER A 1 1306 ? -35.806 14.738 39.653 1.00 92.25 1306 SER A C 1
ATOM 10221 O O . SER A 1 1306 ? -35.282 14.348 40.695 1.00 92.25 1306 SER A O 1
ATOM 10223 N N . TYR A 1 1307 ? -36.762 15.663 39.660 1.00 92.62 1307 TYR A N 1
ATOM 10224 C CA . TYR A 1 1307 ? -37.390 16.126 40.893 1.00 92.62 1307 TYR A CA 1
ATOM 10225 C C . TYR A 1 1307 ? -38.852 16.505 40.646 1.00 92.62 1307 TYR A C 1
ATOM 10227 O O . TYR A 1 1307 ? -39.247 16.830 39.527 1.00 92.62 1307 TYR A O 1
ATOM 10235 N N . SER A 1 1308 ? -39.665 16.472 41.698 1.00 89.62 1308 SER A N 1
ATOM 10236 C CA . SER A 1 1308 ? -41.030 16.996 41.674 1.00 89.62 1308 SER A CA 1
ATOM 10237 C C . SER A 1 1308 ? -41.318 17.675 43.002 1.00 89.62 1308 SER A C 1
ATOM 10239 O O . SER A 1 1308 ? -41.338 17.021 44.041 1.00 89.62 1308 SER A O 1
ATOM 10241 N N . VAL A 1 1309 ? -41.547 18.988 42.966 1.00 87.75 1309 VAL A N 1
ATOM 10242 C CA . VAL A 1 1309 ? -41.918 19.771 44.158 1.00 87.75 1309 VAL A CA 1
ATOM 10243 C C . VAL A 1 1309 ? -43.327 19.402 44.634 1.00 87.75 1309 VAL A C 1
ATOM 10245 O O . VAL A 1 1309 ? -43.577 19.343 45.833 1.00 87.75 1309 VAL A O 1
ATOM 10248 N N . GLU A 1 1310 ? -44.229 19.088 43.702 1.00 85.44 1310 GLU A N 1
ATOM 10249 C CA . GLU A 1 1310 ? -45.597 18.645 43.993 1.00 85.44 1310 GLU A CA 1
ATOM 10250 C C . GLU A 1 1310 ? -45.620 17.275 44.688 1.00 85.44 1310 GLU A C 1
ATOM 10252 O O . GLU A 1 1310 ? -46.254 17.121 45.727 1.00 85.44 1310 GLU A O 1
ATOM 10257 N N . ASN A 1 1311 ? -44.877 16.294 44.161 1.00 84.19 1311 ASN A N 1
ATOM 10258 C CA . ASN A 1 1311 ? -44.842 14.933 44.715 1.00 84.19 1311 ASN A CA 1
ATOM 10259 C C . ASN A 1 1311 ? -43.752 14.730 45.789 1.00 84.19 1311 ASN A C 1
ATOM 10261 O O . ASN A 1 1311 ? -43.599 13.623 46.298 1.00 84.19 1311 ASN A O 1
ATOM 10265 N N . GLN A 1 1312 ? -42.970 15.771 46.104 1.00 85.12 1312 GLN A N 1
ATOM 10266 C CA . GLN A 1 1312 ? -41.800 15.731 46.998 1.00 85.12 1312 GLN A CA 1
ATOM 10267 C C . GLN A 1 1312 ? -40.787 14.615 46.661 1.00 85.12 1312 GLN A C 1
ATOM 10269 O O . GLN A 1 1312 ? -40.156 14.032 47.540 1.00 85.12 1312 GLN A O 1
ATOM 10274 N N . THR A 1 1313 ? -40.611 14.309 45.373 1.00 88.81 1313 THR A N 1
ATOM 10275 C CA . THR A 1 1313 ? -39.669 13.276 44.910 1.00 88.81 1313 THR A CA 1
ATOM 10276 C C . THR A 1 1313 ? -38.332 13.890 44.512 1.00 88.81 1313 THR A C 1
ATOM 10278 O O . THR A 1 1313 ? -38.312 14.835 43.719 1.00 88.81 1313 THR A O 1
ATOM 10281 N N . LEU A 1 1314 ? -37.227 13.300 44.967 1.00 90.81 1314 LEU A N 1
ATOM 10282 C CA . LEU A 1 1314 ? -35.857 13.614 44.560 1.00 90.81 1314 LEU A CA 1
ATOM 10283 C C . LEU A 1 1314 ? -35.201 12.362 43.952 1.00 90.81 1314 LEU A C 1
ATOM 10285 O O . LEU A 1 1314 ? -34.848 11.423 44.663 1.00 90.81 1314 LEU A O 1
ATOM 10289 N N . GLY A 1 1315 ? -35.045 12.345 42.631 1.00 92.88 1315 GLY A N 1
ATOM 10290 C CA . GLY A 1 1315 ? -34.346 11.302 41.887 1.00 92.88 1315 GLY A CA 1
ATOM 10291 C C . GLY A 1 1315 ? -32.874 11.653 41.694 1.00 92.88 1315 GLY A C 1
ATOM 10292 O O . GLY A 1 1315 ? -32.558 12.690 41.106 1.00 92.88 1315 GLY A O 1
ATOM 10293 N N . VAL A 1 1316 ? -31.967 10.790 42.157 1.00 94.69 1316 VAL A N 1
ATOM 10294 C CA . VAL A 1 1316 ? -30.515 11.034 42.122 1.00 94.69 1316 VAL A CA 1
ATOM 10295 C C . VAL A 1 1316 ? -29.728 9.896 41.481 1.00 94.69 1316 VAL A C 1
ATOM 10297 O O . VAL A 1 1316 ? -30.146 8.738 41.500 1.00 94.69 1316 VAL A O 1
ATOM 10300 N N . ARG A 1 1317 ? -28.541 10.236 40.973 1.00 95.50 1317 ARG A N 1
ATOM 10301 C CA . ARG A 1 1317 ? -27.485 9.319 40.532 1.00 95.50 1317 ARG A CA 1
ATOM 10302 C C . ARG A 1 1317 ? -26.233 9.545 41.379 1.00 95.50 1317 ARG A C 1
ATOM 10304 O O . ARG A 1 1317 ? -25.778 10.682 41.498 1.00 95.50 1317 ARG A O 1
ATOM 10311 N N . LEU A 1 1318 ? -25.698 8.479 41.973 1.00 96.62 1318 LEU A N 1
ATOM 10312 C CA . LEU A 1 1318 ? -24.484 8.536 42.790 1.00 96.62 1318 LEU A CA 1
ATOM 10313 C C . LEU A 1 1318 ? -23.247 8.377 41.905 1.00 96.62 1318 LEU A C 1
ATOM 10315 O O . LEU A 1 1318 ? -23.141 7.408 41.150 1.00 96.62 1318 LEU A O 1
ATOM 10319 N N . GLU A 1 1319 ? -22.318 9.321 42.005 1.00 95.62 1319 GLU A N 1
ATOM 10320 C CA . GLU A 1 1319 ? -21.059 9.316 41.263 1.00 95.62 1319 GLU A CA 1
ATOM 10321 C C . GLU A 1 1319 ? -19.865 9.403 42.227 1.00 95.62 1319 GLU A C 1
ATOM 10323 O O . GLU A 1 1319 ? -19.917 10.116 43.229 1.00 95.62 1319 GLU A O 1
ATOM 10328 N N . PHE A 1 1320 ? -18.791 8.686 41.903 1.00 94.81 1320 PHE A N 1
ATOM 10329 C CA . PHE A 1 1320 ? -17.520 8.619 42.625 1.00 94.81 1320 PHE A CA 1
ATOM 10330 C C . PHE A 1 1320 ? -16.379 9.058 41.704 1.00 94.81 1320 PHE A C 1
ATOM 10332 O O . PHE A 1 1320 ? -16.417 8.791 40.507 1.00 94.81 1320 PHE A O 1
ATOM 10339 N N . LYS A 1 1321 ? -15.374 9.747 42.235 1.00 94.62 1321 LYS A N 1
ATOM 10340 C CA . LYS A 1 1321 ? -14.229 10.252 41.484 1.00 94.62 1321 LYS A CA 1
ATOM 10341 C C . LYS A 1 1321 ? -13.158 9.166 41.384 1.00 94.62 1321 LYS A C 1
ATOM 10343 O O . LYS A 1 1321 ? -12.418 8.940 42.337 1.00 94.62 1321 LYS A O 1
ATOM 10348 N N . ASP A 1 1322 ? -13.067 8.535 40.217 1.00 90.31 1322 ASP A N 1
ATOM 10349 C CA . ASP A 1 1322 ? -12.087 7.487 39.928 1.00 90.31 1322 ASP A CA 1
ATOM 10350 C C . ASP A 1 1322 ? -10.644 8.000 40.144 1.00 90.31 1322 ASP A C 1
ATOM 10352 O O . ASP A 1 1322 ? -10.253 9.001 39.526 1.00 90.31 1322 ASP A O 1
ATOM 10356 N N . PRO A 1 1323 ? -9.827 7.328 40.981 1.00 87.50 1323 PRO A N 1
ATOM 10357 C CA . PRO A 1 1323 ? -8.432 7.692 41.199 1.00 87.50 1323 PRO A CA 1
ATOM 10358 C C . PRO A 1 1323 ? -7.572 7.698 39.928 1.00 87.50 1323 PRO A C 1
ATOM 10360 O O . PRO A 1 1323 ? -6.628 8.489 39.858 1.00 87.50 1323 PRO A O 1
ATOM 10363 N N . GLN A 1 1324 ? -7.873 6.856 38.932 1.00 84.56 1324 GLN A N 1
ATOM 10364 C CA . GLN A 1 1324 ? -7.034 6.694 37.738 1.00 84.56 1324 GLN A CA 1
ATOM 10365 C C . GLN A 1 1324 ? -7.268 7.808 36.711 1.00 84.56 1324 GLN A C 1
ATOM 10367 O O . GLN A 1 1324 ? -6.330 8.493 36.306 1.00 84.56 1324 GLN A O 1
ATOM 10372 N N . THR A 1 1325 ? -8.519 8.025 36.304 1.00 84.06 1325 THR A N 1
ATOM 10373 C CA . THR A 1 1325 ? -8.890 9.035 35.297 1.00 84.06 1325 THR A CA 1
ATOM 10374 C C . THR A 1 1325 ? -9.155 10.421 35.881 1.00 84.06 1325 THR A C 1
ATOM 10376 O O . THR A 1 1325 ? -9.228 11.391 35.127 1.00 84.06 1325 THR A O 1
ATOM 10379 N N . GLN A 1 1326 ? -9.322 10.533 37.206 1.00 88.06 1326 GLN A N 1
ATOM 10380 C CA . GLN A 1 1326 ? -9.771 11.741 37.916 1.00 88.06 1326 GLN A CA 1
ATOM 10381 C C . GLN A 1 1326 ? -11.170 12.240 37.497 1.00 88.06 1326 GLN A C 1
ATOM 10383 O O . GLN A 1 1326 ? -11.559 13.358 37.850 1.00 88.06 1326 GLN A O 1
ATOM 10388 N N . GLN A 1 1327 ? -11.943 11.414 36.781 1.00 88.88 1327 GLN A N 1
ATOM 10389 C CA . GLN A 1 1327 ? -13.312 11.703 36.350 1.00 88.88 1327 GLN A CA 1
ATOM 10390 C C . GLN A 1 1327 ? -14.340 11.061 37.289 1.00 88.88 1327 GLN A C 1
ATOM 10392 O O . GLN A 1 1327 ? -14.052 10.106 38.006 1.00 88.88 1327 GLN A O 1
ATOM 10397 N N . PHE A 1 1328 ? -15.565 11.586 37.286 1.00 92.81 1328 PHE A N 1
ATOM 10398 C CA . PHE A 1 1328 ? -16.666 11.014 38.058 1.00 92.81 1328 PHE A CA 1
ATOM 10399 C C . PHE A 1 1328 ? -17.323 9.853 37.297 1.00 92.81 1328 PHE A C 1
ATOM 10401 O O . PHE A 1 1328 ? -17.860 10.047 36.206 1.00 92.81 1328 PHE A O 1
ATOM 10408 N N . ILE A 1 1329 ? -17.303 8.663 37.895 1.00 93.19 1329 ILE A N 1
ATOM 10409 C CA . ILE A 1 1329 ? -17.918 7.423 37.413 1.00 93.19 1329 ILE A CA 1
ATOM 10410 C C . ILE A 1 1329 ? -19.166 7.079 38.244 1.00 93.19 1329 ILE A C 1
ATOM 10412 O O . ILE A 1 1329 ? -19.226 7.415 39.427 1.00 93.19 1329 ILE A O 1
ATOM 10416 N N . PRO A 1 1330 ? -20.190 6.418 37.677 1.00 93.25 1330 PRO A N 1
ATOM 10417 C CA . PRO A 1 1330 ? -21.375 6.024 38.437 1.00 93.25 1330 PRO A CA 1
ATOM 10418 C C . PRO A 1 1330 ? -21.066 4.894 39.431 1.00 93.25 1330 PRO A C 1
ATOM 10420 O O . PRO A 1 1330 ? -20.482 3.879 39.057 1.00 93.25 1330 PRO A O 1
ATOM 10423 N N . VAL A 1 1331 ? -21.546 5.019 40.670 1.00 94.31 1331 VAL A N 1
ATOM 10424 C CA . VAL A 1 1331 ? -21.449 3.965 41.695 1.00 94.31 1331 VAL A CA 1
ATOM 10425 C C . VAL A 1 1331 ? -22.481 2.876 41.391 1.00 94.31 1331 VAL A C 1
ATOM 10427 O O . VAL A 1 1331 ? -23.621 2.926 41.849 1.00 94.31 1331 VAL A O 1
ATOM 10430 N N . LEU A 1 1332 ? -22.114 1.904 40.553 1.00 92.56 1332 LEU A N 1
ATOM 10431 C CA . LEU A 1 1332 ? -23.033 0.876 40.037 1.00 92.56 1332 LEU A CA 1
ATOM 10432 C C . LEU A 1 1332 ? -23.707 0.044 41.141 1.00 92.56 1332 LEU A C 1
ATOM 10434 O O . LEU A 1 1332 ? -24.844 -0.386 40.978 1.00 92.56 1332 LEU A O 1
ATOM 10438 N N . ASN A 1 1333 ? -23.027 -0.158 42.268 1.00 90.88 1333 ASN A N 1
ATOM 10439 C CA . ASN A 1 1333 ? -23.517 -0.872 43.447 1.00 90.88 1333 ASN A CA 1
ATOM 10440 C C . ASN A 1 1333 ? -24.292 0.019 44.441 1.00 90.88 1333 ASN A C 1
ATOM 10442 O O . ASN A 1 1333 ? -24.589 -0.439 45.545 1.00 90.88 1333 ASN A O 1
ATOM 10446 N N . ALA A 1 1334 ? -24.627 1.268 44.087 1.00 91.25 1334 ALA A N 1
ATOM 10447 C CA . ALA A 1 1334 ? -25.301 2.191 45.005 1.00 91.25 1334 ALA A CA 1
ATOM 10448 C C . ALA A 1 1334 ? -26.690 1.696 45.439 1.00 91.25 1334 ALA A C 1
ATOM 10450 O O . ALA A 1 1334 ? -27.121 1.955 46.564 1.00 91.25 1334 ALA A O 1
ATOM 10451 N N . SER A 1 1335 ? -27.385 0.982 44.551 1.00 90.12 1335 SER A N 1
ATOM 10452 C CA . SER A 1 1335 ? -28.655 0.301 44.801 1.00 90.12 1335 SER A CA 1
ATOM 10453 C C . SER A 1 1335 ? -28.661 -1.091 44.157 1.00 90.12 1335 SER A C 1
ATOM 10455 O O . SER A 1 1335 ? -27.753 -1.455 43.413 1.00 90.12 1335 SER A O 1
ATOM 10457 N N . SER A 1 1336 ? -29.724 -1.864 44.391 1.00 83.88 1336 SER A N 1
ATOM 10458 C CA . SER A 1 1336 ? -29.938 -3.156 43.719 1.00 83.88 1336 SER A CA 1
ATOM 10459 C C . SER A 1 1336 ? -30.258 -3.040 42.220 1.00 83.88 1336 SER A C 1
ATOM 10461 O O . SER A 1 1336 ? -30.151 -4.035 41.508 1.00 83.88 1336 SER A O 1
ATOM 10463 N N . THR A 1 1337 ? -30.633 -1.850 41.741 1.00 83.75 1337 THR A N 1
ATOM 10464 C CA . THR A 1 1337 ? -30.988 -1.562 40.340 1.00 83.75 1337 THR A CA 1
ATOM 10465 C C . THR A 1 1337 ? -29.900 -0.803 39.575 1.00 83.75 1337 THR A C 1
ATOM 10467 O O . THR A 1 1337 ? -30.043 -0.595 38.374 1.00 83.75 1337 THR A O 1
ATOM 10470 N N . GLY A 1 1338 ? -28.818 -0.384 40.241 1.00 91.19 1338 GLY A N 1
ATOM 10471 C CA . GLY A 1 1338 ? -27.735 0.401 39.643 1.00 91.19 1338 GLY A CA 1
ATOM 10472 C C . GLY A 1 1338 ? -27.412 1.693 40.414 1.00 91.19 1338 GLY A C 1
ATOM 10473 O O . GLY A 1 1338 ? -27.709 1.800 41.608 1.00 91.19 1338 GLY A O 1
ATOM 10474 N N . PRO A 1 1339 ? -26.843 2.714 39.745 1.00 94.06 1339 PRO A N 1
ATOM 10475 C CA . PRO A 1 1339 ? -26.377 3.951 40.378 1.00 94.06 1339 PRO A CA 1
ATOM 10476 C C . PRO A 1 1339 ? -27.482 4.982 40.665 1.00 94.06 1339 PRO A C 1
ATOM 10478 O O . PRO A 1 1339 ? -27.179 6.067 41.159 1.00 94.06 1339 PRO A O 1
ATOM 10481 N N . GLN A 1 1340 ? -28.743 4.690 40.325 1.00 93.25 1340 GLN A N 1
ATOM 10482 C CA . GLN A 1 1340 ? -29.875 5.621 40.413 1.00 93.25 1340 GLN A CA 1
ATOM 10483 C C . GLN A 1 1340 ? -30.881 5.199 41.498 1.00 93.25 1340 GLN A C 1
ATOM 10485 O O . GLN A 1 1340 ? -31.125 4.007 41.680 1.00 93.25 1340 GLN A O 1
ATOM 10490 N N . THR A 1 1341 ? -31.491 6.163 42.197 1.00 92.56 1341 THR A N 1
ATOM 10491 C CA . THR A 1 1341 ? -32.595 5.921 43.147 1.00 92.56 1341 THR A CA 1
ATOM 10492 C C . THR A 1 1341 ? -33.542 7.122 43.250 1.00 92.56 1341 THR A C 1
ATOM 10494 O O . THR A 1 1341 ? -33.138 8.255 42.980 1.00 92.56 1341 THR A O 1
ATOM 10497 N N . VAL A 1 1342 ? -34.786 6.889 43.684 1.00 90.38 1342 VAL A N 1
ATOM 10498 C CA . VAL A 1 1342 ? -35.755 7.945 44.026 1.00 90.38 1342 VAL A CA 1
ATOM 10499 C C . VAL A 1 1342 ? -35.968 7.983 45.532 1.00 90.38 1342 VAL A C 1
ATOM 10501 O O . VAL A 1 1342 ? -36.452 7.021 46.129 1.00 90.38 1342 VAL A O 1
ATOM 10504 N N . PHE A 1 1343 ? -35.684 9.132 46.132 1.00 87.81 1343 PHE A N 1
ATOM 10505 C CA . PHE A 1 1343 ? -36.103 9.457 47.485 1.00 87.81 1343 PHE A CA 1
ATOM 10506 C C . PHE A 1 1343 ? -37.464 10.156 47.443 1.00 87.81 1343 PHE A C 1
ATOM 10508 O O . PHE A 1 1343 ? -37.668 11.103 46.687 1.00 87.81 1343 PHE A O 1
ATOM 10515 N N . GLN A 1 1344 ? -38.408 9.664 48.239 1.00 83.06 1344 GLN A N 1
ATOM 10516 C CA . GLN A 1 1344 ? -39.756 10.211 48.367 1.00 83.06 1344 GLN A CA 1
ATOM 10517 C C . GLN A 1 1344 ? -40.205 10.048 49.826 1.00 83.06 1344 GLN A C 1
ATOM 10519 O O . GLN A 1 1344 ? -39.931 8.990 50.407 1.00 83.06 1344 GLN A O 1
ATOM 10524 N N . PRO A 1 1345 ? -40.854 11.050 50.445 1.00 70.56 1345 PRO A N 1
ATOM 10525 C CA . PRO A 1 1345 ? -41.387 10.911 51.792 1.00 70.56 1345 PRO A CA 1
ATOM 10526 C C . PRO A 1 1345 ? -42.449 9.807 51.838 1.00 70.56 1345 PRO A C 1
ATOM 10528 O O . PRO A 1 1345 ? -43.172 9.572 50.870 1.00 70.56 1345 PRO A O 1
ATOM 10531 N N . PHE A 1 1346 ? -42.517 9.107 52.971 1.00 58.81 1346 PHE A N 1
ATOM 10532 C CA . PHE A 1 1346 ? -43.352 7.924 53.179 1.00 58.81 1346 PHE A CA 1
ATOM 10533 C C . PHE A 1 1346 ? -44.818 8.101 52.713 1.00 58.81 1346 PHE A C 1
ATOM 10535 O O . PHE A 1 1346 ? -45.662 8.589 53.459 1.00 58.81 1346 PHE A O 1
ATOM 10542 N N . ASN A 1 1347 ? -45.160 7.540 51.545 1.00 44.94 1347 ASN A N 1
ATOM 10543 C CA . ASN A 1 1347 ? -46.532 7.107 51.216 1.00 44.94 1347 ASN A CA 1
ATOM 10544 C C . ASN A 1 1347 ? -46.807 5.671 51.727 1.00 44.94 1347 ASN A C 1
ATOM 10546 O O . ASN A 1 1347 ? -47.623 4.918 51.199 1.00 44.94 1347 ASN A O 1
ATOM 10550 N N . GLN A 1 1348 ? -46.067 5.265 52.758 1.00 39.69 1348 GLN A N 1
ATOM 10551 C CA . GLN A 1 1348 ? -46.306 4.069 53.549 1.00 39.69 1348 GLN A CA 1
ATOM 10552 C C . GLN A 1 1348 ? -46.782 4.551 54.916 1.00 39.69 1348 GLN A C 1
ATOM 10554 O O . GLN A 1 1348 ? -46.089 5.315 55.587 1.00 39.69 1348 GLN A O 1
ATOM 10559 N N . TRP A 1 1349 ? -47.974 4.116 55.320 1.00 42.75 1349 TRP A N 1
ATOM 10560 C CA . TRP A 1 1349 ? -48.465 4.329 56.678 1.00 42.75 1349 TRP A CA 1
ATOM 10561 C C . TRP A 1 1349 ? -47.409 3.787 57.652 1.00 42.75 1349 TRP A C 1
ATOM 10563 O O . TRP A 1 1349 ? -46.938 2.669 57.451 1.00 42.75 1349 TRP A O 1
ATOM 10573 N N . ALA A 1 1350 ? -47.018 4.576 58.659 1.00 42.81 1350 ALA A N 1
ATOM 10574 C CA . ALA A 1 1350 ? -45.887 4.252 59.536 1.00 42.81 1350 ALA A CA 1
ATOM 10575 C C . ALA A 1 1350 ? -45.986 2.834 60.134 1.00 42.81 1350 ALA A C 1
ATOM 10577 O O . ALA A 1 1350 ? -47.085 2.334 60.339 1.00 42.81 1350 ALA A O 1
ATOM 10578 N N . ASP A 1 1351 ? -44.866 2.187 60.472 1.00 45.25 1351 ASP A N 1
ATOM 10579 C CA . ASP A 1 1351 ? -44.858 0.752 60.821 1.00 45.25 1351 ASP A CA 1
ATOM 10580 C C . ASP A 1 1351 ? -45.700 0.369 62.054 1.00 45.25 1351 ASP A C 1
ATOM 10582 O O . ASP A 1 1351 ? -46.111 -0.782 62.174 1.00 45.25 1351 ASP A O 1
ATOM 10586 N N . TYR A 1 1352 ? -46.032 1.310 62.948 1.00 56.38 1352 TYR A N 1
ATOM 10587 C CA . TYR A 1 1352 ? -47.014 1.070 64.019 1.00 56.38 1352 TYR A CA 1
ATOM 10588 C C . TYR A 1 1352 ? -48.458 1.017 63.498 1.00 56.38 1352 TYR A C 1
ATOM 10590 O O . TYR A 1 1352 ? -49.322 0.404 64.120 1.00 56.38 1352 TYR A O 1
ATOM 10598 N N . VAL A 1 1353 ? -48.717 1.633 62.345 1.00 58.69 1353 VAL A N 1
ATOM 10599 C CA . VAL A 1 1353 ? -50.016 1.806 61.699 1.00 58.69 1353 VAL A CA 1
ATOM 10600 C C . VAL A 1 1353 ? -50.435 0.590 60.879 1.00 58.69 1353 VAL A C 1
ATOM 10602 O O . VAL A 1 1353 ? -51.630 0.403 60.721 1.00 58.69 1353 VAL A O 1
ATOM 10605 N N . LEU A 1 1354 ? -49.542 -0.304 60.432 1.00 53.41 1354 LEU A N 1
ATOM 10606 C CA . LEU A 1 1354 ? -49.996 -1.600 59.896 1.00 53.41 1354 LEU A CA 1
ATOM 10607 C C . LEU A 1 1354 ? -50.610 -2.477 61.009 1.00 53.41 1354 LEU A C 1
ATOM 10609 O O . LEU A 1 1354 ? -51.757 -2.909 60.862 1.00 53.41 1354 LEU A O 1
ATOM 10613 N N . PRO A 1 1355 ? -49.938 -2.667 62.166 1.00 54.50 1355 PRO A N 1
ATOM 10614 C CA . PRO A 1 1355 ? -50.565 -3.190 63.369 1.00 54.50 1355 PRO A CA 1
ATOM 10615 C C . PRO A 1 1355 ? -51.786 -2.372 63.788 1.00 54.50 1355 PRO A C 1
ATOM 10617 O O . PRO A 1 1355 ? -52.795 -2.986 64.097 1.00 54.50 1355 PRO A O 1
ATOM 10620 N N . LEU A 1 1356 ? -51.774 -1.033 63.757 1.00 61.66 1356 LEU A N 1
ATOM 10621 C CA . LEU A 1 1356 ? -52.941 -0.226 64.147 1.00 61.66 1356 LEU A CA 1
ATOM 10622 C C . LEU A 1 1356 ? -54.138 -0.409 63.189 1.00 61.66 1356 LEU A C 1
ATOM 10624 O O . LEU A 1 1356 ? -55.256 -0.556 63.657 1.00 61.66 1356 LEU A O 1
ATOM 10628 N N . ILE A 1 1357 ? -53.931 -0.472 61.872 1.00 61.62 1357 ILE A N 1
ATOM 10629 C CA . ILE A 1 1357 ? -54.972 -0.685 60.846 1.00 61.62 1357 ILE A CA 1
ATOM 10630 C C . ILE A 1 1357 ? -55.520 -2.108 60.881 1.00 61.62 1357 ILE A C 1
ATOM 10632 O O . ILE A 1 1357 ? -56.657 -2.318 60.482 1.00 61.62 1357 ILE A O 1
ATOM 10636 N N . VAL A 1 1358 ? -54.762 -3.091 61.364 1.00 65.50 1358 VAL A N 1
ATOM 10637 C CA . VAL A 1 1358 ? -55.279 -4.451 61.578 1.00 65.50 1358 VAL A CA 1
ATOM 10638 C C . VAL A 1 1358 ? -55.932 -4.568 62.962 1.00 65.50 1358 VAL A C 1
ATOM 10640 O O . VAL A 1 1358 ? -57.027 -5.110 63.095 1.00 65.50 1358 VAL A O 1
ATOM 10643 N N . THR A 1 1359 ? -55.317 -3.994 63.994 1.00 66.31 1359 THR A N 1
ATOM 10644 C CA . THR A 1 1359 ? -55.737 -4.124 65.397 1.00 66.31 1359 THR A CA 1
ATOM 10645 C C . THR A 1 1359 ? -56.915 -3.221 65.738 1.00 66.31 1359 THR A C 1
ATOM 10647 O O . THR A 1 1359 ? -57.781 -3.665 66.472 1.00 66.31 1359 THR A O 1
ATOM 10650 N N . VAL A 1 1360 ? -57.031 -2.003 65.198 1.00 70.88 1360 VAL A N 1
ATOM 10651 C CA . VAL A 1 1360 ? -58.189 -1.121 65.443 1.00 70.88 1360 VAL A CA 1
ATOM 10652 C C . VAL A 1 1360 ? -59.487 -1.725 64.912 1.00 70.88 1360 VAL A C 1
ATOM 10654 O O . VAL A 1 1360 ? -60.404 -1.843 65.715 1.00 70.88 1360 VAL A O 1
ATOM 10657 N N . PRO A 1 1361 ? -59.627 -2.180 63.651 1.00 63.94 1361 PRO A N 1
ATOM 10658 C CA . PRO A 1 1361 ? -60.848 -2.857 63.232 1.00 63.94 1361 PRO A CA 1
ATOM 10659 C C . PRO A 1 1361 ? -61.030 -4.212 63.918 1.00 63.94 1361 PRO A C 1
ATOM 10661 O O . PRO A 1 1361 ? -62.171 -4.561 64.177 1.00 63.94 1361 PRO A O 1
ATOM 10664 N N . ILE A 1 1362 ? -59.980 -4.954 64.298 1.00 77.56 1362 ILE A N 1
ATOM 10665 C CA . ILE A 1 1362 ? -60.155 -6.174 65.113 1.00 77.56 1362 ILE A CA 1
ATOM 10666 C C . ILE A 1 1362 ? -60.687 -5.838 66.516 1.00 77.56 1362 ILE A C 1
ATOM 10668 O O . ILE A 1 1362 ? -61.640 -6.466 66.962 1.00 77.56 1362 ILE A O 1
ATOM 10672 N N . VAL A 1 1363 ? -60.146 -4.825 67.194 1.00 76.44 1363 VAL A N 1
ATOM 10673 C CA . VAL A 1 1363 ? -60.589 -4.362 68.520 1.00 76.44 1363 VAL A CA 1
ATOM 10674 C C . VAL A 1 1363 ? -61.970 -3.717 68.444 1.00 76.44 1363 VAL A C 1
ATOM 10676 O O . VAL A 1 1363 ? -62.791 -3.969 69.316 1.00 76.44 1363 VAL A O 1
ATOM 10679 N N . VAL A 1 1364 ? -62.281 -2.965 67.386 1.00 77.12 1364 VAL A N 1
ATOM 10680 C CA . VAL A 1 1364 ? -63.620 -2.417 67.125 1.00 77.12 1364 VAL A CA 1
ATOM 10681 C C . VAL A 1 1364 ? -64.605 -3.531 66.784 1.00 77.12 1364 VAL A C 1
ATOM 10683 O O . VAL A 1 1364 ? -65.727 -3.474 67.270 1.00 77.12 1364 VAL A O 1
ATOM 10686 N N . ILE A 1 1365 ? -64.228 -4.570 66.032 1.00 77.56 1365 ILE A N 1
ATOM 10687 C CA . ILE A 1 1365 ? -65.081 -5.746 65.789 1.00 77.56 1365 ILE A CA 1
ATOM 10688 C C . ILE A 1 1365 ? -65.294 -6.520 67.092 1.00 77.56 1365 ILE A C 1
ATOM 10690 O O . ILE A 1 1365 ? -66.433 -6.851 67.397 1.00 77.56 1365 ILE A O 1
ATOM 10694 N N . ILE A 1 1366 ? -64.257 -6.754 67.900 1.00 77.62 1366 ILE A N 1
ATOM 10695 C CA . ILE A 1 1366 ? -64.384 -7.423 69.203 1.00 77.62 1366 ILE A CA 1
ATOM 10696 C C . ILE A 1 1366 ? -65.257 -6.593 70.149 1.00 77.62 1366 ILE A C 1
ATOM 10698 O O . ILE A 1 1366 ? -66.179 -7.145 70.741 1.00 77.62 1366 ILE A O 1
ATOM 10702 N N . LEU A 1 1367 ? -65.062 -5.274 70.245 1.00 73.00 1367 LEU A N 1
ATOM 10703 C CA . LEU A 1 1367 ? -65.928 -4.382 71.024 1.00 73.00 1367 LEU A CA 1
ATOM 10704 C C . LEU A 1 1367 ? -67.355 -4.342 70.472 1.00 73.00 1367 LEU A C 1
ATOM 10706 O O . LEU A 1 1367 ? -68.285 -4.385 71.263 1.00 73.00 1367 LEU A O 1
ATOM 10710 N N . SER A 1 1368 ? -67.554 -4.329 69.152 1.00 68.50 1368 SER A N 1
ATOM 10711 C CA . SER A 1 1368 ? -68.884 -4.326 68.518 1.00 68.50 1368 SER A CA 1
ATOM 10712 C C . SER A 1 1368 ? -69.619 -5.650 68.705 1.00 68.50 1368 SER A C 1
ATOM 10714 O O . SER A 1 1368 ? -70.826 -5.653 68.917 1.00 68.50 1368 SER A O 1
ATOM 10716 N N . VAL A 1 1369 ? -68.907 -6.778 68.658 1.00 70.44 1369 VAL A N 1
ATOM 10717 C CA . VAL A 1 1369 ? -69.452 -8.110 68.949 1.00 70.44 1369 VAL A CA 1
ATOM 10718 C C . VAL A 1 1369 ? -69.725 -8.250 70.445 1.00 70.44 1369 VAL A C 1
ATOM 10720 O O . VAL A 1 1369 ? -70.774 -8.763 70.812 1.00 70.44 1369 VAL A O 1
ATOM 10723 N N . THR A 1 1370 ? -68.854 -7.729 71.312 1.00 65.88 1370 THR A N 1
ATOM 10724 C CA . THR A 1 1370 ? -69.062 -7.761 72.768 1.00 65.88 1370 THR A CA 1
ATOM 10725 C C . THR A 1 1370 ? -70.239 -6.867 73.160 1.00 65.88 1370 THR A C 1
ATOM 10727 O O . THR A 1 1370 ? -71.227 -7.385 73.658 1.00 65.88 1370 THR A O 1
ATOM 10730 N N . LEU A 1 1371 ? -70.230 -5.565 72.842 1.00 62.72 1371 LEU A N 1
ATOM 10731 C CA . LEU A 1 1371 ? -71.370 -4.655 73.061 1.00 62.72 1371 LEU A CA 1
ATOM 10732 C C . LEU A 1 1371 ? -72.643 -5.134 72.346 1.00 62.72 1371 LEU A C 1
ATOM 10734 O O . LEU A 1 1371 ? -73.726 -5.022 72.909 1.00 62.72 1371 LEU A O 1
ATOM 10738 N N . GLY A 1 1372 ? -72.532 -5.714 71.149 1.00 61.03 1372 GLY A N 1
ATOM 10739 C CA . GLY A 1 1372 ? -73.657 -6.304 70.420 1.00 61.03 1372 GLY A CA 1
ATOM 10740 C C . GLY A 1 1372 ? -74.272 -7.519 71.120 1.00 61.03 1372 GLY A C 1
ATOM 10741 O O . GLY A 1 1372 ? -75.488 -7.697 71.065 1.00 61.03 1372 GLY A O 1
ATOM 10742 N N . LEU A 1 1373 ? -73.469 -8.315 71.832 1.00 57.59 1373 LEU A N 1
ATOM 10743 C CA . LEU A 1 1373 ? -73.937 -9.435 72.653 1.00 57.59 1373 LEU A CA 1
ATOM 10744 C C . LEU A 1 1373 ? -74.417 -8.984 74.045 1.00 57.59 1373 LEU A C 1
ATOM 10746 O O . LEU A 1 1373 ? -75.390 -9.544 74.542 1.00 57.59 1373 LEU A O 1
ATOM 10750 N N . THR A 1 1374 ? -73.826 -7.946 74.649 1.00 56.66 1374 THR A N 1
ATOM 10751 C CA . THR A 1 1374 ? -74.260 -7.418 75.961 1.00 56.66 1374 THR A CA 1
ATOM 10752 C C . THR A 1 1374 ? -75.520 -6.544 75.868 1.00 56.66 1374 THR A C 1
ATOM 10754 O O . THR A 1 1374 ? -76.321 -6.527 76.798 1.00 56.66 1374 THR A O 1
ATOM 10757 N N . ILE A 1 1375 ? -75.735 -5.836 74.751 1.00 54.31 1375 ILE A N 1
ATOM 10758 C CA . ILE A 1 1375 ? -76.929 -4.998 74.504 1.00 54.31 1375 ILE A CA 1
ATOM 10759 C C . ILE A 1 1375 ? -78.022 -5.784 73.749 1.00 54.31 1375 ILE A C 1
ATOM 10761 O O . ILE A 1 1375 ? -79.200 -5.444 73.827 1.00 54.31 1375 ILE A O 1
ATOM 10765 N N . GLY A 1 1376 ? -77.674 -6.880 73.064 1.00 47.09 1376 GLY A N 1
ATOM 10766 C CA . GLY A 1 1376 ? -78.596 -7.678 72.242 1.00 47.09 1376 GLY A CA 1
ATOM 10767 C C . GLY A 1 1376 ? -79.653 -8.504 72.992 1.00 47.09 1376 GLY A C 1
ATOM 10768 O O . GLY A 1 1376 ? -80.468 -9.166 72.350 1.00 47.09 1376 GLY A O 1
ATOM 10769 N N . ILE A 1 1377 ? -79.666 -8.487 74.328 1.00 49.47 1377 ILE A N 1
ATOM 10770 C CA . ILE A 1 1377 ? -80.484 -9.397 75.148 1.00 49.47 1377 ILE A CA 1
ATOM 10771 C C . ILE A 1 1377 ? -81.979 -8.984 75.261 1.00 49.47 1377 ILE A C 1
ATOM 10773 O O . ILE A 1 1377 ? -82.805 -9.887 75.409 1.00 49.47 1377 ILE A O 1
ATOM 10777 N N . PRO A 1 1378 ? -82.398 -7.700 75.115 1.00 39.72 1378 PRO A N 1
ATOM 10778 C CA . PRO A 1 1378 ? -83.822 -7.341 75.192 1.00 39.72 1378 PRO A CA 1
ATOM 10779 C C . PRO A 1 1378 ? -84.356 -6.393 74.083 1.00 39.72 1378 PRO A C 1
ATOM 10781 O O . PRO A 1 1378 ? -85.031 -5.414 74.390 1.00 39.72 1378 PRO A O 1
ATOM 10784 N N . MET A 1 1379 ? -84.152 -6.673 72.784 1.00 41.72 1379 MET A N 1
ATOM 10785 C CA . MET A 1 1379 ? -84.800 -5.901 71.687 1.00 41.72 1379 MET A CA 1
ATOM 10786 C C . MET A 1 1379 ? -85.590 -6.746 70.667 1.00 41.72 1379 MET A C 1
ATOM 10788 O O . MET A 1 1379 ? -85.604 -6.492 69.464 1.00 41.72 1379 MET A O 1
ATOM 10792 N N . HIS A 1 1380 ? -86.366 -7.716 71.157 1.00 47.28 1380 HIS A N 1
ATOM 10793 C CA . HIS A 1 1380 ? -87.247 -8.565 70.334 1.00 47.28 1380 HIS A CA 1
ATOM 10794 C C . HIS A 1 1380 ? -88.569 -7.876 69.885 1.00 47.28 1380 HIS A C 1
ATOM 10796 O O . HIS A 1 1380 ? -89.483 -8.522 69.361 1.00 47.28 1380 HIS A O 1
ATOM 10802 N N . ARG A 1 1381 ? -88.721 -6.562 70.109 1.00 46.78 1381 ARG A N 1
ATOM 10803 C CA . ARG A 1 1381 ? -89.966 -5.799 69.890 1.00 46.78 1381 ARG A CA 1
ATOM 10804 C C . ARG A 1 1381 ? -89.682 -4.381 69.371 1.00 46.78 1381 ARG A C 1
ATOM 10806 O O . ARG A 1 1381 ? -89.516 -3.481 70.179 1.00 46.78 1381 ARG A O 1
ATOM 10813 N N . ASN A 1 1382 ? -89.615 -4.212 68.040 1.00 48.94 1382 ASN A N 1
ATOM 10814 C CA . ASN A 1 1382 ? -90.051 -3.025 67.256 1.00 48.94 1382 ASN A CA 1
ATOM 10815 C C . ASN A 1 1382 ? -89.484 -3.026 65.816 1.00 48.94 1382 ASN A C 1
ATOM 10817 O O . ASN A 1 1382 ? -88.741 -2.139 65.399 1.00 48.94 1382 ASN A O 1
ATOM 10821 N N . LYS A 1 1383 ? -89.895 -4.009 64.999 1.00 47.78 1383 LYS A N 1
ATOM 10822 C CA . LYS A 1 1383 ? -89.447 -4.176 63.596 1.00 47.78 1383 LYS A CA 1
ATOM 10823 C C . LYS A 1 1383 ? -89.856 -3.052 62.615 1.00 47.78 1383 LYS A C 1
ATOM 10825 O O . LYS A 1 1383 ? -89.466 -3.122 61.457 1.00 47.78 1383 LYS A O 1
ATOM 10830 N N . LYS A 1 1384 ? -90.624 -2.038 63.039 1.00 50.75 1384 LYS A N 1
ATOM 10831 C CA . LYS A 1 1384 ? -91.197 -1.000 62.150 1.00 50.75 1384 LYS A CA 1
ATOM 10832 C C . LYS A 1 1384 ? -90.452 0.345 62.121 1.00 50.75 1384 LYS A C 1
ATOM 10834 O O . LYS A 1 1384 ? -90.710 1.130 61.220 1.00 50.75 1384 LYS A O 1
ATOM 10839 N N . ALA A 1 1385 ? -89.523 0.614 63.044 1.00 50.44 1385 ALA A N 1
ATOM 10840 C CA . ALA A 1 1385 ? -88.765 1.878 63.058 1.00 50.44 1385 ALA A CA 1
ATOM 10841 C C . ALA A 1 1385 ? -87.452 1.819 62.246 1.00 50.44 1385 ALA A C 1
ATOM 10843 O O . ALA A 1 1385 ? -87.006 2.823 61.700 1.00 50.44 1385 ALA A O 1
ATOM 10844 N N . LEU A 1 1386 ? -86.848 0.632 62.119 1.00 49.16 1386 LEU A N 1
ATOM 10845 C CA . LEU A 1 1386 ? -85.544 0.443 61.462 1.00 49.16 1386 LEU A CA 1
ATOM 10846 C C . LEU A 1 1386 ? -85.612 0.380 59.923 1.00 49.16 1386 LEU A C 1
ATOM 10848 O O . LEU A 1 1386 ? -84.578 0.480 59.268 1.00 49.16 1386 LEU A O 1
ATOM 10852 N N . GLN A 1 1387 ? -86.807 0.261 59.334 1.00 49.50 1387 GLN A N 1
ATOM 10853 C CA . GLN A 1 1387 ? -86.976 0.251 57.873 1.00 49.50 1387 GLN A CA 1
ATOM 10854 C C . GLN A 1 1387 ? -86.870 1.655 57.245 1.00 49.50 1387 GLN A C 1
ATOM 10856 O O . GLN A 1 1387 ? -86.438 1.766 56.105 1.00 49.50 1387 GLN A O 1
ATOM 10861 N N . ALA A 1 1388 ? -87.152 2.732 57.989 1.00 51.56 1388 ALA A N 1
ATOM 10862 C CA . ALA A 1 1388 ? -87.063 4.103 57.466 1.00 51.56 1388 ALA A CA 1
ATOM 10863 C C . ALA A 1 1388 ? -85.618 4.641 57.344 1.00 51.56 1388 ALA A C 1
ATOM 10865 O O . ALA A 1 1388 ? -85.361 5.548 56.557 1.00 51.56 1388 ALA A O 1
ATOM 10866 N N . GLY A 1 1389 ? -84.663 4.091 58.107 1.00 51.50 1389 GLY A N 1
ATOM 10867 C CA . GLY A 1 1389 ? -83.261 4.537 58.091 1.00 51.50 1389 GLY A CA 1
ATOM 10868 C C . GLY A 1 1389 ? -82.427 3.972 56.934 1.00 51.50 1389 GLY A C 1
ATOM 10869 O O . GLY A 1 1389 ? -81.486 4.619 56.475 1.00 51.50 1389 GLY A O 1
ATOM 10870 N N . PHE A 1 1390 ? -82.778 2.786 56.426 1.00 44.81 1390 PHE A N 1
ATOM 10871 C CA . PHE A 1 1390 ? -82.027 2.121 55.352 1.00 44.81 1390 PHE A CA 1
ATOM 10872 C C . PHE A 1 1390 ? -82.330 2.690 53.952 1.00 44.81 1390 PHE A C 1
ATOM 10874 O O . PHE A 1 1390 ? -81.438 2.725 53.101 1.00 44.81 1390 PHE A O 1
ATOM 10881 N N . ASP A 1 1391 ? -83.534 3.232 53.738 1.00 50.94 1391 ASP A N 1
ATOM 10882 C CA . ASP A 1 1391 ? -83.945 3.862 52.470 1.00 50.94 1391 ASP A CA 1
ATOM 10883 C C . ASP A 1 1391 ? -83.347 5.267 52.239 1.00 50.94 1391 ASP A C 1
ATOM 10885 O O . ASP A 1 1391 ? -83.451 5.821 51.139 1.00 50.94 1391 ASP A O 1
ATOM 10889 N N . LEU A 1 1392 ? -82.691 5.852 53.251 1.00 49.47 1392 LEU A N 1
ATOM 10890 C CA . LEU A 1 1392 ? -82.089 7.188 53.164 1.00 49.47 1392 LEU A CA 1
ATOM 10891 C C . LEU A 1 1392 ? -80.574 7.166 52.887 1.00 49.47 1392 LEU A C 1
ATOM 10893 O O . LEU A 1 1392 ? -80.050 8.093 52.269 1.00 49.47 1392 LEU A O 1
ATOM 10897 N N . SER A 1 1393 ? -79.869 6.102 53.290 1.00 47.41 1393 SER A N 1
ATOM 10898 C CA . SER A 1 1393 ? -78.412 5.969 53.098 1.00 47.41 1393 SER A CA 1
ATOM 10899 C C . SER A 1 1393 ? -78.044 5.539 51.669 1.00 47.41 1393 SER A C 1
ATOM 10901 O O . SER A 1 1393 ? -77.168 6.128 51.026 1.00 47.41 1393 SER A O 1
ATOM 10903 N N . ASN A 1 1394 ? -78.806 4.598 51.099 1.00 48.16 1394 ASN A N 1
ATOM 10904 C CA . ASN A 1 1394 ? -78.584 4.081 49.742 1.00 48.16 1394 ASN A CA 1
ATOM 10905 C C . ASN A 1 1394 ? -78.866 5.105 48.619 1.00 48.16 1394 ASN A C 1
ATOM 10907 O O . ASN A 1 1394 ? -78.577 4.835 47.457 1.00 48.16 1394 ASN A O 1
ATOM 10911 N N . LYS A 1 1395 ? -79.361 6.309 48.950 1.00 48.44 1395 LYS A N 1
ATOM 10912 C CA . LYS A 1 1395 ? -79.531 7.429 48.006 1.00 48.44 1395 LYS A CA 1
ATOM 10913 C C . LYS A 1 1395 ? -78.297 8.324 47.831 1.00 48.44 1395 LYS A C 1
ATOM 10915 O O . LYS A 1 1395 ? -78.329 9.183 46.958 1.00 48.44 1395 LYS A O 1
ATOM 10920 N N . LYS A 1 1396 ? -77.221 8.163 48.617 1.00 45.53 1396 LYS A N 1
ATOM 10921 C CA . LYS A 1 1396 ? -76.000 8.996 48.481 1.00 45.53 1396 LYS A CA 1
ATOM 10922 C C . LYS A 1 1396 ? -74.854 8.315 47.731 1.00 45.53 1396 LYS A C 1
ATOM 10924 O O . LYS A 1 1396 ? -74.154 8.979 46.971 1.00 45.53 1396 LYS A O 1
ATOM 10929 N N . VAL A 1 1397 ? -74.696 6.999 47.880 1.00 47.28 1397 VAL A N 1
ATOM 10930 C CA . VAL A 1 1397 ? -73.646 6.233 47.178 1.00 47.28 1397 VAL A CA 1
ATOM 10931 C C . VAL A 1 1397 ? -73.934 6.139 45.672 1.00 47.28 1397 VAL A C 1
ATOM 10933 O O . VAL A 1 1397 ? -73.025 6.257 44.859 1.00 47.28 1397 VAL A O 1
ATOM 10936 N N . ASP A 1 1398 ? -75.209 6.059 45.285 1.00 45.84 1398 ASP A N 1
ATOM 10937 C CA . ASP A 1 1398 ? -75.634 5.970 43.881 1.00 45.84 1398 ASP A CA 1
ATOM 10938 C C . ASP A 1 1398 ? -75.628 7.329 43.134 1.00 45.84 1398 ASP A C 1
ATOM 10940 O O . ASP A 1 1398 ? -75.896 7.385 41.935 1.00 45.84 1398 ASP A O 1
ATOM 10944 N N . VAL A 1 1399 ? -75.310 8.440 43.819 1.00 53.44 1399 VAL A N 1
ATOM 10945 C CA . VAL A 1 1399 ? -75.284 9.804 43.244 1.00 53.44 1399 VAL A CA 1
ATOM 10946 C C . VAL A 1 1399 ? -73.869 10.250 42.861 1.00 53.44 1399 VAL A C 1
ATOM 10948 O O . VAL A 1 1399 ? -73.693 10.841 41.799 1.00 53.44 1399 VAL A O 1
ATOM 10951 N N . LEU A 1 1400 ? -72.837 9.916 43.642 1.00 43.28 1400 LEU A N 1
ATOM 10952 C CA . LEU A 1 1400 ? -71.451 10.288 43.308 1.00 43.28 1400 LEU A CA 1
ATOM 10953 C C . LEU A 1 1400 ? -70.861 9.427 42.180 1.00 43.28 1400 LEU A C 1
ATOM 10955 O O . LEU A 1 1400 ? -70.211 9.960 41.280 1.00 43.28 1400 LEU A O 1
ATOM 10959 N N . THR A 1 1401 ? -71.199 8.134 42.126 1.00 50.75 1401 THR A N 1
ATOM 10960 C CA . THR A 1 1401 ? -70.874 7.263 40.979 1.00 50.75 1401 THR A CA 1
ATOM 10961 C C . THR A 1 1401 ? -71.630 7.671 39.701 1.00 50.75 1401 THR A C 1
ATOM 10963 O O . THR A 1 1401 ? -71.190 7.349 38.599 1.00 50.75 1401 THR A O 1
ATOM 10966 N N . LYS A 1 1402 ? -72.723 8.446 39.814 1.00 49.12 1402 LYS A N 1
ATOM 10967 C CA . LYS A 1 1402 ? -73.421 9.074 38.673 1.00 49.12 1402 LYS A CA 1
ATOM 10968 C C . LYS A 1 1402 ? -72.916 10.482 38.326 1.00 49.12 1402 LYS A C 1
ATOM 10970 O O . LYS A 1 1402 ? -73.092 10.898 37.185 1.00 49.12 1402 LYS A O 1
ATOM 10975 N N . ALA A 1 1403 ? -72.252 11.190 39.243 1.00 48.91 1403 ALA A N 1
ATOM 10976 C CA . ALA A 1 1403 ? -71.754 12.550 39.014 1.00 48.91 1403 ALA A CA 1
ATOM 10977 C C . ALA A 1 1403 ? -70.463 12.589 38.172 1.00 48.91 1403 ALA A C 1
ATOM 10979 O O . ALA A 1 1403 ? -70.387 13.338 37.200 1.00 48.91 1403 ALA A O 1
ATOM 10980 N N . VAL A 1 1404 ? -69.473 11.735 38.463 1.00 43.50 1404 VAL A N 1
ATOM 10981 C CA . VAL A 1 1404 ? -68.221 11.684 37.670 1.00 43.50 1404 VAL A CA 1
ATOM 10982 C C . VAL A 1 1404 ? -68.471 11.115 36.262 1.00 43.50 1404 VAL A C 1
ATOM 10984 O O . VAL A 1 1404 ? -67.860 11.546 35.287 1.00 43.50 1404 VAL A O 1
ATOM 10987 N N . GLY A 1 1405 ? -69.471 10.237 36.120 1.00 46.91 1405 GLY A N 1
ATOM 10988 C CA . GLY A 1 1405 ? -69.978 9.776 34.823 1.00 46.91 1405 GLY A CA 1
ATOM 10989 C C . GLY A 1 1405 ? -70.785 10.816 34.027 1.00 46.91 1405 GLY A C 1
ATOM 10990 O O . GLY A 1 1405 ? -71.159 10.529 32.890 1.00 46.91 1405 GLY A O 1
ATOM 10991 N N . SER A 1 1406 ? -71.064 12.000 34.590 1.00 47.56 1406 SER A N 1
ATOM 10992 C CA . SER A 1 1406 ? -71.801 13.081 33.917 1.00 47.56 1406 SER A CA 1
ATOM 10993 C C . SER A 1 1406 ? -70.879 13.959 33.068 1.00 47.56 1406 SER A C 1
ATOM 10995 O O . SER A 1 1406 ? -71.173 14.207 31.902 1.00 47.56 1406 SER A O 1
ATOM 10997 N N . VAL A 1 1407 ? -69.719 14.356 33.606 1.00 51.72 1407 VAL A N 1
ATOM 10998 C CA . VAL A 1 1407 ? -68.749 15.222 32.903 1.00 51.72 1407 VAL A CA 1
ATOM 10999 C C . VAL A 1 1407 ? -68.149 14.508 31.684 1.00 51.72 1407 VAL A C 1
ATOM 11001 O O . VAL A 1 1407 ? -68.049 15.085 30.604 1.00 51.72 1407 VAL A O 1
ATOM 11004 N N . PHE A 1 1408 ? -67.855 13.209 31.809 1.00 46.19 1408 PHE A N 1
ATOM 11005 C CA . PHE A 1 1408 ? -67.388 12.389 30.683 1.00 46.19 1408 PHE A CA 1
ATOM 11006 C C . PHE A 1 1408 ? -68.477 12.135 29.620 1.00 46.19 1408 PHE A C 1
ATOM 11008 O O . PHE A 1 1408 ? -68.160 11.908 28.454 1.00 46.19 1408 PHE A O 1
ATOM 11015 N N . LYS A 1 1409 ? -69.766 12.208 29.986 1.00 47.12 1409 LYS A N 1
ATOM 11016 C CA . LYS A 1 1409 ? -70.885 12.101 29.033 1.00 47.12 1409 LYS A CA 1
ATOM 11017 C C . LYS A 1 1409 ? -71.155 13.394 28.273 1.00 47.12 1409 LYS A C 1
ATOM 11019 O O . LYS A 1 1409 ? -71.614 13.324 27.138 1.00 47.12 1409 LYS A O 1
ATOM 11024 N N . GLU A 1 1410 ? -70.882 14.555 28.861 1.00 50.62 1410 GLU A N 1
ATOM 11025 C CA . GLU A 1 1410 ? -71.163 15.842 28.216 1.00 50.62 1410 GLU A CA 1
ATOM 11026 C C . GLU A 1 1410 ? -70.148 16.199 27.115 1.00 50.62 1410 GLU A C 1
ATOM 11028 O O . GLU A 1 1410 ? -70.505 16.861 26.142 1.00 50.62 1410 GLU A O 1
ATOM 11033 N N . ILE A 1 1411 ? -68.922 15.672 27.197 1.00 50.75 1411 ILE A N 1
ATOM 11034 C CA . ILE A 1 1411 ? -67.931 15.755 26.111 1.00 50.75 1411 ILE A CA 1
ATOM 11035 C C . ILE A 1 1411 ? -68.281 14.772 24.978 1.00 50.75 1411 ILE A C 1
ATOM 11037 O O . ILE A 1 1411 ? -68.261 15.148 23.808 1.00 50.75 1411 ILE A O 1
ATOM 11041 N N . ILE A 1 1412 ? -68.677 13.537 25.307 1.00 50.59 1412 ILE A N 1
ATOM 11042 C CA . ILE A 1 1412 ? -68.989 12.489 24.313 1.00 50.59 1412 ILE A CA 1
ATOM 11043 C C . ILE A 1 1412 ? -70.330 12.742 23.592 1.00 50.59 1412 ILE A C 1
ATOM 11045 O O . ILE A 1 1412 ? -70.482 12.381 22.428 1.00 50.59 1412 ILE A O 1
ATOM 11049 N N . ASN A 1 1413 ? -71.289 13.429 24.222 1.00 49.12 1413 ASN A N 1
ATOM 11050 C CA . ASN A 1 1413 ? -72.561 13.801 23.586 1.00 49.12 1413 ASN A CA 1
ATOM 11051 C C . ASN A 1 1413 ? -72.492 15.078 22.718 1.00 49.12 1413 ASN A C 1
ATOM 11053 O O . ASN A 1 1413 ? -73.510 15.453 22.137 1.00 49.12 1413 ASN A O 1
ATOM 11057 N N . ARG A 1 1414 ? -71.333 15.749 22.598 1.00 46.62 1414 ARG A N 1
ATOM 11058 C CA . ARG A 1 1414 ? -71.155 16.929 21.721 1.00 46.62 1414 ARG A CA 1
ATOM 11059 C C . ARG A 1 1414 ? -70.574 16.614 20.334 1.00 46.62 1414 ARG A C 1
ATOM 11061 O O . ARG A 1 1414 ? -70.504 17.512 19.500 1.00 46.62 1414 ARG A O 1
ATOM 11068 N N . THR A 1 1415 ? -70.235 15.357 20.047 1.00 47.88 1415 THR A N 1
ATOM 11069 C CA . THR A 1 1415 ? -69.779 14.884 18.724 1.00 47.88 1415 THR A CA 1
ATOM 11070 C C . THR A 1 1415 ? -70.497 13.586 18.342 1.00 47.88 1415 THR A C 1
ATOM 11072 O O . THR A 1 1415 ? -69.961 12.484 18.423 1.00 47.88 1415 THR A O 1
ATOM 11075 N N . GLY A 1 1416 ? -71.767 13.711 17.952 1.00 37.31 1416 GLY A N 1
ATOM 11076 C CA . GLY A 1 1416 ? -72.631 12.559 17.694 1.00 37.31 1416 GLY A CA 1
ATOM 11077 C C . GLY A 1 1416 ? -72.340 11.834 16.376 1.00 37.31 1416 GLY A C 1
ATOM 11078 O O . GLY A 1 1416 ? -72.516 12.410 15.307 1.00 37.31 1416 GLY A O 1
ATOM 11079 N N . ILE A 1 1417 ? -72.027 10.536 16.454 1.00 42.59 1417 ILE A N 1
ATOM 11080 C CA . ILE A 1 1417 ? -72.276 9.562 15.379 1.00 42.59 1417 ILE A CA 1
ATOM 11081 C C . ILE A 1 1417 ? -72.940 8.325 15.995 1.00 42.59 1417 ILE A C 1
ATOM 11083 O O . ILE A 1 1417 ? -72.434 7.721 16.940 1.00 42.59 1417 ILE A O 1
ATOM 11087 N N . SER A 1 1418 ? -74.114 7.974 15.478 1.00 36.16 1418 SER A N 1
ATOM 11088 C CA . SER A 1 1418 ? -74.973 6.899 15.972 1.00 36.16 1418 SER A CA 1
ATOM 11089 C C . SER A 1 1418 ? -74.717 5.566 15.259 1.00 36.16 1418 SER A C 1
ATOM 11091 O O . SER A 1 1418 ? -74.519 5.535 14.047 1.00 36.16 1418 SER A O 1
ATOM 11093 N N . ASN A 1 1419 ? -74.804 4.448 15.993 1.00 41.97 1419 ASN A N 1
ATOM 11094 C CA . ASN A 1 1419 ? -75.842 3.411 15.815 1.00 41.97 1419 ASN A CA 1
ATOM 11095 C C . ASN A 1 1419 ? -75.478 2.080 16.511 1.00 41.97 1419 ASN A C 1
ATOM 11097 O O . ASN A 1 1419 ? -74.415 1.504 16.306 1.00 41.97 1419 ASN A O 1
ATOM 11101 N N . ALA A 1 1420 ? -76.416 1.578 17.318 1.00 39.94 1420 ALA A N 1
ATOM 11102 C CA . ALA A 1 1420 ? -76.438 0.227 17.902 1.00 39.94 1420 ALA A CA 1
ATOM 11103 C C . ALA A 1 1420 ? -77.280 -0.706 16.971 1.00 39.94 1420 ALA A C 1
ATOM 11105 O O . ALA A 1 1420 ? -77.437 -0.341 15.804 1.00 39.94 1420 ALA A O 1
ATOM 11106 N N . PRO A 1 1421 ? -77.937 -1.824 17.386 1.00 40.12 1421 PRO A N 1
ATOM 11107 C CA . PRO A 1 1421 ? -77.879 -2.619 18.633 1.00 40.12 1421 PRO A CA 1
ATOM 11108 C C . PRO A 1 1421 ? -77.902 -4.166 18.421 1.00 40.12 1421 PRO A C 1
ATOM 11110 O O . PRO A 1 1421 ? -78.091 -4.627 17.298 1.00 40.12 1421 PRO A O 1
ATOM 11113 N N . LYS A 1 1422 ? -77.862 -4.972 19.511 1.00 39.62 1422 LYS A N 1
ATOM 11114 C CA . LYS A 1 1422 ? -78.871 -6.031 19.862 1.00 39.62 1422 LYS A CA 1
ATOM 11115 C C . LYS A 1 1422 ? -78.396 -7.087 20.899 1.00 39.62 1422 LYS A C 1
ATOM 11117 O O . LYS A 1 1422 ? -77.538 -7.891 20.576 1.00 39.62 1422 LYS A O 1
ATOM 11122 N N . LYS A 1 1423 ? -79.179 -7.216 21.995 1.00 40.06 1423 LYS A N 1
ATOM 11123 C CA . LYS A 1 1423 ? -79.607 -8.475 22.689 1.00 40.06 1423 LYS A CA 1
ATOM 11124 C C . LYS A 1 1423 ? -78.543 -9.323 23.451 1.00 40.06 1423 LYS A C 1
ATOM 11126 O O . LYS A 1 1423 ? -77.387 -9.300 23.079 1.00 40.06 1423 LYS A O 1
ATOM 11131 N N . LEU A 1 1424 ? -78.836 -10.154 24.476 1.00 32.47 1424 LEU A N 1
ATOM 11132 C CA . LEU A 1 1424 ? -79.946 -10.339 25.457 1.00 32.47 1424 LEU A CA 1
ATOM 11133 C C . LEU A 1 1424 ? -79.505 -11.383 26.539 1.00 32.47 1424 LEU A C 1
ATOM 11135 O O . LEU A 1 1424 ? -78.982 -12.411 26.138 1.00 32.47 1424 LEU A O 1
ATOM 11139 N N . LYS A 1 1425 ? -79.884 -11.199 27.827 1.00 34.84 1425 LYS A N 1
ATOM 11140 C CA . LYS A 1 1425 ? -80.161 -12.239 28.883 1.00 34.84 1425 LYS A CA 1
ATOM 11141 C C . LYS A 1 1425 ? -78.998 -13.136 29.411 1.00 34.84 1425 LYS A C 1
ATOM 11143 O O . LYS A 1 1425 ? -78.156 -13.575 28.650 1.00 34.84 1425 LYS A O 1
ATOM 11148 N N . GLN A 1 1426 ? -78.773 -13.257 30.737 1.00 31.34 1426 GLN A N 1
ATOM 11149 C CA . GLN A 1 1426 ? -79.423 -14.117 31.780 1.00 31.34 1426 GLN A CA 1
ATOM 11150 C C . GLN A 1 1426 ? -79.317 -15.648 31.535 1.00 31.34 1426 GLN A C 1
ATOM 11152 O O . GLN A 1 1426 ? -79.507 -16.053 30.399 1.00 31.34 1426 GLN A O 1
ATOM 11157 N N . ALA A 1 1427 ? -79.187 -16.570 32.515 1.00 29.77 1427 ALA A N 1
ATOM 11158 C CA . ALA A 1 1427 ? -78.702 -16.580 33.920 1.00 29.77 1427 ALA A CA 1
ATOM 11159 C C . ALA A 1 1427 ? -78.785 -18.033 34.513 1.00 29.77 1427 ALA A C 1
ATOM 11161 O O . ALA A 1 1427 ? -79.757 -18.719 34.209 1.00 29.77 1427 ALA A O 1
ATOM 11162 N N . THR A 1 1428 ? -77.878 -18.432 35.440 1.00 34.00 1428 THR A N 1
ATOM 11163 C CA . THR A 1 1428 ? -78.001 -19.580 36.418 1.00 34.00 1428 THR A CA 1
ATOM 11164 C C . THR A 1 1428 ? -78.160 -21.031 35.834 1.00 34.00 1428 THR A C 1
ATOM 11166 O O . THR A 1 1428 ? -78.244 -21.131 34.614 1.00 34.00 1428 THR A O 1
ATOM 11169 N N . PRO A 1 1429 ? -78.216 -22.186 36.586 1.00 36.34 1429 PRO A N 1
ATOM 11170 C CA . PRO A 1 1429 ? -77.887 -22.536 38.001 1.00 36.34 1429 PRO A CA 1
ATOM 11171 C C . PRO A 1 1429 ? -77.172 -23.921 38.316 1.00 36.34 1429 PRO A C 1
ATOM 11173 O O . PRO A 1 1429 ? -77.098 -24.827 37.500 1.00 36.34 1429 PRO A O 1
ATOM 11176 N N . THR A 1 1430 ? -76.694 -24.071 39.572 1.00 30.58 1430 THR A N 1
ATOM 11177 C CA . THR A 1 1430 ? -76.450 -25.244 40.499 1.00 30.58 1430 THR A CA 1
ATOM 11178 C C . THR A 1 1430 ? -76.347 -26.770 40.133 1.00 30.58 1430 THR A C 1
ATOM 11180 O O . THR A 1 1430 ? -77.336 -27.345 39.696 1.00 30.58 1430 THR A O 1
ATOM 11183 N N . LYS A 1 1431 ? -75.294 -27.441 40.701 1.00 37.12 1431 LYS A N 1
ATOM 11184 C CA . LYS A 1 1431 ? -75.156 -28.857 41.254 1.00 37.12 1431 LYS A CA 1
ATOM 11185 C C . LYS A 1 1431 ? -75.360 -30.088 40.305 1.00 37.12 1431 LYS A C 1
ATOM 11187 O O . LYS A 1 1431 ? -75.905 -29.868 39.234 1.00 37.12 1431 LYS A O 1
ATOM 11192 N N . PRO A 1 1432 ? -74.992 -31.375 40.640 1.00 35.34 1432 PRO A N 1
ATOM 11193 C CA . PRO A 1 1432 ? -74.320 -32.003 41.818 1.00 35.34 1432 PRO A CA 1
ATOM 11194 C C . PRO A 1 1432 ? -73.125 -32.993 41.494 1.00 35.34 1432 PRO A C 1
ATOM 11196 O O . PRO A 1 1432 ? -72.600 -33.011 40.389 1.00 35.34 1432 PRO A O 1
ATOM 11199 N N . THR A 1 1433 ? -72.678 -33.811 42.471 1.00 35.34 1433 THR A N 1
ATOM 11200 C CA . THR A 1 1433 ? -71.704 -34.962 42.441 1.00 35.34 1433 THR A CA 1
ATOM 11201 C C . THR A 1 1433 ? -72.346 -36.323 42.017 1.00 35.34 1433 THR A C 1
ATOM 11203 O O . THR A 1 1433 ? -73.575 -36.334 41.967 1.00 35.34 1433 THR A O 1
ATOM 11206 N N . PRO A 1 1434 ? -71.664 -37.515 41.883 1.00 39.22 1434 PRO A N 1
ATOM 11207 C CA . PRO A 1 1434 ? -70.245 -37.921 41.615 1.00 39.22 1434 PRO A CA 1
ATOM 11208 C C . PRO A 1 1434 ? -70.023 -39.139 40.612 1.00 39.22 1434 PRO A C 1
ATOM 11210 O O . PRO A 1 1434 ? -70.979 -39.738 40.145 1.00 39.22 1434 PRO A O 1
ATOM 11213 N N . LYS A 1 1435 ? -68.751 -39.599 40.427 1.00 35.41 1435 LYS A N 1
ATOM 11214 C CA . LYS A 1 1435 ? -68.228 -40.952 39.981 1.00 35.41 1435 LYS A CA 1
ATOM 11215 C C . LYS A 1 1435 ? -68.219 -41.452 38.483 1.00 35.41 1435 LYS A C 1
ATOM 11217 O O . LYS A 1 1435 ? -69.248 -41.813 37.934 1.00 35.41 1435 LYS A O 1
ATOM 11222 N N . THR A 1 1436 ? -66.993 -41.762 37.984 1.00 36.34 1436 THR A N 1
ATOM 11223 C CA . THR A 1 1436 ? -66.543 -42.818 36.990 1.00 36.34 1436 THR A CA 1
ATOM 11224 C C . THR A 1 1436 ? -66.815 -42.717 35.437 1.00 36.34 1436 THR A C 1
ATOM 11226 O O . THR A 1 1436 ? -67.692 -41.962 35.042 1.00 36.34 1436 THR A O 1
ATOM 11229 N N . PRO A 1 1437 ? -66.001 -43.368 34.539 1.00 50.56 1437 PRO A N 1
ATOM 11230 C CA . PRO A 1 1437 ? -65.853 -43.103 33.060 1.00 50.56 1437 PRO A CA 1
ATOM 11231 C C . PRO A 1 1437 ? -66.494 -44.214 32.136 1.00 50.56 1437 PRO A C 1
ATOM 11233 O O . PRO A 1 1437 ? -67.299 -44.940 32.719 1.00 50.56 1437 PRO A O 1
ATOM 11236 N N . PRO A 1 1438 ? -66.188 -44.479 30.806 1.00 43.41 1438 PRO A N 1
ATOM 11237 C CA . PRO A 1 1438 ? -65.191 -43.929 29.824 1.00 43.41 1438 PRO A CA 1
ATOM 11238 C C . PRO A 1 1438 ? -65.531 -43.821 28.275 1.00 43.41 1438 PRO A C 1
ATOM 11240 O O . PRO A 1 1438 ? -66.472 -44.421 27.777 1.00 43.41 1438 PRO A O 1
ATOM 11243 N N . LYS A 1 1439 ? -64.599 -43.205 27.497 1.00 40.62 1439 LYS A N 1
ATOM 11244 C CA . LYS A 1 1439 ? -64.297 -43.290 26.015 1.00 40.62 1439 LYS A CA 1
ATOM 11245 C C . LYS A 1 1439 ? -65.318 -42.785 24.917 1.00 40.62 1439 LYS A C 1
ATOM 11247 O O . LYS A 1 1439 ? -66.465 -42.531 25.248 1.00 40.62 1439 LYS A O 1
ATOM 11252 N N . PRO A 1 1440 ? -64.870 -4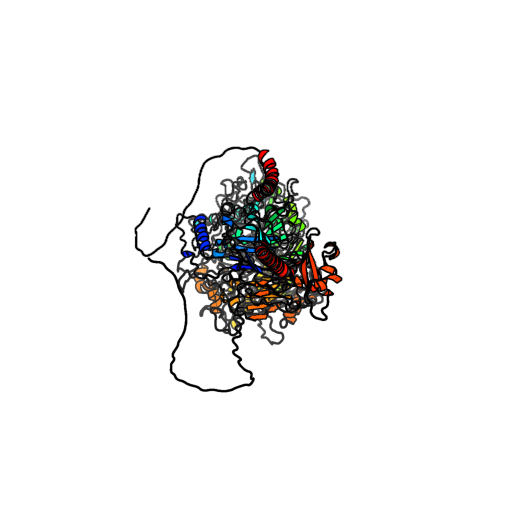2.512 23.644 1.00 58.91 1440 PRO A N 1
ATOM 11253 C CA . PRO A 1 1440 ? -65.453 -41.511 22.698 1.00 58.91 1440 PRO A CA 1
ATOM 11254 C C . PRO A 1 1440 ? -65.853 -42.086 21.291 1.00 58.91 1440 PRO A C 1
ATOM 11256 O O . PRO A 1 1440 ? -65.803 -43.313 21.173 1.00 58.91 1440 PRO A O 1
ATOM 11259 N N . PRO A 1 1441 ? -66.202 -41.297 20.217 1.00 48.81 1441 PRO A N 1
ATOM 11260 C CA . PRO A 1 1441 ? -65.193 -40.655 19.311 1.00 48.81 1441 PRO A CA 1
ATOM 11261 C C . PRO A 1 1441 ? -65.579 -39.388 18.443 1.00 48.81 1441 PRO A C 1
ATOM 11263 O O . PRO A 1 1441 ? -66.700 -39.240 17.989 1.00 48.81 1441 PRO A O 1
ATOM 11266 N N . VAL A 1 1442 ? -64.565 -38.551 18.123 1.00 43.25 1442 VAL A N 1
ATOM 11267 C CA . VAL A 1 1442 ? -64.170 -37.943 16.799 1.00 43.25 1442 VAL A CA 1
ATOM 11268 C C . VAL A 1 1442 ? -65.098 -37.037 15.913 1.00 43.25 1442 VAL A C 1
ATOM 11270 O O . VAL A 1 1442 ? -66.077 -37.504 15.353 1.00 43.25 1442 VAL A O 1
ATOM 11273 N N . LYS A 1 1443 ? -64.576 -35.815 15.616 1.00 40.22 1443 LYS A N 1
ATOM 11274 C CA . LYS A 1 1443 ? -64.724 -34.880 14.443 1.00 40.22 1443 LYS A CA 1
ATOM 11275 C C . LYS A 1 1443 ? -66.096 -34.304 14.010 1.00 40.22 1443 LYS A C 1
ATOM 11277 O O . LYS A 1 1443 ? -66.924 -35.024 13.467 1.00 40.22 1443 LYS A O 1
ATOM 11282 N N . GLN A 1 1444 ? -66.159 -32.967 13.920 1.00 43.72 1444 GLN A N 1
ATOM 11283 C CA . GLN A 1 1444 ? -65.664 -32.243 12.728 1.00 43.72 1444 GLN A CA 1
ATOM 11284 C C . GLN A 1 1444 ? -64.758 -31.082 13.159 1.00 43.72 1444 GLN A C 1
ATOM 11286 O O . GLN A 1 1444 ? -64.966 -30.604 14.296 1.00 43.72 1444 GLN A O 1
#

Secondary structure (DSSP, 8-state):
---------------------------------------------------SS----TT---TTEEE---TTT---EEEE-SSS-EEEEEEEE------GGGS---TT--HHHHHHHHHHHHHTT--EEEEEE-TTS-EEEEE-TTT-SS--BBPB-TTSPBPEETTTEE-B-SPPPTTHHHHTTSEEEEEEE-SSSTTEEEEEEE-HHHHSGGGS-TTTS--SS------SPP-GGGG---PPPEE-GGGGGGSPEEPSS---TT--EE--S-PPEEEEEE--S-SS--SEETTT---EE--BSSSB-S--HHHH-TT----SS-HHHHTT-GGGS-EEEEEEE-TTSTB-EEEEEEEE--THHHHTTS-GGGGSTT--TTTHHHHHHHHHTTPPPSSS-TTT-GGG-TTGGGG-SSS-EEE--S-SSGGGTT-EEEES------HHHHHHT---EEEETTEEEE----STTT--TT----B-EEEEEEEETTTTEEEEEEEEHHHHTTT--GGG-SS--S-S----TT------EEEEEEEEETTEEEEEEEE-PBP-SSSS-B-TT-GGG-HHHHHHHTTSS---SPB---TTBBS-TT--GGGTTTTTT-TT--TTS-B--GGGPBP--HHHHIIIIITS--BTTEEEE-SS-----HHHHHHHHS----SSTT--S----B-SS--EEEEEEE-HHHHHHS-SS----GGGSPPSSHHHHHT--S--PPPTT--GGGGTT-EEEEESSSS--HHHHHHHHHHSBPTTT--BTT-PPPTT----SSPPPPSS--TTSS-EEEGGGSBT--S-TTTSS-SS--EEE--SSB--SBTTB-SSEEHHHH--EETTEEP-TTSGGGEEEETT---EESB-SEE-SB-STT---TT-GGG----HHHHHHHHHHHHTT---EEESB--BTTB---HHHH--TT-TTSGGG---SSSSBTTS-HHHHHHHTTSSSSSS-SS----B----SSS--EEEEE--S----TT-BPPPEEEETTEEEEEETTEEEEESSSSSPPTTB--EEEEE---HHHHT-SSGGGGEEEEEE-TTS-EEEEE-GGG-PPPP--S-SS-SSPPP-TT---PPPEEBPPPPSSSTTSSPPPB---TTGGGG-HHHHHTTSHHHHHHHTT-SS-----S--SSEEEEPPP--TTTTB-GGGG--SSS-HHHHHHHHHHHHGGGGGGTTEEEPEEEE-SS----EEE-SS-EEETT------TTTTT-EEPPGGG--HHHHSSS-GGGSEETTTTEE-TTTHHHHEE--TT--GGGEEEEEEEEETTTTEEEEEEEEE-TTT-SEEE-TTSBTTBSEEEE----S--TTHHHHHHHHHHHHHHHHHHHHHHHSTT--S-TTTTHHHHHHHHHHHHHHHHHHHHHHHHHHTTS-----------------------------

Organism: Mycoplasma genitalium (strain ATCC 33530 / DSM 19775 / NCTC 10195 / G37) (NCBI:txid243273)

Sequence (1444 aa):
MHQPKKRLAKKSWAFLTAALTLGVITGVGGYFLFNQNKQRSSVSNFAYQPKQLSVKHQQAVDETLTPWTWNNNNFSSLKITGENPGSFGLVRSQNDNLNISSVTKNSSDDNLKYLNAVEKYLDGQQNFAIRRYDNNGRALYDINLAKMENPSTVQRGLNGEPIFDPFKGFGLTGNAPTDWNEIKGKVPVEVVQSPHSPNLYFVLLVPKVALEYHNLNNQVVKESLEVKATQSSFNPTQRLQKDSPVKDSSKQGEKLSETTASSMSSGMATSTRAKALKVEVERGSQSDSLLKNDFAKKPLKHKNSSGEVKLEAEKEFTEAWKPLLTTDQIAREKGMGATVVSFYDAPYSENHTAFGLVDHIDPKKMVENYPPSWKTPKWNHHGIWDYNARNLLLQTTGFFNPRRHPEWFDEGQAKADNTSPGFKVGDTDHKKDGFKKNSSSPIALPFEAYFANIGNMVAIGNSVFIFGGNGHATKMFTTNPLSIGVFRIKYTDNFSKSSVTGWPYAVLFGGLINPQTNGLKDLPLGTNRWFEYVPRMAVSGVKWVGNQLVLAGTLTMGDTATVPRLKYDQLEKHLNLVAQGQGLLREDLQIFTPYGWANRPDIPVGAWLQDEMGSKFGPHYFLNNPDIQDNVNNDTVEALISSYKNTDKLKHVYPYRYSGLYAWQLFNWSNKLTNTPLSANFVNENSYAPNSLFAAILNEDLLTGLSDKIFYGKENEFAENEADRFNQLLSLNPNPNTNWARYLNVVQRFTTGPNLDSSTFDQFLDFLPWIGNGKPFSNSPSPSTSASSSTPLPTFSNINVGVKSMITQHLNKENTRWVFIPNFSPDIWTGAGYRVQSANQKNGIPFEQVKPSNNSTPFDPNSDDNKVTPSGGSSKPTTYPALPNSISPTSDWINALTFTNKNNPQRNQLLLRSLLGTIPVLINKSGDSNDQFNKDSEQKWDKTETNEGNLPGFGEVNGLYNAALLHTYGFFGTNTNSTDPKIGFKADSSSSSSSTLVGSGLNWTSQDVGNLVVINDTSFGFQLGGWFITFTDFIRPRTGYLGITLSSLQDQTIIWADQPWTSFKGSYLDSDGTPKSLWDPTALKSLPNSSTTYDTNPTLSPSFQLYQPNKVKAYQTTNTYNKLIEPVDATSAATNMTSLLKLLTTKNIKAKLGKGTASSQGNNNGGGVSQTINTITTTGNISEGLKEETSIQAETLKKFFDSKQNNKSEIGIGDSTFTKMDGKLTGVVSTPLVNLINGQGATSDSDTEKISFKPGNQIDFNRLFTLPVTELFDPNTMFVYDQYVPLLVNLPSGFDQASIRLKVISYSVENQTLGVRLEFKDPQTQQFIPVLNASSTGPQTVFQPFNQWADYVLPLIVTVPIVVIILSVTLGLTIGIPMHRNKKALQAGFDLSNKKVDVLTKAVGSVFKEIINRTGISNAPKKLKQATPTKPTPKTPPKPPVKQ

Radius of gyration: 40.03 Å; chains: 1; bounding box: 131×90×123 Å

pLDDT: mean 88.09, std 18.04, range [23.89, 98.94]